Protein 1J32 (pdb70)

Radius of gyration: 27.11 Å; Cα contacts (8 Å, |Δi|>4): 1734; chains: 2; bounding box: 64×77×62 Å

Solvent-accessible surface area: 27330 Å² total; per-residue (Å²): 202,82,41,1,58,8,0,96,48,4,59,116,63,70,15,119,106,4,51,45,70,3,147,63,16,101,82,136,70,69,78,5,0,30,0,6,41,24,32,5,59,62,101,8,24,160,55,0,11,73,27,0,38,45,2,4,116,118,18,61,3,67,82,26,69,32,13,0,25,84,130,0,42,73,13,0,0,77,7,3,74,150,56,16,54,2,108,3,30,30,101,25,0,0,0,0,2,2,12,28,2,0,2,3,0,0,0,2,0,8,0,49,73,35,21,24,0,0,0,21,6,12,18,54,51,6,4,9,15,0,0,45,2,0,39,8,66,35,38,77,10,99,23,66,26,126,71,81,14,33,6,49,43,89,50,0,114,120,18,45,54,141,117,19,50,2,0,0,2,18,3,0,11,9,0,3,0,12,12,12,63,29,102,59,0,103,42,1,0,81,27,2,44,152,50,34,9,28,5,0,2,10,4,17,3,16,69,3,34,9,70,141,23,121,31,31,1,2,6,38,24,24,98,83,5,66,94,81,3,3,3,1,7,5,0,7,13,9,8,7,2,2,0,1,7,3,0,0,0,0,0,32,49,95,9,2,135,8,0,27,72,0,0,18,27,1,2,16,3,0,1,6,0,0,1,30,0,0,4,8,0,22,110,70,70,69,92,29,6,105,118,10,29,62,29,0,39,103,25,5,105,92,0,4,72,22,3,95,72,6,108,9,17,74,22,20,97,1,30,0,0,0,0,0,2,0,6,0,52,115,16,72,98,41,0,80,51,0,0,40,61,0,2,82,101,44,53,0,0,0,6,3,0,22,11,6,45,22,57,79,6,0,15,0,2,0,7,23,66,55,74,13,0,74,82,0,6,107,53,0,91,144,7,4,149,65,48,113,131,138,41,0,48,11,2,88,54,6,47,102,61,106,18,113,147,10,80,59,58,12,159,52,21,107,92,134,66,65,82,26,0,35,1,34,46,26,33,4,54,62,99,6,25,166,64,0,14,81,26,0,39,44,1,4,107,111,18,67,3,62,82,24,68,31,10,1,28,84,130,0,41,77,7,0,2,89,5,4,84,147,64,15,59,1,96,5,30,26,96,21,0,0,0,0,2,0,13,23,2,0,3,4,0,0,0,1,0,7,0,41,80,40,26,29,0,0,0,22,4,13,22,54,62,7,4,12,14,0,0,40,1,0,41,9,62,35,33,68,8,96,24,66,22,131,66,86,13,35,6,49,45,81,56,1,119,128,21,46,53,147,128,21,49,0,0,2,2,18,2,0,12,9,0,2,0,6,12,15,65,34,99,65,0,104,41,2,3,110,6,3,43,147,53,36,9,31,5,0,2,11,3,16,3,16,53,0,35,11,70,136,24,124,37,35,1,2,4,38,25,38,95,95,6,45,91,101,3,1,3,1,7,5,0,7,14,7,5,7,2,3,0,0,7,2,0,0,0,0,0,21,57,96,7,2,133,3,0,29,68,0,0,15,27,3,2,12,3,0,0,5,0,0,2,33,0,0,3,10,1,21,104,68,70,66,95,27,3,106,119,9,22,63,32,0,39,98,30,4,96,74,0,4,81,22,2,96,73,14,48,6,11,81,22,15,97,0,41,0,0,0,0,0,1,0,6,0,52,121,16,74,76,50,0,58,65,0,0,35,51,0,0,85,103,31,48,0,6,2,19,0,0,14,13,5,40,15,73,71,1,0,18,0,2,0,4,26,68,71,85,20,0,101,75,0,4,97,51,0,64,127,4,0,119,65,39,119

B-factor: mean 23.76, std 9.01, range [3.02, 68.51]

InterPro domains:
  IPR004838 Aminotransferases, class-I, pyridoxal-phosphate-binding site [PS00105] (234-247)
  IPR004839 Aminotransferase, class I/classII, large domain [PF00155] (31-380)
  IPR015421 Pyridoxal phosphate-dependent transferase, major domain [G3DSA:3.40.640.10] (62-284)
  IPR015422 Pyridoxal phosphate-dependent transferase, small domain [G3DSA:3.90.1150.10] (25-380)
  IPR015424 Pyridoxal phosphate-dependent transferase [SSF53383] (1-385)
  IPR050596 Aspartate/prephenate aminotransferase-like [PTHR46383] (2-385)

Foldseek 3Di:
DDDDPLQVPFDDFLFCVFVVVLVVCVVVVHDFLEQADPAFPDDFDPLLVVLLVVCVVVPLFDFDALQADLLLLQLVQVCCCVPAVFNFHSLQKRKFQFLVLLLLLLLLLFQAAQAEEEEEPLADLCPQSSNSSSNYHYDYQYDDVVNVSDDQLVSVLVRDDPRYAEYEAEPPDPQALAHQALVRLLRNLVSCLVVVHAYEYECAFQLQFAPPGHDHTSLNSDVSSLQRYKYRYADCHQRVCVVLRITMIGHDNVSSVSSSVVSCVPPRHRRRSSSSSRSSCSVDDSVSRVVLSVQLRVLLVVLVVLQVPAPQWRWDDRGIDFKTKIFNVSLVDFLSVVQVCLCVPQSYHWAQSVSSVDRRIIMGGSSDDNVSSVSNSVSVSVSSVVRD/DDDDPLLVPFDDFPCPVVVVVLVVCVVVVHDFQEFADPAFPDDFDPLLVVLLVVCVVVVLFDFDALQADLLLLQLVQVCCCVAAVFNFHSLQKGKFQFLVLLLLLLLLLFPAAAAEEEEEPLADLCVQSSNSSSNYHYDYQYDDVVRLSDDQLVSVLVSDDPRHAEYEAEPPDVPALAHQALVRLLRNLVSCLVVVHAYEYECAFQLLFAPPGHDHGSLNSDVSSQQRYKYRYADCHQRVCVVLRITMIGHDSVSSVSSSVVSCVPPRHRRRSSSSSSSSCSPDDSVVSVVSSVVLNVLLVLLVVLQVPAPQWRWDRRGIDFKTKIFNVSLVDWQVVVQSCLCVPQNYHWAQSVSSVDRRIIMGGSSDDNVSSVSNSVSVRVVRVVRD

Sequence (776 aa):
MKLAARVESVSPSMTLIIDAKAKAMKAEGIDVCSFSAGEPDFNTPKHIVEAAKAALEQGKTRYGPAAGEPRLREAIAQKLQRDNGLCYGADNILVTNGGKQSIFNLMLAMIEPGDEVIIPAPFWVSYPEMVKLAEGTPVILPTTVETQFKVSPEQIRQAITPKTKLLVFNTPSNPTGMVYTPDEVRAIAQVAVEAGLWVLSDEIYEKILYDDAQHLSIGAASPEAYERSVVCSGFAKTYAMTGWRVGFLAGPVPLVKAATKIQGHSTSNVCTFAQYGAIAAYENSQDCVQEMLAAFAERRRYMLDALNAMPGLECPKPDGAFYMFPSIAKTGRSSLDFCSELLDQHQVATVPGAAFGADDCIRLSYATDLDTIKRGMERLEKFLHGILMKLAARVESVSPSMTLIIDAKAKAMKAEGIDVCSFSAGEPDFNTPKHIVEAAKAALEQGKTRYGPAAGEPRLREAIAQKLQRDNGLCYGADNILVTNGGKQSIFNLMLAMIEPGDEVIIPAPFWVSYPEMVKLAEGTPVILPTTVETQFKVSPEQIRQAITPKTKLLVFNTPSNPTGMVYTPDEVRAIAQVAVEAGLWVLSDEIYEKILYDDAQHLSIGAASPEAYERSVVCSGFAKTYAMTGWRVGFLAGPVPLVKAATKIQGHSTSNVCTFAQYGAIAAYENSQDCVQEMLAAFAERRRYMLDALNAMPGLECPKPDGAFYMFPSIAKTGRSSLDFCSELLDQHQVATVPGAAFGADDCIRLSYATDLDTIKRGMERLEKFLHGIL

Structure (mmCIF, N/CA/C/O backbone):
data_1J32
#
_entry.id   1J32
#
_cell.length_a   120.220
_cell.length_b   131.260
_cell.length_c   107.850
_cell.angle_alpha   90.00
_cell.angle_beta   90.00
_cell.angle_gamma   90.00
#
_symmetry.space_group_name_H-M   'C 2 2 21'
#
loop_
_entity.id
_entity.type
_entity.pdbx_description
1 polymer 'aspartate aminotransferase'
2 non-polymer "PYRIDOXAL-5'-PHOSPHATE"
3 water water
#
loop_
_atom_site.group_PDB
_atom_site.id
_atom_site.type_symbol
_atom_site.label_atom_id
_atom_site.label_alt_id
_atom_site.label_comp_id
_atom_site.label_asym_id
_atom_site.label_entity_id
_atom_site.label_seq_id
_atom_site.pdbx_PDB_ins_code
_atom_site.Cartn_x
_atom_site.Cartn_y
_atom_site.Cartn_z
_atom_site.occupancy
_atom_site.B_iso_or_equiv
_atom_site.auth_seq_id
_atom_site.auth_comp_id
_atom_site.auth_asym_id
_atom_site.auth_atom_id
_atom_site.pdbx_PDB_model_num
ATOM 1 N N . MET A 1 1 ? 86.806 106.476 67.020 1.00 58.10 1 MET A N 1
ATOM 2 C CA . MET A 1 1 ? 86.867 105.095 66.461 1.00 57.49 1 MET A CA 1
ATOM 3 C C . MET A 1 1 ? 87.183 104.096 67.567 1.00 55.20 1 MET A C 1
ATOM 4 O O . MET A 1 1 ? 86.359 103.241 67.905 1.00 55.32 1 MET A O 1
ATOM 9 N N . LYS A 1 2 ? 88.380 104.215 68.131 1.00 51.48 2 LYS A N 1
ATOM 10 C CA . LYS A 1 2 ? 88.812 103.319 69.192 1.00 48.31 2 LYS A CA 1
ATOM 11 C C . LYS A 1 2 ? 88.858 104.074 70.516 1.00 44.11 2 LYS A C 1
ATOM 12 O O . LYS A 1 2 ? 89.595 105.051 70.666 1.00 44.23 2 LYS A O 1
ATOM 18 N N . LEU A 1 3 ? 88.055 103.618 71.470 1.00 38.73 3 LEU A N 1
ATOM 19 C CA . LEU A 1 3 ? 87.996 104.242 72.785 1.00 33.81 3 LEU A CA 1
ATOM 20 C C . LEU A 1 3 ? 89.116 103.704 73.663 1.00 30.10 3 LEU A C 1
ATOM 21 O O . LEU A 1 3 ? 89.610 102.601 73.444 1.00 29.08 3 LEU A O 1
ATOM 26 N N . ALA A 1 4 ? 89.510 104.488 74.659 1.00 26.04 4 ALA A N 1
ATOM 27 C CA . ALA A 1 4 ? 90.565 104.083 75.577 1.00 23.43 4 ALA A CA 1
ATOM 28 C C . ALA A 1 4 ? 90.176 102.776 76.253 1.00 21.49 4 ALA A C 1
ATOM 29 O O . ALA A 1 4 ? 89.005 102.547 76.563 1.00 20.27 4 ALA A O 1
ATOM 31 N N . ALA A 1 5 ? 91.166 101.924 76.482 1.00 21.05 5 ALA A N 1
ATOM 32 C CA . ALA A 1 5 ? 90.936 100.635 77.121 1.00 21.45 5 ALA A CA 1
ATOM 33 C C . ALA A 1 5 ? 90.224 100.782 78.458 1.00 19.88 5 ALA A C 1
ATOM 34 O O . ALA A 1 5 ? 89.411 99.936 78.820 1.00 20.17 5 ALA A O 1
ATOM 36 N N . ARG A 1 6 ? 90.520 101.853 79.190 1.00 17.80 6 ARG A N 1
ATOM 37 C CA . ARG A 1 6 ? 89.898 102.043 80.497 1.00 18.62 6 ARG A CA 1
ATOM 38 C C . ARG A 1 6 ? 88.374 102.131 80.461 1.00 18.41 6 ARG A C 1
ATOM 39 O O . ARG A 1 6 ? 87.705 101.608 81.352 1.00 21.34 6 ARG A O 1
ATOM 47 N N . VAL A 1 7 ? 87.812 102.773 79.441 1.00 16.72 7 VAL A N 1
ATOM 48 C CA . VAL A 1 7 ? 86.359 102.893 79.374 1.00 17.47 7 VAL A CA 1
ATOM 49 C C . VAL A 1 7 ? 85.704 101.678 78.711 1.00 19.83 7 VAL A C 1
ATOM 50 O O . VAL A 1 7 ? 84.576 101.311 79.050 1.00 17.62 7 VAL A O 1
ATOM 54 N N . GLU A 1 8 ? 86.415 101.047 77.781 1.00 21.42 8 GLU A N 1
ATOM 55 C CA . GLU A 1 8 ? 85.893 99.858 77.115 1.00 24.95 8 GLU A CA 1
ATOM 56 C C . GLU A 1 8 ? 85.779 98.697 78.104 1.00 25.15 8 GLU A C 1
ATOM 57 O O . GLU A 1 8 ? 85.044 97.743 77.868 1.00 24.16 8 GLU A O 1
ATOM 63 N N . SER A 1 9 ? 86.503 98.788 79.216 1.00 27.63 9 SER A N 1
ATOM 64 C CA . SER A 1 9 ? 86.488 97.735 80.228 1.00 28.61 9 SER A CA 1
ATOM 65 C C . SER A 1 9 ? 85.335 97.871 81.225 1.00 30.34 9 SER A C 1
ATOM 66 O O . SER A 1 9 ? 85.103 96.977 82.041 1.00 29.40 9 SER A O 1
ATOM 69 N N . VAL A 1 10 ? 84.616 98.986 81.163 1.00 32.29 10 VAL A N 1
ATOM 70 C CA . VAL A 1 10 ? 83.500 99.212 82.076 1.00 35.19 10 VAL A CA 1
ATOM 71 C C . VAL A 1 10 ? 82.216 98.527 81.604 1.00 38.04 10 VAL A C 1
ATOM 72 O O . VAL A 1 10 ? 81.665 98.861 80.552 1.00 38.11 10 VAL A O 1
ATOM 76 N N . SER A 1 11 ? 81.747 97.569 82.401 1.00 41.72 11 SER A N 1
ATOM 77 C CA . SER A 1 11 ? 80.538 96.808 82.093 1.00 45.03 11 SER A CA 1
ATOM 78 C C . SER A 1 11 ? 79.283 97.676 82.013 1.00 47.52 11 SER A C 1
ATOM 79 O O . SER A 1 11 ? 79.165 98.698 82.699 1.00 47.54 11 SER A O 1
ATOM 82 N N . PRO A 1 12 ? 78.325 97.272 81.162 1.00 49.39 12 PRO A N 1
ATOM 83 C CA . PRO A 1 12 ? 77.062 97.990 80.969 1.00 50.46 12 PRO A CA 1
ATOM 84 C C . PRO A 1 12 ? 76.071 97.681 82.091 1.00 51.04 12 PRO A C 1
ATOM 85 O O . PRO A 1 12 ? 76.010 96.552 82.582 1.00 50.49 12 PRO A O 1
ATOM 89 N N . SER A 1 13 ? 75.299 98.685 82.494 1.00 51.04 13 SER A N 1
ATOM 90 C CA . SER A 1 13 ? 74.317 98.506 83.557 1.00 51.47 13 SER A CA 1
ATOM 91 C C . SER A 1 13 ? 73.246 97.494 83.154 1.00 52.17 13 SER A C 1
ATOM 92 O O . SER A 1 13 ? 72.782 97.484 82.012 1.00 52.03 13 SER A O 1
ATOM 95 N N . MET A 1 14 ? 72.860 96.642 84.098 1.00 52.39 14 MET A N 1
ATOM 96 C CA . MET A 1 14 ? 71.840 95.631 83.849 1.00 53.28 14 MET A CA 1
ATOM 97 C C . MET A 1 14 ? 70.638 95.911 84.746 1.00 55.01 14 MET A C 1
ATOM 98 O O . MET A 1 14 ? 69.814 95.032 84.997 1.00 55.20 14 MET A O 1
ATOM 103 N N . THR A 1 15 ? 70.549 97.153 85.217 1.00 56.85 15 THR A N 1
ATOM 104 C CA . THR A 1 15 ? 69.469 97.576 86.101 1.00 58.18 15 THR A CA 1
ATOM 105 C C . THR A 1 15 ? 68.598 98.676 85.495 1.00 59.95 15 THR A C 1
ATOM 106 O O . THR A 1 15 ? 67.392 98.730 85.748 1.00 60.74 15 THR A O 1
ATOM 110 N N . LEU A 1 16 ? 69.209 99.555 84.703 1.00 61.29 16 LEU A N 1
ATOM 111 C CA . LEU A 1 16 ? 68.482 100.653 84.070 1.00 61.94 16 LEU A CA 1
ATOM 112 C C . LEU A 1 16 ? 67.314 100.146 83.235 1.00 61.97 16 LEU A C 1
ATOM 113 O O . LEU A 1 16 ? 66.571 100.926 82.644 1.00 62.23 16 LEU A O 1
ATOM 118 N N . ILE A 1 17 ? 67.159 98.829 83.190 1.00 62.34 17 ILE A N 1
ATOM 119 C CA . ILE A 1 17 ? 66.072 98.215 82.447 1.00 62.53 17 ILE A CA 1
ATOM 120 C C . ILE A 1 17 ? 64.855 98.161 83.369 1.00 62.26 17 ILE A C 1
ATOM 121 O O . ILE A 1 17 ? 63.717 98.268 82.914 1.00 62.18 17 ILE A O 1
ATOM 126 N N . ILE A 1 18 ? 65.108 98.012 84.667 1.00 61.28 18 ILE A N 1
ATOM 127 C CA . ILE A 1 18 ? 64.038 97.944 85.656 1.00 60.36 18 ILE A CA 1
ATOM 128 C C . ILE A 1 18 ? 63.828 99.258 86.401 1.00 60.41 18 ILE A C 1
ATOM 129 O O . ILE A 1 18 ? 62.755 99.854 86.314 1.00 60.04 18 ILE A O 1
ATOM 134 N N . ASP A 1 19 ? 64.846 99.704 87.132 1.00 60.51 19 ASP A N 1
ATOM 135 C CA . ASP A 1 19 ? 64.747 100.946 87.892 1.00 60.78 19 ASP A CA 1
ATOM 136 C C . ASP A 1 19 ? 64.236 102.094 87.030 1.00 59.89 19 ASP A C 1
ATOM 137 O O . ASP A 1 19 ? 63.553 102.994 87.519 1.00 59.24 19 ASP A O 1
ATOM 142 N N . ALA A 1 20 ? 64.562 102.051 85.742 1.00 59.77 20 ALA A N 1
ATOM 143 C CA . ALA A 1 20 ? 64.132 103.088 84.815 1.00 59.55 20 ALA A CA 1
ATOM 144 C C . ALA A 1 20 ? 62.776 102.749 84.209 1.00 58.82 20 ALA A C 1
ATOM 145 O O . ALA A 1 20 ? 61.993 103.644 83.890 1.00 59.09 20 ALA A O 1
ATOM 147 N N . LYS A 1 21 ? 62.501 101.458 84.049 1.00 58.23 21 LYS A N 1
ATOM 148 C CA . LYS A 1 21 ? 61.227 101.022 83.486 1.00 58.15 21 LYS A CA 1
ATOM 149 C C . LYS A 1 21 ? 60.090 101.282 84.461 1.00 57.16 21 LYS A C 1
ATOM 150 O O . LYS A 1 21 ? 59.064 101.845 84.089 1.00 57.85 21 LYS A O 1
ATOM 156 N N . ALA A 1 22 ? 60.273 100.856 85.708 1.00 56.21 22 ALA A N 1
ATOM 157 C CA . ALA A 1 22 ? 59.264 101.051 86.742 1.00 55.53 22 ALA A CA 1
ATOM 158 C C . ALA A 1 22 ? 58.809 102.503 86.700 1.00 55.69 22 ALA A C 1
ATOM 159 O O . ALA A 1 22 ? 57.626 102.805 86.866 1.00 54.58 22 ALA A O 1
ATOM 161 N N . LYS A 1 23 ? 59.769 103.394 86.473 1.00 56.43 23 LYS A N 1
ATOM 162 C CA . LYS A 1 23 ? 59.504 104.824 86.386 1.00 57.17 23 LYS A CA 1
ATOM 163 C C . LYS A 1 23 ? 58.608 105.086 85.181 1.00 56.48 23 LYS A C 1
ATOM 164 O O . LYS A 1 23 ? 57.573 105.744 85.290 1.00 56.66 23 LYS A O 1
ATOM 170 N N . ALA A 1 24 ? 59.015 104.559 84.032 1.00 56.16 24 ALA A N 1
ATOM 171 C CA . ALA A 1 24 ? 58.259 104.724 82.797 1.00 55.85 24 ALA A CA 1
ATOM 172 C C . ALA A 1 24 ? 56.858 104.137 82.934 1.00 55.10 24 ALA A C 1
ATOM 173 O O . ALA A 1 24 ? 55.908 104.634 82.330 1.00 55.54 24 ALA A O 1
ATOM 175 N N . MET A 1 25 ? 56.738 103.075 83.725 1.00 54.25 25 MET A N 1
ATOM 176 C CA . MET A 1 25 ? 55.451 102.423 83.953 1.00 53.19 25 MET A CA 1
ATOM 177 C C . MET A 1 25 ? 54.600 103.307 84.852 1.00 52.51 25 MET A C 1
ATOM 178 O O . MET A 1 25 ? 53.407 103.492 84.619 1.00 52.49 25 MET A O 1
ATOM 183 N N . LYS A 1 26 ? 55.231 103.852 85.885 1.00 51.64 26 LYS A N 1
ATOM 184 C CA . LYS A 1 26 ? 54.552 104.725 86.829 1.00 50.90 26 LYS A CA 1
ATOM 185 C C . LYS A 1 26 ? 54.016 105.957 86.099 1.00 49.73 26 LYS A C 1
ATOM 186 O O . LYS A 1 26 ? 52.898 106.407 86.351 1.00 49.13 26 LYS A O 1
ATOM 192 N N . ALA A 1 27 ? 54.819 106.487 85.181 1.00 49.67 27 ALA A N 1
ATOM 193 C CA . ALA A 1 27 ? 54.449 107.672 84.409 1.00 49.70 27 ALA A CA 1
ATOM 194 C C . ALA A 1 27 ? 53.419 107.365 83.333 1.00 49.38 27 ALA A C 1
ATOM 195 O O . ALA A 1 27 ? 52.945 108.265 82.637 1.00 49.28 27 ALA A O 1
ATOM 197 N N . GLU A 1 28 ? 53.074 106.091 83.195 1.00 49.43 28 GLU A N 1
ATOM 198 C CA . GLU A 1 28 ? 52.110 105.683 82.190 1.00 48.75 28 GLU A CA 1
ATOM 199 C C . GLU A 1 28 ? 50.784 105.281 82.828 1.00 47.78 28 GLU A C 1
ATOM 200 O O . GLU A 1 28 ? 49.895 104.762 82.155 1.00 48.44 28 GLU A O 1
ATOM 206 N N . GLY A 1 29 ? 50.661 105.519 84.131 1.00 46.78 29 GLY A N 1
ATOM 207 C CA . GLY A 1 29 ? 49.434 105.192 84.837 1.00 45.40 29 GLY A CA 1
ATOM 208 C C . GLY A 1 29 ? 49.401 103.853 85.554 1.00 44.87 29 GLY A C 1
ATOM 209 O O . GLY A 1 29 ? 48.502 103.599 86.356 1.00 44.66 29 GLY A O 1
ATOM 210 N N . ILE A 1 30 ? 50.378 102.996 85.274 1.00 44.88 30 ILE A N 1
ATOM 211 C CA . ILE A 1 30 ? 50.445 101.670 85.887 1.00 42.97 30 ILE A CA 1
ATOM 212 C C . ILE A 1 30 ? 50.807 101.739 87.371 1.00 41.99 30 ILE A C 1
ATOM 213 O O . ILE A 1 30 ? 51.790 102.375 87.746 1.00 42.72 30 ILE A O 1
ATOM 218 N N . ASP A 1 31 ? 50.013 101.074 88.208 1.00 40.18 31 ASP A N 1
ATOM 219 C CA . ASP A 1 31 ? 50.249 101.065 89.650 1.00 39.87 31 ASP A CA 1
ATOM 220 C C . ASP A 1 31 ? 51.420 100.161 90.022 1.00 38.32 31 ASP A C 1
ATOM 221 O O . ASP A 1 31 ? 51.243 98.975 90.295 1.00 37.41 31 ASP A O 1
ATOM 226 N N . VAL A 1 32 ? 52.615 100.734 90.045 1.00 36.16 32 VAL A N 1
ATOM 227 C CA . VAL A 1 32 ? 53.810 99.979 90.376 1.00 34.99 32 VAL A CA 1
ATOM 228 C C . VAL A 1 32 ? 54.197 100.144 91.838 1.00 34.13 32 VAL A C 1
ATOM 229 O O . VAL A 1 32 ? 54.128 101.244 92.387 1.00 34.64 32 VAL A O 1
ATOM 233 N N . CYS A 1 33 ? 54.584 99.041 92.469 1.00 32.24 33 CYS A N 1
ATOM 234 C CA . CYS A 1 33 ? 55.042 99.069 93.853 1.00 31.88 33 CYS A CA 1
ATOM 235 C C . CYS A 1 33 ? 56.560 98.994 93.723 1.00 31.41 33 CYS A C 1
ATOM 236 O O . CYS A 1 33 ? 57.138 97.909 93.634 1.00 30.68 33 CYS A O 1
ATOM 239 N N . SER A 1 34 ? 57.202 100.156 93.690 1.00 29.42 34 SER A N 1
ATOM 240 C CA . SER A 1 34 ? 58.646 100.225 93.523 1.00 27.28 34 SER A CA 1
ATOM 241 C C . SER A 1 34 ? 59.478 100.047 94.794 1.00 25.84 34 SER A C 1
ATOM 242 O O . SER A 1 34 ? 59.322 100.780 95.767 1.00 25.73 34 SER A O 1
ATOM 245 N N . PHE A 1 35 ? 60.362 99.056 94.766 1.00 24.90 35 PHE A N 1
ATOM 246 C CA . PHE A 1 35 ? 61.266 98.769 95.871 1.00 24.33 35 PHE A CA 1
ATOM 247 C C . PHE A 1 35 ? 62.668 98.778 95.278 1.00 23.30 35 PHE A C 1
ATOM 248 O O . PHE A 1 35 ? 63.581 98.160 95.815 1.00 23.58 35 PHE A O 1
ATOM 256 N N . SER A 1 36 ? 62.832 99.481 94.164 1.00 22.27 36 SER A N 1
ATOM 257 C CA . SER A 1 36 ? 64.120 99.528 93.488 1.00 23.91 36 SER A CA 1
ATOM 258 C C . SER A 1 36 ? 64.930 100.808 93.674 1.00 24.28 36 SER A C 1
ATOM 259 O O . SER A 1 36 ? 66.080 100.871 93.249 1.00 23.65 36 SER A O 1
ATOM 262 N N . ALA A 1 37 ? 64.346 101.815 94.317 1.00 23.47 37 ALA A N 1
ATOM 263 C CA . ALA A 1 37 ? 65.039 103.090 94.506 1.00 24.87 37 ALA A CA 1
ATOM 264 C C . ALA A 1 37 ? 66.249 103.026 95.431 1.00 24.51 37 ALA A C 1
ATOM 265 O O . ALA A 1 37 ? 66.217 102.380 96.481 1.00 25.26 37 ALA A O 1
ATOM 267 N N . GLY A 1 38 ? 67.314 103.714 95.027 1.00 24.11 38 GLY A N 1
ATOM 268 C CA . GLY A 1 38 ? 68.529 103.755 95.823 1.00 23.78 38 GLY A CA 1
ATOM 269 C C . GLY A 1 38 ? 68.666 105.087 96.538 1.00 24.27 38 GLY A C 1
ATOM 270 O O . GLY A 1 38 ? 69.771 105.525 96.862 1.00 24.63 38 GLY A O 1
ATOM 271 N N . GLU A 1 39 ? 67.533 105.743 96.768 1.00 23.75 39 GLU A N 1
ATOM 272 C CA . GLU A 1 39 ? 67.508 107.032 97.455 1.00 24.33 39 GLU A CA 1
ATOM 273 C C . GLU A 1 39 ? 66.219 107.122 98.262 1.00 24.90 39 GLU A C 1
ATOM 274 O O . GLU A 1 39 ? 65.201 106.540 97.883 1.00 24.89 39 GLU A O 1
ATOM 280 N N . PRO A 1 40 ? 66.246 107.842 99.393 1.00 25.06 40 PRO A N 1
ATOM 281 C CA . PRO A 1 40 ? 65.026 107.958 100.198 1.00 26.47 40 PRO A CA 1
ATOM 282 C C . PRO A 1 40 ? 63.926 108.675 99.426 1.00 26.85 40 PRO A C 1
ATOM 283 O O . PRO A 1 40 ? 64.195 109.343 98.429 1.00 25.91 40 PRO A O 1
ATOM 287 N N . ASP A 1 41 ? 62.688 108.524 99.881 1.00 28.27 41 ASP A N 1
ATOM 288 C CA . ASP A 1 41 ? 61.552 109.165 99.231 1.00 29.68 41 ASP A CA 1
ATOM 289 C C . ASP A 1 41 ? 61.319 110.578 99.760 1.00 29.33 41 ASP A C 1
ATOM 290 O O . ASP A 1 41 ? 60.696 111.402 99.093 1.00 28.52 41 ASP A O 1
ATOM 295 N N . PHE A 1 42 ? 61.831 110.848 100.956 1.00 29.11 42 PHE A N 1
ATOM 296 C CA . PHE A 1 42 ? 61.680 112.148 101.603 1.00 29.66 42 PHE A CA 1
ATOM 297 C C . PHE A 1 42 ? 62.300 113.302 100.822 1.00 28.75 42 PHE A C 1
ATOM 298 O O . PHE A 1 42 ? 63.286 113.127 100.107 1.00 28.40 42 PHE A O 1
ATOM 306 N N . ASN A 1 43 ? 61.709 114.485 100.961 1.00 26.95 43 ASN A N 1
ATOM 307 C CA . ASN A 1 43 ? 62.230 115.674 100.304 1.00 25.95 43 ASN A CA 1
ATOM 308 C C . ASN A 1 43 ? 63.414 116.123 101.144 1.00 23.81 43 ASN A C 1
ATOM 309 O O . ASN A 1 43 ? 63.558 115.698 102.289 1.00 21.62 43 ASN A O 1
ATOM 314 N N . THR A 1 44 ? 64.273 116.966 100.584 1.00 23.03 44 THR A N 1
ATOM 315 C CA . THR A 1 44 ? 65.406 117.465 101.353 1.00 21.00 44 THR A CA 1
ATOM 316 C C . THR A 1 44 ? 64.815 118.337 102.458 1.00 21.12 44 THR A C 1
ATOM 317 O O . THR A 1 44 ? 63.898 119.117 102.204 1.00 19.68 44 THR A O 1
ATOM 321 N N . PRO A 1 45 ? 65.319 118.211 103.696 1.00 21.33 45 PRO A N 1
ATOM 322 C CA . PRO A 1 45 ? 64.789 119.032 104.792 1.00 22.92 45 PRO A CA 1
ATOM 323 C C . PRO A 1 45 ? 64.715 120.503 104.391 1.00 25.02 45 PRO A C 1
ATOM 324 O O . PRO A 1 45 ? 65.629 121.031 103.754 1.00 24.63 45 PRO A O 1
ATOM 328 N N . LYS A 1 46 ? 63.624 121.157 104.776 1.00 26.00 46 LYS A N 1
ATOM 329 C CA . LYS A 1 46 ? 6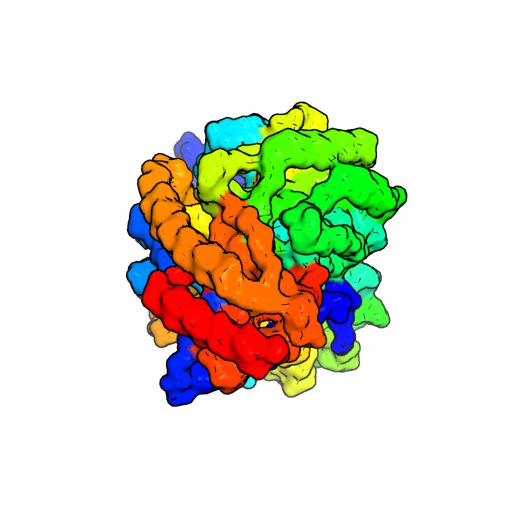3.394 122.555 104.439 1.00 26.54 46 LYS A CA 1
ATOM 330 C C . LYS A 1 46 ? 64.536 123.530 104.723 1.00 25.27 46 LYS A C 1
ATOM 331 O O . LYS A 1 46 ? 64.886 124.330 103.856 1.00 23.93 46 LYS A O 1
ATOM 337 N N . HIS A 1 47 ? 65.113 123.480 105.923 1.00 24.08 47 HIS A N 1
ATOM 338 C CA . HIS A 1 47 ? 66.182 124.417 106.251 1.00 23.15 47 HIS A CA 1
ATOM 339 C C . HIS A 1 47 ? 67.385 124.297 105.335 1.00 23.66 47 HIS A C 1
ATOM 340 O O . HIS A 1 47 ? 68.074 125.283 105.080 1.00 22.80 47 HIS A O 1
ATOM 347 N N . ILE A 1 48 ? 67.642 123.094 104.833 1.00 22.78 48 ILE A N 1
ATOM 348 C CA . ILE A 1 48 ? 68.767 122.901 10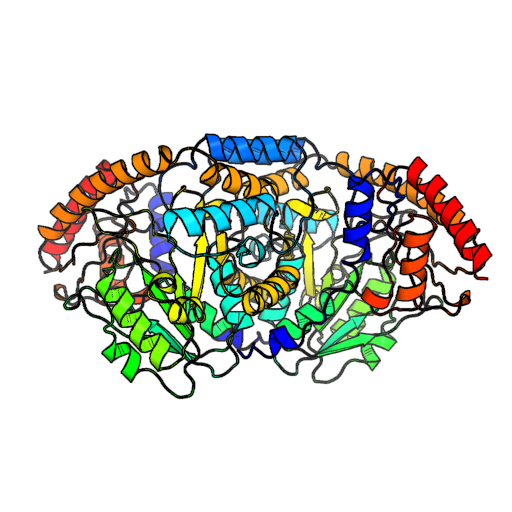3.930 1.00 21.50 48 ILE A CA 1
ATOM 349 C C . ILE A 1 48 ? 68.453 123.557 102.594 1.00 20.65 48 ILE A C 1
ATOM 350 O O . ILE A 1 48 ? 69.304 124.228 102.013 1.00 20.73 48 ILE A O 1
ATOM 355 N N . VAL A 1 49 ? 67.228 123.370 102.111 1.00 21.42 49 VAL A N 1
ATOM 356 C CA . VAL A 1 49 ? 66.816 123.971 100.845 1.00 22.78 49 VAL A CA 1
ATOM 357 C C . VAL A 1 49 ? 66.888 125.493 100.948 1.00 22.94 49 VAL A C 1
ATOM 358 O O . VAL A 1 49 ? 67.386 126.168 100.043 1.00 23.00 49 VAL A O 1
ATOM 362 N N . GLU A 1 50 ? 66.385 126.027 102.055 1.00 22.10 50 GLU A N 1
ATOM 363 C CA . GLU A 1 50 ? 66.403 127.467 102.282 1.00 24.55 50 GLU A CA 1
ATOM 364 C C . GLU A 1 50 ? 67.833 128.004 102.309 1.00 22.98 50 GLU A C 1
ATOM 365 O O . GLU A 1 50 ? 68.111 129.076 101.777 1.00 23.76 50 GLU A O 1
ATOM 371 N N . ALA A 1 51 ? 68.738 127.259 102.933 1.00 22.63 51 ALA A N 1
ATOM 372 C CA . ALA A 1 51 ? 70.134 127.673 103.015 1.00 22.63 51 ALA A CA 1
ATOM 373 C C . ALA A 1 51 ? 70.727 127.820 101.617 1.00 22.77 51 ALA A C 1
ATOM 374 O O . ALA A 1 51 ? 71.508 128.732 101.362 1.00 21.87 51 ALA A O 1
ATOM 376 N N . ALA A 1 52 ? 70.347 126.922 100.713 1.00 21.06 52 ALA A N 1
ATOM 377 C CA . ALA A 1 52 ? 70.840 126.969 99.342 1.00 20.32 52 ALA A CA 1
ATOM 378 C C . ALA A 1 52 ? 70.243 128.161 98.602 1.00 20.66 52 ALA A C 1
ATOM 379 O O . ALA A 1 52 ? 70.945 128.870 97.881 1.00 19.03 52 ALA A O 1
ATOM 381 N N . LYS A 1 53 ? 68.943 128.376 98.777 1.00 20.52 53 LYS A N 1
ATOM 382 C CA . LYS A 1 53 ? 68.272 129.494 98.130 1.00 21.96 53 LYS A CA 1
ATOM 383 C C . LYS A 1 53 ? 68.881 130.819 98.586 1.00 21.41 53 LYS A C 1
ATOM 384 O O . LYS A 1 53 ? 69.057 131.740 97.786 1.00 20.33 53 LYS A O 1
ATOM 390 N N . ALA A 1 54 ? 69.204 130.904 99.874 1.00 21.40 54 ALA A N 1
ATOM 391 C CA . ALA A 1 54 ? 69.801 132.105 100.443 1.00 19.26 54 ALA A CA 1
ATOM 392 C C . ALA A 1 54 ? 71.163 132.369 99.801 1.00 20.35 54 ALA A C 1
ATOM 393 O O . ALA A 1 54 ? 71.496 133.514 99.476 1.00 18.84 54 ALA A O 1
ATOM 395 N N . ALA A 1 55 ? 71.942 131.303 99.624 1.00 18.85 55 ALA A N 1
ATOM 396 C CA . ALA A 1 55 ? 73.263 131.398 99.009 1.00 18.63 55 ALA A CA 1
ATOM 397 C C . ALA A 1 55 ? 73.135 131.903 97.572 1.00 18.36 55 ALA A C 1
ATOM 398 O O . ALA A 1 55 ? 73.928 132.725 97.120 1.00 18.31 55 ALA A O 1
ATOM 400 N N . LEU A 1 56 ? 72.139 131.396 96.854 1.00 19.16 56 LEU A N 1
ATOM 401 C CA . LEU A 1 56 ? 71.899 131.821 95.476 1.00 20.77 56 LEU A CA 1
ATOM 402 C C . LEU A 1 56 ? 71.546 133.311 95.442 1.00 22.54 56 LEU A C 1
ATOM 403 O O . LEU A 1 56 ? 72.045 134.068 94.605 1.00 20.67 56 LEU A O 1
ATOM 408 N N . GLU A 1 57 ? 70.679 133.722 96.361 1.00 23.81 57 GLU A N 1
ATOM 409 C CA . GLU A 1 57 ? 70.246 135.110 96.440 1.00 26.85 57 GLU A CA 1
ATOM 410 C C . GLU A 1 57 ? 71.422 136.013 96.806 1.00 26.46 57 GLU A C 1
ATOM 411 O O . GLU A 1 57 ? 71.516 137.147 96.334 1.00 24.34 57 GLU A O 1
ATOM 417 N N . GLN A 1 58 ? 72.321 135.498 97.641 1.00 25.20 58 GLN A N 1
ATOM 418 C CA . GLN A 1 58 ? 73.484 136.261 98.075 1.00 24.56 58 GLN A CA 1
ATOM 419 C C . GLN A 1 58 ? 74.632 136.253 97.068 1.00 23.83 58 GLN A C 1
ATOM 420 O O . GLN A 1 58 ? 75.703 136.802 97.335 1.00 22.89 58 GLN A O 1
ATOM 426 N N . GLY A 1 59 ? 74.409 135.631 95.915 1.00 21.42 59 GLY A N 1
ATOM 427 C CA . GLY A 1 59 ? 75.436 135.594 94.888 1.00 19.17 59 GLY A CA 1
ATOM 428 C C . GLY A 1 59 ? 76.584 134.612 95.073 1.00 17.78 59 GLY A C 1
ATOM 429 O O . GLY A 1 59 ? 77.682 134.842 94.562 1.00 17.05 59 GLY A O 1
ATOM 430 N N . LYS A 1 60 ? 76.355 133.525 95.800 1.00 16.14 60 LYS A N 1
ATOM 431 C CA . LYS A 1 60 ? 77.404 132.522 95.990 1.00 15.90 60 LYS A CA 1
ATOM 432 C C . LYS A 1 60 ? 77.324 131.638 94.748 1.00 16.43 60 LYS A C 1
ATOM 433 O O . LYS A 1 60 ? 76.923 130.474 94.806 1.00 13.65 60 LYS A O 1
ATOM 439 N N . THR A 1 61 ? 77.718 132.220 93.621 1.00 16.30 61 THR A N 1
ATOM 440 C CA . THR A 1 61 ? 77.638 131.561 92.324 1.00 17.05 61 THR A CA 1
ATOM 441 C C . THR A 1 61 ? 78.951 131.597 91.537 1.00 17.28 61 THR A C 1
ATOM 442 O O . THR A 1 61 ? 78.970 131.318 90.336 1.00 15.89 61 THR A O 1
ATOM 446 N N . ARG A 1 62 ? 80.039 131.934 92.221 1.00 17.30 62 ARG A N 1
ATOM 447 C CA . ARG A 1 62 ? 81.352 132.042 91.595 1.00 17.50 62 ARG A CA 1
ATOM 448 C C . ARG A 1 62 ? 82.259 130.852 91.881 1.00 16.96 62 ARG A C 1
ATOM 449 O O . ARG A 1 62 ? 81.910 129.970 92.667 1.00 17.74 62 ARG A O 1
ATOM 457 N N . TYR A 1 63 ? 83.423 130.830 91.235 1.00 15.42 63 TYR A N 1
ATOM 458 C CA . TYR A 1 63 ? 84.385 129.762 91.476 1.00 16.88 63 TYR A CA 1
ATOM 459 C C . TYR A 1 63 ? 84.797 129.838 92.941 1.00 17.35 63 TYR A C 1
ATOM 460 O O . TYR A 1 63 ? 84.726 130.895 93.570 1.00 16.41 63 TYR A O 1
ATOM 469 N N . GLY A 1 64 ? 85.251 128.713 93.469 1.00 18.30 64 GLY A N 1
ATOM 470 C CA . GLY A 1 64 ? 85.698 128.669 94.843 1.00 17.52 64 GLY A CA 1
ATOM 471 C C . GLY A 1 64 ? 86.909 127.767 94.894 1.00 17.22 64 GLY A C 1
ATOM 472 O O . GLY A 1 64 ? 87.334 127.251 93.852 1.00 15.95 64 GLY A O 1
ATOM 473 N N . PRO A 1 65 ? 87.492 127.553 96.081 1.00 15.67 65 PRO A N 1
ATOM 474 C CA . PRO A 1 65 ? 88.669 126.687 96.201 1.00 16.60 65 PRO A CA 1
ATOM 475 C C . PRO A 1 65 ? 88.341 125.267 95.747 1.00 17.12 65 PRO A C 1
ATOM 476 O O . PRO A 1 65 ? 87.263 124.749 96.042 1.00 16.89 65 PRO A O 1
ATOM 480 N N . ALA A 1 66 ? 89.269 124.635 95.038 1.00 16.26 66 ALA A N 1
ATOM 481 C CA . ALA A 1 66 ? 89.049 123.276 94.574 1.00 17.51 66 ALA A CA 1
ATOM 482 C C . ALA A 1 66 ? 88.748 122.338 95.743 1.00 17.28 66 ALA A C 1
ATOM 483 O O . ALA A 1 66 ? 87.938 121.419 95.615 1.00 17.45 66 ALA A O 1
ATOM 485 N N . ALA A 1 67 ? 89.391 122.583 96.881 1.00 15.65 67 ALA A N 1
ATOM 486 C CA . ALA A 1 67 ? 89.210 121.745 98.067 1.00 17.36 67 ALA A CA 1
ATOM 487 C C . ALA A 1 67 ? 87.836 121.889 98.704 1.00 17.45 67 ALA A C 1
ATOM 488 O O . ALA A 1 67 ? 87.437 121.065 99.527 1.00 18.89 67 ALA A O 1
ATOM 490 N N . GLY A 1 68 ? 87.117 122.941 98.327 1.00 17.80 68 GLY A N 1
ATOM 491 C CA . GLY A 1 68 ? 85.793 123.170 98.873 1.00 16.95 68 GLY A CA 1
ATOM 492 C C . GLY A 1 68 ? 85.729 124.443 99.694 1.00 17.51 68 GLY A C 1
ATOM 493 O O . GLY A 1 68 ? 86.757 125.051 99.974 1.00 16.29 68 GLY A O 1
ATOM 494 N N . GLU A 1 69 ? 84.525 124.853 100.077 1.00 18.77 69 GLU A N 1
ATOM 495 C CA . GLU A 1 69 ? 84.362 126.059 100.886 1.00 18.89 69 GLU A CA 1
ATOM 496 C C . GLU A 1 69 ? 84.996 125.832 102.255 1.00 18.49 69 GLU A C 1
ATOM 497 O O . GLU A 1 69 ? 84.790 124.791 102.879 1.00 17.59 69 GLU A O 1
ATOM 503 N N . PRO A 1 70 ? 85.787 126.802 102.737 1.00 17.42 70 PRO A N 1
ATOM 504 C CA . PRO A 1 70 ? 86.436 126.668 104.044 1.00 16.98 70 PRO A CA 1
ATOM 505 C C . PRO A 1 70 ? 85.447 126.313 105.159 1.00 17.81 70 PRO A C 1
ATOM 506 O O . PRO A 1 70 ? 85.742 125.485 106.016 1.00 17.11 70 PRO A O 1
ATOM 510 N N . ARG A 1 71 ? 84.274 126.938 105.141 1.00 18.05 71 ARG A N 1
ATOM 511 C CA . ARG A 1 71 ? 83.257 126.674 106.159 1.00 17.84 71 ARG A CA 1
ATOM 512 C C . ARG A 1 71 ? 82.705 125.254 106.097 1.00 17.54 71 ARG A C 1
ATOM 513 O O . ARG A 1 71 ? 82.379 124.665 107.129 1.00 17.40 71 ARG A O 1
ATOM 521 N N . LEU A 1 72 ? 82.579 124.704 104.894 1.00 14.98 72 LEU A N 1
ATOM 522 C CA . LEU A 1 72 ? 82.057 123.350 104.771 1.00 14.88 72 LEU A CA 1
ATOM 523 C C . LEU A 1 72 ? 83.119 122.343 105.183 1.00 14.45 72 LEU A C 1
ATOM 524 O O . LEU A 1 72 ? 82.817 121.341 105.831 1.00 15.86 72 LEU A O 1
ATOM 529 N N . ARG A 1 73 ? 84.366 122.606 104.814 1.00 14.19 73 ARG A N 1
ATOM 530 C CA . ARG A 1 73 ? 85.445 121.701 105.181 1.00 16.14 73 ARG A CA 1
ATOM 531 C C . ARG A 1 73 ? 85.580 121.648 106.703 1.00 17.90 73 ARG A C 1
ATOM 532 O O . ARG A 1 73 ? 85.882 120.601 107.278 1.00 16.99 73 ARG A O 1
ATOM 540 N N . GLU A 1 74 ? 85.353 122.787 107.349 1.00 17.82 74 GLU A N 1
ATOM 541 C CA . GLU A 1 74 ? 85.442 122.872 108.800 1.00 18.21 74 GLU A CA 1
ATOM 542 C C . GLU A 1 74 ? 84.234 122.185 109.445 1.00 17.19 74 GLU A C 1
ATOM 543 O O . GLU A 1 74 ? 84.374 121.478 110.439 1.00 18.48 74 GLU A O 1
ATOM 549 N N . ALA A 1 75 ? 83.048 122.380 108.877 1.00 18.10 75 ALA A N 1
ATOM 550 C CA . ALA A 1 75 ? 81.846 121.750 109.423 1.00 18.94 75 ALA A CA 1
ATOM 551 C C . ALA A 1 75 ? 81.933 120.222 109.312 1.00 20.30 75 ALA A C 1
ATOM 552 O O . ALA A 1 75 ? 81.419 119.489 110.163 1.00 22.27 75 ALA A O 1
ATOM 554 N N . ILE A 1 76 ? 82.586 119.745 108.259 1.00 18.97 76 ILE A N 1
ATOM 555 C CA . ILE A 1 76 ? 82.747 118.311 108.044 1.00 16.71 76 ILE A CA 1
ATOM 556 C C . ILE A 1 76 ? 83.712 117.730 109.071 1.00 16.78 76 ILE A C 1
ATOM 557 O O . ILE A 1 76 ? 83.439 116.691 109.676 1.00 16.02 76 ILE A O 1
ATOM 562 N N . ALA A 1 77 ? 84.847 118.399 109.251 1.00 16.88 77 ALA A N 1
ATOM 563 C CA . ALA A 1 77 ? 85.860 117.961 110.205 1.00 19.12 77 ALA A CA 1
ATOM 564 C C . ALA A 1 77 ? 85.278 117.889 111.615 1.00 20.44 77 ALA A C 1
ATOM 565 O O . ALA A 1 77 ? 85.547 116.945 112.358 1.00 19.74 77 ALA A O 1
ATOM 567 N N . GLN A 1 78 ? 84.488 118.891 111.983 1.00 20.67 78 GLN A N 1
ATOM 568 C CA . GLN A 1 78 ? 83.876 118.911 113.309 1.00 24.15 78 GLN A CA 1
ATOM 569 C C . GLN A 1 78 ? 82.915 117.736 113.454 1.00 23.68 78 GLN A C 1
ATOM 570 O O . GLN A 1 78 ? 82.905 117.053 114.483 1.00 23.42 78 GLN A O 1
ATOM 576 N N . LYS A 1 79 ? 82.112 117.513 112.415 1.00 21.56 79 LYS A N 1
ATOM 577 C CA . LYS A 1 79 ? 81.139 116.426 112.404 1.00 20.79 79 LYS A CA 1
ATOM 578 C C . LYS A 1 79 ? 81.801 115.062 112.581 1.00 21.40 79 LYS A C 1
ATOM 579 O O . LYS A 1 79 ? 81.276 114.196 113.282 1.00 21.43 79 LYS A O 1
ATOM 585 N N . LEU A 1 80 ? 8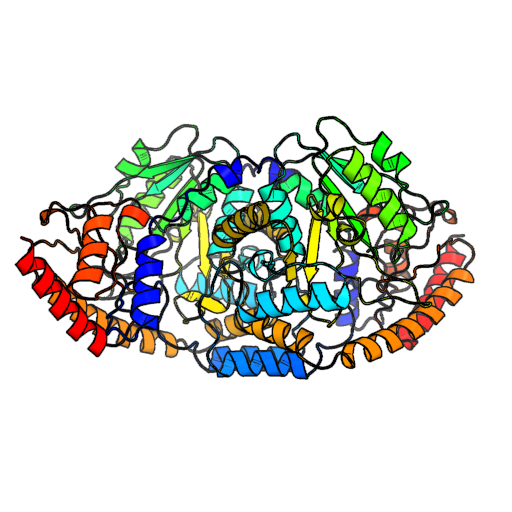2.960 114.877 111.960 1.00 18.80 80 LEU A N 1
ATOM 586 C CA . LEU A 1 80 ? 83.666 113.608 112.061 1.00 20.26 80 LEU A CA 1
ATOM 587 C C . LEU A 1 80 ? 84.264 113.388 113.450 1.00 22.05 80 LEU A C 1
ATOM 588 O O . LEU A 1 80 ? 84.409 112.250 113.898 1.00 20.02 80 LEU A O 1
ATOM 593 N N . GLN A 1 81 ? 84.619 114.476 114.129 1.00 22.97 81 GLN A N 1
ATOM 594 C CA . GLN A 1 81 ? 85.177 114.378 115.476 1.00 23.85 81 GLN A CA 1
ATOM 595 C C . GLN A 1 81 ? 84.027 114.029 116.411 1.00 25.19 81 GLN A C 1
ATOM 596 O O . GLN A 1 81 ? 84.076 113.049 117.153 1.00 26.85 81 GLN A O 1
ATOM 602 N N . ARG A 1 82 ? 82.983 114.845 116.341 1.00 25.69 82 ARG A N 1
ATOM 603 C CA . ARG A 1 82 ? 81.788 114.704 117.160 1.00 27.80 82 ARG A CA 1
ATOM 604 C C . ARG A 1 82 ? 81.019 113.385 116.983 1.00 28.36 82 ARG A C 1
ATOM 605 O O . ARG A 1 82 ? 80.625 112.756 117.969 1.00 26.27 82 ARG A O 1
ATOM 613 N N . ASP A 1 83 ? 80.810 112.972 115.734 1.00 26.02 83 ASP A N 1
ATOM 614 C CA . ASP A 1 83 ? 80.057 111.753 115.430 1.00 25.96 83 ASP A CA 1
ATOM 615 C C . ASP A 1 83 ? 80.834 110.443 115.356 1.00 26.46 83 ASP A C 1
ATOM 616 O O . ASP A 1 83 ? 80.401 109.427 115.906 1.00 26.24 83 ASP A O 1
ATOM 621 N N . ASN A 1 84 ? 81.973 110.457 114.673 1.00 24.61 84 ASN A N 1
ATOM 622 C CA . ASN A 1 84 ? 82.725 109.225 114.479 1.00 25.20 84 ASN A CA 1
ATOM 623 C C . ASN A 1 84 ? 84.027 109.047 115.243 1.00 24.89 84 ASN A C 1
ATOM 624 O O . ASN A 1 84 ? 84.750 108.081 115.010 1.00 25.48 84 ASN A O 1
ATOM 629 N N . GLY A 1 85 ? 84.330 109.968 116.150 1.00 25.82 85 GLY A N 1
ATOM 630 C CA . GLY A 1 85 ? 85.554 109.849 116.922 1.00 26.56 85 GLY A CA 1
ATOM 631 C C . GLY A 1 85 ? 86.827 109.928 116.096 1.00 26.79 85 GLY A C 1
ATOM 632 O O . GLY A 1 85 ? 87.853 109.365 116.474 1.00 26.59 85 GLY A O 1
ATOM 633 N N . LEU A 1 86 ? 86.764 110.619 114.963 1.00 26.37 86 LEU A N 1
ATOM 634 C CA . LEU A 1 86 ? 87.930 110.783 114.100 1.00 25.75 86 LEU A CA 1
ATOM 635 C C . LEU A 1 86 ? 88.466 112.183 114.383 1.00 25.92 86 LEU A C 1
ATOM 636 O O . LEU A 1 86 ? 87.690 113.106 114.603 1.00 28.83 86 LEU A O 1
ATOM 641 N N . CYS A 1 87 ? 89.782 112.351 114.373 1.00 25.43 87 CYS A N 1
ATOM 642 C CA . CYS A 1 87 ? 90.366 113.649 114.690 1.00 26.73 87 CYS A CA 1
ATOM 643 C C . CYS A 1 87 ? 90.735 114.552 113.520 1.00 25.64 87 CYS A C 1
ATOM 644 O O . CYS A 1 87 ? 91.626 115.395 113.642 1.00 25.61 87 CYS A O 1
ATOM 647 N N . TYR A 1 88 ? 90.035 114.403 112.401 1.00 22.81 88 TYR A N 1
ATOM 648 C CA . TYR A 1 88 ? 90.313 115.223 111.225 1.00 21.29 88 TYR A CA 1
ATOM 649 C C . TYR A 1 88 ? 90.125 116.717 111.440 1.00 20.39 88 TYR A C 1
ATOM 650 O O . TYR A 1 88 ? 89.283 117.151 112.226 1.00 20.52 88 TYR A O 1
ATOM 659 N N . GLY A 1 89 ? 90.932 117.491 110.722 1.00 19.78 89 GLY A N 1
ATOM 660 C CA . GLY A 1 89 ? 90.837 118.935 110.756 1.00 19.53 89 GLY A CA 1
ATOM 661 C C . GLY A 1 89 ? 90.404 119.330 109.351 1.00 20.00 89 GLY A C 1
ATOM 662 O O . GLY A 1 89 ? 90.203 118.459 108.506 1.00 20.70 89 GLY A O 1
ATOM 663 N N . ALA A 1 90 ? 90.263 120.621 109.081 1.00 21.58 90 ALA A N 1
ATOM 664 C CA . ALA A 1 90 ? 89.840 121.069 107.754 1.00 21.42 90 ALA A CA 1
ATOM 665 C C . ALA A 1 90 ? 90.811 120.667 106.643 1.00 22.65 90 ALA A C 1
ATOM 666 O O . ALA A 1 90 ? 90.390 120.363 105.524 1.00 22.91 90 ALA A O 1
ATOM 668 N N . ASP A 1 91 ? 92.104 120.660 106.950 1.00 20.65 91 ASP A N 1
ATOM 669 C CA . ASP A 1 91 ? 93.118 120.304 105.963 1.00 21.31 91 ASP A CA 1
ATOM 670 C C . ASP A 1 91 ? 92.977 118.863 105.470 1.00 21.08 91 ASP A C 1
ATOM 671 O O . ASP A 1 91 ? 93.506 118.507 104.416 1.00 18.38 91 ASP A O 1
ATOM 676 N N . ASN A 1 92 ? 92.281 118.032 106.238 1.00 17.71 92 ASN A N 1
ATOM 677 C CA . ASN A 1 92 ? 92.103 116.633 105.860 1.00 17.69 92 ASN A CA 1
ATOM 678 C C . ASN A 1 92 ? 90.877 116.426 104.973 1.00 16.65 92 ASN A C 1
ATOM 679 O O . ASN A 1 92 ? 90.604 115.308 104.545 1.00 17.05 92 ASN A O 1
ATOM 684 N N . ILE A 1 93 ? 90.151 117.504 104.688 1.00 16.72 93 ILE A N 1
ATOM 685 C CA . ILE A 1 93 ? 88.920 117.407 103.915 1.00 15.33 93 ILE A CA 1
ATOM 686 C C . ILE A 1 93 ? 88.923 117.926 102.478 1.00 15.80 93 ILE A C 1
ATOM 687 O O . ILE A 1 93 ? 89.473 118.980 102.186 1.00 15.20 93 ILE A O 1
ATOM 692 N N . LEU A 1 94 ? 88.265 117.172 101.601 1.00 15.01 94 LEU A N 1
ATOM 693 C CA . LEU A 1 94 ? 88.094 117.533 100.198 1.00 14.52 94 LEU A CA 1
ATOM 694 C C . LEU A 1 94 ? 86.606 117.399 99.896 1.00 13.47 94 LEU A C 1
ATOM 695 O O . LEU A 1 94 ? 86.030 116.321 100.056 1.00 13.76 94 LEU A O 1
ATOM 700 N N . VAL A 1 95 ? 85.981 118.492 99.477 1.00 13.83 95 VAL A N 1
ATOM 701 C CA . VAL A 1 95 ? 84.564 118.465 99.137 1.00 12.68 95 VAL A CA 1
ATOM 702 C C . VAL A 1 95 ? 84.490 117.977 97.695 1.00 13.80 95 VAL A C 1
ATOM 703 O O . VAL A 1 95 ? 85.183 118.494 96.817 1.00 12.82 95 VAL A O 1
ATOM 707 N N . THR A 1 96 ? 83.645 116.978 97.469 1.00 14.16 96 THR A N 1
ATOM 708 C CA . THR A 1 96 ? 83.489 116.352 96.165 1.00 14.18 96 THR A CA 1
ATOM 709 C C . THR A 1 96 ? 82.028 116.288 95.729 1.00 14.93 96 THR A C 1
ATOM 710 O O . THR A 1 96 ? 81.118 116.543 96.522 1.00 15.62 96 THR A O 1
ATOM 714 N N . ASN A 1 97 ? 81.807 115.930 94.467 1.00 13.59 97 ASN A N 1
ATOM 715 C CA . ASN A 1 97 ? 80.450 115.806 93.944 1.00 13.97 97 ASN A CA 1
ATOM 716 C C . ASN A 1 97 ? 79.899 114.453 94.363 1.00 15.28 97 ASN A C 1
ATOM 717 O O . ASN A 1 97 ? 79.941 113.483 93.601 1.00 16.56 97 ASN A O 1
ATOM 722 N N . GLY A 1 98 ? 79.392 114.404 95.592 1.00 15.38 98 GLY A N 1
ATOM 723 C CA . GLY A 1 98 ? 78.855 113.178 96.138 1.00 15.27 98 GLY A CA 1
ATOM 724 C C . GLY A 1 98 ? 79.983 112.287 96.618 1.00 15.67 98 GLY A C 1
ATOM 725 O O . GLY A 1 98 ? 81.154 112.542 96.324 1.00 15.25 98 GLY A O 1
ATOM 726 N N . GLY A 1 99 ? 79.637 111.252 97.376 1.00 14.43 99 GLY A N 1
ATOM 727 C CA . GLY A 1 99 ? 80.645 110.328 97.847 1.00 14.95 99 GLY A CA 1
ATOM 728 C C . GLY A 1 99 ? 81.230 109.565 96.665 1.00 13.78 99 GLY A C 1
ATOM 729 O O . GLY A 1 99 ? 82.312 108.996 96.762 1.00 13.86 99 GLY A O 1
ATOM 730 N N . LYS A 1 100 ? 80.527 109.557 95.535 1.00 15.39 100 LYS A N 1
ATOM 731 C CA . LYS A 1 100 ? 81.035 108.843 94.365 1.00 14.86 100 LYS A CA 1
ATOM 732 C C . LYS A 1 100 ? 82.325 109.463 93.837 1.00 12.84 100 LYS A C 1
ATOM 733 O O . LYS A 1 100 ? 83.265 108.744 93.509 1.00 13.35 100 LYS A O 1
ATOM 739 N N . GLN A 1 101 ? 82.380 110.788 93.747 1.00 11.32 101 GLN A N 1
ATOM 740 C CA . GLN A 1 101 ? 83.596 111.427 93.258 1.00 12.76 101 GLN A CA 1
ATOM 741 C C . GLN A 1 101 ? 84.708 111.333 94.304 1.00 13.01 101 GLN A C 1
ATOM 742 O O . GLN A 1 101 ? 85.892 111.417 93.977 1.00 13.61 101 GLN A O 1
ATOM 748 N N . SER A 1 102 ? 84.321 111.165 95.563 1.00 13.52 102 SER A N 1
ATOM 749 C CA . SER A 1 102 ? 85.290 111.025 96.639 1.00 11.96 102 SER A CA 1
ATOM 750 C C . SER A 1 102 ? 86.037 109.710 96.403 1.00 10.62 102 SER A C 1
ATOM 751 O O . SER A 1 102 ? 87.256 109.645 96.494 1.00 10.26 102 SER A O 1
ATOM 754 N N . ILE A 1 103 ? 85.284 108.663 96.100 1.00 10.97 103 ILE A N 1
ATOM 755 C CA . ILE A 1 103 ? 85.850 107.349 95.826 1.00 11.42 103 ILE A CA 1
ATOM 756 C C . ILE A 1 103 ? 86.651 107.389 94.524 1.00 12.75 103 ILE A C 1
ATOM 757 O O . ILE A 1 103 ? 87.746 106.839 94.437 1.00 15.38 103 ILE A O 1
ATOM 762 N N . PHE A 1 104 ? 86.096 108.050 93.515 1.00 13.27 104 PHE A N 1
ATOM 763 C CA . PHE A 1 104 ? 86.752 108.165 92.213 1.00 15.43 104 PHE A CA 1
ATOM 764 C C . PHE A 1 104 ? 88.103 108.877 92.303 1.00 14.44 104 PHE A C 1
ATOM 765 O O . PHE A 1 104 ? 89.098 108.406 91.740 1.00 14.51 104 PHE A O 1
ATOM 773 N N . ASN A 1 105 ? 88.141 110.004 93.013 1.00 14.96 105 ASN A N 1
ATOM 774 C CA . ASN A 1 105 ? 89.382 110.767 93.173 1.00 14.45 105 ASN A CA 1
ATOM 775 C C . ASN A 1 105 ? 90.431 109.931 93.909 1.00 14.50 105 ASN A C 1
ATOM 776 O O . ASN A 1 105 ? 91.618 109.987 93.592 1.00 15.36 105 ASN A O 1
ATOM 781 N N . LEU A 1 106 ? 89.987 109.162 94.898 1.00 14.37 106 LEU A N 1
ATOM 782 C CA . LEU A 1 106 ? 90.889 108.304 95.667 1.00 15.89 106 LEU A CA 1
ATOM 783 C C . LEU A 1 106 ? 91.519 107.274 94.727 1.00 14.87 106 LEU A C 1
ATOM 784 O O . LEU A 1 106 ? 92.739 107.093 94.716 1.00 16.06 106 LEU A O 1
ATOM 789 N N . MET A 1 107 ? 90.684 106.610 93.933 1.00 15.35 107 MET A N 1
ATOM 790 C CA . MET A 1 107 ? 91.154 105.600 92.982 1.00 14.58 107 MET A CA 1
ATOM 791 C C . MET A 1 107 ? 92.198 106.163 92.025 1.00 15.07 107 MET A C 1
ATOM 792 O O . MET A 1 107 ? 93.249 105.555 91.807 1.00 14.75 107 MET A O 1
ATOM 797 N N . LEU A 1 108 ? 91.899 107.315 91.432 1.00 14.31 108 LEU A N 1
ATOM 798 C CA . LEU A 1 108 ? 92.824 107.924 90.483 1.00 14.32 108 LEU A CA 1
ATOM 799 C C . LEU A 1 108 ? 94.105 108.386 91.154 1.00 15.49 108 LEU A C 1
ATOM 800 O O . LEU A 1 108 ? 95.163 108.415 90.532 1.00 14.48 108 LEU A O 1
ATOM 805 N N . ALA A 1 109 ? 94.007 108.748 92.428 1.00 16.37 109 ALA A N 1
ATOM 806 C CA . ALA A 1 109 ? 95.174 109.216 93.163 1.00 16.75 109 ALA A CA 1
ATOM 807 C C . ALA A 1 109 ? 96.132 108.099 93.572 1.00 18.01 109 ALA A C 1
ATOM 808 O O . ALA A 1 109 ? 97.338 108.322 93.607 1.00 18.81 109 ALA A O 1
ATOM 810 N N . MET A 1 110 ? 95.619 106.901 93.868 1.00 18.25 110 MET A N 1
ATOM 811 C CA . MET A 1 110 ? 96.510 105.826 94.295 1.00 19.91 110 MET A CA 1
ATOM 812 C C . MET A 1 110 ? 96.473 104.476 93.584 1.00 19.54 110 MET A C 1
ATOM 813 O O . MET A 1 110 ? 97.299 103.615 93.872 1.00 19.58 110 MET A O 1
ATOM 818 N N . ILE A 1 111 ? 95.545 104.281 92.651 1.00 18.09 111 ILE A N 1
ATOM 819 C CA . ILE A 1 111 ? 95.478 103.015 91.930 1.00 18.23 111 ILE A CA 1
ATOM 820 C C . ILE A 1 111 ? 96.122 103.123 90.558 1.00 19.76 111 ILE A C 1
ATOM 821 O O . ILE A 1 111 ? 95.742 103.965 89.746 1.00 21.85 111 ILE A O 1
ATOM 826 N N . GLU A 1 112 ? 97.108 102.269 90.307 1.00 21.97 112 GLU A N 1
ATOM 827 C CA . GLU A 1 112 ? 97.800 102.251 89.023 1.00 23.86 112 GLU A CA 1
ATOM 828 C C . GLU A 1 112 ? 97.626 100.912 88.332 1.00 23.25 112 GLU A C 1
ATOM 829 O O . GLU A 1 112 ? 97.273 99.919 88.973 1.00 22.77 112 GLU A O 1
ATOM 835 N N . PRO A 1 113 ? 97.872 100.865 87.010 1.00 23.24 113 PRO A N 1
ATOM 836 C CA . PRO A 1 113 ? 97.741 99.626 86.241 1.00 24.43 113 PRO A CA 1
ATOM 837 C C . PRO A 1 113 ? 98.425 98.492 86.979 1.00 24.67 113 PRO A C 1
ATOM 838 O O . PRO A 1 113 ? 99.573 98.627 87.401 1.00 24.73 113 PRO A O 1
ATOM 842 N N . GLY A 1 114 ? 97.716 97.384 87.153 1.00 25.35 114 GLY A N 1
ATOM 843 C CA . GLY A 1 114 ? 98.295 96.250 87.846 1.00 24.80 114 GLY A CA 1
ATOM 844 C C . GLY A 1 114 ? 97.919 96.171 89.313 1.00 24.48 114 GLY A C 1
ATOM 845 O O . GLY A 1 114 ? 97.910 95.082 89.891 1.00 24.88 114 GLY A O 1
ATOM 846 N N . ASP A 1 115 ? 97.623 97.314 89.927 1.00 22.36 115 ASP A N 1
ATOM 847 C CA . ASP A 1 115 ? 97.248 97.332 91.337 1.00 20.68 115 ASP A CA 1
ATOM 848 C C . ASP A 1 115 ? 95.964 96.538 91.540 1.00 20.29 115 ASP A C 1
ATOM 849 O O . ASP A 1 115 ? 95.051 96.601 90.715 1.00 18.51 115 ASP A O 1
ATOM 854 N N . GLU A 1 116 ? 95.901 95.790 92.637 1.00 17.48 116 GLU A N 1
ATOM 855 C CA . GLU A 1 116 ? 94.718 95.004 92.952 1.00 18.96 116 GLU A CA 1
ATOM 856 C C . GLU A 1 116 ? 93.922 95.676 94.068 1.00 18.21 116 GLU A C 1
ATOM 857 O O . GLU A 1 116 ? 94.490 96.171 95.047 1.00 19.82 116 GLU A O 1
ATOM 863 N N . VAL A 1 117 ? 92.605 95.701 93.900 1.00 18.08 117 VAL A N 1
ATOM 864 C CA . VAL A 1 117 ? 91.703 96.297 94.875 1.00 15.79 117 VAL A CA 1
ATOM 865 C C . VAL A 1 117 ? 90.717 95.242 95.367 1.00 16.87 117 VAL A C 1
ATOM 866 O O . VAL A 1 117 ? 89.931 94.703 94.586 1.00 14.88 117 VAL A O 1
ATOM 870 N N . ILE A 1 118 ? 90.767 94.938 96.661 1.00 16.86 118 ILE A N 1
ATOM 871 C CA . ILE A 1 118 ? 89.863 93.950 97.232 1.00 15.29 118 ILE A CA 1
ATOM 872 C C . ILE A 1 118 ? 88.493 94.572 97.465 1.00 14.63 118 ILE A C 1
ATOM 873 O O . ILE A 1 118 ? 88.372 95.615 98.106 1.00 14.36 118 ILE A O 1
ATOM 878 N N . ILE A 1 119 ? 87.463 93.918 96.938 1.00 14.84 119 ILE A N 1
ATOM 879 C CA . ILE A 1 119 ? 86.091 94.397 97.046 1.00 13.53 119 ILE A CA 1
ATOM 880 C C . ILE A 1 119 ? 85.143 93.294 97.523 1.00 14.92 119 ILE A C 1
ATOM 881 O O . ILE A 1 119 ? 84.902 92.322 96.810 1.00 14.85 119 ILE A O 1
ATOM 886 N N . PRO A 1 120 ? 84.587 93.436 98.735 1.00 15.35 120 PRO A N 1
ATOM 887 C CA . PRO A 1 120 ? 83.663 92.423 99.252 1.00 14.99 120 PRO A CA 1
ATOM 888 C C . PRO A 1 120 ? 82.378 92.431 98.426 1.00 15.79 120 PRO A C 1
ATOM 889 O O . PRO A 1 120 ? 81.873 93.500 98.074 1.00 15.23 120 PRO A O 1
ATOM 893 N N . ALA A 1 121 ? 81.859 91.249 98.104 1.00 15.88 121 ALA A N 1
ATOM 894 C CA . ALA A 1 121 ? 80.608 91.150 97.353 1.00 17.46 121 ALA A CA 1
ATOM 895 C C . ALA A 1 121 ? 79.547 90.661 98.341 1.00 17.60 121 ALA A C 1
ATOM 896 O O . ALA A 1 121 ? 79.872 89.931 99.269 1.00 18.10 121 ALA A O 1
ATOM 898 N N . PRO A 1 122 ? 78.273 91.064 98.169 1.00 18.01 122 PRO A N 1
ATOM 899 C CA . PRO A 1 122 ? 77.703 91.942 97.137 1.00 17.11 122 PRO A CA 1
ATOM 900 C C . PRO A 1 122 ? 78.308 93.341 97.248 1.00 17.51 122 PRO A C 1
ATOM 901 O O . PRO A 1 122 ? 78.485 93.855 98.349 1.00 16.85 122 PRO A O 1
ATOM 905 N N . PHE A 1 123 ? 78.615 93.960 96.115 1.00 16.49 123 PHE A N 1
ATOM 906 C CA . PHE A 1 123 ? 79.219 95.289 96.131 1.00 16.26 123 PHE A CA 1
ATOM 907 C C . PHE A 1 123 ? 78.364 96.363 95.467 1.00 16.50 123 PHE A C 1
ATOM 908 O O . PHE A 1 123 ? 77.518 96.066 94.620 1.00 16.64 123 PHE A O 1
ATOM 916 N N . TRP A 1 124 ? 78.578 97.612 95.872 1.00 16.85 124 TRP A N 1
ATOM 917 C CA . TRP A 1 124 ? 77.875 98.744 95.269 1.00 16.83 124 TRP A CA 1
ATOM 918 C C . TRP A 1 124 ? 78.311 98.610 93.810 1.00 16.42 124 TRP A C 1
ATOM 919 O O . TRP A 1 124 ? 79.482 98.368 93.539 1.00 16.54 124 TRP A O 1
ATOM 930 N N . VAL A 1 125 ? 77.381 98.747 92.874 1.00 16.27 125 VAL A N 1
ATOM 931 C CA . VAL A 1 125 ? 77.704 98.566 91.461 1.00 16.90 125 VAL A CA 1
ATOM 932 C C . VAL A 1 125 ? 78.960 99.252 90.926 1.00 15.97 125 VAL A C 1
ATOM 933 O O . VAL A 1 125 ? 79.746 98.635 90.214 1.00 15.98 125 VAL A O 1
ATOM 937 N N . SER A 1 126 ? 79.159 100.518 91.273 1.00 18.33 126 SER A N 1
ATOM 938 C CA . SER A 1 126 ? 80.313 101.270 90.779 1.00 17.36 126 SER A CA 1
ATOM 939 C C . SER A 1 126 ? 81.717 100.873 91.244 1.00 16.44 126 SER A C 1
ATOM 940 O O . SER A 1 126 ? 82.680 101.109 90.520 1.00 15.05 126 SER A O 1
ATOM 943 N N . TYR A 1 127 ? 81.857 100.274 92.425 1.00 16.58 127 TYR A N 1
ATOM 944 C CA . TYR A 1 127 ? 83.201 99.927 92.913 1.00 16.48 127 TYR A CA 1
ATOM 945 C C . TYR A 1 127 ? 84.134 99.281 91.881 1.00 15.19 127 TYR A C 1
ATOM 946 O O . TYR A 1 127 ? 85.204 99.809 91.595 1.00 15.92 127 TYR A O 1
ATOM 955 N N . PRO A 1 128 ? 83.756 98.124 91.318 1.00 15.62 128 PRO A N 1
ATOM 956 C CA . PRO A 1 128 ? 84.677 97.532 90.337 1.00 15.82 128 PRO A CA 1
ATOM 957 C C . PRO A 1 128 ? 84.884 98.361 89.066 1.00 15.72 128 PRO A C 1
ATOM 958 O O . PRO A 1 128 ? 85.957 98.328 88.463 1.00 13.97 128 PRO A O 1
ATOM 962 N N . GLU A 1 129 ? 83.867 99.110 88.659 1.00 16.37 129 GLU A N 1
ATOM 963 C CA . GLU A 1 129 ? 83.983 99.934 87.457 1.00 16.18 129 GLU A CA 1
ATOM 964 C C . GLU A 1 129 ? 84.932 101.118 87.683 1.00 15.55 129 GLU A C 1
ATOM 965 O O . GLU A 1 129 ? 85.653 101.536 86.774 1.00 14.98 129 GLU A O 1
ATOM 971 N N . MET A 1 130 ? 84.927 101.649 88.899 1.00 14.77 130 MET A N 1
ATOM 972 C CA . MET A 1 130 ? 85.785 102.770 89.250 1.00 16.56 130 MET A CA 1
ATOM 973 C C . MET A 1 130 ? 87.224 102.266 89.342 1.00 15.60 130 MET A C 1
ATOM 974 O O . MET A 1 130 ? 88.159 102.950 88.936 1.00 14.76 130 MET A O 1
ATOM 979 N N . VAL A 1 131 ? 87.396 101.060 89.872 1.00 15.25 131 VAL A N 1
ATOM 980 C CA . VAL A 1 131 ? 88.723 100.469 89.976 1.00 14.91 131 VAL A CA 1
ATOM 981 C C . VAL A 1 131 ? 89.287 100.324 88.563 1.00 16.46 131 VAL A C 1
ATOM 982 O O . VAL A 1 131 ? 90.439 100.674 88.298 1.00 16.45 131 VAL A O 1
ATOM 986 N N . LYS A 1 132 ? 88.465 99.816 87.653 1.00 16.05 132 LYS A N 1
ATOM 987 C CA . LYS A 1 132 ? 88.891 99.631 86.273 1.00 17.97 132 LYS A CA 1
ATOM 988 C C . LYS A 1 132 ? 89.143 100.949 85.539 1.00 17.14 132 LYS A C 1
ATOM 989 O O . LYS A 1 132 ? 90.010 101.013 84.667 1.00 16.99 132 LYS A O 1
ATOM 995 N N . LEU A 1 133 ? 88.398 101.999 85.878 1.00 15.18 133 LEU A N 1
ATOM 996 C CA . LEU A 1 133 ? 88.625 103.285 85.222 1.00 16.12 133 LEU A CA 1
ATOM 997 C C . LEU A 1 133 ? 90.006 103.800 85.621 1.00 16.12 133 LEU A C 1
ATOM 998 O O . LEU A 1 133 ? 90.638 104.550 84.874 1.00 16.47 133 LEU A O 1
ATOM 1003 N N . ALA A 1 134 ? 90.473 103.388 86.798 1.00 14.64 134 ALA A N 1
ATOM 1004 C CA . ALA A 1 134 ? 91.800 103.774 87.271 1.00 15.36 134 ALA A CA 1
ATOM 1005 C C . ALA A 1 134 ? 92.794 102.728 86.778 1.00 15.95 134 ALA A C 1
ATOM 1006 O O . ALA A 1 134 ? 93.968 102.743 87.150 1.00 17.78 134 ALA A O 1
ATOM 1008 N N . GLU A 1 135 ? 92.298 101.813 85.951 1.00 16.21 135 GLU A N 1
ATOM 1009 C CA . GLU A 1 135 ? 93.099 100.743 85.370 1.00 18.13 135 GLU A CA 1
ATOM 1010 C C . GLU A 1 135 ? 93.625 99.722 86.377 1.00 19.04 135 GLU A C 1
ATOM 1011 O O . GLU A 1 135 ? 94.637 99.065 86.136 1.00 20.20 135 GLU A O 1
ATOM 1017 N N . GLY A 1 136 ? 92.917 99.585 87.495 1.00 18.30 136 GLY A N 1
ATOM 1018 C CA . GLY A 1 136 ? 93.302 98.624 88.513 1.00 16.62 136 GLY A CA 1
ATOM 1019 C C . GLY A 1 136 ? 92.596 97.296 88.296 1.00 18.33 136 GLY A C 1
ATOM 1020 O O . GLY A 1 136 ? 91.769 97.166 87.392 1.00 15.67 136 GLY A O 1
ATOM 1021 N N . THR A 1 137 ? 92.921 96.307 89.123 1.00 18.12 137 THR A N 1
ATOM 1022 C CA . THR A 1 137 ? 92.319 94.984 89.017 1.00 18.05 137 THR A CA 1
ATOM 1023 C C . THR A 1 137 ? 91.494 94.661 90.251 1.00 17.51 137 THR A C 1
ATOM 1024 O O . THR A 1 137 ? 92.027 94.532 91.354 1.00 18.66 137 THR A O 1
ATOM 1028 N N . PRO A 1 138 ? 90.173 94.549 90.089 1.00 18.14 138 PRO A N 1
ATOM 1029 C CA . PRO A 1 138 ? 89.378 94.231 91.274 1.00 18.08 138 PRO A CA 1
ATOM 1030 C C . PRO A 1 138 ? 89.495 92.759 91.648 1.00 17.78 138 PRO A C 1
ATOM 1031 O O . PRO A 1 138 ? 89.626 91.891 90.784 1.00 16.98 138 PRO A O 1
ATOM 1035 N N . VAL A 1 139 ? 89.494 92.503 92.951 1.00 15.37 139 VAL A N 1
ATOM 1036 C CA . VAL A 1 139 ? 89.569 91.158 93.494 1.00 15.85 139 VAL A CA 1
ATOM 1037 C C . VAL A 1 139 ? 88.344 91.059 94.382 1.00 17.30 139 VAL A C 1
ATOM 1038 O O . VAL A 1 139 ? 88.327 91.560 95.513 1.00 14.31 139 VAL A O 1
ATOM 1042 N N . ILE A 1 140 ? 87.319 90.413 93.841 1.00 17.14 140 ILE A N 1
ATOM 1043 C CA . ILE A 1 140 ? 86.032 90.255 94.502 1.00 18.43 140 ILE A CA 1
ATOM 1044 C C . ILE A 1 140 ? 85.957 89.087 95.479 1.00 17.12 140 ILE A C 1
ATOM 1045 O O . ILE A 1 140 ? 86.333 87.967 95.149 1.00 17.56 140 ILE A O 1
ATOM 1050 N N . LEU A 1 141 ? 85.465 89.362 96.684 1.00 17.80 141 LEU A N 1
ATOM 1051 C CA . LEU A 1 141 ? 85.333 88.338 97.719 1.00 17.71 141 LEU A CA 1
ATOM 1052 C C . LEU A 1 141 ? 83.870 87.952 97.889 1.00 18.64 141 LEU A C 1
ATOM 1053 O O . LEU A 1 141 ? 83.067 88.732 98.402 1.00 18.96 141 LEU A O 1
ATOM 1058 N N . PRO A 1 142 ? 83.502 86.738 97.467 1.00 20.69 142 PRO A N 1
ATOM 1059 C CA . PRO A 1 142 ? 82.106 86.325 97.612 1.00 21.83 142 PRO A CA 1
ATOM 1060 C C . PRO A 1 142 ? 81.728 86.015 99.057 1.00 22.49 142 PRO A C 1
ATOM 1061 O O . PRO A 1 142 ? 82.562 85.572 99.851 1.00 22.75 142 PRO A O 1
ATOM 1065 N N . THR A 1 143 ? 80.471 86.281 99.392 1.00 22.74 143 THR A N 1
ATOM 1066 C CA . THR A 1 143 ? 79.940 86.005 100.721 1.00 23.95 143 THR A CA 1
ATOM 1067 C C . THR A 1 143 ? 78.621 85.274 100.498 1.00 25.19 143 THR A C 1
ATOM 1068 O O . THR A 1 143 ? 78.090 85.268 99.386 1.00 25.90 143 THR A O 1
ATOM 1072 N N . THR A 1 144 ? 78.091 84.658 101.546 1.00 25.71 144 THR A N 1
ATOM 1073 C CA . THR A 1 144 ? 76.845 83.917 101.425 1.00 25.61 144 THR A CA 1
ATOM 1074 C C . THR A 1 144 ? 75.856 84.330 102.501 1.00 26.26 144 THR A C 1
ATOM 1075 O O . THR A 1 144 ? 76.211 85.041 103.443 1.00 24.62 144 THR A O 1
ATOM 1079 N N . VAL A 1 145 ? 74.613 83.882 102.355 1.00 27.38 145 VAL A N 1
ATOM 1080 C CA . VAL A 1 145 ? 73.583 84.186 103.337 1.00 29.58 145 VAL A CA 1
ATOM 1081 C C . VAL A 1 145 ? 74.023 83.618 104.679 1.00 29.22 145 VAL A C 1
ATOM 1082 O O . VAL A 1 145 ? 73.737 84.189 105.726 1.00 29.53 145 VAL A O 1
ATOM 1086 N N . GLU A 1 146 ? 74.727 82.491 104.628 1.00 30.53 146 GLU A N 1
ATOM 1087 C CA . GLU A 1 146 ? 75.227 81.829 105.826 1.00 32.33 146 GLU A CA 1
ATOM 1088 C C . GLU A 1 146 ? 76.204 82.716 106.585 1.00 32.06 146 GLU A C 1
ATOM 1089 O O . GLU A 1 146 ? 76.260 82.677 107.815 1.00 32.05 146 GLU A O 1
ATOM 1095 N N . THR A 1 147 ? 76.978 83.514 105.855 1.00 29.92 147 THR A N 1
ATOM 1096 C CA . THR A 1 147 ? 77.927 84.408 106.501 1.00 29.02 147 THR A CA 1
ATOM 1097 C C . THR A 1 147 ? 77.332 85.810 106.647 1.00 28.76 147 THR A C 1
ATOM 1098 O O . THR A 1 147 ? 78.056 86.784 106.852 1.00 28.01 147 THR A O 1
ATOM 1102 N N . GLN A 1 148 ? 76.008 85.908 106.547 1.00 28.05 148 GLN A N 1
ATOM 1103 C CA . GLN A 1 148 ? 75.334 87.197 106.678 1.00 28.97 148 GLN A CA 1
ATOM 1104 C C . GLN A 1 148 ? 75.844 88.221 105.663 1.00 27.14 148 GLN A C 1
ATOM 1105 O O . GLN A 1 148 ? 75.807 89.426 105.923 1.00 25.03 148 GLN A O 1
ATOM 1111 N N . PHE A 1 149 ? 76.325 87.738 104.519 1.00 25.87 149 PHE A N 1
ATOM 1112 C CA . PHE A 1 149 ? 76.841 88.610 103.463 1.00 24.97 149 PHE A CA 1
ATOM 1113 C C . PHE A 1 149 ? 77.994 89.490 103.924 1.00 24.03 149 PHE A C 1
ATOM 1114 O O . PHE A 1 149 ? 78.180 90.599 103.424 1.00 24.42 149 PHE A O 1
ATOM 1122 N N . LYS A 1 150 ? 78.766 89.002 104.882 1.00 23.56 150 LYS A N 1
ATOM 1123 C CA . LYS A 1 150 ? 79.897 89.767 105.376 1.00 24.09 150 LYS A CA 1
ATOM 1124 C C . LYS A 1 150 ? 81.172 88.959 105.229 1.00 23.77 150 LYS A C 1
ATOM 1125 O O . LYS A 1 150 ? 81.185 87.755 105.472 1.00 24.54 150 LYS A O 1
ATOM 1131 N N . VAL A 1 151 ? 82.237 89.624 104.798 1.00 22.90 151 VAL A N 1
ATOM 1132 C CA . VAL A 1 151 ? 83.524 88.967 104.631 1.00 21.86 151 VAL A CA 1
ATOM 1133 C C . VAL A 1 151 ? 84.205 88.892 105.984 1.00 21.78 151 VAL A C 1
ATOM 1134 O O . VAL A 1 151 ? 83.954 89.721 106.856 1.00 22.31 151 VAL A O 1
ATOM 1138 N N . SER A 1 152 ? 85.066 87.897 106.153 1.00 21.71 152 SER A N 1
ATOM 1139 C CA . SER A 1 152 ? 85.791 87.722 107.402 1.00 22.16 152 SER A CA 1
ATOM 1140 C C . SER A 1 152 ? 87.216 88.224 107.211 1.00 22.72 152 SER A C 1
ATOM 1141 O O . SER A 1 152 ? 87.719 88.271 106.087 1.00 23.30 152 SER A O 1
ATOM 1144 N N . PRO A 1 153 ? 87.887 88.621 108.304 1.00 22.99 153 PRO A N 1
ATOM 1145 C CA . PRO A 1 153 ? 89.258 89.097 108.130 1.00 22.86 153 PRO A CA 1
ATOM 1146 C C . PRO A 1 153 ? 90.160 88.036 107.503 1.00 23.15 153 PRO A C 1
ATOM 1147 O O . PRO A 1 153 ? 91.100 88.362 106.780 1.00 24.29 153 PRO A O 1
ATOM 1151 N N . GLU A 1 154 ? 89.863 86.765 107.764 1.00 22.74 154 GLU A N 1
ATOM 1152 C CA . GLU A 1 154 ? 90.654 85.672 107.204 1.00 22.84 154 GLU A CA 1
ATOM 1153 C C . GLU A 1 154 ? 90.475 85.625 105.688 1.00 22.73 154 GLU A C 1
ATOM 1154 O O . GLU A 1 154 ? 91.406 85.309 104.946 1.00 21.74 154 GLU A O 1
ATOM 1160 N N . GLN A 1 155 ? 89.267 85.936 105.236 1.00 22.02 155 GLN A N 1
ATOM 1161 C CA . GLN A 1 155 ? 88.970 85.933 103.813 1.00 22.05 155 GLN A CA 1
ATOM 1162 C C . GLN A 1 155 ? 89.764 87.060 103.148 1.00 21.05 155 GLN A C 1
ATOM 1163 O O . GLN A 1 155 ? 90.279 86.910 102.045 1.00 19.87 155 GLN A O 1
ATOM 1169 N N . ILE A 1 156 ? 89.875 88.187 103.840 1.00 21.18 156 ILE A N 1
ATOM 1170 C CA . ILE A 1 156 ? 90.615 89.327 103.314 1.00 21.35 156 ILE A CA 1
ATOM 1171 C C . ILE A 1 156 ? 92.110 89.018 103.289 1.00 22.42 156 ILE A C 1
ATOM 1172 O O . ILE A 1 156 ? 92.790 89.262 102.292 1.00 21.08 156 ILE A O 1
ATOM 1177 N N . ARG A 1 157 ? 92.616 88.465 104.386 1.00 22.81 157 ARG A N 1
ATOM 1178 C CA . ARG A 1 157 ? 94.027 88.126 104.479 1.00 24.87 157 ARG A CA 1
ATOM 1179 C C . ARG A 1 157 ? 94.408 87.162 103.359 1.00 25.51 157 ARG A C 1
ATOM 1180 O O . ARG A 1 157 ? 95.428 87.334 102.689 1.00 24.99 157 ARG A O 1
ATOM 1188 N N . GLN A 1 158 ? 93.578 86.148 103.158 1.00 26.23 158 GLN A N 1
ATOM 1189 C CA . GLN A 1 158 ? 93.827 85.151 102.126 1.00 26.94 158 GLN A CA 1
ATOM 1190 C C . GLN A 1 158 ? 93.885 85.742 100.720 1.00 25.88 158 GLN A C 1
ATOM 1191 O O . GLN A 1 158 ? 94.568 85.214 99.845 1.00 25.70 158 GLN A O 1
ATOM 1197 N N . ALA A 1 159 ? 93.168 86.839 100.510 1.00 23.03 159 ALA A N 1
ATOM 1198 C CA . ALA A 1 159 ? 93.118 87.473 99.202 1.00 22.66 159 ALA A CA 1
ATOM 1199 C C . ALA A 1 159 ? 94.253 88.465 98.940 1.00 22.24 159 ALA A C 1
ATOM 1200 O O . ALA A 1 159 ? 94.527 88.808 97.790 1.00 23.29 159 ALA A O 1
ATOM 1202 N N . ILE A 1 160 ? 94.914 88.916 99.999 1.00 20.78 160 ILE A N 1
ATOM 1203 C CA . ILE A 1 160 ? 96.005 89.875 99.860 1.00 21.14 160 ILE A CA 1
ATOM 1204 C C . ILE A 1 160 ? 97.224 89.313 99.129 1.00 20.36 160 ILE A C 1
ATOM 1205 O O . ILE A 1 160 ? 97.681 88.214 99.418 1.00 18.91 160 ILE A O 1
ATOM 1210 N N . THR A 1 161 ? 97.740 90.075 98.171 1.00 20.92 161 THR A N 1
ATOM 1211 C CA . THR A 1 161 ? 98.929 89.675 97.427 1.00 20.69 161 THR A CA 1
ATOM 1212 C C . THR A 1 161 ? 99.867 90.881 97.438 1.00 21.97 161 THR A C 1
ATOM 1213 O O . THR A 1 161 ? 99.513 91.943 97.950 1.00 21.98 161 THR A O 1
ATOM 1217 N N . PRO A 1 162 ? 101.082 90.732 96.892 1.00 22.85 162 PRO A N 1
ATOM 1218 C CA . PRO A 1 162 ? 101.992 91.879 96.888 1.00 23.34 162 PRO A CA 1
ATOM 1219 C C . PRO A 1 162 ? 101.498 93.024 96.007 1.00 23.00 162 PRO A C 1
ATOM 1220 O O . PRO A 1 162 ? 101.970 94.151 96.126 1.00 21.07 162 PRO A O 1
ATOM 1224 N N . LYS A 1 163 ? 100.537 92.734 95.132 1.00 22.76 163 LYS A N 1
ATOM 1225 C CA . LYS A 1 163 ? 99.990 93.761 94.251 1.00 22.50 163 LYS A CA 1
ATOM 1226 C C . LYS A 1 163 ? 98.770 94.461 94.857 1.00 20.65 163 LYS A C 1
ATOM 1227 O O . LYS A 1 163 ? 98.280 95.451 94.310 1.00 22.26 163 LYS A O 1
ATOM 1233 N N . THR A 1 164 ? 98.288 93.954 95.988 1.00 18.93 164 THR A N 1
ATOM 1234 C CA . THR A 1 164 ? 97.134 94.552 96.654 1.00 19.18 164 THR A CA 1
ATOM 1235 C C . THR A 1 164 ? 97.487 95.958 97.114 1.00 20.33 164 THR A C 1
ATOM 1236 O O . THR A 1 164 ? 98.477 96.161 97.820 1.00 21.09 164 THR A O 1
ATOM 1240 N N . LYS A 1 165 ? 96.665 96.925 96.730 1.00 20.66 165 LYS A N 1
ATOM 1241 C CA . LYS A 1 165 ? 96.912 98.308 97.101 1.00 19.68 165 LYS A CA 1
ATOM 1242 C C . LYS A 1 165 ? 95.804 98.893 97.958 1.00 19.72 165 LYS A C 1
ATOM 1243 O O . LYS A 1 165 ? 96.029 99.849 98.700 1.00 21.42 165 LYS A O 1
ATOM 1249 N N . LEU A 1 166 ? 94.611 98.314 97.881 1.00 17.13 166 LEU A N 1
ATOM 1250 C CA . LEU A 1 166 ? 93.492 98.868 98.622 1.00 17.06 166 LEU A CA 1
ATOM 1251 C C . LEU A 1 166 ? 92.357 97.904 98.942 1.00 16.87 166 LEU A C 1
ATOM 1252 O O . LEU A 1 166 ? 92.080 96.966 98.192 1.00 16.48 166 LEU A O 1
ATOM 1257 N N . LEU A 1 167 ? 91.702 98.165 100.067 1.00 17.53 167 LEU A N 1
ATOM 1258 C CA . LEU A 1 167 ? 90.552 97.392 100.511 1.00 18.47 167 LEU A CA 1
ATOM 1259 C C . LEU A 1 167 ? 89.363 98.348 100.569 1.00 17.91 167 LEU A C 1
ATOM 1260 O O . LEU A 1 167 ? 89.432 99.377 101.241 1.00 17.99 167 LEU A O 1
ATOM 1265 N N . VAL A 1 168 ? 88.287 98.024 99.857 1.00 17.23 168 VAL A N 1
ATOM 1266 C CA . VAL A 1 168 ? 87.087 98.857 99.892 1.00 16.71 168 VAL A CA 1
ATOM 1267 C C . VAL A 1 168 ? 86.203 98.281 101.004 1.00 17.55 168 VAL A C 1
ATOM 1268 O O . VAL A 1 168 ? 85.841 97.103 100.967 1.00 18.20 168 VAL A O 1
ATOM 1272 N N . PHE A 1 169 ? 85.871 99.091 102.004 1.00 17.70 169 PHE A N 1
ATOM 1273 C CA . PHE A 1 169 ? 85.044 98.605 103.115 1.00 18.01 169 PHE A CA 1
ATOM 1274 C C . PHE A 1 169 ? 83.813 99.482 103.337 1.00 17.50 169 PHE A C 1
ATOM 1275 O O . PHE A 1 169 ? 83.904 100.591 103.864 1.00 16.32 169 PHE A O 1
ATOM 1283 N N . ASN A 1 170 ? 82.656 98.949 102.958 1.00 15.73 170 ASN A N 1
ATOM 1284 C CA . ASN A 1 170 ? 81.387 99.660 103.043 1.00 16.62 170 ASN A CA 1
ATOM 1285 C C . ASN A 1 170 ? 80.453 99.148 104.150 1.00 17.38 170 ASN A C 1
ATOM 1286 O O . ASN A 1 170 ? 80.003 98.002 104.106 1.00 15.97 170 ASN A O 1
ATOM 1291 N N . THR A 1 171 ? 80.172 99.995 105.139 1.00 18.08 171 THR A N 1
ATOM 1292 C CA . THR A 1 171 ? 79.265 99.638 106.233 1.00 17.97 171 THR A CA 1
ATOM 1293 C C . THR A 1 171 ? 78.674 100.886 106.897 1.00 18.93 171 THR A C 1
ATOM 1294 O O . THR A 1 171 ? 79.404 101.813 107.242 1.00 19.93 171 THR A O 1
ATOM 1298 N N . PRO A 1 172 ? 77.335 100.949 107.037 1.00 17.98 172 PRO A N 1
ATOM 1299 C CA . PRO A 1 172 ? 76.366 99.935 106.606 1.00 17.54 172 PRO A CA 1
ATOM 1300 C C . PRO A 1 172 ? 76.474 99.720 105.099 1.00 19.34 172 PRO A C 1
ATOM 1301 O O . PRO A 1 172 ? 76.924 100.604 104.365 1.00 17.18 172 PRO A O 1
ATOM 1305 N N . SER A 1 173 ? 76.028 98.557 104.640 1.00 18.93 173 SER A N 1
ATOM 1306 C CA . SER A 1 173 ? 76.131 98.205 103.234 1.00 20.52 173 SER A CA 1
ATOM 1307 C C . SER A 1 173 ? 74.953 98.365 102.289 1.00 19.95 173 SER A C 1
ATOM 1308 O O . SER A 1 173 ? 73.793 98.205 102.666 1.00 19.85 173 SER A O 1
ATOM 1311 N N . ASN A 1 174 ? 75.295 98.703 101.047 1.00 19.27 174 ASN A N 1
ATOM 1312 C CA . ASN A 1 174 ? 74.347 98.775 99.934 1.00 19.93 174 ASN A CA 1
ATOM 1313 C C . ASN A 1 174 ? 74.992 97.638 99.141 1.00 19.79 174 ASN A C 1
ATOM 1314 O O . ASN A 1 174 ? 76.197 97.685 98.877 1.00 20.96 174 ASN A O 1
ATOM 1319 N N . PRO A 1 175 ? 74.218 96.629 98.709 1.00 18.14 175 PRO A N 1
ATOM 1320 C CA . PRO A 1 175 ? 72.784 96.343 98.810 1.00 18.77 175 PRO A CA 1
ATOM 1321 C C . PRO A 1 175 ? 72.252 95.512 99.981 1.00 18.33 175 PRO A C 1
ATOM 1322 O O . PRO A 1 175 ? 71.048 95.299 100.060 1.00 18.35 175 PRO A O 1
ATOM 1326 N N . THR A 1 176 ? 73.115 95.048 100.881 1.00 19.81 176 THR A N 1
ATOM 1327 C CA . THR A 1 176 ? 72.654 94.178 101.963 1.00 20.24 176 THR A CA 1
ATOM 1328 C C . THR A 1 176 ? 72.048 94.802 103.216 1.00 20.63 176 THR A C 1
ATOM 1329 O O . THR A 1 176 ? 71.328 94.126 103.962 1.00 18.89 176 THR A O 1
ATOM 1333 N N . GLY A 1 177 ? 72.330 96.076 103.454 1.00 20.34 177 GLY A N 1
ATOM 1334 C CA . GLY A 1 177 ? 71.800 96.716 104.642 1.00 20.41 177 GLY A CA 1
ATOM 1335 C C . GLY A 1 177 ? 72.457 96.149 105.888 1.00 21.58 177 GLY A C 1
ATOM 1336 O O . GLY A 1 177 ? 72.091 96.498 107.016 1.00 21.59 177 GLY A O 1
ATOM 1337 N N . MET A 1 178 ? 73.434 95.269 105.690 1.00 20.07 178 MET A N 1
ATOM 1338 C CA . MET A 1 178 ? 74.134 94.666 106.810 1.00 21.09 178 MET A CA 1
ATOM 1339 C C . MET A 1 178 ? 75.068 95.667 107.484 1.00 22.24 178 MET A C 1
ATOM 1340 O O . MET A 1 178 ? 75.634 96.550 106.835 1.00 21.70 178 MET A O 1
ATOM 1345 N N . VAL A 1 179 ? 75.215 95.522 108.796 1.00 22.51 179 VAL A N 1
ATOM 1346 C CA . VAL A 1 179 ? 76.077 96.388 109.586 1.00 22.46 179 VAL A CA 1
ATOM 1347 C C . VAL A 1 179 ? 77.168 95.558 110.257 1.00 23.15 179 VAL A C 1
ATOM 1348 O O . VAL A 1 179 ? 76.867 94.608 110.974 1.00 24.66 179 VAL A O 1
ATOM 1352 N N . TYR A 1 180 ? 78.430 95.891 110.008 1.00 21.12 180 TYR A N 1
ATOM 1353 C CA . TYR A 1 180 ? 79.517 95.170 110.658 1.00 21.21 180 TYR A CA 1
ATOM 1354 C C . TYR A 1 180 ? 79.610 95.785 112.049 1.00 23.09 180 TYR A C 1
ATOM 1355 O O . TYR A 1 180 ? 79.625 97.006 112.181 1.00 22.86 180 TYR A O 1
ATOM 1364 N N . THR A 1 181 ? 79.657 94.955 113.087 1.00 24.15 181 THR A N 1
ATOM 1365 C CA . THR A 1 181 ? 79.741 95.476 114.449 1.00 24.57 181 THR A CA 1
ATOM 1366 C C . THR A 1 181 ? 81.117 96.092 114.695 1.00 24.20 181 THR A C 1
ATOM 1367 O O . THR A 1 181 ? 82.066 95.814 113.962 1.00 23.30 181 THR A O 1
ATOM 1371 N N . PRO A 1 182 ? 81.240 96.952 115.723 1.00 24.90 182 PRO A N 1
ATOM 1372 C CA . PRO A 1 182 ? 82.538 97.573 116.014 1.00 24.25 182 PRO A CA 1
ATOM 1373 C C . PRO A 1 182 ? 83.648 96.549 116.206 1.00 24.51 182 PRO A C 1
ATOM 1374 O O . PRO A 1 182 ? 84.796 96.797 115.843 1.00 24.98 182 PRO A O 1
ATOM 1378 N N . ASP A 1 183 ? 83.311 95.392 116.763 1.00 23.90 183 ASP A N 1
ATOM 1379 C CA . ASP A 1 183 ? 84.310 94.344 116.950 1.00 24.78 183 ASP A CA 1
ATOM 1380 C C . ASP A 1 183 ? 84.736 93.805 115.581 1.00 23.11 183 ASP A C 1
ATOM 1381 O O . ASP A 1 183 ? 85.907 93.517 115.355 1.00 22.49 183 ASP A O 1
ATOM 1386 N N . GLU A 1 184 ? 83.779 93.673 114.668 1.00 23.18 184 GLU A N 1
ATOM 1387 C CA . GLU A 1 184 ? 84.086 93.172 113.332 1.00 23.71 184 GLU A CA 1
ATOM 1388 C C . GLU A 1 184 ? 84.901 94.207 112.556 1.00 22.30 184 GLU A C 1
ATOM 1389 O O . GLU A 1 184 ? 85.803 93.853 111.798 1.00 21.63 184 GLU A O 1
ATOM 1395 N N . VAL A 1 185 ? 84.587 95.482 112.760 1.00 21.67 185 VAL A N 1
ATOM 1396 C CA . VAL A 1 185 ? 85.312 96.557 112.094 1.00 20.72 185 VAL A CA 1
ATOM 1397 C C . VAL A 1 185 ? 86.747 96.574 112.612 1.00 21.27 185 VAL A C 1
ATOM 1398 O O . VAL A 1 185 ? 87.694 96.731 111.839 1.00 21.28 185 VAL A O 1
ATOM 1402 N N . ARG A 1 186 ? 86.909 96.400 113.921 1.00 19.89 186 ARG A N 1
ATOM 1403 C CA . ARG A 1 186 ? 88.241 96.388 114.517 1.00 20.51 186 ARG A CA 1
ATOM 1404 C C . ARG A 1 186 ? 89.054 95.208 114.000 1.00 20.87 186 ARG A C 1
ATOM 1405 O O . ARG A 1 186 ? 90.245 95.345 113.711 1.00 20.03 186 ARG A O 1
ATOM 1413 N N . ALA A 1 187 ? 88.415 94.046 113.889 1.00 20.38 187 ALA A N 1
ATOM 1414 C CA . ALA A 1 187 ? 89.102 92.857 113.399 1.00 21.53 187 ALA A CA 1
ATOM 1415 C C . ALA A 1 187 ? 89.563 93.065 111.959 1.00 21.52 187 ALA A C 1
ATOM 1416 O O . ALA A 1 187 ? 90.689 92.721 111.599 1.00 22.31 187 ALA A O 1
ATOM 1418 N N . ILE A 1 188 ? 88.692 93.621 111.129 1.00 22.94 188 ILE A N 1
ATOM 1419 C CA . ILE A 1 188 ? 89.059 93.851 109.736 1.00 24.24 188 ILE A CA 1
ATOM 1420 C C . ILE A 1 188 ? 90.162 94.899 109.664 1.00 24.20 188 ILE A C 1
ATOM 1421 O O . ILE A 1 188 ? 91.108 94.770 108.886 1.00 24.38 188 ILE A O 1
ATOM 1426 N N . ALA A 1 189 ? 90.046 95.928 110.495 1.00 25.50 189 ALA A N 1
ATOM 1427 C CA . ALA A 1 189 ? 91.044 96.988 110.534 1.00 26.68 189 ALA A CA 1
ATOM 1428 C C . ALA A 1 189 ? 92.430 96.415 110.805 1.00 28.01 189 ALA A C 1
ATOM 1429 O O . ALA A 1 189 ? 93.396 96.772 110.137 1.00 29.65 189 ALA A O 1
ATOM 1431 N N . GLN A 1 190 ? 92.528 95.517 111.780 1.00 29.65 190 GLN A N 1
ATOM 1432 C CA . GLN A 1 190 ? 93.822 94.943 112.127 1.00 31.39 190 GLN A CA 1
ATOM 1433 C C . GLN A 1 190 ? 94.456 94.062 111.061 1.00 29.02 190 GLN A C 1
ATOM 1434 O O . GLN A 1 190 ? 95.677 93.961 110.991 1.00 26.74 190 GLN A O 1
ATOM 1440 N N . VAL A 1 191 ? 93.641 93.422 110.230 1.00 28.46 191 VAL A N 1
ATOM 1441 C CA . VAL A 1 191 ? 94.194 92.607 109.154 1.00 26.91 191 VAL A CA 1
ATOM 1442 C C . VAL A 1 191 ? 94.802 93.578 108.146 1.00 25.91 191 VAL A C 1
ATOM 1443 O O . VAL A 1 191 ? 95.874 93.339 107.597 1.00 25.41 191 VAL A O 1
ATOM 1447 N N . ALA A 1 192 ? 94.110 94.689 107.919 1.00 25.43 192 ALA A N 1
ATOM 1448 C CA . ALA A 1 192 ? 94.588 95.702 106.989 1.00 25.64 192 ALA A CA 1
ATOM 1449 C C . ALA A 1 192 ? 95.871 96.325 107.534 1.00 25.72 192 ALA A C 1
ATOM 1450 O O . ALA A 1 192 ? 96.856 96.481 106.810 1.00 26.58 192 ALA A O 1
ATOM 1452 N N . VAL A 1 193 ? 95.852 96.672 108.816 1.00 25.21 193 VAL A N 1
ATOM 1453 C CA . VAL A 1 193 ? 97.007 97.275 109.473 1.00 26.45 193 VAL A CA 1
ATOM 1454 C C . VAL A 1 193 ? 98.210 96.341 109.423 1.00 27.22 193 VAL A C 1
ATOM 1455 O O . VAL A 1 193 ? 99.311 96.754 109.055 1.00 27.65 193 VAL A O 1
ATOM 1459 N N . GLU A 1 194 ? 97.998 95.082 109.789 1.00 27.34 194 GLU A N 1
ATOM 1460 C CA . GLU A 1 194 ? 99.070 94.096 109.771 1.00 28.02 194 GLU A CA 1
ATOM 1461 C C . GLU A 1 194 ? 99.703 93.985 108.380 1.00 27.07 194 GLU A C 1
ATOM 1462 O O . GLU A 1 194 ? 100.910 93.785 108.257 1.00 27.45 194 GLU A O 1
ATOM 1468 N N . ALA A 1 195 ? 98.893 94.131 107.335 1.00 24.55 195 ALA A N 1
ATOM 1469 C CA . ALA A 1 195 ? 99.398 94.030 105.966 1.00 23.41 195 ALA A CA 1
ATOM 1470 C C . ALA A 1 195 ? 99.866 95.357 105.379 1.00 24.04 195 ALA A C 1
ATOM 1471 O O . ALA A 1 195 ? 100.340 95.398 104.243 1.00 24.74 195 ALA A O 1
ATOM 1473 N N . GLY A 1 196 ? 99.739 96.434 106.148 1.00 24.39 196 GLY A N 1
ATOM 1474 C CA . GLY A 1 196 ? 100.141 97.739 105.650 1.00 24.72 196 GLY A CA 1
ATOM 1475 C C . GLY A 1 196 ? 99.270 98.127 104.467 1.00 23.82 196 GLY A C 1
ATOM 1476 O O . GLY A 1 196 ? 99.700 98.832 103.555 1.00 24.76 196 GLY A O 1
ATOM 1477 N N . LEU A 1 197 ? 98.027 97.663 104.493 1.00 21.81 197 LEU A N 1
ATOM 1478 C CA . LEU A 1 197 ? 97.073 97.924 103.422 1.00 22.14 197 LEU A CA 1
ATOM 1479 C C . LEU A 1 197 ? 96.134 99.110 103.701 1.00 21.52 197 LEU A C 1
ATOM 1480 O O . LEU A 1 197 ? 95.554 99.204 104.780 1.00 22.51 197 LEU A O 1
ATOM 1485 N N . TRP A 1 198 ? 95.987 100.009 102.727 1.00 20.16 198 TRP A N 1
ATOM 1486 C CA . TRP A 1 198 ? 95.102 101.162 102.879 1.00 18.70 198 TRP A CA 1
ATOM 1487 C C . TRP A 1 198 ? 93.646 100.739 102.775 1.00 16.72 198 TRP A C 1
ATOM 1488 O O . TRP A 1 198 ? 93.302 99.847 102.005 1.00 17.14 198 TRP A O 1
ATOM 1499 N N . VAL A 1 199 ? 92.789 101.388 103.548 1.00 17.09 199 VAL A N 1
ATOM 1500 C CA . VAL A 1 199 ? 91.374 101.053 103.535 1.00 15.25 199 VAL A CA 1
ATOM 1501 C C . VAL A 1 199 ? 90.501 102.242 103.146 1.00 17.05 199 VAL A C 1
ATOM 1502 O O . VAL A 1 199 ? 90.639 103.331 103.704 1.00 14.46 199 VAL A O 1
ATOM 1506 N N . LEU A 1 200 ? 89.611 102.022 102.181 1.00 14.58 200 LEU A N 1
ATOM 1507 C CA . LEU A 1 200 ? 88.669 103.049 101.747 1.00 16.66 200 LEU A CA 1
ATOM 1508 C C . LEU A 1 200 ? 87.405 102.728 102.532 1.00 16.39 200 LEU A C 1
ATOM 1509 O O . LEU A 1 200 ? 86.745 101.722 102.275 1.00 14.49 200 LEU A O 1
ATOM 1514 N N . SER A 1 201 ? 87.075 103.584 103.488 1.00 17.63 201 SER A N 1
ATOM 1515 C CA . SER A 1 201 ? 85.904 103.383 104.322 1.00 17.20 201 SER A CA 1
ATOM 1516 C C . SER A 1 201 ? 84.691 104.144 103.786 1.00 16.29 201 SER A C 1
ATOM 1517 O O . SER A 1 201 ? 84.590 105.355 103.961 1.00 13.98 201 SER A O 1
ATOM 1520 N N . ASP A 1 202 ? 83.775 103.428 103.136 1.00 15.74 202 ASP A N 1
ATOM 1521 C CA . ASP A 1 202 ? 82.565 104.034 102.586 1.00 14.68 202 ASP A CA 1
ATOM 1522 C C . ASP A 1 202 ? 81.526 104.034 103.707 1.00 15.06 202 ASP A C 1
ATOM 1523 O O . ASP A 1 202 ? 80.848 103.032 103.944 1.00 11.21 202 ASP A O 1
ATOM 1528 N N . GLU A 1 203 ? 81.395 105.171 104.380 1.00 16.35 203 GLU A N 1
ATOM 1529 C CA . GLU A 1 203 ? 80.488 105.295 105.520 1.00 16.36 203 GLU A CA 1
ATOM 1530 C C . GLU A 1 203 ? 79.215 106.095 105.260 1.00 16.92 203 GLU A C 1
ATOM 1531 O O . GLU A 1 203 ? 78.580 106.572 106.195 1.00 17.80 203 GLU A O 1
ATOM 1537 N N . ILE A 1 204 ? 78.825 106.222 103.998 1.00 15.68 204 ILE A N 1
ATOM 1538 C CA . ILE A 1 204 ? 77.647 107.001 103.646 1.00 16.37 204 ILE A CA 1
ATOM 1539 C C . ILE A 1 204 ? 76.358 106.713 104.435 1.00 16.97 204 ILE A C 1
ATOM 1540 O O . ILE A 1 204 ? 75.561 107.629 104.666 1.00 16.25 204 ILE A O 1
ATOM 1545 N N . TYR A 1 205 ? 76.155 105.465 104.858 1.00 17.77 205 TYR A N 1
ATOM 1546 C CA . TYR A 1 205 ? 74.942 105.091 105.599 1.00 17.46 205 TYR A CA 1
ATOM 1547 C C . TYR A 1 205 ? 75.095 105.087 107.121 1.00 18.48 205 TYR A C 1
ATOM 1548 O O . TYR A 1 205 ? 74.199 104.631 107.838 1.00 17.56 205 TYR A O 1
ATOM 1557 N N . GLU A 1 206 ? 76.219 105.604 107.607 1.00 17.21 206 GLU A N 1
ATOM 1558 C CA . GLU A 1 206 ? 76.518 105.640 109.038 1.00 18.08 206 GLU A CA 1
ATOM 1559 C C . GLU A 1 206 ? 75.402 106.041 110.014 1.00 18.68 206 GLU A C 1
ATOM 1560 O O . GLU A 1 206 ? 75.352 105.522 111.128 1.00 19.49 206 GLU A O 1
ATOM 1566 N N . LYS A 1 207 ? 74.524 106.958 109.616 1.00 17.69 207 LYS A N 1
ATOM 1567 C CA . LYS A 1 207 ? 73.449 107.413 110.502 1.00 20.27 207 LYS A CA 1
ATOM 1568 C C . LYS A 1 207 ? 72.165 106.588 110.453 1.00 21.29 207 LYS A C 1
ATOM 1569 O O . LYS A 1 207 ? 71.379 106.603 111.398 1.00 20.66 207 LYS A O 1
ATOM 1575 N N . ILE A 1 208 ? 71.948 105.877 109.352 1.00 20.72 208 ILE A N 1
ATOM 1576 C CA . ILE A 1 208 ? 70.741 105.074 109.194 1.00 22.78 208 ILE A CA 1
ATOM 1577 C C . ILE A 1 208 ? 70.921 103.684 109.811 1.00 24.47 208 ILE A C 1
ATOM 1578 O O . ILE A 1 208 ? 71.268 102.725 109.123 1.00 24.73 208 ILE A O 1
ATOM 1583 N N . LEU A 1 209 ? 70.680 103.597 111.121 1.00 24.98 209 LEU A N 1
ATOM 1584 C CA . LEU A 1 209 ? 70.823 102.353 111.884 1.00 25.26 209 LEU A CA 1
ATOM 1585 C C . LEU A 1 209 ? 69.514 101.945 112.577 1.00 26.19 209 LEU A C 1
ATOM 1586 O O . LEU A 1 209 ? 68.640 102.781 112.812 1.00 24.76 209 LEU A O 1
ATOM 1591 N N . TYR A 1 210 ? 69.396 100.659 112.911 1.00 26.37 210 TYR A N 1
ATOM 1592 C CA . TYR A 1 210 ? 68.200 100.131 113.567 1.00 26.45 210 TYR A CA 1
ATOM 1593 C C . TYR A 1 210 ? 68.571 99.221 114.735 1.00 27.61 210 TYR A C 1
ATOM 1594 O O . TYR A 1 210 ? 69.748 98.950 114.962 1.00 26.68 210 TYR A O 1
ATOM 1603 N N . ASP A 1 211 ? 67.558 98.742 115.459 1.00 29.82 211 ASP A N 1
ATOM 1604 C CA . ASP A 1 211 ? 67.749 97.860 116.615 1.00 31.13 211 ASP A CA 1
ATOM 1605 C C . ASP A 1 211 ? 69.018 98.230 117.357 1.00 31.81 211 ASP A C 1
ATOM 1606 O O . ASP A 1 211 ? 69.800 97.364 117.731 1.00 31.88 211 ASP A O 1
ATOM 1611 N N . ASP A 1 212 ? 69.197 99.530 117.559 1.00 34.10 212 ASP A N 1
ATOM 1612 C CA . ASP A 1 212 ? 70.363 100.104 118.219 1.00 35.97 212 ASP A CA 1
ATOM 1613 C C . ASP A 1 212 ? 71.709 99.522 117.771 1.00 35.75 212 ASP A C 1
ATOM 1614 O O . ASP A 1 212 ? 72.599 99.253 118.583 1.00 35.10 212 ASP A O 1
ATOM 1619 N N . ALA A 1 213 ? 71.849 99.340 116.458 1.00 33.87 213 ALA A N 1
ATOM 1620 C CA . ALA A 1 213 ? 73.092 98.847 115.882 1.00 31.79 213 ALA A CA 1
ATOM 1621 C C . ALA A 1 213 ? 74.075 99.996 116.077 1.00 31.03 213 ALA A C 1
ATOM 1622 O O . ALA A 1 213 ? 73.664 101.135 116.284 1.00 30.16 213 ALA A O 1
ATOM 1624 N N . GLN A 1 214 ? 75.366 99.710 116.000 1.00 31.02 214 GLN A N 1
ATOM 1625 C CA . GLN A 1 214 ? 76.362 100.748 116.210 1.00 30.48 214 GLN A CA 1
ATOM 1626 C C . GLN A 1 214 ? 77.393 100.846 115.091 1.00 27.94 214 GLN A C 1
ATOM 1627 O O . GLN A 1 214 ? 77.979 99.844 114.690 1.00 26.06 214 GLN A O 1
ATOM 1633 N N . HIS A 1 215 ? 77.616 102.062 114.599 1.00 25.58 215 HIS A N 1
ATOM 1634 C CA . HIS A 1 215 ? 78.581 102.287 113.534 1.00 23.48 215 HIS A CA 1
ATOM 1635 C C . HIS A 1 215 ? 79.935 102.748 114.050 1.00 23.22 215 HIS A C 1
ATOM 1636 O O . HIS A 1 215 ? 80.032 103.705 114.818 1.00 22.20 215 HIS A O 1
ATOM 1643 N N . LEU A 1 216 ? 80.983 102.058 113.617 1.00 22.58 216 LEU A N 1
ATOM 1644 C CA . LEU A 1 216 ? 82.342 102.402 114.006 1.00 23.38 216 LEU A CA 1
ATOM 1645 C C . LEU A 1 216 ? 83.167 102.670 112.756 1.00 22.89 216 LEU A C 1
ATOM 1646 O O . LEU A 1 216 ? 83.290 101.796 111.895 1.00 21.18 216 LEU A O 1
ATOM 1651 N N . SER A 1 217 ? 83.722 103.875 112.650 1.00 22.80 217 SER A N 1
ATOM 1652 C CA . SER A 1 217 ? 84.558 104.219 111.501 1.00 22.50 217 SER A CA 1
ATOM 1653 C C . SER A 1 217 ? 85.842 103.417 111.643 1.00 22.94 217 SER A C 1
ATOM 1654 O O . SER A 1 217 ? 86.440 103.385 112.719 1.00 21.70 217 SER A O 1
ATOM 1657 N N . ILE A 1 218 ? 86.269 102.774 110.561 1.00 23.17 218 ILE A N 1
ATOM 1658 C CA . ILE A 1 218 ? 87.475 101.966 110.610 1.00 23.57 218 ILE A CA 1
ATOM 1659 C C . ILE A 1 218 ? 88.674 102.741 111.147 1.00 23.21 218 ILE A C 1
ATOM 1660 O O . ILE A 1 218 ? 89.488 102.193 111.889 1.00 20.85 218 ILE A O 1
ATOM 1665 N N . GLY A 1 219 ? 88.775 104.016 110.780 1.00 23.36 219 GLY A N 1
ATOM 1666 C CA . GLY A 1 219 ? 89.886 104.832 111.238 1.00 23.28 219 GLY A CA 1
ATOM 1667 C C . GLY A 1 219 ? 89.899 105.071 112.743 1.00 25.17 219 GLY A C 1
ATOM 1668 O O . GLY A 1 219 ? 90.901 105.527 113.298 1.00 23.94 219 GLY A O 1
ATOM 1669 N N . ALA A 1 220 ? 88.789 104.768 113.408 1.00 24.92 220 ALA A N 1
ATOM 1670 C CA . ALA A 1 220 ? 88.702 104.957 114.850 1.00 25.64 220 ALA A CA 1
ATOM 1671 C C . ALA A 1 220 ? 89.050 103.678 115.593 1.00 26.07 220 ALA A C 1
ATOM 1672 O O . ALA A 1 220 ? 88.997 103.639 116.818 1.00 27.99 220 ALA A O 1
ATOM 1674 N N . ALA A 1 221 ? 89.404 102.634 114.850 1.00 26.65 221 ALA A N 1
ATOM 1675 C CA . ALA A 1 221 ? 89.755 101.353 115.455 1.00 27.55 221 ALA A CA 1
ATOM 1676 C C . ALA A 1 221 ? 91.092 101.430 116.186 1.00 28.11 221 ALA A C 1
ATOM 1677 O O . ALA A 1 221 ? 91.272 100.800 117.230 1.00 27.62 221 ALA A O 1
ATOM 1679 N N . SER A 1 222 ? 92.025 102.200 115.630 1.00 26.46 222 SER A N 1
ATOM 1680 C CA . SER A 1 222 ? 93.347 102.364 116.227 1.00 26.10 222 SER A CA 1
ATOM 1681 C C . SER A 1 222 ? 94.130 103.442 115.484 1.00 25.45 222 SER A C 1
ATOM 1682 O O . SER A 1 222 ? 93.812 103.781 114.346 1.00 26.14 222 SER A O 1
ATOM 1685 N N . PRO A 1 223 ? 95.166 103.998 116.125 1.00 25.80 223 PRO A N 1
ATOM 1686 C CA . PRO A 1 223 ? 95.976 105.035 115.484 1.00 25.95 223 PRO A CA 1
ATOM 1687 C C . PRO A 1 223 ? 96.581 104.542 114.170 1.00 25.45 223 PRO A C 1
ATOM 1688 O O . PRO A 1 223 ? 96.688 105.296 113.205 1.00 24.18 223 PRO A O 1
ATOM 1692 N N . GLU A 1 224 ? 96.964 103.271 114.139 1.00 24.81 224 GLU A N 1
ATOM 1693 C CA . GLU A 1 224 ? 97.554 102.683 112.946 1.00 25.68 224 GLU A CA 1
ATOM 1694 C C . GLU A 1 224 ? 96.572 102.659 111.773 1.00 24.98 224 GLU A C 1
ATOM 1695 O O . GLU A 1 224 ? 96.951 102.934 110.634 1.00 23.85 224 GLU A O 1
ATOM 1701 N N . ALA A 1 225 ? 95.314 102.327 112.051 1.00 24.93 225 ALA A N 1
ATOM 1702 C CA . ALA A 1 225 ? 94.298 102.278 111.005 1.00 24.71 225 ALA A CA 1
ATOM 1703 C C . ALA A 1 225 ? 94.008 103.688 110.509 1.00 24.44 225 ALA A C 1
ATOM 1704 O O . ALA A 1 225 ? 93.755 103.906 109.324 1.00 23.06 225 ALA A O 1
ATOM 1706 N N . TYR A 1 226 ? 94.049 104.643 111.430 1.00 24.89 226 TYR A N 1
ATOM 1707 C CA . TYR A 1 226 ? 93.804 106.044 111.113 1.00 23.23 226 TYR A CA 1
ATOM 1708 C C . TYR A 1 226 ? 94.869 106.560 110.140 1.00 23.21 226 TYR A C 1
ATOM 1709 O O . TYR A 1 226 ? 94.594 107.418 109.303 1.00 22.90 226 TYR A O 1
ATOM 1718 N N . GLU A 1 227 ? 96.081 106.020 110.247 1.00 23.01 227 GLU A N 1
ATOM 1719 C CA . GLU A 1 227 ? 97.192 106.414 109.383 1.00 24.70 227 GLU A CA 1
ATOM 1720 C C . GLU A 1 227 ? 96.985 106.016 107.925 1.00 24.50 227 GLU A C 1
ATOM 1721 O O . GLU A 1 227 ? 97.286 106.787 107.018 1.00 24.31 227 GLU A O 1
ATOM 1727 N N . ARG A 1 228 ? 96.481 104.806 107.704 1.00 24.17 228 ARG A N 1
ATOM 1728 C CA . ARG A 1 228 ? 96.285 104.315 106.347 1.00 23.72 228 ARG A CA 1
ATOM 1729 C C . ARG A 1 228 ? 94.842 104.022 105.974 1.00 21.84 228 ARG A C 1
ATOM 1730 O O . ARG A 1 228 ? 94.521 102.945 105.474 1.00 20.81 228 ARG A O 1
ATOM 1738 N N . SER A 1 229 ? 93.966 104.984 106.227 1.00 20.59 229 SER A N 1
ATOM 1739 C CA . SER A 1 229 ? 92.567 104.824 105.871 1.00 19.06 229 SER A CA 1
ATOM 1740 C C . SER A 1 229 ? 92.037 106.177 105.450 1.00 19.37 229 SER A C 1
ATOM 1741 O O . SER A 1 229 ? 92.646 107.218 105.726 1.00 18.10 229 SER A O 1
ATOM 1744 N N . VAL A 1 230 ? 90.909 106.158 104.759 1.00 16.37 230 VAL A N 1
ATOM 1745 C CA . VAL A 1 230 ? 90.279 107.384 104.314 1.00 16.67 230 VAL A CA 1
ATOM 1746 C C . VAL A 1 230 ? 88.785 107.187 104.449 1.00 16.86 230 VAL A C 1
ATOM 1747 O O . VAL A 1 230 ? 88.297 106.060 104.392 1.00 16.22 230 VAL A O 1
ATOM 1751 N N . VAL A 1 231 ? 88.062 108.280 104.651 1.00 17.02 231 VAL A N 1
ATOM 1752 C CA . VAL A 1 231 ? 86.620 108.212 104.750 1.00 14.19 231 VAL A CA 1
ATOM 1753 C C . VAL A 1 231 ? 86.026 108.803 103.477 1.00 16.30 231 VAL A C 1
ATOM 1754 O O . VAL A 1 231 ? 86.384 109.914 103.084 1.00 12.86 231 VAL A O 1
ATOM 1758 N N . CYS A 1 232 ? 85.143 108.045 102.832 1.00 14.63 232 CYS A N 1
ATOM 1759 C CA . CYS A 1 232 ? 84.438 108.512 101.648 1.00 15.14 232 CYS A CA 1
ATOM 1760 C C . CYS A 1 232 ? 82.985 108.501 102.094 1.00 16.45 232 CYS A C 1
ATOM 1761 O O . CYS A 1 232 ? 82.425 107.442 102.386 1.00 15.76 232 CYS A O 1
ATOM 1764 N N . SER A 1 233 ? 82.379 109.678 102.172 1.00 15.35 233 SER A N 1
ATOM 1765 C CA . SER A 1 233 ? 80.994 109.769 102.601 1.00 15.31 233 SER A CA 1
ATOM 1766 C C . SER A 1 233 ? 80.356 111.012 101.984 1.00 15.93 233 SER A C 1
ATOM 1767 O O . SER A 1 233 ? 80.884 111.583 101.023 1.00 14.87 233 SER A O 1
ATOM 1770 N N . GLY A 1 234 ? 79.218 111.426 102.522 1.00 15.83 234 GLY A N 1
ATOM 1771 C CA . GLY A 1 234 ? 78.553 112.593 101.974 1.00 16.31 234 GLY A CA 1
ATOM 1772 C C . GLY A 1 234 ? 77.219 112.852 102.627 1.00 16.83 234 GLY A C 1
ATOM 1773 O O . GLY A 1 234 ? 76.887 112.223 103.631 1.00 16.87 234 GLY A O 1
ATOM 1774 N N . PHE A 1 235 ? 76.439 113.752 102.037 1.00 16.47 235 PHE A N 1
ATOM 1775 C CA . PHE A 1 235 ? 75.147 114.123 102.593 1.00 18.01 235 PHE A CA 1
ATOM 1776 C C . PHE A 1 235 ? 73.940 113.449 101.952 1.00 18.05 235 PHE A C 1
ATOM 1777 O O . PHE A 1 235 ? 72.842 113.493 102.498 1.00 16.46 235 PHE A O 1
ATOM 1785 N N . ALA A 1 236 ? 74.155 112.821 100.801 1.00 18.90 236 ALA A N 1
ATOM 1786 C CA . ALA A 1 236 ? 73.094 112.162 100.050 1.00 19.61 236 ALA A CA 1
ATOM 1787 C C . ALA A 1 236 ? 72.039 111.369 100.829 1.00 20.68 236 ALA A C 1
ATOM 1788 O O . ALA A 1 236 ? 70.848 111.652 100.727 1.00 20.72 236 ALA A O 1
ATOM 1790 N N . LYS A 1 237 ? 72.471 110.383 101.604 1.00 20.78 237 LYS A N 1
ATOM 1791 C CA . LYS A 1 237 ? 71.538 109.521 102.324 1.00 21.93 237 LYS A CA 1
ATOM 1792 C C . LYS A 1 237 ? 70.988 110.038 103.654 1.00 22.74 237 LYS A C 1
ATOM 1793 O O . LYS A 1 237 ? 69.799 109.888 103.939 1.00 22.54 237 LYS A O 1
ATOM 1799 N N . THR A 1 238 ? 71.841 110.645 104.467 1.00 21.83 238 THR A N 1
ATOM 1800 C CA . THR A 1 238 ? 71.401 111.159 105.753 1.00 20.78 238 THR A CA 1
ATOM 1801 C C . THR A 1 238 ? 70.359 112.271 105.638 1.00 21.09 238 THR A C 1
ATOM 1802 O O . THR A 1 238 ? 69.437 112.341 106.449 1.00 19.86 238 THR A O 1
ATOM 1806 N N . TYR A 1 239 ? 70.492 113.123 104.623 1.00 20.03 239 TYR A N 1
ATOM 1807 C CA . TYR A 1 239 ? 69.581 114.249 104.457 1.00 20.20 239 TYR A CA 1
ATOM 1808 C C . TYR A 1 239 ? 68.769 114.259 103.169 1.00 20.87 239 TYR A C 1
ATOM 1809 O O . TYR A 1 239 ? 68.251 115.304 102.771 1.00 21.07 239 TYR A O 1
ATOM 1818 N N . ALA A 1 240 ? 68.646 113.110 102.514 1.00 21.23 240 ALA A N 1
ATOM 1819 C CA . ALA A 1 240 ? 67.888 113.050 101.269 1.00 20.45 240 ALA A CA 1
ATOM 1820 C C . ALA A 1 240 ? 68.393 114.134 100.311 1.00 20.68 240 ALA A C 1
ATOM 1821 O O . ALA A 1 240 ? 67.612 114.949 99.799 1.00 19.92 240 ALA A O 1
ATOM 1823 N N . MET A 1 241 ? 69.703 114.137 100.078 1.00 17.18 241 MET A N 1
ATOM 1824 C CA . MET A 1 241 ? 70.332 115.111 99.192 1.00 17.18 241 MET A CA 1
ATOM 1825 C C . MET A 1 241 ? 71.051 114.427 98.025 1.00 17.78 241 MET A C 1
ATOM 1826 O O . MET A 1 241 ? 72.099 114.890 97.574 1.00 16.19 241 MET A O 1
ATOM 1831 N N . THR A 1 242 ? 70.477 113.337 97.528 1.00 15.84 242 THR A N 1
ATOM 1832 C CA . THR A 1 242 ? 71.091 112.597 96.433 1.00 16.14 242 THR A CA 1
ATOM 1833 C C . THR A 1 242 ? 71.314 113.433 95.180 1.00 15.36 242 THR A C 1
ATOM 1834 O O . THR A 1 242 ? 72.333 113.288 94.512 1.00 15.63 242 THR A O 1
ATOM 1838 N N . GLY A 1 243 ? 70.373 114.315 94.867 1.00 15.79 243 GLY A N 1
ATOM 1839 C CA . GLY A 1 243 ? 70.519 115.146 93.684 1.00 13.25 243 GLY A CA 1
ATOM 1840 C C . GLY A 1 243 ? 71.406 116.365 93.878 1.00 13.60 243 GLY A C 1
ATOM 1841 O O . GLY A 1 243 ? 71.687 117.083 92.920 1.00 13.79 243 GLY A O 1
ATOM 1842 N N . TRP A 1 244 ? 71.848 116.612 95.109 1.00 13.70 244 TRP A N 1
ATOM 1843 C CA . TRP A 1 244 ? 72.706 117.763 95.386 1.00 13.56 244 TRP A CA 1
ATOM 1844 C C . TRP A 1 244 ? 74.142 117.547 94.906 1.00 13.47 244 TRP A 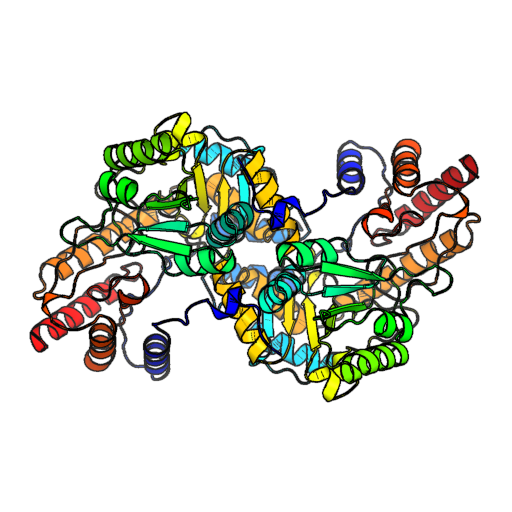C 1
ATOM 1845 O O . TRP A 1 244 ? 74.811 118.488 94.476 1.00 14.27 244 TRP A O 1
ATOM 1856 N N . ARG A 1 245 ? 74.601 116.302 94.987 1.00 11.37 245 ARG A N 1
ATOM 1857 C CA . ARG A 1 245 ? 75.951 115.916 94.583 1.00 10.98 245 ARG A CA 1
ATOM 1858 C C . ARG A 1 245 ? 76.993 116.612 95.454 1.00 12.86 245 ARG A C 1
ATOM 1859 O O . ARG A 1 245 ? 77.861 117.332 94.954 1.00 10.59 245 ARG A O 1
ATOM 1867 N N . VAL A 1 246 ? 76.891 116.404 96.762 1.00 12.91 246 VAL A N 1
ATOM 1868 C CA . VAL A 1 246 ? 77.839 116.979 97.706 1.00 12.49 246 VAL A CA 1
ATOM 1869 C C . VAL A 1 246 ? 78.294 115.875 98.654 1.00 14.17 246 VAL A C 1
ATOM 1870 O O . VAL A 1 246 ? 77.486 115.304 99.390 1.00 13.70 246 VAL A O 1
ATOM 1874 N N . GLY A 1 247 ? 79.586 115.566 98.612 1.00 13.04 247 GLY A N 1
ATOM 1875 C CA . GLY A 1 247 ? 80.141 114.538 99.473 1.00 14.89 247 GLY A CA 1
ATOM 1876 C C . GLY A 1 247 ? 81.547 114.933 99.874 1.00 15.18 247 GLY A C 1
ATOM 1877 O O . GLY A 1 247 ? 81.934 116.091 99.709 1.00 16.74 247 GLY A O 1
ATOM 1878 N N . PHE A 1 248 ? 82.332 113.999 100.394 1.00 13.81 248 PHE A N 1
ATOM 1879 C CA . PHE A 1 248 ? 83.684 114.367 100.776 1.00 13.31 248 PHE A CA 1
ATOM 1880 C C . PHE A 1 248 ? 84.644 113.215 100.964 1.00 12.61 248 PHE A C 1
ATOM 1881 O O . PHE A 1 248 ? 84.246 112.059 101.102 1.00 13.80 248 PHE A O 1
ATOM 1889 N N . LEU A 1 249 ? 85.924 113.558 100.939 1.00 12.32 249 LEU A N 1
ATOM 1890 C CA . LEU A 1 249 ? 87.003 112.610 101.145 1.00 13.89 249 LEU A CA 1
ATOM 1891 C C . LEU A 1 249 ? 87.709 113.140 102.387 1.00 14.96 249 LEU A C 1
ATOM 1892 O O . LEU A 1 249 ? 87.965 114.337 102.483 1.00 14.40 249 LEU A O 1
ATOM 1897 N N . ALA A 1 250 ? 87.997 112.264 103.342 1.00 15.89 250 ALA A N 1
ATOM 1898 C CA . ALA A 1 250 ? 88.698 112.675 104.555 1.00 16.77 250 ALA A CA 1
ATOM 1899 C C . ALA A 1 250 ? 89.839 111.697 104.787 1.00 17.52 250 ALA A C 1
ATOM 1900 O O . ALA A 1 250 ? 89.620 110.489 104.838 1.00 18.28 250 ALA A O 1
ATOM 1902 N N . GLY A 1 251 ? 91.056 112.215 104.909 1.00 17.06 251 GLY A N 1
ATOM 1903 C CA . GLY A 1 251 ? 92.193 111.342 105.137 1.00 18.25 251 GLY A CA 1
ATOM 1904 C C . GLY A 1 251 ? 93.474 112.112 105.378 1.00 18.55 251 GLY A C 1
ATOM 1905 O O . GLY A 1 251 ? 93.421 113.320 105.602 1.00 18.19 251 GLY A O 1
ATOM 1906 N N . PRO A 1 252 ? 94.641 111.440 105.342 1.00 18.18 252 PRO A N 1
ATOM 1907 C CA . PRO A 1 252 ? 95.953 112.067 105.553 1.00 19.50 252 PRO A CA 1
ATOM 1908 C C . PRO A 1 252 ? 96.147 113.226 104.578 1.00 20.27 252 PRO A C 1
ATOM 1909 O O . PRO A 1 252 ? 95.784 113.131 103.408 1.00 20.32 252 PRO A O 1
ATOM 1913 N N . VAL A 1 253 ? 96.743 114.310 105.053 1.00 20.70 253 VAL A N 1
ATOM 1914 C CA . VAL A 1 253 ? 96.943 115.481 104.213 1.00 22.76 253 VAL A CA 1
ATOM 1915 C C . VAL A 1 253 ? 97.594 115.227 102.854 1.00 21.77 253 VAL A C 1
ATOM 1916 O O . VAL A 1 253 ? 97.097 115.705 101.839 1.00 22.44 253 VAL A O 1
ATOM 1920 N N . PRO A 1 254 ? 98.707 114.473 102.810 1.00 22.32 254 PRO A N 1
ATOM 1921 C CA . PRO A 1 254 ? 99.363 114.207 101.522 1.00 21.14 254 PRO A CA 1
ATOM 1922 C C . PRO A 1 254 ? 98.419 113.576 100.495 1.00 21.03 254 PRO A C 1
ATOM 1923 O O . PRO A 1 254 ? 98.424 113.943 99.320 1.00 19.55 254 PRO A O 1
ATOM 1927 N N . LEU A 1 255 ? 97.611 112.620 100.940 1.00 19.79 255 LEU A N 1
ATOM 1928 C CA . LEU A 1 255 ? 96.673 111.964 100.040 1.00 17.43 255 LEU A CA 1
ATOM 1929 C C . LEU A 1 255 ? 95.581 112.946 99.615 1.00 17.07 255 LEU A C 1
ATOM 1930 O O . LEU A 1 255 ? 95.253 113.048 98.430 1.00 17.60 255 LEU A O 1
ATOM 1935 N N . VAL A 1 256 ? 95.029 113.680 100.578 1.00 16.31 256 VAL A N 1
ATOM 1936 C CA . VAL A 1 256 ? 93.977 114.649 100.283 1.00 15.86 256 VAL A CA 1
ATOM 1937 C C . VAL A 1 256 ? 94.440 115.700 99.280 1.00 17.03 256 VAL A C 1
ATOM 1938 O O . VAL A 1 256 ? 93.674 116.114 98.403 1.00 16.65 256 VAL A O 1
ATOM 1942 N N . LYS A 1 257 ? 95.692 116.128 99.407 1.00 17.43 257 LYS A N 1
ATOM 1943 C CA . LYS A 1 257 ? 96.250 117.113 98.492 1.00 18.23 257 LYS A CA 1
ATOM 1944 C C . LYS A 1 257 ? 96.339 116.552 97.078 1.00 17.95 257 LYS A C 1
ATOM 1945 O O . LYS A 1 257 ? 96.141 117.276 96.105 1.00 19.41 257 LYS A O 1
ATOM 1951 N N . ALA A 1 258 ? 96.647 115.267 96.963 1.00 15.25 258 ALA A N 1
ATOM 1952 C CA . ALA A 1 258 ? 96.742 114.636 95.645 1.00 15.84 258 ALA A CA 1
ATOM 1953 C C . ALA A 1 258 ? 95.345 114.532 95.025 1.00 16.12 258 ALA A C 1
ATOM 1954 O O . ALA A 1 258 ? 95.162 114.769 93.833 1.00 17.37 258 ALA A O 1
ATOM 1956 N N . ALA A 1 259 ? 94.366 114.174 95.850 1.00 14.66 259 ALA A N 1
ATOM 1957 C CA . ALA A 1 259 ? 92.991 114.043 95.394 1.00 15.76 259 ALA A CA 1
ATOM 1958 C C . ALA A 1 259 ? 92.438 115.411 95.013 1.00 16.86 259 ALA A C 1
ATOM 1959 O O . ALA A 1 259 ? 91.606 115.525 94.107 1.00 17.39 259 ALA A O 1
ATOM 1961 N N . THR A 1 260 ? 92.908 116.445 95.704 1.00 15.84 260 THR A N 1
ATOM 1962 C CA . THR A 1 260 ? 92.473 117.811 95.441 1.00 16.18 260 THR A CA 1
ATOM 1963 C C . THR A 1 260 ? 93.001 118.297 94.091 1.00 15.93 260 THR A C 1
ATOM 1964 O O . THR A 1 260 ? 92.316 119.033 93.384 1.00 14.79 260 THR A O 1
ATOM 1968 N N . LYS A 1 261 ? 94.217 117.888 93.736 1.00 16.27 261 LYS A N 1
ATOM 1969 C CA . LYS A 1 261 ? 94.796 118.276 92.451 1.00 17.52 261 LYS A CA 1
ATOM 1970 C C . LYS A 1 261 ? 93.942 117.696 91.330 1.00 17.39 261 LYS A C 1
ATOM 1971 O O . LYS A 1 261 ? 93.711 118.343 90.306 1.00 17.46 261 LYS A O 1
ATOM 1977 N N . ILE A 1 262 ? 93.482 116.466 91.527 1.00 15.54 262 ILE A N 1
ATOM 1978 C CA . ILE A 1 262 ? 92.650 115.807 90.537 1.00 16.93 262 ILE A CA 1
ATOM 1979 C C . ILE A 1 262 ? 91.306 116.523 90.435 1.00 19.02 262 ILE A C 1
ATOM 1980 O O . ILE A 1 262 ? 90.775 116.714 89.339 1.00 19.20 262 ILE A O 1
ATOM 1985 N N . GLN A 1 263 ? 90.766 116.917 91.586 1.00 16.94 263 GLN A N 1
ATOM 1986 C CA . GLN A 1 263 ? 89.498 117.626 91.641 1.00 15.72 263 GLN A CA 1
ATOM 1987 C C . GLN A 1 263 ? 89.632 118.920 90.848 1.00 15.37 263 GLN A C 1
ATOM 1988 O O . GLN A 1 263 ? 88.754 119.278 90.062 1.00 15.34 263 GLN A O 1
ATOM 1994 N N . GLY A 1 264 ? 90.746 119.614 91.070 1.00 14.68 264 GLY A N 1
ATOM 1995 C CA . GLY A 1 264 ? 91.000 120.873 90.399 1.00 13.81 264 GLY A CA 1
ATOM 1996 C C . GLY A 1 264 ? 91.121 120.777 88.890 1.00 15.29 264 GLY A C 1
ATOM 1997 O O . GLY A 1 264 ? 90.832 121.740 88.184 1.00 16.68 264 GLY A O 1
ATOM 1998 N N . HIS A 1 265 ? 91.538 119.620 88.391 1.00 14.55 265 HIS A N 1
ATOM 1999 C CA . HIS A 1 265 ? 91.697 119.423 86.956 1.00 15.11 265 HIS A CA 1
ATOM 2000 C C . HIS A 1 265 ? 90.640 118.509 86.344 1.00 15.60 265 HIS A C 1
ATOM 2001 O O . HIS A 1 265 ? 90.820 117.999 85.243 1.00 19.21 265 HIS A O 1
ATOM 2008 N N . SER A 1 266 ? 89.540 118.296 87.051 1.00 14.48 266 SER A N 1
ATOM 2009 C CA . SER A 1 266 ? 88.481 117.450 86.521 1.00 13.60 266 SER A CA 1
ATOM 2010 C C . SER A 1 266 ? 87.132 118.165 86.523 1.00 13.65 266 SER A C 1
ATOM 2011 O O . SER A 1 266 ? 86.498 118.304 85.473 1.00 16.42 266 SER A O 1
ATOM 2014 N N . THR A 1 267 ? 86.701 118.634 87.691 1.00 12.36 267 THR A N 1
ATOM 2015 C CA . THR A 1 267 ? 85.419 119.323 87.809 1.00 11.94 267 THR A CA 1
ATOM 2016 C C . THR A 1 267 ? 85.524 120.698 88.471 1.00 14.33 267 THR A C 1
ATOM 2017 O O . THR A 1 267 ? 84.579 121.488 88.415 1.00 14.66 267 THR A O 1
ATOM 2021 N N . SER A 1 268 ? 86.670 120.986 89.083 1.00 13.63 268 SER A N 1
ATOM 2022 C CA . SER A 1 268 ? 86.866 122.242 89.810 1.00 14.64 268 SER A CA 1
ATOM 2023 C C . SER A 1 268 ? 86.008 122.113 91.063 1.00 13.66 268 SER A C 1
ATOM 2024 O O . SER A 1 268 ? 85.566 121.012 91.391 1.00 15.39 268 SER A O 1
ATOM 2027 N N . ASN A 1 269 ? 85.751 123.217 91.756 1.00 13.36 269 ASN A N 1
ATOM 2028 C CA . ASN A 1 269 ? 84.961 123.131 92.973 1.00 14.37 269 ASN A CA 1
ATOM 2029 C C . ASN A 1 269 ? 83.553 122.608 92.737 1.00 13.10 269 ASN A C 1
ATOM 2030 O O . ASN A 1 269 ? 83.025 122.646 91.625 1.00 13.30 269 ASN A O 1
ATOM 2035 N N . VAL A 1 270 ? 82.959 122.118 93.813 1.00 12.41 270 VAL A N 1
ATOM 2036 C CA . VAL A 1 270 ? 81.604 121.604 93.799 1.00 14.24 270 VAL A CA 1
ATOM 2037 C C . VAL A 1 270 ? 80.663 122.800 93.797 1.00 14.79 270 VAL A C 1
ATOM 2038 O O . VAL A 1 270 ? 80.959 123.828 94.408 1.00 14.43 270 VAL A O 1
ATOM 2042 N N . CYS A 1 271 ? 79.543 122.666 93.095 1.00 14.80 271 CYS A N 1
ATOM 2043 C CA . CYS A 1 271 ? 78.538 123.723 93.010 1.00 13.10 271 CYS A CA 1
ATOM 2044 C C . CYS A 1 271 ? 78.520 124.535 94.309 1.00 12.90 271 CYS A C 1
ATOM 2045 O O . CYS A 1 271 ? 78.117 124.040 95.360 1.00 12.58 271 CYS A O 1
ATOM 2048 N N . THR A 1 272 ? 78.953 125.786 94.219 1.00 14.31 272 THR A N 1
ATOM 2049 C CA . THR A 1 272 ? 79.052 126.669 95.375 1.00 14.42 272 THR A CA 1
ATOM 2050 C C . THR A 1 272 ? 77.819 126.759 96.273 1.00 14.48 272 THR A C 1
ATOM 2051 O O . THR A 1 272 ? 77.927 126.507 97.470 1.00 14.85 272 THR A O 1
ATOM 2055 N N . PHE A 1 273 ? 76.655 127.100 95.719 1.00 15.38 273 PHE A N 1
ATOM 2056 C CA . PHE A 1 273 ? 75.452 127.212 96.550 1.00 15.35 273 PHE A CA 1
ATOM 2057 C C . PHE A 1 273 ? 74.957 125.880 97.102 1.00 16.63 273 PHE A C 1
ATOM 2058 O O . PHE A 1 273 ? 74.263 125.844 98.125 1.00 14.92 273 PHE A O 1
ATOM 2066 N N . ALA A 1 274 ? 75.314 124.784 96.438 1.00 17.24 274 ALA A N 1
ATOM 2067 C CA . ALA A 1 274 ? 74.909 123.463 96.906 1.00 15.94 274 ALA A CA 1
ATOM 2068 C C . ALA A 1 274 ? 75.709 123.167 98.172 1.00 16.46 274 ALA A C 1
ATOM 2069 O O . ALA A 1 274 ? 75.223 122.513 99.103 1.00 15.33 274 ALA A O 1
ATOM 2071 N N . GLN A 1 275 ? 76.943 123.661 98.202 1.00 15.95 275 GLN A N 1
ATOM 2072 C CA . GLN A 1 275 ? 77.809 123.466 99.357 1.00 15.22 275 GLN A CA 1
ATOM 2073 C C . GLN A 1 275 ? 77.250 124.170 100.592 1.00 15.72 275 GLN A C 1
ATOM 2074 O O . GLN A 1 275 ? 77.372 123.668 101.711 1.00 15.67 275 GLN A O 1
ATOM 2080 N N . TYR A 1 276 ? 76.645 125.337 100.394 1.00 16.24 276 TYR A N 1
ATOM 2081 C CA . TYR A 1 276 ? 76.077 126.074 101.516 1.00 17.95 276 TYR A CA 1
ATOM 2082 C C . TYR A 1 276 ? 74.918 125.312 102.127 1.00 20.07 276 TYR A C 1
ATOM 2083 O O . TYR A 1 276 ? 74.633 125.448 103.319 1.00 19.27 276 TYR A O 1
ATOM 2092 N N . GLY A 1 277 ? 74.257 124.498 101.309 1.00 20.03 277 GLY A N 1
ATOM 2093 C CA . GLY A 1 277 ? 73.165 123.694 101.818 1.00 19.22 277 GLY A CA 1
ATOM 2094 C C . GLY A 1 277 ? 73.742 122.607 102.711 1.00 18.38 277 GLY A C 1
ATOM 2095 O O . GLY A 1 277 ? 73.182 122.290 103.758 1.00 19.48 277 GLY A O 1
ATOM 2096 N N . ALA A 1 278 ? 74.871 122.032 102.301 1.00 18.09 278 ALA A N 1
ATOM 2097 C CA . ALA A 1 278 ? 75.510 120.975 103.090 1.00 16.96 278 ALA A CA 1
ATOM 2098 C C . ALA A 1 278 ? 75.929 121.524 104.452 1.00 17.29 278 ALA A C 1
ATOM 2099 O O . ALA A 1 278 ? 75.873 120.818 105.463 1.00 17.32 278 ALA A O 1
ATOM 2101 N N . ILE A 1 279 ? 76.357 122.784 104.473 1.00 18.02 279 ILE A N 1
ATOM 2102 C CA . ILE A 1 279 ? 76.754 123.428 105.717 1.00 18.40 279 ILE A CA 1
ATOM 2103 C C . ILE A 1 279 ? 75.553 123.437 106.659 1.00 19.01 279 ILE A C 1
ATOM 2104 O O . ILE A 1 279 ? 75.670 123.076 107.827 1.00 17.16 279 ILE A O 1
ATOM 2109 N N . ALA A 1 280 ? 74.397 123.850 106.142 1.00 19.46 280 ALA A N 1
ATOM 2110 C CA . ALA A 1 280 ? 73.177 123.907 106.947 1.00 20.64 280 ALA A CA 1
ATOM 2111 C C . ALA A 1 280 ? 72.817 122.533 107.499 1.00 20.90 280 ALA A C 1
ATOM 2112 O O . ALA A 1 280 ? 72.307 122.418 108.616 1.00 20.82 280 ALA A O 1
ATOM 2114 N N . ALA A 1 281 ? 73.083 121.493 106.714 1.00 18.93 281 ALA A N 1
ATOM 2115 C CA . ALA A 1 281 ? 72.798 120.126 107.132 1.00 18.21 281 ALA A CA 1
ATOM 2116 C C . ALA A 1 281 ? 73.528 119.777 108.427 1.00 17.92 281 ALA A C 1
ATOM 2117 O O . ALA A 1 281 ? 72.934 119.216 109.342 1.00 18.48 281 ALA A O 1
ATOM 2119 N N . TYR A 1 282 ? 74.814 120.108 108.509 1.00 18.40 282 TYR A N 1
ATOM 2120 C CA . TYR A 1 282 ? 75.597 119.808 109.709 1.00 21.00 282 TYR A CA 1
ATOM 2121 C C . TYR A 1 282 ? 75.487 120.833 110.845 1.00 23.07 282 TYR A C 1
ATOM 2122 O O . TYR A 1 282 ? 75.546 120.461 112.015 1.00 24.93 282 TYR A O 1
ATOM 2131 N N . GLU A 1 283 ? 75.340 122.113 110.506 1.00 24.63 283 GLU A N 1
ATOM 2132 C CA . GLU A 1 283 ? 75.239 123.181 111.509 1.00 27.48 283 GLU A CA 1
ATOM 2133 C C . GLU A 1 283 ? 73.919 123.221 112.285 1.00 27.55 283 GLU A C 1
ATOM 2134 O O . GLU A 1 283 ? 73.893 123.588 113.458 1.00 28.03 283 GLU A O 1
ATOM 2140 N N . ASN A 1 284 ? 72.827 122.852 111.627 1.00 28.76 284 ASN A N 1
ATOM 2141 C CA . ASN A 1 284 ? 71.507 122.873 112.249 1.00 28.42 284 ASN A CA 1
ATOM 2142 C C . ASN A 1 284 ? 71.141 121.624 113.042 1.00 28.71 284 ASN A C 1
ATOM 2143 O O . ASN A 1 284 ? 71.936 120.691 113.170 1.00 28.78 284 ASN A O 1
ATOM 2148 N N . SER A 1 285 ? 69.925 121.624 113.581 1.00 27.89 285 SER A N 1
ATOM 2149 C CA . SER A 1 285 ? 69.418 120.499 114.361 1.00 28.79 285 SER A CA 1
ATOM 2150 C C . SER A 1 285 ? 69.366 119.234 113.513 1.00 28.72 285 SER A C 1
ATOM 2151 O O . SER A 1 285 ? 69.187 119.300 112.295 1.00 27.25 285 SER A O 1
ATOM 2154 N N . GLN A 1 286 ? 69.509 118.085 114.168 1.00 29.25 286 GLN A N 1
ATOM 2155 C CA . GLN A 1 286 ? 69.482 116.803 113.483 1.00 29.24 286 GLN A CA 1
ATOM 2156 C C . GLN A 1 286 ? 68.138 116.100 113.651 1.00 31.07 286 GLN A C 1
ATOM 2157 O O . GLN A 1 286 ? 68.028 114.887 113.451 1.00 30.68 286 GLN A O 1
ATOM 2163 N N . ASP A 1 287 ? 67.115 116.870 114.009 1.00 31.15 287 ASP A N 1
ATOM 2164 C CA . ASP A 1 287 ? 65.776 116.318 114.200 1.00 32.20 287 ASP A CA 1
ATOM 2165 C C . ASP A 1 287 ? 65.233 115.680 112.924 1.00 31.45 287 ASP A C 1
ATOM 2166 O O . ASP A 1 287 ? 64.583 114.635 112.971 1.00 29.80 287 ASP A O 1
ATOM 2171 N N . CYS A 1 288 ? 65.488 116.322 111.790 1.00 30.01 288 CYS A N 1
ATOM 2172 C CA . CYS A 1 288 ? 65.023 115.811 110.510 1.00 29.84 288 CYS A CA 1
ATOM 2173 C C . CYS A 1 288 ? 65.519 114.384 110.307 1.00 29.58 288 CYS A C 1
ATOM 2174 O O . CYS A 1 288 ? 64.790 113.528 109.813 1.00 29.90 288 CYS A O 1
ATOM 2177 N N . VAL A 1 289 ? 66.760 114.133 110.704 1.00 29.85 289 VAL A N 1
ATOM 2178 C CA . VAL A 1 289 ? 67.355 112.813 110.551 1.00 30.38 289 VAL A CA 1
ATOM 2179 C C . VAL A 1 289 ? 66.633 111.762 111.389 1.00 30.79 289 VAL A C 1
ATOM 2180 O O . VAL A 1 289 ? 66.258 110.705 110.881 1.00 28.62 289 VAL A O 1
ATOM 2184 N N . GLN A 1 290 ? 66.431 112.055 112.670 1.00 31.72 290 GLN A N 1
ATOM 2185 C CA . GLN A 1 290 ? 65.754 111.121 113.559 1.00 33.12 290 GLN A CA 1
ATOM 2186 C C . GLN A 1 290 ? 64.327 110.826 113.119 1.00 31.80 290 GLN A C 1
ATOM 2187 O O . GLN A 1 290 ? 63.837 109.707 113.288 1.00 32.54 290 GLN A O 1
ATOM 2193 N N . GLU A 1 291 ? 63.659 111.825 112.554 1.00 30.48 291 GLU A N 1
ATOM 2194 C CA . GLU A 1 291 ? 62.291 111.644 112.087 1.00 31.47 291 GLU A CA 1
ATOM 2195 C C . GLU A 1 291 ? 62.238 110.690 110.905 1.00 30.17 291 GLU A C 1
ATOM 2196 O O . GLU A 1 291 ? 61.445 109.750 110.898 1.00 29.76 291 GLU A O 1
ATOM 2202 N N . MET A 1 292 ? 63.078 110.939 109.902 1.00 29.38 292 MET A N 1
ATOM 2203 C CA . MET A 1 292 ? 63.120 110.079 108.720 1.00 29.17 292 MET A CA 1
ATOM 2204 C C . MET A 1 292 ? 63.495 108.668 109.160 1.00 28.15 292 MET A C 1
ATOM 2205 O O . MET A 1 292 ? 62.926 107.678 108.688 1.00 28.06 292 MET A O 1
ATOM 2210 N N . LEU A 1 293 ? 64.451 108.588 110.079 1.00 26.89 293 LEU A N 1
ATOM 2211 C CA . LEU A 1 293 ? 64.913 107.309 110.598 1.00 27.50 293 LEU A CA 1
ATOM 2212 C C . LEU A 1 293 ? 63.743 106.561 111.229 1.00 28.48 293 LEU A C 1
ATOM 2213 O O . LEU A 1 293 ? 63.607 105.351 111.058 1.00 28.52 293 LEU A O 1
ATOM 2218 N N . ALA A 1 294 ? 62.899 107.287 111.957 1.00 29.15 294 ALA A N 1
ATOM 2219 C CA . ALA A 1 294 ? 61.743 106.683 112.608 1.00 29.86 294 ALA A CA 1
ATOM 2220 C C . ALA A 1 294 ? 60.808 106.081 111.566 1.00 29.45 294 ALA A C 1
ATOM 2221 O O . ALA A 1 294 ? 60.341 104.953 111.718 1.00 29.52 294 ALA A O 1
ATOM 2223 N N . ALA A 1 295 ? 60.538 106.837 110.507 1.00 29.24 295 ALA A N 1
ATOM 2224 C CA . ALA A 1 295 ? 59.669 106.359 109.441 1.00 29.03 295 ALA A CA 1
ATOM 2225 C C . ALA A 1 295 ? 60.312 105.146 108.764 1.00 29.95 295 ALA A C 1
ATOM 2226 O O . ALA A 1 295 ? 59.617 104.224 108.332 1.00 31.08 295 ALA A O 1
ATOM 2228 N N . PHE A 1 296 ? 61.641 105.146 108.675 1.00 28.17 296 PHE A N 1
ATOM 2229 C CA . PHE A 1 296 ? 62.351 104.029 108.063 1.00 26.18 296 PHE A CA 1
ATOM 2230 C C . PHE A 1 296 ? 62.220 102.772 108.918 1.00 26.20 296 PHE A C 1
ATOM 2231 O O . PHE A 1 296 ? 61.952 101.688 108.402 1.00 24.90 296 PHE A O 1
ATOM 2239 N N . ALA A 1 297 ? 62.414 102.923 110.226 1.00 25.26 297 ALA A N 1
ATOM 2240 C CA . ALA A 1 297 ? 62.330 101.796 111.152 1.00 26.40 297 ALA A CA 1
ATOM 2241 C C . ALA A 1 297 ? 60.964 101.107 111.127 1.00 26.90 297 ALA A C 1
ATOM 2242 O O . ALA A 1 297 ? 60.866 99.900 111.338 1.00 25.76 297 ALA A O 1
ATOM 2244 N N . GLU A 1 298 ? 59.914 101.878 110.877 1.00 28.37 298 GLU A N 1
ATOM 2245 C CA . GLU A 1 298 ? 58.565 101.334 110.825 1.00 30.81 298 GLU A CA 1
ATOM 2246 C C . GLU A 1 298 ? 58.373 100.502 109.556 1.00 29.99 298 GLU A C 1
ATOM 2247 O O . GLU A 1 298 ? 57.802 99.413 109.592 1.00 26.93 298 GLU A O 1
ATOM 2253 N N . ARG A 1 299 ? 58.859 101.023 108.436 1.00 29.30 299 ARG A N 1
ATOM 2254 C CA . ARG A 1 299 ? 58.747 100.325 107.162 1.00 29.30 299 ARG A CA 1
ATOM 2255 C C . ARG A 1 299 ? 59.579 99.055 107.198 1.00 28.78 299 ARG A C 1
ATOM 2256 O O . ARG A 1 299 ? 59.131 97.993 106.768 1.00 29.99 299 ARG A O 1
ATOM 2264 N N . ARG A 1 300 ? 60.796 99.172 107.715 1.00 28.03 300 ARG A N 1
ATOM 2265 C CA . ARG A 1 300 ? 61.695 98.033 107.821 1.00 27.36 300 ARG A CA 1
ATOM 2266 C C . ARG A 1 300 ? 61.010 96.884 108.547 1.00 28.44 300 ARG A C 1
ATOM 2267 O O . ARG A 1 300 ? 60.939 95.767 108.034 1.00 29.02 300 ARG A O 1
ATOM 2275 N N . ARG A 1 301 ? 60.502 97.166 109.742 1.00 29.14 301 ARG A N 1
ATOM 2276 C CA . ARG A 1 301 ? 59.833 96.151 110.544 1.00 29.32 301 ARG A CA 1
ATOM 2277 C C . ARG A 1 301 ? 58.781 95.401 109.739 1.00 28.59 301 ARG A C 1
ATOM 2278 O O . ARG A 1 301 ? 58.709 94.176 109.788 1.00 28.18 301 ARG A O 1
ATOM 2286 N N . TYR A 1 302 ? 57.972 96.131 108.983 1.00 28.15 302 TYR A N 1
ATOM 2287 C CA . TYR A 1 302 ? 56.938 95.488 108.192 1.00 29.40 302 TYR A CA 1
ATOM 2288 C C . TYR A 1 302 ? 57.515 94.625 107.077 1.00 29.40 302 TYR A C 1
ATOM 2289 O O . TYR A 1 302 ? 57.163 93.451 106.951 1.00 29.47 302 TYR A O 1
ATOM 2298 N N . MET A 1 303 ? 58.398 95.197 106.264 1.00 27.82 303 MET A N 1
ATOM 2299 C CA . MET A 1 303 ? 58.984 94.433 105.168 1.00 26.87 303 MET A CA 1
ATOM 2300 C C . MET A 1 303 ? 59.750 93.221 105.678 1.00 26.49 303 MET A C 1
ATOM 2301 O O . MET A 1 303 ? 59.669 92.135 105.100 1.00 26.27 303 MET A O 1
ATOM 2306 N N . LEU A 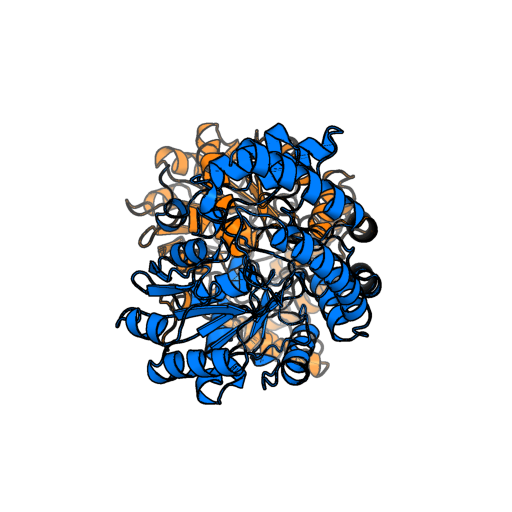1 304 ? 60.487 93.408 106.766 1.00 26.65 304 LEU A N 1
ATOM 2307 C CA . LEU A 1 304 ? 61.280 92.332 107.343 1.00 29.17 304 LEU A CA 1
ATOM 2308 C C . LEU A 1 304 ? 60.413 91.147 107.762 1.00 30.65 304 LEU A C 1
ATOM 2309 O O . LEU A 1 304 ? 60.752 89.992 107.487 1.00 29.79 304 LEU A O 1
ATOM 2314 N N . ASP A 1 305 ? 59.297 91.428 108.427 1.00 31.21 305 ASP A N 1
ATOM 2315 C CA . ASP A 1 305 ? 58.404 90.360 108.852 1.00 32.23 305 ASP A CA 1
ATOM 2316 C C . ASP A 1 305 ? 57.754 89.700 107.640 1.00 32.34 305 ASP A C 1
ATOM 2317 O O . ASP A 1 305 ? 57.679 88.475 107.559 1.00 34.06 305 ASP A O 1
ATOM 2322 N N . ALA A 1 306 ? 57.296 90.513 106.695 1.00 31.32 306 ALA A N 1
ATOM 2323 C CA . ALA A 1 306 ? 56.666 89.990 105.491 1.00 31.91 306 ALA A CA 1
ATOM 2324 C C . ALA A 1 306 ? 57.635 89.048 104.781 1.00 33.08 306 ALA A C 1
ATOM 2325 O O . ALA A 1 306 ? 57.264 87.952 104.366 1.00 31.78 306 ALA A O 1
ATOM 2327 N N . LEU A 1 307 ? 58.883 89.484 104.656 1.00 34.22 307 LEU A N 1
ATOM 2328 C CA . LEU A 1 307 ? 59.913 88.690 104.000 1.00 35.11 307 LEU A CA 1
ATOM 2329 C C . LEU A 1 307 ? 60.204 87.406 104.775 1.00 35.79 307 LEU A C 1
ATOM 2330 O O . LEU A 1 307 ? 60.284 86.322 104.192 1.00 35.38 307 LEU A O 1
ATOM 2335 N N . ASN A 1 308 ? 60.362 87.531 106.089 1.00 35.61 308 ASN A N 1
ATOM 2336 C CA . ASN A 1 308 ? 60.642 86.380 106.937 1.00 37.17 308 ASN A CA 1
ATOM 2337 C C . ASN A 1 308 ? 59.530 85.343 106.887 1.00 37.77 308 ASN A C 1
ATOM 2338 O O . ASN A 1 308 ? 59.761 84.166 107.151 1.00 38.53 308 ASN A O 1
ATOM 2343 N N . ALA A 1 309 ? 58.323 85.781 106.552 1.00 38.64 309 ALA A N 1
ATOM 2344 C CA . ALA A 1 309 ? 57.183 84.876 106.478 1.00 39.73 309 ALA A CA 1
ATOM 2345 C C . ALA A 1 309 ? 57.004 84.343 105.061 1.00 40.63 309 ALA A C 1
ATOM 2346 O O . ALA A 1 309 ? 55.980 83.745 104.733 1.00 40.69 309 ALA A O 1
ATOM 2348 N N . MET A 1 310 ? 58.005 84.563 104.219 1.00 41.07 310 MET A N 1
ATOM 2349 C CA . MET A 1 310 ? 57.936 84.099 102.843 1.00 41.15 310 MET A CA 1
ATOM 2350 C C . MET A 1 310 ? 58.860 82.927 102.576 1.00 41.74 310 MET A C 1
ATOM 2351 O O . MET A 1 310 ? 60.075 83.089 102.456 1.00 41.69 310 MET A O 1
ATOM 2356 N N . PRO A 1 311 ? 58.294 81.718 102.493 1.00 42.54 311 PRO A N 1
ATOM 2357 C CA . PRO A 1 311 ? 59.134 80.553 102.228 1.00 42.36 311 PRO A CA 1
ATOM 2358 C C . PRO A 1 311 ? 59.673 80.721 100.812 1.00 40.46 311 PRO A C 1
ATOM 2359 O O . PRO A 1 311 ? 59.012 81.318 99.957 1.00 41.64 311 PRO A O 1
ATOM 2363 N N . GLY A 1 312 ? 60.871 80.210 100.566 1.00 38.40 312 GLY A N 1
ATOM 2364 C CA . GLY A 1 312 ? 61.457 80.348 99.248 1.00 35.55 312 GLY A CA 1
ATOM 2365 C C . GLY A 1 312 ? 62.478 81.463 99.262 1.00 33.70 312 GLY A C 1
ATOM 2366 O O . GLY A 1 312 ? 63.201 81.665 98.292 1.00 34.24 312 GLY A O 1
ATOM 2367 N N . LEU A 1 313 ? 62.522 82.199 100.369 1.00 31.76 313 LEU A N 1
ATOM 2368 C CA . LEU A 1 313 ? 63.470 83.294 100.532 1.00 30.07 313 LEU A CA 1
ATOM 2369 C C . LEU A 1 313 ? 64.210 83.144 101.853 1.00 30.16 313 LEU A C 1
ATOM 2370 O O . LEU A 1 313 ? 63.670 82.615 102.824 1.00 28.42 313 LEU A O 1
ATOM 2375 N N . GLU A 1 314 ? 65.451 83.611 101.873 1.00 29.70 314 GLU A N 1
ATOM 2376 C CA . GLU A 1 314 ? 66.280 83.579 103.070 1.00 30.72 314 GLU A CA 1
ATOM 2377 C C . GLU A 1 314 ? 66.906 84.960 103.126 1.00 30.65 314 GLU A C 1
ATOM 2378 O O . GLU A 1 314 ? 67.652 85.345 102.223 1.00 29.34 314 GLU A O 1
ATOM 2384 N N . CYS A 1 315 ? 66.598 85.712 104.175 1.00 29.60 315 CYS A N 1
ATOM 2385 C CA . CYS A 1 315 ? 67.125 87.062 104.294 1.00 32.51 315 CYS A CA 1
ATOM 2386 C C . CYS A 1 315 ? 67.745 87.393 105.648 1.00 32.30 315 CYS A C 1
ATOM 2387 O O . CYS A 1 315 ? 67.043 87.503 106.650 1.00 34.53 315 CYS A O 1
ATOM 2390 N N . PRO A 1 316 ? 69.076 87.551 105.696 1.00 31.77 316 PRO A N 1
ATOM 2391 C CA . PRO A 1 316 ? 69.688 87.882 106.986 1.00 31.29 316 PRO A CA 1
ATOM 2392 C C . PRO A 1 316 ? 69.100 89.213 107.462 1.00 30.23 316 PRO A C 1
ATOM 2393 O O . PRO A 1 316 ? 68.561 89.976 106.657 1.00 29.86 316 PRO A O 1
ATOM 2397 N N . LYS A 1 317 ? 69.194 89.489 108.758 1.00 26.99 317 LYS A N 1
ATOM 2398 C CA . LYS A 1 317 ? 68.637 90.721 109.300 1.00 25.20 317 LYS A CA 1
ATOM 2399 C C . LYS A 1 317 ? 69.531 91.940 109.080 1.00 23.87 317 LYS A C 1
ATOM 2400 O O . LYS A 1 317 ? 70.641 92.016 109.605 1.00 22.30 317 LYS A O 1
ATOM 2406 N N . PRO A 1 318 ? 69.053 92.909 108.285 1.00 22.97 318 PRO A N 1
ATOM 2407 C CA . PRO A 1 318 ? 69.816 94.127 108.006 1.00 24.08 318 PRO A CA 1
ATOM 2408 C C . PRO A 1 318 ? 69.541 95.185 109.074 1.00 25.45 318 PRO A C 1
ATOM 2409 O O . PRO A 1 318 ? 68.383 95.478 109.374 1.00 27.21 318 PRO A O 1
ATOM 2413 N N . ASP A 1 319 ? 70.599 95.750 109.649 1.00 25.50 319 ASP A N 1
ATOM 2414 C CA . ASP A 1 319 ? 70.442 96.768 110.684 1.00 25.23 319 ASP A CA 1
ATOM 2415 C C . ASP A 1 319 ? 70.839 98.163 110.221 1.00 23.82 319 ASP A C 1
ATOM 2416 O O . ASP A 1 319 ? 70.935 99.079 111.036 1.00 23.14 319 ASP A O 1
ATOM 2421 N N . GLY A 1 320 ? 71.063 98.326 108.919 1.00 22.46 320 GLY A N 1
ATOM 2422 C CA . GLY A 1 320 ? 71.453 99.626 108.403 1.00 19.56 320 GLY A CA 1
ATOM 2423 C C . GLY A 1 320 ? 70.919 99.949 107.021 1.00 20.28 320 GLY A C 1
ATOM 2424 O O . GLY A 1 320 ? 70.320 99.100 106.361 1.00 19.77 320 GLY A O 1
ATOM 2425 N N . ALA A 1 321 ? 71.148 101.186 106.582 1.00 20.41 321 ALA A N 1
ATOM 2426 C CA . ALA A 1 321 ? 70.682 101.652 105.280 1.00 20.03 321 ALA A CA 1
ATOM 2427 C C . ALA A 1 321 ? 69.176 101.419 105.200 1.00 21.38 321 ALA A C 1
ATOM 2428 O O . ALA A 1 321 ? 68.503 101.353 106.228 1.00 20.78 321 ALA A O 1
ATOM 2430 N N . PHE A 1 322 ? 68.642 101.311 103.987 1.00 21.74 322 PHE A N 1
ATOM 2431 C CA . PHE A 1 322 ? 67.218 101.051 103.820 1.00 21.91 322 PHE A CA 1
ATOM 2432 C C . PHE A 1 322 ? 66.978 99.933 102.816 1.00 21.35 322 PHE A C 1
ATOM 2433 O O . PHE A 1 322 ? 66.015 99.972 102.051 1.00 21.13 322 PHE A O 1
ATOM 2441 N N . TYR A 1 323 ? 67.851 98.926 102.845 1.00 20.28 323 TYR A N 1
ATOM 2442 C CA . TYR A 1 323 ? 67.756 97.792 101.931 1.00 20.67 323 TYR A CA 1
ATOM 2443 C C . TYR A 1 323 ? 67.637 96.429 102.606 1.00 20.37 323 TYR A C 1
ATOM 2444 O O . TYR A 1 323 ? 68.030 96.244 103.765 1.00 17.24 323 TYR A O 1
ATOM 2453 N N . MET A 1 324 ? 67.100 95.480 101.842 1.00 18.69 324 MET A N 1
ATOM 2454 C CA . MET A 1 324 ? 66.955 94.087 102.253 1.00 20.23 324 MET A CA 1
ATOM 2455 C C . MET A 1 324 ? 67.501 93.322 101.045 1.00 18.77 324 MET A C 1
ATOM 2456 O O . MET A 1 324 ? 67.203 93.676 99.908 1.00 18.17 324 MET A O 1
ATOM 2461 N N . PHE A 1 325 ? 68.296 92.285 101.278 1.00 19.28 325 PHE A N 1
ATOM 2462 C CA . PHE A 1 325 ? 68.906 91.548 100.170 1.00 19.30 325 PHE A CA 1
ATOM 2463 C C . PHE A 1 325 ? 68.648 90.042 100.298 1.00 19.68 325 PHE A C 1
ATOM 2464 O O . PHE A 1 325 ? 69.580 89.253 100.452 1.00 19.94 325 PHE A O 1
ATOM 2472 N N . PRO A 1 326 ? 67.374 89.624 100.221 1.00 19.67 326 PRO A N 1
ATOM 2473 C CA . PRO A 1 326 ? 67.036 88.204 100.339 1.00 18.94 326 PRO A CA 1
ATOM 2474 C C . PRO A 1 326 ? 67.525 87.317 99.193 1.00 19.32 326 PRO A C 1
ATOM 2475 O O . PRO A 1 326 ? 67.576 87.729 98.032 1.00 18.72 326 PRO A O 1
ATOM 2479 N N . SER A 1 327 ? 67.891 86.093 99.551 1.00 19.01 327 SER A N 1
ATOM 2480 C CA . SER A 1 327 ? 68.346 85.093 98.601 1.00 19.41 327 SER A CA 1
ATOM 2481 C C . SER A 1 327 ? 67.119 84.447 97.974 1.00 19.04 327 SER A C 1
ATOM 2482 O O . SER A 1 327 ? 66.152 84.144 98.672 1.00 19.05 327 SER A O 1
ATOM 2485 N N . ILE A 1 328 ? 67.168 84.246 96.662 1.00 18.11 328 ILE A N 1
ATOM 2486 C CA . ILE A 1 328 ? 66.084 83.619 95.919 1.00 16.46 328 ILE A CA 1
ATOM 2487 C C . ILE A 1 328 ? 66.548 82.257 95.395 1.00 19.06 328 ILE A C 1
ATOM 2488 O O . ILE A 1 328 ? 65.946 81.692 94.475 1.00 20.87 328 ILE A O 1
ATOM 2493 N N . ALA A 1 329 ? 67.622 81.740 95.986 1.00 17.92 329 ALA A N 1
ATOM 2494 C CA . ALA A 1 329 ? 68.199 80.464 95.580 1.00 19.79 329 ALA A CA 1
ATOM 2495 C C . ALA A 1 329 ? 67.182 79.329 95.475 1.00 20.92 329 ALA A C 1
ATOM 2496 O O . ALA A 1 329 ? 67.249 78.521 94.551 1.00 21.46 329 ALA A O 1
ATOM 2498 N N . LYS A 1 330 ? 66.240 79.274 96.413 1.00 22.15 330 LYS A N 1
ATOM 2499 C CA . LYS A 1 330 ? 65.214 78.234 96.408 1.00 22.37 330 LYS A CA 1
ATOM 2500 C C . LYS A 1 330 ? 64.441 78.163 95.095 1.00 22.04 330 LYS A C 1
ATOM 2501 O O . LYS A 1 330 ? 63.964 77.095 94.707 1.00 20.52 330 LYS A O 1
ATOM 2507 N N . THR A 1 331 ? 64.306 79.296 94.415 1.00 21.21 331 THR A N 1
ATOM 2508 C CA . THR A 1 331 ? 63.571 79.332 93.153 1.00 21.79 331 THR A CA 1
ATOM 2509 C C . THR A 1 331 ? 64.352 78.738 91.988 1.00 22.41 331 THR A C 1
ATOM 2510 O O . THR A 1 331 ? 63.781 78.454 90.934 1.00 23.14 331 THR A O 1
ATOM 2514 N N . GLY A 1 332 ? 65.656 78.560 92.170 1.00 21.27 332 GLY A N 1
ATOM 2515 C CA . GLY A 1 332 ? 66.475 78.015 91.103 1.00 20.83 332 GLY A CA 1
ATOM 2516 C C . GLY A 1 332 ? 66.533 78.933 89.896 1.00 20.96 332 GLY A C 1
ATOM 2517 O O . GLY A 1 332 ? 66.812 78.495 88.782 1.00 20.30 332 GLY A O 1
ATOM 2518 N N . ARG A 1 333 ? 66.274 80.219 90.112 1.00 21.24 333 ARG A N 1
ATOM 2519 C CA . ARG A 1 333 ? 66.291 81.183 89.017 1.00 19.30 333 ARG A CA 1
ATOM 2520 C C . ARG A 1 333 ? 67.321 82.289 89.200 1.00 19.34 333 ARG A C 1
ATOM 2521 O O . ARG A 1 333 ? 67.742 82.592 90.316 1.00 17.47 333 ARG A O 1
ATOM 2529 N N . SER A 1 334 ? 67.728 82.881 88.084 1.00 16.17 334 SER A N 1
ATOM 2530 C CA . SER A 1 334 ? 68.668 83.985 88.102 1.00 16.20 334 SER A CA 1
ATOM 2531 C C . SER A 1 334 ? 67.890 85.242 88.465 1.00 16.13 334 SER A C 1
ATOM 2532 O O . SER A 1 334 ? 66.714 85.362 88.128 1.00 12.11 334 SER A O 1
ATOM 2535 N N . SER A 1 335 ? 68.552 86.172 89.148 1.00 16.46 335 SER A N 1
ATOM 2536 C CA . SER A 1 335 ? 67.926 87.431 89.537 1.00 16.46 335 SER A CA 1
ATOM 2537 C C . SER A 1 335 ? 67.383 88.176 88.312 1.00 16.59 335 SER A C 1
ATOM 2538 O O . SER A 1 335 ? 66.338 88.816 88.386 1.00 16.37 335 SER A O 1
ATOM 2541 N N . LEU A 1 336 ? 68.093 88.095 87.190 1.00 16.17 336 LEU A N 1
ATOM 2542 C CA . LEU A 1 336 ? 67.654 88.763 85.967 1.00 16.53 336 LEU A CA 1
ATOM 2543 C C . LEU A 1 336 ? 66.294 88.252 85.520 1.00 16.80 336 LEU A C 1
ATOM 2544 O O . LEU A 1 336 ? 65.439 89.021 85.082 1.00 17.25 336 LEU A O 1
ATOM 2549 N N . ASP A 1 337 ? 66.109 86.943 85.621 1.00 17.78 337 ASP A N 1
ATOM 2550 C CA . ASP A 1 337 ? 64.858 86.300 85.240 1.00 19.74 337 ASP A CA 1
ATOM 2551 C C . ASP A 1 337 ? 63.799 86.659 86.286 1.00 20.48 337 ASP A C 1
ATOM 2552 O O . ASP A 1 337 ? 62.758 87.239 85.959 1.00 21.47 337 ASP A O 1
ATOM 2557 N N . PHE A 1 338 ? 64.089 86.339 87.543 1.00 18.89 338 PHE A N 1
ATOM 2558 C CA . PHE A 1 338 ? 63.189 86.615 88.661 1.00 18.99 338 PHE A CA 1
ATOM 2559 C C . PHE A 1 338 ? 62.649 88.050 88.674 1.00 19.05 338 PHE A C 1
ATOM 2560 O O . PHE A 1 338 ? 61.437 88.260 88.659 1.00 18.08 338 PHE A O 1
ATOM 2568 N N . CYS A 1 339 ? 63.546 89.034 88.704 1.00 17.04 339 CYS A N 1
ATOM 2569 C CA . CYS A 1 339 ? 63.139 90.436 88.745 1.00 18.15 339 CYS A CA 1
ATOM 2570 C C . CYS A 1 339 ? 62.390 90.877 87.501 1.00 18.54 339 CYS A C 1
ATOM 2571 O O . CYS A 1 339 ? 61.485 91.704 87.566 1.00 17.62 339 CYS A O 1
ATOM 2574 N N . SER A 1 340 ? 62.781 90.316 86.366 1.00 20.27 340 SER A N 1
ATOM 2575 C CA . SER A 1 340 ? 62.160 90.624 85.091 1.00 22.30 340 SER A CA 1
ATOM 2576 C C . SER A 1 340 ? 60.669 90.264 85.122 1.00 22.42 340 SER A C 1
ATOM 2577 O O . SER A 1 340 ? 59.807 91.093 84.829 1.00 21.83 340 SER A O 1
ATOM 2580 N N . GLU A 1 341 ? 60.372 89.025 85.497 1.00 21.82 341 GLU A N 1
ATOM 2581 C CA . GLU A 1 341 ? 58.994 88.552 85.531 1.00 21.32 341 GLU A CA 1
ATOM 2582 C C . GLU A 1 341 ? 58.148 89.152 86.646 1.00 21.75 341 GLU A C 1
ATOM 2583 O O . GLU A 1 341 ? 56.954 89.393 86.461 1.00 21.11 341 GLU A O 1
ATOM 2589 N N . LEU A 1 342 ? 58.758 89.393 87.800 1.00 20.09 342 LEU A N 1
ATOM 2590 C CA . LEU A 1 342 ? 58.035 89.987 88.917 1.00 22.85 342 LEU A CA 1
ATOM 2591 C C . LEU A 1 342 ? 57.470 91.350 88.500 1.00 25.07 342 LEU A C 1
ATOM 2592 O O . LEU A 1 342 ? 56.320 91.683 88.800 1.00 28.25 342 LEU A O 1
ATOM 2597 N N . LEU A 1 343 ? 58.282 92.131 87.799 1.00 25.02 343 LEU A N 1
ATOM 2598 C CA . LEU A 1 343 ? 57.863 93.447 87.338 1.00 25.39 343 LEU A CA 1
ATOM 2599 C C . LEU A 1 343 ? 56.801 93.330 86.246 1.00 26.19 343 LEU A C 1
ATOM 2600 O O . LEU A 1 343 ? 55.738 93.944 86.335 1.00 26.64 343 LEU A O 1
ATOM 2605 N N . ASP A 1 344 ? 57.103 92.542 85.217 1.00 25.98 344 ASP A N 1
ATOM 2606 C CA . ASP A 1 344 ? 56.193 92.328 84.095 1.00 26.91 344 ASP A CA 1
ATOM 2607 C C . ASP A 1 344 ? 54.850 91.758 84.524 1.00 26.31 344 ASP A C 1
ATOM 2608 O O . ASP A 1 344 ? 53.802 92.165 84.028 1.00 27.04 344 ASP A O 1
ATOM 2613 N N . GLN A 1 345 ? 54.892 90.800 85.437 1.00 25.53 345 GLN A N 1
ATOM 2614 C CA . GLN A 1 345 ? 53.685 90.131 85.888 1.00 26.17 345 GLN A CA 1
ATOM 2615 C C . GLN A 1 345 ? 52.955 90.721 87.086 1.00 26.31 345 GLN A C 1
ATOM 2616 O O . GLN A 1 345 ? 51.733 90.611 87.173 1.00 26.06 345 GLN A O 1
ATOM 2622 N N . HIS A 1 346 ? 53.677 91.355 88.004 1.00 27.22 346 HIS A N 1
ATOM 2623 C CA . HIS A 1 346 ? 53.018 91.908 89.183 1.00 26.30 346 HIS A CA 1
ATOM 2624 C C . HIS A 1 346 ? 53.270 93.383 89.445 1.00 27.02 346 HIS A C 1
ATOM 2625 O O . HIS A 1 346 ? 52.847 93.912 90.471 1.00 27.95 346 HIS A O 1
ATOM 2632 N N . GLN A 1 347 ? 53.951 94.044 88.516 1.00 27.33 347 GLN A N 1
ATOM 2633 C CA . GLN A 1 347 ? 54.249 95.462 88.650 1.00 28.03 347 GLN A CA 1
ATOM 2634 C C . GLN A 1 347 ? 54.974 95.787 89.956 1.00 27.53 347 GLN A C 1
ATOM 2635 O O . GLN A 1 347 ? 54.690 96.798 90.602 1.00 27.08 347 GLN A O 1
ATOM 2641 N N . VAL A 1 348 ? 55.900 94.918 90.348 1.00 26.28 348 VAL A N 1
ATOM 2642 C CA . VAL A 1 348 ? 56.691 95.129 91.558 1.00 24.12 348 VAL A CA 1
ATOM 2643 C C . VAL A 1 348 ? 58.139 95.266 91.108 1.00 24.26 348 VAL A C 1
ATOM 2644 O O . VAL A 1 348 ? 58.678 94.369 90.461 1.00 24.05 348 VAL A O 1
ATOM 2648 N N . ALA A 1 349 ? 58.765 96.389 91.444 1.00 22.71 349 ALA A N 1
ATOM 2649 C CA . ALA A 1 349 ? 60.144 96.631 91.043 1.00 20.26 349 ALA A CA 1
ATOM 2650 C C . ALA A 1 349 ? 61.165 96.327 92.131 1.00 20.02 349 ALA A C 1
ATOM 2651 O O . ALA A 1 349 ? 61.043 96.793 93.266 1.00 19.94 349 ALA A O 1
ATOM 2653 N N . THR A 1 350 ? 62.166 95.531 91.761 1.00 19.31 350 THR A N 1
ATOM 2654 C CA . THR A 1 350 ? 63.268 95.144 92.637 1.00 18.66 350 THR A CA 1
ATOM 2655 C C . THR A 1 350 ? 64.517 95.110 91.753 1.00 18.30 350 THR A C 1
ATOM 2656 O O . THR A 1 350 ? 64.405 95.001 90.535 1.00 17.35 350 THR A O 1
ATOM 2660 N N . VAL A 1 351 ? 65.698 95.208 92.355 1.00 17.69 351 VAL A N 1
ATOM 2661 C CA . VAL A 1 351 ? 66.943 95.204 91.584 1.00 15.78 351 VAL A CA 1
ATOM 2662 C C . VAL A 1 351 ? 67.624 93.835 91.616 1.00 16.21 351 VAL A C 1
ATOM 2663 O O . VAL A 1 351 ? 67.860 93.276 92.690 1.00 15.91 351 VAL A O 1
ATOM 2667 N N . PRO A 1 352 ? 67.955 93.281 90.436 1.00 15.48 352 PRO A N 1
ATOM 2668 C CA . PRO A 1 352 ? 68.611 91.971 90.334 1.00 15.69 352 PRO A CA 1
ATOM 2669 C C . PRO A 1 352 ? 69.925 91.968 91.100 1.00 13.95 352 PRO A C 1
ATOM 2670 O O . PRO A 1 352 ? 70.736 92.871 90.932 1.00 14.14 352 PRO A O 1
ATOM 2674 N N . GLY A 1 353 ? 70.129 90.956 91.934 1.00 13.79 353 GLY A N 1
ATOM 2675 C CA . GLY A 1 353 ? 71.358 90.868 92.700 1.00 13.11 353 GLY A CA 1
ATOM 2676 C C . GLY A 1 353 ? 72.580 90.750 91.806 1.00 15.33 353 GLY A C 1
ATOM 2677 O O . GLY A 1 353 ? 73.695 91.058 92.231 1.00 14.03 353 GLY A O 1
ATOM 2678 N N . ALA A 1 354 ? 72.380 90.306 90.565 1.00 14.59 354 ALA A N 1
ATOM 2679 C CA . ALA A 1 354 ? 73.492 90.157 89.630 1.00 15.51 354 ALA A CA 1
ATOM 2680 C C . ALA A 1 354 ? 74.259 91.468 89.458 1.00 15.59 354 ALA A C 1
ATOM 2681 O O . ALA A 1 354 ? 75.468 91.467 89.235 1.00 14.74 354 ALA A O 1
ATOM 2683 N N . ALA A 1 355 ? 73.557 92.590 89.568 1.00 15.84 355 ALA A N 1
ATOM 2684 C CA . ALA A 1 355 ? 74.199 93.893 89.428 1.00 15.65 355 ALA A CA 1
ATOM 2685 C C . ALA A 1 355 ? 75.256 94.103 90.501 1.00 16.10 355 ALA A C 1
ATOM 2686 O O . ALA A 1 355 ? 76.236 94.817 90.287 1.00 15.43 355 ALA A O 1
ATOM 2688 N N . PHE A 1 356 ? 75.053 93.484 91.658 1.00 14.90 356 PHE A N 1
ATOM 2689 C CA . PHE A 1 356 ? 75.982 93.637 92.770 1.00 14.68 356 PHE A CA 1
ATOM 2690 C C . PHE A 1 356 ? 76.891 92.429 92.938 1.00 14.38 356 PHE A C 1
ATOM 2691 O O . PHE A 1 356 ? 77.512 92.245 93.986 1.00 14.50 356 PHE A O 1
ATOM 2699 N N . GLY A 1 357 ? 76.964 91.606 91.901 1.00 14.17 357 GLY A N 1
ATOM 2700 C CA . GLY A 1 357 ? 77.806 90.427 91.962 1.00 15.65 357 GLY A CA 1
ATOM 2701 C C . GLY A 1 357 ? 77.203 89.227 92.673 1.00 15.64 357 GLY A C 1
ATOM 2702 O O . GLY A 1 357 ? 77.941 88.325 93.058 1.00 18.72 357 GLY A O 1
ATOM 2703 N N . ALA A 1 358 ? 75.881 89.208 92.847 1.00 14.56 358 ALA A N 1
ATOM 2704 C CA . ALA A 1 358 ? 75.191 88.093 93.513 1.00 15.44 358 ALA A CA 1
ATOM 2705 C C . ALA A 1 358 ? 73.861 87.787 92.817 1.00 16.41 358 ALA A C 1
ATOM 2706 O O . ALA A 1 358 ? 72.794 88.232 93.252 1.00 14.93 358 ALA A O 1
ATOM 2708 N N . ASP A 1 359 ? 73.953 87.011 91.742 1.00 15.54 359 ASP A N 1
ATOM 2709 C CA . ASP A 1 359 ? 72.822 86.624 90.912 1.00 16.67 359 ASP A CA 1
ATOM 2710 C C . ASP A 1 359 ? 71.737 85.814 91.626 1.00 17.23 359 ASP A C 1
ATOM 2711 O O . ASP A 1 359 ? 70.637 85.652 91.099 1.00 17.03 359 ASP A O 1
ATOM 2716 N N . ASP A 1 360 ? 72.044 85.304 92.813 1.00 16.66 360 ASP A N 1
ATOM 2717 C CA . ASP A 1 360 ? 71.081 84.501 93.560 1.00 16.80 360 ASP A CA 1
ATOM 2718 C C . ASP A 1 360 ? 70.318 85.298 94.611 1.00 17.82 360 ASP A C 1
ATOM 2719 O O . ASP A 1 360 ? 69.690 84.720 95.504 1.00 16.68 360 ASP A O 1
ATOM 2724 N N . CYS A 1 361 ? 70.379 86.622 94.503 1.00 17.69 361 CYS A N 1
ATOM 2725 C CA . CYS A 1 361 ? 69.680 87.503 95.435 1.00 18.99 361 CYS A CA 1
ATOM 2726 C C . CYS A 1 361 ? 69.033 88.656 94.684 1.00 18.31 361 CYS A C 1
ATOM 2727 O O . CYS A 1 361 ? 69.219 88.812 93.481 1.00 17.70 361 CYS A O 1
ATOM 2730 N N . ILE A 1 362 ? 68.258 89.454 95.406 1.00 18.66 362 ILE A N 1
ATOM 2731 C CA . ILE A 1 362 ? 67.619 90.628 94.831 1.00 17.46 362 ILE A CA 1
ATOM 2732 C C . ILE A 1 362 ? 67.624 91.684 95.925 1.00 16.84 362 ILE A C 1
ATOM 2733 O O . ILE A 1 362 ? 67.548 91.354 97.107 1.00 16.53 362 ILE A O 1
ATOM 2738 N N . ARG A 1 363 ? 67.735 92.950 95.542 1.00 17.21 363 ARG A N 1
ATOM 2739 C CA . ARG A 1 363 ? 67.728 94.013 96.534 1.00 17.94 363 ARG A CA 1
ATOM 2740 C C . ARG A 1 363 ? 66.365 94.668 96.596 1.00 19.14 363 ARG A C 1
ATOM 2741 O O . ARG A 1 363 ? 65.780 95.011 95.570 1.00 19.87 363 ARG A O 1
ATOM 2749 N N . LEU A 1 364 ? 65.869 94.836 97.813 1.00 19.73 364 LEU A N 1
ATOM 2750 C CA . LEU A 1 364 ? 64.591 95.480 98.045 1.00 21.43 364 LEU A CA 1
ATOM 2751 C C . LEU A 1 364 ? 64.909 96.748 98.819 1.00 20.94 364 LEU A C 1
ATOM 2752 O O . LEU A 1 364 ? 65.779 96.745 99.683 1.00 19.92 364 LEU A O 1
ATOM 2757 N N . SER A 1 365 ? 64.208 97.825 98.493 1.00 21.66 365 SER A N 1
ATOM 2758 C CA . SER A 1 365 ? 64.391 99.106 99.159 1.00 23.53 365 SER A CA 1
ATOM 2759 C C . SER A 1 365 ? 63.064 99.500 99.797 1.00 23.10 365 SER A C 1
ATOM 2760 O O . SER A 1 365 ? 62.044 99.553 99.113 1.00 25.26 365 SER A O 1
ATOM 2763 N N . TYR A 1 366 ? 63.058 99.765 101.099 1.00 23.59 366 TYR A N 1
ATOM 2764 C CA . TYR A 1 366 ? 61.812 100.159 101.744 1.00 26.75 366 TYR A CA 1
ATOM 2765 C C . TYR A 1 366 ? 61.705 101.668 101.945 1.00 29.67 366 TYR A C 1
ATOM 2766 O O . TYR A 1 366 ? 61.109 102.141 102.913 1.00 29.70 366 TYR A O 1
ATOM 2775 N N . ALA A 1 367 ? 62.286 102.417 101.014 1.00 32.05 367 ALA A N 1
ATOM 2776 C CA . ALA A 1 367 ? 62.246 103.871 101.064 1.00 33.87 367 ALA A CA 1
ATOM 2777 C C . ALA A 1 367 ? 60.980 104.342 100.360 1.00 34.71 367 ALA A C 1
ATOM 2778 O O . ALA A 1 367 ? 61.036 105.162 99.446 1.00 36.63 367 ALA A O 1
ATOM 2780 N N . THR A 1 368 ? 59.841 103.803 100.784 1.00 34.38 368 THR A N 1
ATOM 2781 C CA . THR A 1 368 ? 58.553 104.164 100.207 1.00 34.00 368 THR A CA 1
ATOM 2782 C C . THR A 1 368 ? 57.496 104.075 101.308 1.00 33.64 368 THR A C 1
ATOM 2783 O O . THR A 1 368 ? 57.792 103.618 102.411 1.00 33.77 368 THR A O 1
ATOM 2787 N N . ASP A 1 369 ? 56.274 104.519 101.020 1.00 33.42 369 ASP A N 1
ATOM 2788 C CA . ASP A 1 369 ? 55.206 104.499 102.019 1.00 33.50 369 ASP A CA 1
ATOM 2789 C C . ASP A 1 369 ? 54.783 103.092 102.424 1.00 32.22 369 ASP A C 1
ATOM 2790 O O . ASP A 1 369 ? 54.910 102.148 101.645 1.00 32.27 369 ASP A O 1
ATOM 2795 N N . LEU A 1 370 ? 54.265 102.965 103.643 1.00 32.24 370 LEU A N 1
ATOM 2796 C CA . LEU A 1 370 ? 53.828 101.675 104.169 1.00 32.47 370 LEU A CA 1
ATOM 2797 C C . LEU A 1 370 ? 52.783 100.946 103.334 1.00 32.38 370 LEU A C 1
ATOM 2798 O O . LEU A 1 370 ? 52.839 99.723 103.213 1.00 31.00 370 LEU A O 1
ATOM 2803 N N . ASP A 1 371 ? 51.830 101.679 102.765 1.00 32.84 371 ASP A N 1
ATOM 2804 C CA . ASP A 1 371 ? 50.798 101.042 101.952 1.00 34.40 371 ASP A CA 1
ATOM 2805 C C . ASP A 1 371 ? 51.397 100.384 100.717 1.00 32.86 371 ASP A C 1
ATOM 2806 O O . ASP A 1 371 ? 50.974 99.299 100.318 1.00 33.04 371 ASP A O 1
ATOM 2811 N N . THR A 1 372 ? 52.382 101.037 100.110 1.00 31.65 372 THR A N 1
ATOM 2812 C CA . THR A 1 372 ? 53.030 100.477 98.929 1.00 30.65 372 THR A CA 1
ATOM 2813 C C . THR A 1 372 ? 53.761 99.199 99.321 1.00 28.74 372 THR A C 1
ATOM 2814 O O . THR A 1 372 ? 53.799 98.239 98.559 1.00 29.63 372 THR A O 1
ATOM 2818 N N . ILE A 1 373 ? 54.325 99.194 100.524 1.00 28.43 373 ILE A N 1
ATOM 2819 C CA . ILE A 1 373 ? 55.057 98.038 101.023 1.00 29.61 373 ILE A CA 1
ATOM 2820 C C . ILE A 1 373 ? 54.153 96.823 101.237 1.00 31.55 373 ILE A C 1
ATOM 2821 O O . ILE A 1 373 ? 54.443 95.739 100.731 1.00 30.26 373 ILE A O 1
ATOM 2826 N N . LYS A 1 374 ? 53.059 96.996 101.976 1.00 33.03 374 LYS A N 1
ATOM 2827 C CA . LYS A 1 374 ? 52.151 95.881 102.220 1.00 34.21 374 LYS A CA 1
ATOM 2828 C C . LYS A 1 374 ? 51.562 95.334 100.917 1.00 33.84 374 LYS A C 1
ATOM 2829 O O . LYS A 1 374 ? 51.457 94.122 100.739 1.00 33.35 374 LYS A O 1
ATOM 2835 N N . ARG A 1 375 ? 51.186 96.228 100.008 1.00 33.44 375 ARG A N 1
ATOM 2836 C CA . ARG A 1 375 ? 50.629 95.823 98.720 1.00 34.05 375 ARG A CA 1
ATOM 2837 C C . ARG A 1 375 ? 51.679 95.072 97.899 1.00 34.23 375 ARG A C 1
ATOM 2838 O O . ARG A 1 375 ? 51.407 94.006 97.342 1.00 33.95 375 ARG A O 1
ATOM 2846 N N . GLY A 1 376 ? 52.881 95.639 97.830 1.00 33.36 376 GLY A N 1
ATOM 2847 C CA . GLY A 1 376 ? 53.954 95.024 97.070 1.00 30.89 376 GLY A CA 1
ATOM 2848 C C . GLY A 1 376 ? 54.381 93.679 97.616 1.00 29.41 376 GLY A C 1
ATOM 2849 O O . GLY A 1 376 ? 54.688 92.766 96.854 1.00 29.30 376 GLY A O 1
ATOM 2850 N N . MET A 1 377 ? 54.406 93.552 98.937 1.00 28.41 377 MET A N 1
ATOM 2851 C CA . MET A 1 377 ? 54.802 92.301 99.562 1.00 29.23 377 MET A CA 1
ATOM 2852 C C . MET A 1 377 ? 53.765 91.206 99.312 1.00 29.69 377 MET A C 1
ATOM 2853 O O . MET A 1 377 ? 54.106 90.026 99.271 1.00 28.32 377 MET A O 1
ATOM 2858 N N . GLU A 1 378 ? 52.504 91.594 99.140 1.00 30.61 378 GLU A N 1
ATOM 2859 C CA . GLU A 1 378 ? 51.455 90.614 98.867 1.00 32.54 378 GLU A CA 1
ATOM 2860 C C . GLU A 1 378 ? 51.594 90.109 97.438 1.00 32.34 378 GLU A C 1
ATOM 2861 O O . GLU A 1 378 ? 51.336 88.938 97.157 1.00 32.52 378 GLU A O 1
ATOM 2867 N N . ARG A 1 379 ? 51.995 90.999 96.535 1.00 31.06 379 ARG A N 1
ATOM 2868 C CA . ARG A 1 379 ? 52.173 90.626 95.138 1.00 30.90 379 ARG A CA 1
ATOM 2869 C C . ARG A 1 379 ? 53.379 89.712 95.012 1.00 30.65 379 ARG A C 1
ATOM 2870 O O . ARG A 1 379 ? 53.369 88.762 94.228 1.00 31.67 379 ARG A O 1
ATOM 2878 N N . LEU A 1 380 ? 54.417 90.011 95.791 1.00 29.75 380 LEU A N 1
ATOM 2879 C CA . LEU A 1 380 ? 55.644 89.223 95.784 1.00 28.07 380 LEU A CA 1
ATOM 2880 C C . LEU A 1 380 ? 55.363 87.794 96.238 1.00 28.52 380 LEU A C 1
ATOM 2881 O O . LEU A 1 380 ? 55.874 86.832 95.663 1.00 28.75 380 LEU A O 1
ATOM 2886 N N . GLU A 1 381 ? 54.549 87.664 97.277 1.00 28.96 381 GLU A N 1
ATOM 2887 C CA . GLU A 1 381 ? 54.197 86.355 97.806 1.00 31.22 381 GLU A CA 1
ATOM 2888 C C . GLU A 1 381 ? 53.499 85.535 96.725 1.00 30.54 381 GLU A C 1
ATOM 2889 O O . GLU A 1 381 ? 53.808 84.362 96.525 1.00 30.31 381 GLU A O 1
ATOM 2895 N N . LYS A 1 382 ? 52.564 86.163 96.022 1.00 29.24 382 LYS A N 1
ATOM 2896 C CA . LYS A 1 382 ? 51.837 85.483 94.956 1.00 29.47 382 LYS A CA 1
ATOM 2897 C C . LYS A 1 382 ? 52.785 85.030 93.855 1.00 28.55 382 LYS A C 1
ATOM 2898 O O . LYS A 1 382 ? 52.691 83.900 93.369 1.00 26.51 382 LYS A O 1
ATOM 2904 N N . PHE A 1 383 ? 53.692 85.922 93.458 1.00 26.71 383 PHE A N 1
ATOM 2905 C CA . PHE A 1 383 ? 54.667 85.614 92.420 1.00 25.38 383 PHE A CA 1
ATOM 2906 C C . PHE A 1 383 ? 55.463 84.386 92.830 1.00 24.81 383 PHE A C 1
ATOM 2907 O O . PHE A 1 383 ? 55.548 83.411 92.084 1.00 23.93 383 PHE A O 1
ATOM 2915 N N . LEU A 1 384 ? 56.034 84.438 94.028 1.00 24.99 384 LEU A N 1
ATOM 2916 C CA . LEU A 1 384 ? 56.823 83.332 94.548 1.00 25.49 384 LEU A CA 1
ATOM 2917 C C . LEU A 1 384 ? 56.048 82.031 94.490 1.00 26.00 384 LEU A C 1
ATOM 2918 O O . LEU A 1 384 ? 56.567 81.006 94.039 1.00 25.87 384 LEU A O 1
ATOM 2923 N N . HIS A 1 385 ? 54.805 82.073 94.952 1.00 25.86 385 HIS A N 1
ATOM 2924 C CA . HIS A 1 385 ? 53.959 80.886 94.957 1.00 27.06 385 HIS A CA 1
ATOM 2925 C C . HIS A 1 385 ? 53.846 80.300 93.552 1.00 26.34 385 HIS A C 1
ATOM 2926 O O . HIS A 1 385 ? 53.881 79.084 93.367 1.00 24.97 385 HIS A O 1
ATOM 2933 N N . GLY A 1 386 ? 53.719 81.175 92.562 1.00 27.42 386 GLY A N 1
ATOM 2934 C CA . GLY A 1 386 ? 53.584 80.722 91.191 1.00 28.56 386 GLY A CA 1
ATOM 2935 C C . GLY A 1 386 ? 54.783 80.010 90.596 1.00 29.33 386 GLY A C 1
ATOM 2936 O O . GLY A 1 386 ? 54.631 79.239 89.648 1.00 29.75 386 GLY A O 1
ATOM 2937 N N . ILE A 1 387 ? 55.973 80.249 91.140 1.00 29.16 387 ILE A N 1
ATOM 2938 C CA . ILE A 1 387 ? 57.174 79.616 90.601 1.00 30.39 387 ILE A CA 1
ATOM 2939 C C . ILE A 1 387 ? 57.805 78.550 91.493 1.00 31.37 387 ILE A C 1
ATOM 2940 O O . ILE A 1 387 ? 58.708 77.834 91.061 1.00 30.86 387 ILE A O 1
ATOM 2945 N N . LEU A 1 388 ? 57.335 78.437 92.730 1.00 32.44 388 LEU A N 1
ATOM 2946 C CA . LEU A 1 388 ? 57.883 77.447 93.648 1.00 34.67 388 LEU A CA 1
ATOM 2947 C C . LEU A 1 388 ? 57.057 76.163 93.650 1.00 36.91 388 LEU A C 1
ATOM 2948 O O . LEU A 1 388 ? 55.970 76.150 93.030 1.00 37.99 388 LEU A O 1
ATOM 2954 N N . MET B 1 1 ? 102.361 103.504 99.894 1.00 56.05 1 MET B N 1
ATOM 2955 C CA . MET B 1 1 ? 102.356 104.913 100.381 1.00 55.60 1 MET B CA 1
ATOM 2956 C C . MET B 1 1 ? 102.650 105.857 99.219 1.00 53.44 1 MET B C 1
ATOM 2957 O O . MET B 1 1 ? 102.729 107.074 99.394 1.00 52.62 1 MET B O 1
ATOM 2962 N N . LYS B 1 2 ? 102.818 105.283 98.032 1.00 50.13 2 LYS B N 1
ATOM 2963 C CA . LYS B 1 2 ? 103.109 106.070 96.845 1.00 47.98 2 LYS B CA 1
ATOM 2964 C C . LYS B 1 2 ? 101.856 106.345 96.024 1.00 44.69 2 LYS B C 1
ATOM 2965 O O . LYS B 1 2 ? 101.021 105.461 95.824 1.00 45.69 2 LYS B O 1
ATOM 2971 N N . LEU B 1 3 ? 101.738 107.579 95.547 1.00 40.23 3 LEU B N 1
ATOM 2972 C CA . LEU B 1 3 ? 100.599 107.982 94.737 1.00 34.31 3 LEU B CA 1
ATOM 2973 C C . LEU B 1 3 ? 100.751 107.431 93.330 1.00 30.01 3 LEU B C 1
ATOM 2974 O O . LEU B 1 3 ? 101.852 107.075 92.909 1.00 28.53 3 LEU B O 1
ATOM 2979 N N . ALA B 1 4 ? 99.640 107.359 92.605 1.00 25.68 4 ALA B N 1
ATOM 2980 C CA . ALA B 1 4 ? 99.667 106.870 91.236 1.00 23.74 4 ALA B CA 1
ATOM 2981 C C . ALA B 1 4 ? 100.514 107.828 90.403 1.00 21.37 4 ALA B C 1
ATOM 2982 O O . ALA B 1 4 ? 100.531 109.036 90.651 1.00 19.91 4 ALA B O 1
ATOM 2984 N N . ALA B 1 5 ? 101.216 107.280 89.418 1.00 20.82 5 ALA B N 1
ATOM 2985 C CA . ALA B 1 5 ? 102.073 108.070 88.542 1.00 20.22 5 ALA B CA 1
ATOM 2986 C C . ALA B 1 5 ? 101.322 109.202 87.851 1.00 20.02 5 ALA B C 1
ATOM 2987 O O . ALA B 1 5 ? 101.860 110.303 87.691 1.00 20.52 5 ALA B O 1
ATOM 2989 N N . ARG B 1 6 ? 100.084 108.934 87.442 1.00 18.02 6 ARG B N 1
ATOM 2990 C CA . ARG B 1 6 ? 99.287 109.935 86.737 1.00 18.16 6 ARG B CA 1
ATOM 2991 C C . ARG B 1 6 ? 99.124 111.232 87.520 1.00 18.00 6 ARG B C 1
ATOM 2992 O O . ARG B 1 6 ? 99.180 112.315 86.936 1.00 18.94 6 ARG B O 1
ATOM 3000 N N . VAL B 1 7 ? 98.931 111.132 88.836 1.00 17.95 7 VAL B N 1
ATOM 3001 C CA . VAL B 1 7 ? 98.765 112.330 89.650 1.00 17.73 7 VAL B CA 1
ATOM 3002 C C . VAL B 1 7 ? 100.113 112.954 90.014 1.00 19.22 7 VAL B C 1
ATOM 3003 O O . VAL B 1 7 ? 100.214 114.163 90.188 1.00 18.51 7 VAL B O 1
ATOM 3007 N N . GLU B 1 8 ? 101.153 112.132 90.112 1.00 21.40 8 GLU B N 1
ATOM 3008 C CA . GLU B 1 8 ? 102.485 112.638 90.432 1.00 21.37 8 GLU B CA 1
ATOM 3009 C C . GLU B 1 8 ? 103.041 113.453 89.268 1.00 21.90 8 GLU B C 1
ATOM 3010 O O . GLU B 1 8 ? 103.877 114.339 89.464 1.00 20.78 8 GLU B O 1
ATOM 3016 N N . SER B 1 9 ? 102.569 113.158 88.058 1.00 20.33 9 SER B N 1
ATOM 3017 C CA . SER B 1 9 ? 103.030 113.867 86.868 1.00 21.40 9 SER B CA 1
ATOM 3018 C C . SER B 1 9 ? 102.389 115.246 86.698 1.00 22.45 9 SER B C 1
ATOM 3019 O O . SER B 1 9 ? 102.868 116.063 85.912 1.00 22.57 9 SER B O 1
ATOM 3022 N N . VAL B 1 10 ? 101.304 115.507 87.420 1.00 22.24 10 VAL B N 1
ATOM 3023 C CA . VAL B 1 10 ? 100.645 116.804 87.319 1.00 24.16 10 VAL B CA 1
ATOM 3024 C C . VAL B 1 10 ? 101.536 117.898 87.899 1.00 25.32 10 VAL B C 1
ATOM 3025 O O . VAL B 1 10 ? 102.024 117.788 89.023 1.00 25.99 10 VAL B O 1
ATOM 3029 N N . SER B 1 11 ? 101.739 118.954 87.118 1.00 26.68 11 SER B N 1
ATOM 3030 C CA . SER B 1 11 ? 102.587 120.071 87.519 1.00 27.99 11 SER B CA 1
ATOM 3031 C C . SER B 1 11 ? 101.988 120.937 88.622 1.00 28.46 11 SER B C 1
ATOM 3032 O O . SER B 1 11 ? 100.782 121.175 88.659 1.00 27.96 11 SER B O 1
ATOM 3035 N N . PRO B 1 12 ? 102.834 121.426 89.538 1.00 30.29 12 PRO B N 1
ATOM 3036 C CA . PRO B 1 12 ? 102.332 122.272 90.621 1.00 30.98 12 PRO B CA 1
ATOM 3037 C C . PRO B 1 12 ? 102.019 123.641 90.026 1.00 30.29 12 PRO B C 1
ATOM 3038 O O . PRO B 1 12 ? 102.579 124.010 88.994 1.00 29.11 12 PRO B O 1
ATOM 3042 N N . SER B 1 13 ? 101.119 124.385 90.657 1.00 30.76 13 SER B N 1
ATOM 3043 C CA . SER B 1 13 ? 100.762 125.706 90.151 1.00 31.25 13 SER B CA 1
ATOM 3044 C C . SER B 1 13 ? 101.959 126.644 90.196 1.00 31.80 13 SER B C 1
ATOM 3045 O O . SER B 1 13 ? 102.727 126.636 91.154 1.00 31.61 13 SER B O 1
ATOM 3048 N N . MET B 1 14 ? 102.109 127.451 89.151 1.00 32.85 14 MET B N 1
ATOM 3049 C CA . MET B 1 14 ? 103.210 128.401 89.068 1.00 35.26 14 MET B CA 1
ATOM 3050 C C . MET B 1 14 ? 102.860 129.747 89.694 1.00 33.49 14 MET B C 1
ATOM 3051 O O . MET B 1 14 ? 103.724 130.609 89.842 1.00 34.19 14 MET B O 1
ATOM 3056 N N . THR B 1 15 ? 101.598 129.922 90.064 1.00 31.13 15 THR B N 1
ATOM 3057 C CA . THR B 1 15 ? 101.149 131.180 90.641 1.00 30.49 15 THR B CA 1
ATOM 3058 C C . THR B 1 15 ? 100.806 131.076 92.128 1.00 31.05 15 THR B C 1
ATOM 3059 O O . THR B 1 15 ? 100.075 131.910 92.667 1.00 30.62 15 THR B O 1
ATOM 3063 N N . LEU B 1 16 ? 101.336 130.054 92.788 1.00 29.60 16 LEU B N 1
ATOM 3064 C CA . LEU B 1 16 ? 101.070 129.850 94.208 1.00 29.90 16 LEU B CA 1
ATOM 3065 C C . LEU B 1 16 ? 101.554 131.017 95.070 1.00 29.08 16 LEU B C 1
ATOM 3066 O O . LEU B 1 16 ? 100.782 131.593 95.836 1.00 28.95 16 LEU B O 1
ATOM 3071 N N . ILE B 1 17 ? 102.829 131.368 94.933 1.00 27.72 17 ILE B N 1
ATOM 3072 C CA . ILE B 1 17 ? 103.407 132.451 95.715 1.00 27.52 17 ILE B CA 1
ATOM 3073 C C . ILE B 1 17 ? 102.806 133.827 95.435 1.00 25.60 17 ILE B C 1
ATOM 3074 O O . ILE B 1 17 ? 102.479 134.558 96.366 1.00 24.04 17 ILE B O 1
ATOM 3079 N N . ILE B 1 18 ? 102.653 134.189 94.169 1.00 23.23 18 ILE B N 1
ATOM 3080 C CA . ILE B 1 18 ? 102.095 135.501 93.870 1.00 22.82 18 ILE B CA 1
ATOM 3081 C C . ILE B 1 18 ? 100.634 135.607 94.319 1.00 22.43 18 ILE B C 1
ATOM 3082 O O . ILE B 1 18 ? 100.195 136.666 94.759 1.00 20.31 18 ILE B O 1
ATOM 3087 N N . ASP B 1 19 ? 99.890 134.508 94.222 1.00 22.02 19 ASP B N 1
ATOM 3088 C CA . ASP B 1 19 ? 98.493 134.506 94.650 1.00 23.84 19 ASP B CA 1
ATOM 3089 C C . ASP B 1 19 ? 98.425 134.698 96.165 1.00 23.66 19 ASP B C 1
ATOM 3090 O O . ASP B 1 19 ? 97.572 135.424 96.672 1.00 23.48 19 ASP B O 1
ATOM 3095 N N . ALA B 1 20 ? 99.328 134.039 96.883 1.00 22.96 20 ALA B N 1
ATOM 3096 C CA . ALA B 1 20 ? 99.367 134.156 98.336 1.00 23.76 20 ALA B CA 1
ATOM 3097 C C . ALA B 1 20 ? 99.754 135.577 98.744 1.00 23.41 20 ALA B C 1
ATOM 3098 O O . ALA B 1 20 ? 99.199 136.131 99.689 1.00 24.30 20 ALA B O 1
ATOM 3100 N N . LYS B 1 21 ? 100.707 136.169 98.034 1.00 22.09 21 LYS B N 1
ATOM 3101 C CA . LYS B 1 21 ? 101.129 137.526 98.361 1.00 22.33 21 LYS B CA 1
ATOM 3102 C C . LYS B 1 21 ? 99.965 138.499 98.169 1.00 21.09 21 LYS B C 1
ATOM 3103 O O . LYS B 1 21 ? 99.701 139.352 99.020 1.00 22.55 21 LYS B O 1
ATOM 3109 N N . ALA B 1 22 ? 99.262 138.365 97.051 1.00 21.14 22 ALA B N 1
ATOM 3110 C CA . ALA B 1 22 ? 98.129 139.233 96.765 1.00 19.73 22 ALA B CA 1
ATOM 3111 C C . ALA B 1 22 ? 97.070 139.071 97.852 1.00 21.31 22 ALA B C 1
ATOM 3112 O O . ALA B 1 22 ? 96.514 140.056 98.344 1.00 21.22 22 ALA B O 1
ATOM 3114 N N . LYS B 1 23 ? 96.796 137.827 98.229 1.00 21.85 23 LYS B N 1
ATOM 3115 C CA . LYS B 1 23 ? 95.802 137.570 99.262 1.00 24.01 23 LYS B CA 1
ATOM 3116 C C . LYS B 1 23 ? 96.184 138.250 100.573 1.00 23.03 23 LYS B C 1
ATOM 3117 O O . LYS B 1 23 ? 95.351 138.903 101.204 1.00 24.63 23 LYS B O 1
ATOM 3123 N N . ALA B 1 24 ? 97.442 138.098 100.976 1.00 21.25 24 ALA B N 1
ATOM 3124 C CA . ALA B 1 24 ? 97.928 138.692 102.218 1.00 22.30 24 ALA B CA 1
ATOM 3125 C C . ALA B 1 24 ? 97.877 140.220 102.197 1.00 21.71 24 ALA B C 1
ATOM 3126 O O . ALA B 1 24 ? 97.525 140.853 103.195 1.00 20.12 24 ALA B O 1
ATOM 3128 N N . MET B 1 25 ? 98.239 140.809 101.063 1.00 21.41 25 MET B N 1
ATOM 3129 C CA . MET B 1 25 ? 98.222 142.261 100.924 1.00 21.13 25 MET B CA 1
ATOM 3130 C C . MET B 1 25 ? 96.809 142.783 101.138 1.00 22.88 25 MET B C 1
ATOM 3131 O O . MET B 1 25 ? 96.610 143.791 101.810 1.00 24.27 25 MET B O 1
ATOM 3136 N N . LYS B 1 26 ? 95.827 142.091 100.568 1.00 22.75 26 LYS B N 1
ATOM 3137 C CA . LYS B 1 26 ? 94.437 142.500 100.713 1.00 24.29 26 LYS B CA 1
ATOM 3138 C C . LYS B 1 26 ? 93.957 142.336 102.154 1.00 23.72 26 LYS B C 1
ATOM 3139 O O . LYS B 1 26 ? 93.184 143.152 102.654 1.00 22.05 26 LYS B O 1
ATOM 3145 N N . ALA B 1 27 ? 94.416 141.279 102.818 1.00 21.45 27 ALA B N 1
ATOM 3146 C CA . ALA B 1 27 ? 94.02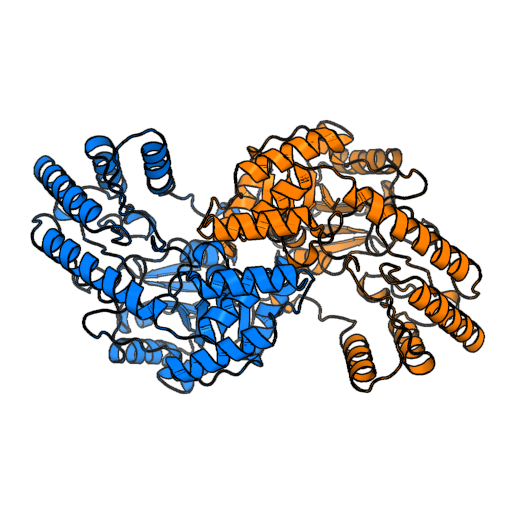2 141.030 104.197 1.00 23.17 27 ALA B CA 1
ATOM 3147 C C . ALA B 1 27 ? 94.500 142.167 105.104 1.00 23.06 27 ALA B C 1
ATOM 3148 O O . ALA B 1 27 ? 93.890 142.431 106.138 1.00 24.92 27 ALA B O 1
ATOM 3150 N N . GLU B 1 28 ? 95.584 142.831 104.700 1.00 24.02 28 GLU B N 1
ATOM 3151 C CA . GLU B 1 28 ? 96.173 143.953 105.440 1.00 24.88 28 GLU B CA 1
ATOM 3152 C C . GLU B 1 28 ? 95.500 145.273 105.085 1.00 23.07 28 GLU B C 1
ATOM 3153 O O . GLU B 1 28 ? 95.742 146.294 105.725 1.00 21.22 28 GLU B O 1
ATOM 3159 N N . GLY B 1 29 ? 94.687 145.263 104.039 1.00 21.66 29 GLY B N 1
ATOM 3160 C CA . GLY B 1 29 ? 94.014 146.484 103.638 1.00 22.65 29 GLY B CA 1
ATOM 3161 C C . GLY B 1 29 ? 94.806 147.310 102.639 1.00 22.80 29 GLY B C 1
ATOM 3162 O O . GLY B 1 29 ? 94.588 148.516 102.511 1.00 21.40 29 GLY B O 1
ATOM 3163 N N . ILE B 1 30 ? 95.741 146.672 101.940 1.00 22.61 30 ILE B N 1
ATOM 3164 C CA . ILE B 1 30 ? 96.531 147.379 100.940 1.00 23.51 30 ILE B CA 1
ATOM 3165 C C . ILE B 1 30 ? 95.656 147.555 99.701 1.00 23.92 30 ILE B C 1
ATOM 3166 O O . ILE B 1 30 ? 94.916 146.646 99.324 1.00 22.62 30 ILE B O 1
ATOM 3171 N N . ASP B 1 31 ? 95.742 148.727 99.078 1.00 24.94 31 ASP B N 1
ATOM 3172 C CA . ASP B 1 31 ? 94.945 149.039 97.896 1.00 26.63 31 ASP B CA 1
ATOM 3173 C C . ASP B 1 31 ? 95.494 148.377 96.632 1.00 27.57 31 ASP B C 1
ATOM 3174 O O . ASP B 1 31 ? 96.373 148.923 95.955 1.00 29.22 31 ASP B O 1
ATOM 3179 N N . VAL B 1 32 ? 94.956 147.203 96.316 1.00 25.66 32 VAL B N 1
ATOM 3180 C CA . VAL B 1 32 ? 95.377 146.444 95.144 1.00 23.54 32 VAL B CA 1
ATOM 3181 C C . VAL B 1 32 ? 94.363 146.475 94.002 1.00 24.38 32 VAL B C 1
ATOM 3182 O O . VAL B 1 32 ? 93.159 146.326 94.222 1.00 23.57 32 VAL B O 1
ATOM 3186 N N . CYS B 1 33 ? 94.863 146.677 92.784 1.00 21.61 33 CYS B N 1
ATOM 3187 C CA . CYS B 1 33 ? 94.027 146.665 91.589 1.00 20.95 33 CYS B CA 1
ATOM 3188 C C . CYS B 1 33 ? 94.293 145.300 90.966 1.00 20.67 33 CYS B C 1
ATOM 3189 O O . CYS B 1 33 ? 95.401 145.030 90.498 1.00 19.97 33 CYS B O 1
ATOM 3192 N N . SER B 1 34 ? 93.284 144.436 90.963 1.00 19.25 34 SER B N 1
ATOM 3193 C CA . SER B 1 34 ? 93.458 143.096 90.425 1.00 19.46 34 SER B CA 1
ATOM 3194 C C . SER B 1 34 ? 92.870 142.856 89.043 1.00 19.31 34 SER B C 1
ATOM 3195 O O . SER B 1 34 ? 91.730 143.225 88.773 1.00 21.09 34 SER B O 1
ATOM 3198 N N . PHE B 1 35 ? 93.665 142.223 88.180 1.00 19.11 35 PHE B N 1
ATOM 3199 C CA . PHE B 1 35 ? 93.259 141.872 86.816 1.00 18.17 35 PHE B CA 1
ATOM 3200 C C . PHE B 1 35 ? 93.566 140.389 86.578 1.00 17.86 35 PHE B C 1
ATOM 3201 O O . PHE B 1 35 ? 93.798 139.961 85.445 1.00 13.18 35 PHE B O 1
ATOM 3209 N N . SER B 1 36 ? 93.563 139.610 87.656 1.00 16.88 36 SER B N 1
ATOM 3210 C CA . SER B 1 36 ? 93.869 138.185 87.577 1.00 19.30 36 SER B CA 1
ATOM 3211 C C . SER B 1 36 ? 92.660 137.268 87.456 1.00 18.98 36 SER B C 1
ATOM 3212 O O . SER B 1 36 ? 92.812 136.092 87.139 1.00 18.53 36 SER B O 1
ATOM 3215 N N . ALA B 1 37 ? 91.471 137.803 87.708 1.00 18.64 37 ALA B N 1
ATOM 3216 C CA . ALA B 1 37 ? 90.240 137.011 87.669 1.00 20.84 37 ALA B CA 1
ATOM 3217 C C . ALA B 1 37 ? 90.018 136.227 86.378 1.00 20.80 37 ALA B C 1
ATOM 3218 O O . ALA B 1 37 ? 90.300 136.710 85.282 1.00 22.19 37 ALA B O 1
ATOM 3220 N N . GLY B 1 38 ? 89.504 135.010 86.526 1.00 20.95 38 GLY B N 1
ATOM 3221 C CA . GLY B 1 38 ? 89.229 134.170 85.375 1.00 20.83 38 GLY B CA 1
ATOM 3222 C C . GLY B 1 38 ? 87.734 133.938 85.229 1.00 22.24 38 GLY B C 1
ATOM 3223 O O . GLY B 1 38 ? 87.306 132.947 84.640 1.00 22.14 38 GLY B O 1
ATOM 3224 N N . GLU B 1 39 ? 86.937 134.856 85.769 1.00 21.41 39 GLU B N 1
ATOM 3225 C CA . GLU B 1 39 ? 85.484 134.742 85.703 1.00 21.35 39 GLU B CA 1
ATOM 3226 C C . GLU B 1 39 ? 84.843 136.117 85.609 1.00 21.53 39 GLU B C 1
ATOM 3227 O O . GLU B 1 39 ? 85.435 137.116 86.012 1.00 22.65 39 GLU B O 1
ATOM 3233 N N . PRO B 1 40 ? 83.622 136.187 85.063 1.00 21.07 40 PRO B N 1
ATOM 3234 C CA . PRO B 1 40 ? 82.924 137.470 84.941 1.00 21.62 40 PRO B CA 1
ATOM 3235 C C . PRO B 1 40 ? 82.706 138.056 86.336 1.00 21.91 40 PRO B C 1
ATOM 3236 O O . PRO B 1 40 ? 82.666 137.321 87.318 1.00 21.75 40 PRO B O 1
ATOM 3240 N N . ASP B 1 41 ? 82.558 139.372 86.417 1.00 22.60 41 ASP B N 1
ATOM 3241 C CA . ASP B 1 41 ? 82.331 140.050 87.690 1.00 23.35 41 ASP B CA 1
ATOM 3242 C C . ASP B 1 41 ? 80.832 140.201 87.958 1.00 22.71 41 ASP B C 1
ATOM 3243 O O . ASP B 1 41 ? 80.421 140.529 89.064 1.00 22.46 41 ASP B O 1
ATOM 3248 N N . PHE B 1 42 ? 80.023 139.954 86.934 1.00 23.77 42 PHE B N 1
ATOM 3249 C CA . PHE B 1 42 ? 78.571 140.069 87.035 1.00 22.91 42 PHE B CA 1
ATOM 3250 C C . PHE B 1 42 ? 77.945 138.949 87.850 1.00 21.84 42 PHE B C 1
ATOM 3251 O O . PHE B 1 42 ? 78.524 137.879 88.001 1.00 23.44 42 PHE B O 1
ATOM 3259 N N . ASN B 1 43 ? 76.755 139.203 88.378 1.00 19.82 43 ASN B N 1
ATOM 3260 C CA . ASN B 1 43 ? 76.030 138.179 89.111 1.00 18.29 43 ASN B CA 1
ATOM 3261 C C . ASN B 1 43 ? 75.333 137.346 88.048 1.00 18.16 43 ASN B C 1
ATOM 3262 O O . ASN B 1 43 ? 75.174 137.795 86.913 1.00 15.89 43 ASN B O 1
ATOM 3267 N N . THR B 1 44 ? 74.917 136.139 88.411 1.00 17.04 44 THR B N 1
ATOM 3268 C CA . THR B 1 44 ? 74.195 135.291 87.479 1.00 18.18 44 THR B CA 1
ATOM 3269 C C . THR B 1 44 ? 72.871 136.021 87.231 1.00 18.84 44 THR B C 1
ATOM 3270 O O . THR B 1 44 ? 72.302 136.594 88.152 1.00 20.09 44 THR B O 1
ATOM 3274 N N . PRO B 1 45 ? 72.377 136.037 85.984 1.00 20.09 45 PRO B N 1
ATOM 3275 C CA . PRO B 1 45 ? 71.104 136.730 85.749 1.00 19.95 45 PRO B CA 1
ATOM 3276 C C . PRO B 1 45 ? 70.000 136.228 86.684 1.00 21.31 45 PRO B C 1
ATOM 3277 O O . PRO B 1 45 ? 69.895 135.035 86.955 1.00 21.15 45 PRO B O 1
ATOM 3281 N N . LYS B 1 46 ? 69.184 137.154 87.176 1.00 22.42 46 LYS B N 1
ATOM 3282 C CA . LYS B 1 46 ? 68.090 136.841 88.092 1.00 21.73 46 LYS B CA 1
ATOM 3283 C C . LYS B 1 46 ? 67.131 135.725 87.669 1.00 19.43 46 LYS B C 1
ATOM 3284 O O . LYS B 1 46 ? 66.732 134.912 88.500 1.00 18.13 46 LYS B O 1
ATOM 3290 N N . HIS B 1 47 ? 66.742 135.684 86.397 1.00 19.23 47 HIS B N 1
ATOM 3291 C CA . HIS B 1 47 ? 65.799 134.653 85.962 1.00 19.83 47 HIS B CA 1
ATOM 3292 C C . HIS B 1 47 ? 66.403 133.263 86.023 1.00 20.37 47 HIS B C 1
ATOM 3293 O O . HIS B 1 47 ? 65.682 132.278 86.158 1.00 20.90 47 HIS B O 1
ATOM 3300 N N . ILE B 1 48 ? 67.727 133.183 85.931 1.00 19.60 48 ILE B N 1
ATOM 3301 C CA . ILE B 1 48 ? 68.399 131.894 86.008 1.00 18.58 48 ILE B CA 1
ATOM 3302 C C . ILE B 1 48 ? 68.463 131.508 87.478 1.00 18.11 48 ILE B C 1
ATOM 3303 O O . ILE B 1 48 ? 68.246 130.352 87.839 1.00 18.16 48 ILE B O 1
ATOM 3308 N N . VAL B 1 49 ? 68.736 132.487 88.331 1.00 17.54 49 VAL B N 1
ATOM 3309 C CA . VAL B 1 49 ? 68.785 132.235 89.766 1.00 17.31 49 VAL B CA 1
ATOM 3310 C C . VAL B 1 49 ? 67.410 131.793 90.258 1.00 19.01 49 VAL B C 1
ATOM 3311 O O . VAL B 1 49 ? 67.296 130.851 91.048 1.00 20.01 49 VAL B O 1
ATOM 3315 N N . GLU B 1 50 ? 66.367 132.471 89.783 1.00 18.95 50 GLU B N 1
ATOM 3316 C CA . GLU B 1 50 ? 64.999 132.155 90.186 1.00 20.16 50 GLU B CA 1
ATOM 3317 C C . GLU B 1 50 ? 64.570 130.760 89.766 1.00 19.22 50 GLU B C 1
ATOM 3318 O O . GLU B 1 50 ? 63.892 130.067 90.516 1.00 21.16 50 GLU B O 1
ATOM 3324 N N . ALA B 1 51 ? 64.960 130.350 88.564 1.00 19.60 51 ALA B N 1
ATOM 3325 C CA . ALA B 1 51 ? 64.614 129.021 88.078 1.00 19.66 51 ALA B CA 1
ATOM 3326 C C . ALA B 1 51 ? 65.170 127.959 89.022 1.00 20.26 51 ALA B C 1
ATOM 3327 O O . ALA B 1 51 ? 64.497 126.974 89.338 1.00 19.99 51 ALA B O 1
ATOM 3329 N N . ALA B 1 52 ? 66.402 128.1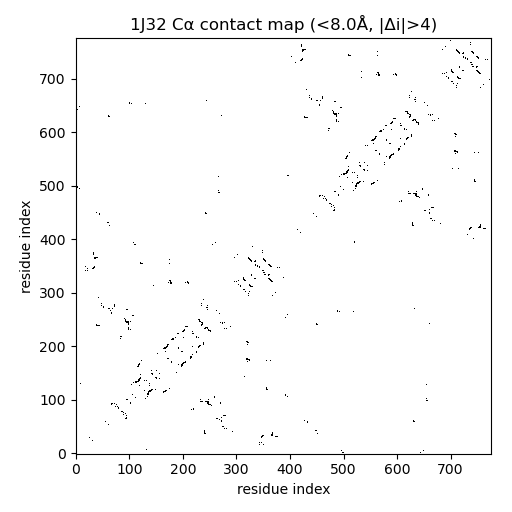70 89.471 1.00 19.82 52 ALA B N 1
ATOM 3330 C CA . ALA B 1 52 ? 67.068 127.241 90.373 1.00 19.85 52 ALA B CA 1
ATOM 3331 C C . ALA B 1 52 ? 66.369 127.174 91.725 1.00 19.82 52 ALA B C 1
ATOM 3332 O O . ALA B 1 52 ? 66.206 126.093 92.295 1.00 20.19 52 ALA B O 1
ATOM 3334 N N . LYS B 1 53 ? 65.959 128.326 92.243 1.00 21.15 53 LYS B N 1
ATOM 3335 C CA . LYS B 1 53 ? 65.272 128.359 93.529 1.00 21.85 53 LYS B CA 1
ATOM 3336 C C . LYS B 1 53 ? 63.918 127.668 93.399 1.00 22.46 53 LYS B C 1
ATOM 3337 O O . LYS B 1 53 ? 63.457 127.001 94.324 1.00 23.22 53 LYS B O 1
ATOM 3343 N N . ALA B 1 54 ? 63.286 127.830 92.243 1.00 22.35 54 ALA B N 1
ATOM 3344 C CA . ALA B 1 54 ? 61.989 127.210 91.992 1.00 24.92 54 ALA B CA 1
ATOM 3345 C C . ALA B 1 54 ? 62.144 125.689 91.925 1.00 24.87 54 ALA B C 1
ATOM 3346 O O . ALA B 1 54 ? 61.344 124.947 92.501 1.00 26.66 54 ALA B O 1
ATOM 3348 N N . ALA B 1 55 ? 63.180 125.222 91.232 1.00 23.63 55 ALA B N 1
ATOM 3349 C CA . ALA B 1 55 ? 63.416 123.786 91.128 1.00 22.52 55 ALA B CA 1
ATOM 3350 C C . ALA B 1 55 ? 63.647 123.208 92.524 1.00 22.22 55 ALA B C 1
ATOM 3351 O O . ALA B 1 55 ? 63.166 122.121 92.844 1.00 20.62 55 ALA B O 1
ATOM 3353 N N . LEU B 1 56 ? 64.381 123.944 93.353 1.00 22.76 56 LEU B N 1
ATOM 3354 C CA . LEU B 1 56 ? 64.662 123.517 94.722 1.00 25.45 56 LEU B CA 1
ATOM 3355 C C . LEU B 1 56 ? 63.364 123.369 95.506 1.00 27.28 56 LEU B C 1
ATOM 3356 O O . LEU B 1 56 ? 63.189 122.411 96.259 1.00 28.74 56 LEU B O 1
ATOM 3361 N N . GLU B 1 57 ? 62.461 124.328 95.324 1.00 29.85 57 GLU B N 1
ATOM 3362 C CA . GLU B 1 57 ? 61.166 124.325 95.999 1.00 31.37 57 GLU B CA 1
ATOM 3363 C C . GLU B 1 57 ? 60.257 123.229 95.455 1.00 30.38 57 GLU B C 1
ATOM 3364 O O . GLU B 1 57 ? 59.411 122.700 96.170 1.00 29.13 57 GLU B O 1
ATOM 3370 N N . GLN B 1 58 ? 60.436 122.903 94.181 1.00 30.49 58 GLN B N 1
ATOM 3371 C CA . GLN B 1 58 ? 59.638 121.876 93.529 1.00 30.21 58 GLN B CA 1
ATOM 3372 C C . GLN B 1 58 ? 60.167 120.473 93.812 1.00 29.67 58 GLN B C 1
ATOM 3373 O O . GLN B 1 58 ? 59.635 119.494 93.299 1.00 30.67 58 GLN B O 1
ATOM 3379 N N . GLY B 1 59 ? 61.219 120.380 94.619 1.00 27.04 59 GLY B N 1
ATOM 3380 C CA . GLY B 1 59 ? 61.778 119.083 94.959 1.00 25.71 59 GLY B CA 1
ATOM 3381 C C . GLY B 1 59 ? 62.702 118.437 93.936 1.00 25.69 59 GLY B C 1
ATOM 3382 O O . GLY B 1 59 ? 62.889 117.221 93.958 1.00 25.07 59 GLY B O 1
ATOM 3383 N N . LYS B 1 60 ? 63.275 119.230 93.034 1.00 24.64 60 LYS B N 1
ATOM 3384 C CA . LYS B 1 60 ? 64.191 118.693 92.030 1.00 24.66 60 LYS B CA 1
ATOM 3385 C C . LYS B 1 60 ? 65.541 118.540 92.722 1.00 23.13 60 LYS B C 1
ATOM 3386 O O . LYS B 1 60 ? 66.507 119.239 92.414 1.00 21.89 60 LYS B O 1
ATOM 3392 N N . THR B 1 61 ? 65.587 117.613 93.669 1.00 22.51 61 THR B N 1
ATOM 3393 C CA . THR B 1 61 ? 66.780 117.370 94.462 1.00 21.94 61 THR B CA 1
ATOM 3394 C C . THR B 1 61 ? 67.192 115.902 94.491 1.00 21.39 61 THR B C 1
ATOM 3395 O O . THR B 1 61 ? 67.960 115.485 95.361 1.00 20.14 61 THR B O 1
ATOM 3399 N N . ARG B 1 62 ? 66.686 115.122 93.541 1.00 20.50 62 ARG B N 1
ATOM 3400 C CA . ARG B 1 62 ? 66.997 113.697 93.490 1.00 22.32 62 ARG B CA 1
ATOM 3401 C C . ARG B 1 62 ? 67.954 113.323 92.369 1.00 21.94 62 ARG B C 1
ATOM 3402 O O . ARG B 1 62 ? 68.321 114.159 91.547 1.00 23.53 62 ARG B O 1
ATOM 3410 N N . TYR B 1 63 ? 68.352 112.055 92.342 1.00 21.74 63 TYR B N 1
ATOM 3411 C CA . TYR B 1 63 ? 69.239 111.562 91.297 1.00 20.39 63 TYR B CA 1
ATOM 3412 C C . TYR B 1 63 ? 68.521 111.759 89.970 1.00 19.80 63 TYR B C 1
ATOM 3413 O O . TYR B 1 63 ? 67.297 111.849 89.930 1.00 21.83 63 TYR B O 1
ATOM 3422 N N . GLY B 1 64 ? 69.287 111.822 88.890 1.00 18.98 64 GLY B N 1
ATOM 3423 C CA . GLY B 1 64 ? 68.706 111.974 87.569 1.00 19.55 64 GLY B CA 1
ATOM 3424 C C . GLY B 1 64 ? 69.535 111.139 86.610 1.00 19.04 64 GLY B C 1
ATOM 3425 O O . GLY B 1 64 ? 70.496 110.508 87.037 1.00 18.94 64 GLY B O 1
ATOM 3426 N N . PRO B 1 65 ? 69.190 111.083 85.319 1.00 19.42 65 PRO B N 1
ATOM 3427 C CA . PRO B 1 65 ? 70.032 110.268 84.439 1.00 18.91 65 PRO B CA 1
ATOM 3428 C C . PRO B 1 65 ? 71.458 110.820 84.392 1.00 18.48 65 PRO B C 1
ATOM 3429 O O . PRO B 1 65 ? 71.661 112.034 84.450 1.00 17.31 65 PRO B O 1
ATOM 3433 N N . ALA B 1 66 ? 72.440 109.926 84.290 1.00 17.16 66 ALA B N 1
ATOM 3434 C CA . ALA B 1 66 ? 73.843 110.336 84.262 1.00 17.89 66 ALA B CA 1
ATOM 3435 C C . ALA B 1 66 ? 74.165 111.302 83.130 1.00 18.20 66 ALA B C 1
ATOM 3436 O O . ALA B 1 66 ? 75.020 112.170 83.286 1.00 19.68 66 ALA B O 1
ATOM 3438 N N . ALA B 1 67 ? 73.476 111.168 82.000 1.00 18.91 67 ALA B N 1
ATOM 3439 C CA . ALA B 1 67 ? 73.729 112.041 80.852 1.00 17.61 67 ALA B CA 1
ATOM 3440 C C . ALA B 1 67 ? 73.155 113.442 81.037 1.00 17.26 67 ALA B C 1
ATOM 3441 O O . ALA B 1 67 ? 73.457 114.351 80.256 1.00 15.36 67 ALA B O 1
ATOM 3443 N N . GLY B 1 68 ? 72.326 113.611 82.065 1.00 17.04 68 GLY B N 1
ATOM 3444 C CA . GLY B 1 68 ? 71.724 114.904 82.327 1.00 15.36 68 GLY B CA 1
ATOM 3445 C C . GLY B 1 68 ? 70.214 114.905 82.161 1.00 17.87 68 GLY B C 1
ATOM 3446 O O . GLY B 1 68 ? 69.644 113.958 81.622 1.00 18.32 68 GLY B O 1
ATOM 3447 N N . GLU B 1 69 ? 69.562 115.966 82.634 1.00 17.84 69 GLU B N 1
ATOM 3448 C CA . GLU B 1 69 ? 68.113 116.087 82.523 1.00 19.03 69 GLU B CA 1
ATOM 3449 C C . GLU B 1 69 ? 67.725 116.135 81.052 1.00 18.48 69 GLU B C 1
ATOM 3450 O O . GLU B 1 69 ? 68.256 116.945 80.286 1.00 19.90 69 GLU B O 1
ATOM 3456 N N . PRO B 1 70 ? 66.793 115.263 80.632 1.00 18.94 70 PRO B N 1
ATOM 3457 C CA . PRO B 1 70 ? 66.374 115.253 79.229 1.00 18.50 70 PRO B CA 1
ATOM 3458 C C . PRO B 1 70 ? 65.999 116.631 78.698 1.00 17.44 70 PRO B C 1
ATOM 3459 O O . PRO B 1 70 ? 66.306 116.968 77.558 1.00 17.88 70 PRO B O 1
ATOM 3463 N N . ARG B 1 71 ? 65.365 117.435 79.541 1.00 17.35 71 ARG B N 1
ATOM 3464 C CA . ARG B 1 71 ? 64.949 118.774 79.149 1.00 19.29 71 ARG B CA 1
ATOM 3465 C C . ARG B 1 71 ? 66.154 119.676 78.851 1.00 19.64 71 ARG B C 1
ATOM 3466 O O . ARG B 1 71 ? 66.080 120.545 77.983 1.00 19.01 71 ARG B O 1
ATOM 3474 N N . LEU B 1 72 ? 67.269 119.464 79.553 1.00 19.42 72 LEU B N 1
ATOM 3475 C CA . LEU B 1 72 ? 68.463 120.276 79.311 1.00 17.54 72 LEU B CA 1
ATOM 3476 C C . LEU B 1 72 ? 69.232 119.758 78.097 1.00 16.50 72 LEU B C 1
ATOM 3477 O O . LEU B 1 72 ? 69.742 120.542 77.302 1.00 17.03 72 LEU B O 1
ATOM 3482 N N . ARG B 1 73 ? 69.317 118.439 77.950 1.00 17.08 73 ARG B N 1
ATOM 3483 C CA . ARG B 1 73 ? 70.014 117.866 76.798 1.00 18.63 73 ARG B CA 1
ATOM 3484 C C . ARG B 1 73 ? 69.313 118.347 75.523 1.00 20.30 73 ARG B C 1
ATOM 3485 O O . ARG B 1 73 ? 69.955 118.608 74.504 1.00 20.65 73 ARG B O 1
ATOM 3493 N N . GLU B 1 74 ? 67.991 118.469 75.590 1.00 21.88 74 GLU B N 1
ATOM 3494 C CA . GLU B 1 74 ? 67.212 118.933 74.446 1.00 24.22 74 GLU B CA 1
ATOM 3495 C C . GLU B 1 74 ? 67.494 120.408 74.188 1.00 22.34 74 GLU B C 1
ATOM 3496 O O . GLU B 1 74 ? 67.762 120.814 73.056 1.00 19.43 74 GLU B O 1
ATOM 3502 N N . ALA B 1 75 ? 67.442 121.210 75.245 1.00 21.43 75 ALA B N 1
ATOM 3503 C CA . ALA B 1 75 ? 67.689 122.642 75.108 1.00 21.73 75 ALA B CA 1
ATOM 3504 C C . ALA B 1 75 ? 69.073 122.896 74.522 1.00 20.92 75 ALA B C 1
ATOM 3505 O O . ALA B 1 75 ? 69.250 123.774 73.667 1.00 20.97 75 ALA B O 1
ATOM 3507 N N . ILE B 1 76 ? 70.055 122.123 74.977 1.00 18.46 76 ILE B N 1
ATOM 3508 C CA . ILE B 1 76 ? 71.419 122.270 74.481 1.00 17.31 76 ILE B CA 1
ATOM 3509 C C . ILE B 1 76 ? 71.478 121.918 72.991 1.00 17.81 76 ILE B C 1
ATOM 3510 O O . ILE B 1 76 ? 72.031 122.667 72.186 1.00 15.22 76 ILE B O 1
ATOM 3515 N N . ALA B 1 77 ? 70.907 120.775 72.629 1.00 18.57 77 ALA B N 1
ATOM 3516 C CA . ALA B 1 77 ? 70.900 120.348 71.234 1.00 20.22 77 ALA B CA 1
ATOM 3517 C C . ALA B 1 77 ? 70.294 121.432 70.345 1.00 20.68 77 ALA B C 1
ATOM 3518 O O . ALA B 1 77 ? 70.868 121.794 69.318 1.00 21.28 77 ALA B O 1
ATOM 3520 N N . GLN B 1 78 ? 69.137 121.950 70.745 1.00 22.33 78 GLN B N 1
ATOM 3521 C CA . GLN B 1 78 ? 68.458 122.991 69.974 1.00 22.70 78 GLN B CA 1
ATOM 3522 C C . GLN B 1 78 ? 69.304 124.257 69.838 1.00 21.57 78 GLN B C 1
ATOM 3523 O O . GLN B 1 78 ? 69.312 124.902 68.785 1.00 20.96 78 GLN B O 1
ATOM 3529 N N . LYS B 1 79 ? 70.017 124.605 70.907 1.00 19.86 79 LYS B N 1
ATOM 3530 C CA . LYS B 1 79 ? 70.879 125.784 70.915 1.00 16.59 79 LYS B CA 1
ATOM 3531 C C . LYS B 1 79 ? 72.036 125.617 69.937 1.00 16.59 79 LYS B C 1
ATOM 3532 O O . LYS B 1 79 ? 72.378 126.544 69.201 1.00 17.07 79 LYS B O 1
ATOM 3538 N N . LEU B 1 80 ? 72.638 124.431 69.923 1.00 16.16 80 LEU B N 1
ATOM 3539 C CA . LEU B 1 80 ? 73.763 124.180 69.033 1.00 16.18 80 LEU B CA 1
ATOM 3540 C C . LEU B 1 80 ? 73.329 124.208 67.564 1.00 17.69 80 LEU B C 1
ATOM 3541 O O . LEU B 1 80 ? 74.088 124.631 66.692 1.00 15.50 80 LEU B O 1
ATOM 3546 N N . GLN B 1 81 ? 72.106 123.772 67.288 1.00 18.92 81 GLN B N 1
ATOM 3547 C CA . GLN B 1 81 ? 71.618 123.797 65.911 1.00 23.43 81 GLN B CA 1
ATOM 3548 C C . GLN B 1 81 ? 71.362 125.242 65.505 1.00 22.48 81 GLN B C 1
ATOM 3549 O O . GLN B 1 81 ? 71.800 125.693 64.453 1.00 23.44 81 GLN B O 1
ATOM 3555 N N . ARG B 1 82 ? 70.657 125.959 66.369 1.00 25.32 82 ARG B N 1
ATOM 3556 C CA . ARG B 1 82 ? 70.291 127.354 66.146 1.00 27.06 82 ARG B CA 1
ATOM 3557 C C . ARG B 1 82 ? 71.456 128.346 66.089 1.00 26.47 82 ARG B C 1
ATOM 3558 O O . ARG B 1 82 ? 71.518 129.174 65.181 1.00 25.94 82 ARG B O 1
ATOM 3566 N N . ASP B 1 83 ? 72.373 128.272 67.050 1.00 26.18 83 ASP B N 1
ATOM 3567 C CA . ASP B 1 83 ? 73.503 129.203 67.086 1.00 24.03 83 ASP B CA 1
ATOM 3568 C C . ASP B 1 83 ? 74.731 128.799 66.285 1.00 22.80 83 ASP B C 1
ATOM 3569 O O . ASP B 1 83 ? 75.322 129.624 65.591 1.00 21.28 83 ASP B O 1
ATOM 3574 N N . ASN B 1 84 ? 75.120 127.531 66.385 1.00 21.80 84 ASN B N 1
ATOM 3575 C CA . ASN B 1 84 ? 76.333 127.069 65.728 1.00 22.10 84 ASN B CA 1
ATOM 3576 C C . ASN B 1 84 ? 76.183 126.249 64.454 1.00 23.40 84 ASN B C 1
ATOM 3577 O O . ASN B 1 84 ? 77.183 125.830 63.872 1.00 24.15 84 ASN B O 1
ATOM 3582 N N . GLY B 1 85 ? 74.951 126.023 64.015 1.00 24.48 85 GLY B N 1
ATOM 3583 C CA . GLY B 1 85 ? 74.750 125.248 62.804 1.00 24.88 85 GLY B CA 1
ATOM 3584 C C . GLY B 1 85 ? 75.234 123.815 62.939 1.00 25.45 85 GLY B C 1
ATOM 3585 O O . GLY B 1 85 ? 75.686 123.211 61.965 1.00 25.16 85 GLY B O 1
ATOM 3586 N N . LEU B 1 86 ? 75.152 123.272 64.152 1.00 25.25 86 LEU B N 1
ATOM 3587 C CA . LEU B 1 86 ? 75.570 121.898 64.413 1.00 26.07 86 LEU B CA 1
ATOM 3588 C C . LEU B 1 86 ? 74.321 121.037 64.589 1.00 27.28 86 LEU B C 1
ATOM 3589 O O . LEU B 1 86 ? 73.513 121.267 65.491 1.00 28.10 86 LEU B O 1
ATOM 3594 N N . CYS B 1 87 ? 74.168 120.047 63.718 1.00 27.74 87 CYS B N 1
ATOM 3595 C CA . CYS B 1 87 ? 73.009 119.169 63.752 1.00 29.43 87 CYS B CA 1
ATOM 3596 C C . CYS B 1 87 ? 73.124 118.072 64.809 1.00 27.73 87 CYS B C 1
ATOM 3597 O O . CYS B 1 87 ? 73.477 116.930 64.504 1.00 29.20 87 CYS B O 1
ATOM 3600 N N . TYR B 1 88 ? 72.826 118.426 66.054 1.00 25.99 88 TYR B N 1
ATOM 3601 C CA . TYR B 1 88 ? 72.887 117.474 67.157 1.00 22.86 88 TYR B CA 1
ATOM 3602 C C . TYR B 1 88 ? 71.503 117.192 67.705 1.00 22.91 88 TYR B C 1
ATOM 3603 O O . TYR B 1 88 ? 70.583 117.995 67.550 1.00 21.53 88 TYR B O 1
ATOM 3612 N N . GLY B 1 89 ? 71.372 116.040 68.349 1.00 22.73 89 GLY B N 1
ATOM 3613 C CA . GLY B 1 89 ? 70.121 115.665 68.978 1.00 22.22 89 GLY B CA 1
ATOM 3614 C C . GLY B 1 89 ? 70.449 115.524 70.454 1.00 23.12 89 GLY B C 1
ATOM 3615 O O . GLY B 1 89 ? 71.620 115.614 70.833 1.00 22.54 89 GLY B O 1
ATOM 3616 N N . ALA B 1 90 ? 69.442 115.303 71.290 1.00 22.42 90 ALA B N 1
ATOM 3617 C CA . ALA B 1 90 ? 69.675 115.156 72.723 1.00 24.05 90 ALA B CA 1
ATOM 3618 C C . ALA B 1 90 ? 70.632 114.001 73.001 1.00 24.42 90 ALA B C 1
ATOM 3619 O O . ALA B 1 90 ? 71.391 114.033 73.974 1.00 23.72 90 ALA B O 1
ATOM 3621 N N . ASP B 1 91 ? 70.586 112.982 72.146 1.00 23.39 91 ASP B N 1
ATOM 3622 C CA . ASP B 1 91 ? 71.443 111.807 72.289 1.00 24.14 91 ASP B CA 1
ATOM 3623 C C . ASP B 1 91 ? 72.920 112.130 72.066 1.00 20.74 91 ASP B C 1
ATOM 3624 O O . ASP B 1 91 ? 73.796 111.345 72.430 1.00 19.57 91 ASP B O 1
ATOM 3629 N N . ASN B 1 92 ? 73.189 113.281 71.460 1.00 20.06 92 ASN B N 1
ATOM 3630 C CA . ASN B 1 92 ? 74.561 113.713 71.185 1.00 18.84 92 ASN B CA 1
ATOM 3631 C C . ASN B 1 92 ? 75.172 114.544 72.311 1.00 18.37 92 ASN B C 1
ATOM 3632 O O . ASN B 1 92 ? 76.333 114.938 72.223 1.00 17.37 92 ASN B O 1
ATOM 3637 N N . ILE B 1 93 ? 74.413 114.830 73.361 1.00 18.69 93 ILE B N 1
ATOM 3638 C CA . ILE B 1 93 ? 74.977 115.655 74.416 1.00 19.74 93 ILE B CA 1
ATOM 3639 C C . ILE B 1 93 ? 75.000 115.035 75.814 1.00 18.84 93 ILE B C 1
ATOM 3640 O O . ILE B 1 93 ? 74.124 114.255 76.192 1.00 17.70 93 ILE B O 1
ATOM 3645 N N . LEU B 1 94 ? 76.037 115.395 76.565 1.00 17.22 94 LEU B N 1
ATOM 3646 C CA . LEU B 1 94 ? 76.248 114.929 77.928 1.00 15.86 94 LEU B CA 1
ATOM 3647 C C . LEU B 1 94 ? 76.411 116.138 78.842 1.00 14.82 94 LEU B C 1
ATOM 3648 O O . LEU B 1 94 ? 77.264 116.985 78.593 1.00 15.00 94 LEU B O 1
ATOM 3653 N N . VAL B 1 95 ? 75.596 116.223 79.892 1.00 13.80 95 VAL B N 1
ATOM 3654 C CA . VAL B 1 95 ? 75.688 117.337 80.831 1.00 13.99 95 VAL B CA 1
ATOM 3655 C C . VAL B 1 95 ? 76.777 117.012 81.846 1.00 13.87 95 VAL B C 1
ATOM 3656 O O . VAL B 1 95 ? 76.767 115.941 82.447 1.00 15.02 95 VAL B O 1
ATOM 3660 N N . THR B 1 96 ? 77.713 117.942 82.024 1.00 13.76 96 THR B N 1
ATOM 3661 C CA . THR B 1 96 ? 78.842 117.752 82.930 1.00 13.78 96 THR B CA 1
ATOM 3662 C C . THR B 1 96 ? 79.012 118.885 83.927 1.00 13.28 96 THR B C 1
ATOM 3663 O O . THR B 1 96 ? 78.344 119.913 83.841 1.00 10.91 96 THR B O 1
ATOM 3667 N N . ASN B 1 97 ? 79.921 118.689 84.875 1.00 12.97 97 ASN B N 1
ATOM 3668 C CA . ASN B 1 97 ? 80.191 119.719 85.869 1.00 15.48 97 ASN B CA 1
ATOM 3669 C C . ASN B 1 97 ? 81.143 120.728 85.246 1.00 15.59 97 ASN B C 1
ATOM 3670 O O . ASN B 1 97 ? 82.356 120.667 85.438 1.00 14.47 97 ASN B O 1
ATOM 3675 N N . GLY B 1 98 ? 80.566 121.654 84.485 1.00 15.92 98 GLY B N 1
ATOM 3676 C CA . GLY B 1 98 ? 81.349 122.671 83.817 1.00 14.69 98 GLY B CA 1
ATOM 3677 C C . GLY B 1 98 ? 81.986 122.147 82.545 1.00 15.91 98 GLY B C 1
ATOM 3678 O O . GLY B 1 98 ? 81.988 120.938 82.287 1.00 15.85 98 GLY B O 1
ATOM 3679 N N . GLY B 1 99 ? 82.518 123.057 81.738 1.00 14.49 99 GLY B N 1
ATOM 3680 C CA . GLY B 1 99 ? 83.180 122.643 80.515 1.00 14.66 99 GLY B CA 1
ATOM 3681 C C . GLY B 1 99 ? 84.410 121.842 80.896 1.00 12.82 99 GLY B C 1
ATOM 3682 O O . GLY B 1 99 ? 84.906 121.034 80.121 1.00 11.47 99 GLY B O 1
ATOM 3683 N N . LYS B 1 100 ? 84.904 122.062 82.110 1.00 14.55 100 LYS B N 1
ATOM 3684 C CA . LYS B 1 100 ? 86.084 121.340 82.568 1.00 14.02 100 LYS B CA 1
ATOM 3685 C C . LYS B 1 100 ? 85.856 119.829 82.591 1.00 13.72 100 LYS B C 1
ATOM 3686 O O . LYS B 1 100 ? 86.681 119.073 82.071 1.00 14.35 100 LYS B O 1
ATOM 3692 N N . GLN B 1 101 ? 84.752 119.373 83.188 1.00 12.54 101 GLN B N 1
ATOM 3693 C CA . GLN B 1 101 ? 84.503 117.932 83.231 1.00 11.57 101 GLN B CA 1
ATOM 3694 C C . GLN B 1 101 ? 84.252 117.385 81.827 1.00 12.78 101 GLN B C 1
ATOM 3695 O O . GLN B 1 101 ? 84.583 116.235 81.532 1.00 13.81 101 GLN B O 1
ATOM 3701 N N . SER B 1 102 ? 83.657 118.202 80.966 1.00 12.65 102 SER B N 1
ATOM 3702 C CA . SER B 1 102 ? 83.397 117.779 79.599 1.00 12.22 102 SER B CA 1
ATOM 3703 C C . SER B 1 102 ? 84.724 117.395 78.962 1.00 11.24 102 SER B C 1
ATOM 3704 O O . SER B 1 102 ? 84.853 116.337 78.361 1.00 11.60 102 SER B O 1
ATOM 3707 N N . ILE B 1 103 ? 85.708 118.275 79.105 1.00 11.79 103 ILE B N 1
ATOM 3708 C CA . ILE B 1 103 ? 87.034 118.048 78.557 1.00 11.74 103 ILE B CA 1
ATOM 3709 C C . ILE B 1 103 ? 87.686 116.839 79.217 1.00 13.75 103 ILE B C 1
ATOM 3710 O O . ILE B 1 103 ? 88.289 116.004 78.543 1.00 12.94 103 ILE B O 1
ATOM 3715 N N . PHE B 1 104 ? 87.571 116.763 80.542 1.00 12.72 104 PHE B N 1
ATOM 3716 C CA . PHE B 1 104 ? 88.140 115.664 81.314 1.00 12.19 104 PHE B CA 1
ATOM 3717 C C . PHE B 1 104 ? 87.547 114.308 80.894 1.00 13.31 104 PHE B C 1
ATOM 3718 O O . PHE B 1 104 ? 88.282 113.336 80.711 1.00 12.33 104 PHE B O 1
ATOM 3726 N N . ASN B 1 105 ? 86.227 114.240 80.735 1.00 13.59 105 ASN B N 1
ATOM 3727 C CA . ASN B 1 105 ? 85.589 112.985 80.334 1.00 15.61 105 ASN B CA 1
ATOM 3728 C C . ASN B 1 105 ? 86.023 112.560 78.933 1.00 15.43 105 ASN B C 1
ATOM 3729 O O . ASN B 1 105 ? 86.185 111.371 78.659 1.00 17.88 105 ASN B O 1
ATOM 3734 N N . LEU B 1 106 ? 86.205 113.532 78.047 1.00 15.67 106 LEU B N 1
ATOM 3735 C CA . LEU B 1 106 ? 86.636 113.250 76.686 1.00 15.65 106 LEU B CA 1
ATOM 3736 C C . LEU B 1 106 ? 88.032 112.625 76.720 1.00 17.38 106 LEU B C 1
ATOM 3737 O O . LEU B 1 106 ? 88.286 111.625 76.049 1.00 15.68 106 LEU B O 1
ATOM 3742 N N . MET B 1 107 ? 88.929 113.211 77.514 1.00 16.46 107 MET B N 1
ATOM 3743 C CA . MET B 1 107 ? 90.298 112.708 77.632 1.00 17.03 107 MET B CA 1
ATOM 3744 C C . MET B 1 107 ? 90.329 111.257 78.103 1.00 15.24 107 MET B C 1
ATOM 3745 O O . MET B 1 107 ? 90.989 110.417 77.488 1.00 16.04 107 MET B O 1
ATOM 3750 N N . LEU B 1 108 ? 89.633 110.966 79.200 1.00 13.33 108 LEU B N 1
ATOM 3751 C CA . LEU B 1 108 ? 89.595 109.603 79.733 1.00 13.04 108 LEU B CA 1
ATOM 3752 C C . LEU B 1 108 ? 88.950 108.611 78.769 1.00 15.31 108 LEU B C 1
ATOM 3753 O O . LEU B 1 108 ? 89.268 107.418 78.785 1.00 14.71 108 LEU B O 1
ATOM 3758 N N . ALA B 1 109 ? 88.041 109.097 77.932 1.00 14.50 109 ALA B N 1
ATOM 3759 C CA . ALA B 1 109 ? 87.364 108.225 76.985 1.00 17.35 109 ALA B CA 1
ATOM 3760 C C . ALA B 1 109 ? 88.196 107.930 75.738 1.00 18.24 109 ALA B C 1
ATOM 3761 O O . ALA B 1 109 ? 88.091 106.849 75.161 1.00 18.20 109 ALA B O 1
ATOM 3763 N N . MET B 1 110 ? 89.026 108.890 75.342 1.00 17.94 110 MET B N 1
ATOM 3764 C CA . MET B 1 110 ? 89.833 108.778 74.124 1.00 21.34 110 MET B CA 1
ATOM 3765 C C . MET B 1 110 ? 91.340 108.612 74.252 1.00 19.76 110 MET B C 1
ATOM 3766 O O . MET B 1 110 ? 91.973 108.042 73.372 1.00 20.46 110 MET B O 1
ATOM 3771 N N . ILE B 1 111 ? 91.917 109.139 75.319 1.00 18.83 111 ILE B N 1
ATOM 3772 C CA . ILE B 1 111 ? 93.362 109.097 75.472 1.00 20.50 111 ILE B CA 1
ATOM 3773 C C . ILE B 1 111 ? 93.927 107.937 76.282 1.00 22.09 111 ILE B C 1
ATOM 3774 O O . ILE B 1 111 ? 93.598 107.761 77.453 1.00 21.16 111 ILE B O 1
ATOM 3779 N N . GLU B 1 112 ? 94.783 107.150 75.636 1.00 24.23 112 GLU B N 1
ATOM 3780 C CA . GLU B 1 112 ? 95.426 106.014 76.281 1.00 26.38 112 GLU B CA 1
ATOM 3781 C C . GLU B 1 112 ? 96.882 106.374 76.537 1.00 25.86 112 GLU B C 1
ATOM 3782 O O . GLU B 1 112 ? 97.424 107.289 75.914 1.00 24.79 112 GLU B O 1
ATOM 3788 N N . PRO B 1 113 ? 97.541 105.645 77.445 1.00 25.71 113 PRO B N 1
ATOM 3789 C CA . PRO B 1 113 ? 98.944 105.911 77.757 1.00 26.57 113 PRO B CA 1
ATOM 3790 C C . PRO B 1 113 ? 99.760 105.986 76.475 1.00 26.96 113 PRO B C 1
ATOM 3791 O O . PRO B 1 113 ? 99.679 105.097 75.628 1.00 26.13 113 PRO B O 1
ATOM 3795 N N . GLY B 1 114 ? 100.525 107.061 76.323 1.00 27.36 114 GLY B N 1
ATOM 3796 C CA . GLY B 1 114 ? 101.339 107.209 75.134 1.00 26.84 114 GLY B CA 1
ATOM 3797 C C . GLY B 1 114 ? 100.776 108.135 74.074 1.00 27.57 114 GLY B C 1
ATOM 3798 O O . GLY B 1 114 ? 101.541 108.781 73.359 1.00 28.76 114 GLY B O 1
ATOM 3799 N N . ASP B 1 115 ? 99.452 108.205 73.956 1.00 25.46 115 ASP B N 1
ATOM 3800 C CA . ASP B 1 115 ? 98.838 109.073 72.953 1.00 22.85 115 ASP B CA 1
ATOM 3801 C C . ASP B 1 115 ? 99.289 110.518 73.139 1.00 22.52 115 ASP B C 1
ATOM 3802 O O . ASP B 1 115 ? 99.462 110.987 74.265 1.00 23.02 115 ASP B O 1
ATOM 3807 N N . GLU B 1 116 ? 99.489 111.219 72.027 1.00 20.51 116 GLU B N 1
ATOM 3808 C CA . GLU B 1 116 ? 99.902 112.616 72.072 1.00 20.29 116 GLU B CA 1
ATOM 3809 C C . GLU B 1 116 ? 98.695 113.489 71.766 1.00 18.47 116 GLU B C 1
ATOM 3810 O O . GLU B 1 116 ? 97.868 113.149 70.922 1.00 17.33 116 GLU B O 1
ATOM 3816 N N . VAL B 1 117 ? 98.597 114.608 72.471 1.00 16.78 117 VAL B N 1
ATOM 3817 C CA . VAL B 1 117 ? 97.506 115.557 72.285 1.00 15.48 117 VAL B CA 1
ATOM 3818 C C . VAL B 1 117 ? 98.148 116.889 71.938 1.00 15.98 117 VAL B C 1
ATOM 3819 O O . VAL B 1 117 ? 98.916 117.438 72.727 1.00 15.12 117 VAL B O 1
ATOM 3823 N N . ILE B 1 118 ? 97.845 117.402 70.754 1.00 16.62 118 ILE B N 1
ATOM 3824 C CA . ILE B 1 118 ? 98.414 118.667 70.324 1.00 17.21 118 ILE B CA 1
ATOM 3825 C C . ILE B 1 118 ? 97.675 119.797 71.022 1.00 16.91 118 ILE B C 1
ATOM 3826 O O . ILE B 1 118 ? 96.446 119.863 70.987 1.00 16.12 118 ILE B O 1
ATOM 3831 N N . ILE B 1 119 ? 98.436 120.666 71.681 1.00 16.85 119 ILE B N 1
ATOM 3832 C CA . ILE B 1 119 ? 97.868 121.798 72.404 1.00 16.81 119 ILE B CA 1
ATOM 3833 C C . ILE B 1 119 ? 98.568 123.112 72.049 1.00 17.60 119 ILE B C 1
ATOM 3834 O O . ILE B 1 119 ? 99.682 123.377 72.500 1.00 16.35 119 ILE B O 1
ATOM 3839 N N . PRO B 1 120 ? 97.926 123.950 71.230 1.00 17.34 120 PRO B N 1
ATOM 3840 C CA . PRO B 1 120 ? 98.603 125.206 70.909 1.00 17.96 120 PRO B CA 1
ATOM 3841 C C . PRO B 1 120 ? 98.733 126.111 72.134 1.00 18.30 120 PRO B C 1
ATOM 3842 O O . PRO B 1 120 ? 97.861 126.142 73.012 1.00 17.78 120 PRO B O 1
ATOM 3846 N N . ALA B 1 121 ? 99.848 126.823 72.204 1.00 17.36 121 ALA B N 1
ATOM 3847 C CA . ALA B 1 121 ? 100.099 127.742 73.304 1.00 18.81 121 ALA B CA 1
ATOM 3848 C C . ALA B 1 121 ? 99.991 129.167 72.764 1.00 18.10 121 ALA B C 1
ATOM 3849 O O . ALA B 1 121 ? 100.161 129.388 71.565 1.00 18.45 121 ALA B O 1
ATOM 3851 N N . PRO B 1 122 ? 99.661 130.143 73.631 1.00 18.88 122 PRO B N 1
ATOM 3852 C CA . PRO B 1 122 ? 99.394 129.926 75.057 1.00 19.58 122 PRO B CA 1
ATOM 3853 C C . PRO B 1 122 ? 98.131 129.097 75.241 1.00 19.48 122 PRO B C 1
ATOM 3854 O O . PRO B 1 122 ? 97.198 129.184 74.449 1.00 19.76 122 PRO B O 1
ATOM 3858 N N . PHE B 1 123 ? 98.115 128.290 76.292 1.00 18.90 123 PHE B N 1
ATOM 3859 C CA . PHE B 1 123 ? 96.995 127.408 76.563 1.00 16.85 123 PHE B CA 1
ATOM 3860 C C . PHE B 1 123 ? 96.357 127.608 77.931 1.00 16.21 123 PHE B C 1
ATOM 3861 O O . PHE B 1 123 ? 96.992 128.093 78.864 1.00 17.12 123 PHE B O 1
ATOM 3869 N N . TRP B 1 124 ? 95.091 127.220 78.032 1.00 16.94 124 TRP B N 1
ATOM 3870 C CA . TRP B 1 124 ? 94.352 127.275 79.288 1.00 15.86 124 TRP B CA 1
ATOM 3871 C C . TRP B 1 124 ? 95.171 126.365 80.195 1.00 15.97 124 TRP B C 1
ATOM 3872 O O . TRP B 1 124 ? 95.553 125.274 79.782 1.00 15.26 124 TRP B O 1
ATOM 3883 N N . VAL B 1 125 ? 95.448 126.812 81.418 1.00 16.55 125 VAL B N 1
ATOM 3884 C CA . VAL B 1 125 ? 96.282 126.055 82.357 1.00 16.51 125 VAL B CA 1
ATOM 3885 C C . VAL B 1 125 ? 96.035 124.555 82.521 1.00 15.75 125 VAL B C 1
ATOM 3886 O O . VAL B 1 125 ? 96.980 123.764 82.515 1.00 15.11 125 VAL B O 1
ATOM 3890 N N . SER B 1 126 ? 94.780 124.153 82.662 1.00 16.36 126 SER B N 1
ATOM 3891 C CA . SER B 1 126 ? 94.471 122.742 82.865 1.00 17.29 126 SER B CA 1
ATOM 3892 C C . SER B 1 126 ? 94.664 121.766 81.698 1.00 16.77 126 SER B C 1
ATOM 3893 O O . SER B 1 126 ? 94.836 120.570 81.936 1.00 17.18 126 SER B O 1
ATOM 3896 N N . TYR B 1 127 ? 94.651 122.250 80.452 1.00 17.18 127 TYR B N 1
ATOM 3897 C CA . TYR B 1 127 ? 94.787 121.350 79.294 1.00 15.62 127 TYR B CA 1
ATOM 3898 C C . TYR B 1 127 ? 95.887 120.284 79.397 1.00 14.89 127 TYR B C 1
ATOM 3899 O O . TYR B 1 127 ? 95.603 119.087 79.331 1.00 15.98 127 TYR B O 1
ATOM 3908 N N . PRO B 1 128 ? 97.159 120.693 79.545 1.00 15.29 128 PRO B N 1
ATOM 3909 C CA . PRO B 1 128 ? 98.185 119.644 79.636 1.00 14.87 128 PRO B CA 1
ATOM 3910 C C . PRO B 1 128 ? 98.081 118.766 80.877 1.00 16.63 128 PRO B C 1
ATOM 3911 O O . PRO B 1 128 ? 98.468 117.596 80.848 1.00 16.42 128 PRO B O 1
ATOM 3915 N N . GLU B 1 129 ? 97.555 119.322 81.965 1.00 16.13 129 GLU B N 1
ATOM 3916 C CA . GLU B 1 129 ? 97.418 118.552 83.195 1.00 16.23 129 GLU B CA 1
ATOM 3917 C C . GLU B 1 129 ? 96.347 117.478 83.023 1.00 15.58 129 GLU B C 1
ATOM 3918 O O . GLU B 1 129 ? 96.495 116.352 83.501 1.00 15.92 129 GLU B O 1
ATOM 3924 N N . MET B 1 130 ? 95.262 117.830 82.342 1.00 14.52 130 MET B N 1
ATOM 3925 C CA . MET B 1 130 ? 94.192 116.878 82.100 1.00 14.73 130 MET B CA 1
ATOM 3926 C C . MET B 1 130 ? 94.687 115.771 81.170 1.00 15.13 130 MET B C 1
ATOM 3927 O O . MET B 1 130 ? 94.384 114.597 81.378 1.00 15.27 130 MET B O 1
ATOM 3932 N N . VAL B 1 131 ? 95.459 116.144 80.152 1.00 14.96 131 VAL B N 1
ATOM 3933 C CA . VAL B 1 131 ? 96.014 115.160 79.227 1.00 14.69 131 VAL B CA 1
ATOM 3934 C C . VAL B 1 131 ? 96.859 114.169 80.033 1.00 15.63 131 VAL B C 1
ATOM 3935 O O . VAL B 1 131 ? 96.786 112.959 79.822 1.00 15.24 131 VAL B O 1
ATOM 3939 N N . LYS B 1 132 ? 97.634 114.685 80.983 1.00 15.34 132 LYS B N 1
ATOM 3940 C CA . LYS B 1 132 ? 98.481 113.828 81.801 1.00 16.07 132 LYS B CA 1
ATOM 3941 C C . LYS B 1 132 ? 97.710 112.920 82.755 1.00 15.03 132 LYS B C 1
ATOM 3942 O O . LYS B 1 132 ? 98.140 111.801 83.017 1.00 15.56 132 LYS B O 1
ATOM 3948 N N . LEU B 1 133 ? 96.574 113.388 83.266 1.00 14.35 133 LEU B N 1
ATOM 3949 C CA . LEU B 1 133 ? 95.760 112.570 84.163 1.00 14.47 133 LEU B CA 1
ATOM 3950 C C . LEU B 1 133 ? 95.215 111.374 83.387 1.00 16.42 133 LEU B C 1
ATOM 3951 O O . LEU B 1 133 ? 94.856 110.351 83.972 1.00 16.22 133 LEU B O 1
ATOM 3956 N N . ALA B 1 134 ? 95.157 111.516 82.064 1.00 15.91 134 ALA B N 1
ATOM 3957 C CA . ALA B 1 134 ? 94.676 110.459 81.183 1.00 16.52 134 ALA B CA 1
ATOM 3958 C C . ALA B 1 134 ? 95.869 109.675 80.655 1.00 17.42 134 ALA B C 1
ATOM 3959 O O . ALA B 1 134 ? 95.729 108.830 79.765 1.00 17.85 134 ALA B O 1
ATOM 3961 N N . GLU B 1 135 ? 97.043 109.983 81.202 1.00 18.67 135 GLU B N 1
ATOM 3962 C CA . GLU B 1 135 ? 98.293 109.324 80.833 1.00 20.13 135 GLU B CA 1
ATOM 3963 C C . GLU B 1 135 ? 98.742 109.588 79.400 1.00 19.12 135 GLU B C 1
ATOM 3964 O O . GLU B 1 135 ? 99.451 108.784 78.802 1.00 18.93 135 GLU B O 1
ATOM 3970 N N . GLY B 1 136 ? 98.339 110.728 78.856 1.00 18.63 136 GLY B N 1
ATOM 3971 C CA . GLY B 1 136 ? 98.731 111.061 77.502 1.00 17.55 136 GLY B CA 1
ATOM 3972 C C . GLY B 1 136 ? 99.941 111.970 77.522 1.00 17.66 136 GLY B C 1
ATOM 3973 O O . GLY B 1 136 ? 100.398 112.375 78.587 1.00 17.21 136 GLY B O 1
ATOM 3974 N N . THR B 1 137 ? 100.458 112.289 76.343 1.00 17.26 137 THR B N 1
ATOM 3975 C CA . THR B 1 137 ? 101.620 113.159 76.227 1.00 17.72 137 THR B CA 1
ATOM 3976 C C . THR B 1 137 ? 101.245 114.477 75.555 1.00 17.99 137 THR B C 1
ATOM 3977 O O . THR B 1 137 ? 100.859 114.508 74.381 1.00 15.80 137 THR B O 1
ATOM 3981 N N . PRO B 1 138 ? 101.338 115.586 76.304 1.00 18.50 138 PRO B N 1
ATOM 3982 C CA . PRO B 1 138 ? 101.003 116.894 75.744 1.00 19.24 138 PRO B CA 1
ATOM 3983 C C . PRO B 1 138 ? 102.074 117.320 74.749 1.00 19.29 138 PRO B C 1
ATOM 3984 O O . PRO B 1 138 ? 103.265 117.203 75.027 1.00 21.02 138 PRO B O 1
ATOM 3988 N N . VAL B 1 139 ? 101.637 117.784 73.584 1.00 17.19 139 VAL B N 1
ATOM 3989 C CA . VAL B 1 139 ? 102.531 118.268 72.539 1.00 17.91 139 VAL B CA 1
ATOM 3990 C C . VAL B 1 139 ? 102.169 119.741 72.383 1.00 18.75 139 VAL B C 1
ATOM 3991 O O . VAL B 1 139 ? 101.142 120.078 71.792 1.00 17.27 139 VAL B O 1
ATOM 3995 N N . ILE B 1 140 ? 103.011 120.610 72.932 1.00 18.56 140 ILE B N 1
ATOM 3996 C CA . ILE B 1 140 ? 102.775 122.046 72.900 1.00 19.38 140 ILE B CA 1
ATOM 3997 C C . ILE B 1 140 ? 103.279 122.742 71.635 1.00 20.10 140 ILE B C 1
ATOM 3998 O O . ILE B 1 140 ? 104.451 122.640 71.287 1.00 19.04 140 ILE B O 1
ATOM 4003 N N . LEU B 1 141 ? 102.378 123.447 70.956 1.00 19.23 141 LEU B N 1
ATOM 4004 C CA . LEU B 1 141 ? 102.709 124.189 69.739 1.00 20.99 141 LEU B CA 1
ATOM 4005 C C . LEU B 1 141 ? 102.804 125.664 70.102 1.00 20.74 141 LEU B C 1
ATOM 4006 O O . LEU B 1 141 ? 101.789 126.326 70.310 1.00 19.82 141 LEU B O 1
ATOM 4011 N N . PRO B 1 142 ? 104.027 126.198 70.193 1.00 21.84 142 PRO B N 1
ATOM 4012 C CA . PRO B 1 142 ? 104.205 127.608 70.542 1.00 22.43 142 PRO B CA 1
ATOM 4013 C C . PRO B 1 142 ? 103.793 128.574 69.435 1.00 21.69 142 PRO B C 1
ATOM 4014 O O . PRO B 1 142 ? 103.839 128.239 68.254 1.00 20.96 142 PRO B O 1
ATOM 4018 N N . THR B 1 143 ? 103.376 129.770 69.834 1.00 23.30 143 THR B N 1
ATOM 4019 C CA . THR B 1 143 ? 102.986 130.813 68.889 1.00 24.17 143 THR B CA 1
ATOM 4020 C C . THR B 1 143 ? 103.641 132.103 69.376 1.00 25.44 143 THR B C 1
ATOM 4021 O O . THR B 1 143 ? 104.234 132.127 70.455 1.00 25.41 143 THR B O 1
ATOM 4025 N N . THR B 1 144 ? 103.546 133.173 68.594 1.00 25.23 144 THR B N 1
ATOM 4026 C CA . THR B 1 144 ? 104.168 134.434 68.987 1.00 25.71 144 THR B CA 1
ATOM 4027 C C . THR B 1 144 ? 103.225 135.615 68.804 1.00 25.38 144 THR B C 1
ATOM 4028 O O . THR B 1 144 ? 102.242 135.524 68.069 1.00 24.96 144 THR B O 1
ATOM 4032 N N . VAL B 1 145 ? 103.527 136.722 69.477 1.00 24.97 145 VAL B N 1
ATOM 4033 C CA . VAL B 1 145 ? 102.703 137.918 69.354 1.00 27.84 145 VAL B CA 1
ATOM 4034 C C . VAL B 1 145 ? 102.658 138.308 67.884 1.00 27.68 145 VAL B C 1
ATOM 4035 O O . VAL B 1 145 ? 101.668 138.859 67.409 1.00 27.92 145 VAL B O 1
ATOM 4039 N N . GLU B 1 146 ? 103.739 138.007 67.171 1.00 28.50 146 GLU B N 1
ATOM 4040 C CA . GLU B 1 146 ? 103.839 138.327 65.752 1.00 31.17 146 GLU B CA 1
ATOM 4041 C C . GLU B 1 146 ? 102.834 137.563 64.897 1.00 31.01 146 GLU B C 1
ATOM 4042 O O . GLU B 1 146 ? 102.535 137.966 63.774 1.00 32.68 146 GLU B O 1
ATOM 4048 N N . THR B 1 147 ? 102.315 136.459 65.424 1.00 31.15 147 THR B N 1
ATOM 4049 C CA . THR B 1 147 ? 101.340 135.660 64.694 1.00 29.43 147 THR B CA 1
ATOM 4050 C C . THR B 1 147 ? 99.973 135.765 65.356 1.00 27.75 147 THR B C 1
ATOM 4051 O O . THR B 1 147 ? 99.098 134.929 65.128 1.00 27.91 147 THR B O 1
ATOM 4055 N N . GLN B 1 148 ? 99.792 136.792 66.181 1.00 25.28 148 GLN B N 1
ATOM 4056 C CA . GLN B 1 148 ? 98.521 136.989 66.871 1.00 26.02 148 GLN B CA 1
ATOM 4057 C C . GLN B 1 148 ? 98.211 135.777 67.748 1.00 23.41 148 GLN B C 1
ATOM 4058 O O . GLN B 1 148 ? 97.047 135.461 67.978 1.00 22.79 148 GLN B O 1
ATOM 4064 N N . PHE B 1 149 ? 99.252 135.092 68.213 1.00 21.60 149 PHE B N 1
ATOM 4065 C CA . PHE B 1 149 ? 99.081 133.915 69.060 1.00 21.06 149 PHE B CA 1
ATOM 4066 C C . PHE B 1 149 ? 98.217 132.838 68.419 1.00 20.94 149 PHE B C 1
ATOM 4067 O O . PHE B 1 149 ? 97.480 132.129 69.107 1.00 19.81 149 PHE B O 1
ATOM 4075 N N . LYS B 1 150 ? 98.306 132.717 67.100 1.00 21.24 150 LYS B N 1
ATOM 4076 C CA . LYS B 1 150 ? 97.533 131.715 66.388 1.00 21.84 150 LYS B CA 1
ATOM 4077 C C . LYS B 1 150 ? 98.432 130.680 65.729 1.00 22.80 150 LYS B C 1
ATOM 4078 O O . LYS B 1 150 ? 99.482 131.008 65.167 1.00 24.36 150 LYS B O 1
ATOM 4084 N N . VAL B 1 151 ? 98.020 129.423 65.817 1.00 21.21 151 VAL B N 1
ATOM 4085 C CA . VAL B 1 151 ? 98.770 128.336 65.216 1.00 22.27 151 VAL B CA 1
ATOM 4086 C C . VAL B 1 151 ? 98.301 128.249 63.766 1.00 21.44 151 VAL B C 1
ATOM 4087 O O . VAL B 1 151 ? 97.138 128.527 63.469 1.00 19.91 151 VAL B O 1
ATOM 4091 N N . SER B 1 152 ? 99.205 127.883 62.866 1.00 21.74 152 SER B N 1
ATOM 4092 C CA . SER B 1 152 ? 98.854 127.764 61.455 1.00 22.82 152 SER B CA 1
ATOM 4093 C C . SER B 1 152 ? 98.543 126.312 61.128 1.00 24.13 152 SER B C 1
ATOM 4094 O O . SER B 1 152 ? 98.971 125.402 61.841 1.00 23.12 152 SER B O 1
ATOM 4097 N N . PRO B 1 153 ? 97.788 126.074 60.042 1.00 24.36 153 PRO B N 1
ATOM 4098 C CA . PRO B 1 153 ? 97.473 124.690 59.692 1.00 24.31 153 PRO B CA 1
ATOM 4099 C C . PRO B 1 153 ? 98.737 123.884 59.390 1.00 24.65 153 PRO B C 1
ATOM 4100 O O . PRO B 1 153 ? 98.806 122.696 59.694 1.00 22.39 153 PRO B O 1
ATOM 4104 N N . GLU B 1 154 ? 99.748 124.532 58.816 1.00 25.69 154 GLU B N 1
ATOM 4105 C CA . GLU B 1 154 ? 100.996 123.840 58.506 1.00 26.79 154 GLU B CA 1
ATOM 4106 C C . GLU B 1 154 ? 101.735 123.492 59.796 1.00 26.53 154 GLU B C 1
ATOM 4107 O O . GLU B 1 154 ? 102.442 122.486 59.875 1.00 25.98 154 GLU B O 1
ATOM 4113 N N . GLN B 1 155 ? 101.576 124.333 60.810 1.00 24.54 155 GLN B N 1
ATOM 4114 C CA . GLN B 1 155 ? 102.226 124.083 62.081 1.00 24.56 155 GLN B CA 1
ATOM 4115 C C . GLN B 1 155 ? 101.602 122.843 62.724 1.00 23.72 155 GLN B C 1
ATOM 4116 O O . GLN B 1 155 ? 102.294 122.038 63.341 1.00 23.44 155 GLN B O 1
ATOM 4122 N N . ILE B 1 156 ? 100.292 122.690 62.572 1.00 23.43 156 ILE B N 1
ATOM 4123 C CA . ILE B 1 156 ? 99.598 121.532 63.125 1.00 23.76 156 ILE B CA 1
ATOM 4124 C C . ILE B 1 156 ? 100.011 120.276 62.362 1.00 25.50 156 ILE B C 1
ATOM 4125 O O . ILE B 1 156 ? 100.319 119.247 62.959 1.00 24.90 156 ILE B O 1
ATOM 4130 N N . ARG B 1 157 ? 100.017 120.374 61.035 1.00 26.51 157 ARG B N 1
ATOM 4131 C CA . ARG B 1 157 ? 100.384 119.254 60.180 1.00 29.12 157 ARG B CA 1
ATOM 4132 C C . ARG B 1 157 ? 101.765 118.702 60.534 1.00 28.30 157 ARG B C 1
ATOM 4133 O O . ARG B 1 157 ? 101.954 117.491 60.598 1.00 29.93 157 ARG B O 1
ATOM 4141 N N . GLN B 1 158 ? 102.719 119.595 60.774 1.00 28.66 158 GLN B N 1
ATOM 4142 C CA . GLN B 1 158 ? 104.084 119.207 61.124 1.00 28.39 158 GLN B CA 1
ATOM 4143 C C . GLN B 1 158 ? 104.193 118.481 62.467 1.00 27.18 158 GLN B C 1
ATOM 4144 O O . GLN B 1 158 ? 105.047 117.608 62.640 1.00 25.22 158 GLN B O 1
ATOM 4150 N N . ALA B 1 159 ? 103.333 118.845 63.413 1.00 24.73 159 ALA B N 1
ATOM 4151 C CA . ALA B 1 159 ? 103.366 118.243 64.740 1.00 24.43 159 ALA B CA 1
ATOM 4152 C C . ALA B 1 159 ? 102.677 116.884 64.823 1.00 23.89 159 ALA B C 1
ATOM 4153 O O . ALA B 1 159 ? 102.791 116.193 65.835 1.00 23.72 159 ALA B O 1
ATOM 4155 N N . ILE B 1 160 ? 101.966 116.502 63.768 1.00 23.95 160 ILE B N 1
ATOM 4156 C CA . ILE B 1 160 ? 101.269 115.219 63.755 1.00 24.52 160 ILE B CA 1
ATOM 4157 C C . ILE B 1 160 ? 102.252 114.062 63.643 1.00 25.19 160 ILE B C 1
ATOM 4158 O O . ILE B 1 160 ? 103.131 114.064 62.780 1.00 25.10 160 ILE B O 1
ATOM 4163 N N . THR B 1 161 ? 102.098 113.078 64.520 1.00 24.26 161 THR B N 1
ATOM 4164 C CA . THR B 1 161 ? 102.945 111.895 64.508 1.00 25.48 161 THR B CA 1
ATOM 4165 C C . THR B 1 161 ? 101.993 110.707 64.591 1.00 25.86 161 THR B C 1
ATOM 4166 O O . THR B 1 161 ? 100.796 110.882 64.811 1.00 23.96 161 THR B O 1
ATOM 4170 N N . PRO B 1 162 ? 102.506 109.484 64.396 1.00 26.50 162 PRO B N 1
ATOM 4171 C CA . PRO B 1 162 ? 101.610 108.327 64.478 1.00 27.13 162 PRO B CA 1
ATOM 4172 C C . PRO B 1 162 ? 101.012 108.134 65.877 1.00 26.99 162 PRO B C 1
ATOM 4173 O O . PRO B 1 162 ? 100.158 107.269 66.077 1.00 28.00 162 PRO B O 1
ATOM 4177 N N . LYS B 1 163 ? 101.450 108.947 66.837 1.00 24.75 163 LYS B N 1
ATOM 4178 C CA . LYS B 1 163 ? 100.937 108.857 68.205 1.00 24.78 163 LYS B CA 1
ATOM 4179 C C . LYS B 1 163 ? 99.860 109.902 68.472 1.00 23.99 163 LYS B C 1
ATOM 4180 O O . LYS B 1 163 ? 99.115 109.802 69.448 1.00 23.75 163 LYS B O 1
ATOM 4186 N N . THR B 1 164 ? 99.789 110.903 67.601 1.00 23.67 164 THR B N 1
ATOM 4187 C CA . THR B 1 164 ? 98.819 111.981 67.731 1.00 22.38 164 THR B CA 1
ATOM 4188 C C . THR B 1 164 ? 97.396 111.438 67.707 1.00 23.26 164 THR B C 1
ATOM 4189 O O . THR B 1 164 ? 96.967 110.825 66.728 1.00 23.09 164 THR B O 1
ATOM 4193 N N . LYS B 1 165 ? 96.668 111.686 68.789 1.00 22.28 165 LYS B N 1
ATOM 4194 C CA . LYS B 1 165 ? 95.302 111.202 68.928 1.00 23.67 165 LYS B CA 1
ATOM 4195 C C . LYS B 1 165 ? 94.269 112.327 68.994 1.00 22.49 165 LYS B C 1
ATOM 4196 O O . LYS B 1 165 ? 93.101 112.123 68.682 1.00 23.24 165 LYS B O 1
ATOM 4202 N N . LEU B 1 166 ? 94.695 113.521 69.390 1.00 21.36 166 LEU B N 1
ATOM 4203 C CA . LEU B 1 166 ? 93.747 114.616 69.510 1.00 18.44 166 LEU B CA 1
ATOM 4204 C C . LEU B 1 166 ? 94.366 116.001 69.382 1.00 19.12 166 LEU B C 1
ATOM 4205 O O . LEU B 1 166 ? 95.539 116.204 69.698 1.00 16.21 166 LEU B O 1
ATOM 4210 N N . LEU B 1 167 ? 93.561 116.942 68.893 1.00 17.46 167 LEU B N 1
ATOM 4211 C CA . LEU B 1 167 ? 93.963 118.334 68.758 1.00 17.56 167 LEU B CA 1
ATOM 4212 C C . LEU B 1 167 ? 92.994 119.151 69.610 1.00 17.59 167 LEU B C 1
ATOM 4213 O O . LEU B 1 167 ? 91.778 119.021 69.469 1.00 16.81 167 LEU B O 1
ATOM 4218 N N . VAL B 1 168 ? 93.532 119.970 70.507 1.00 17.16 168 VAL B N 1
ATOM 4219 C CA . VAL B 1 168 ? 92.710 120.824 71.354 1.00 15.02 168 VAL B CA 1
ATOM 4220 C C . VAL B 1 168 ? 92.648 122.174 70.645 1.00 15.19 168 VAL B C 1
ATOM 4221 O O . VAL B 1 168 ? 93.685 122.770 70.371 1.00 15.41 168 VAL B O 1
ATOM 4225 N N . PHE B 1 169 ? 91.441 122.654 70.355 1.00 16.16 169 PHE B N 1
ATOM 4226 C CA . PHE B 1 169 ? 91.262 123.920 69.639 1.00 15.25 169 PHE B CA 1
ATOM 4227 C C . PHE B 1 169 ? 90.319 124.871 70.385 1.00 14.86 169 PHE B C 1
ATOM 4228 O O . PHE B 1 169 ? 89.098 124.717 70.337 1.00 13.02 169 PHE B O 1
ATOM 4236 N N . ASN B 1 170 ? 90.900 125.870 71.046 1.00 14.04 170 ASN B N 1
ATOM 4237 C CA . ASN B 1 170 ? 90.149 126.835 71.840 1.00 13.90 170 ASN B CA 1
ATOM 4238 C C . ASN B 1 170 ? 90.005 128.221 71.195 1.00 14.86 170 ASN B C 1
ATOM 4239 O O . ASN B 1 170 ? 90.973 128.974 71.084 1.00 14.52 170 ASN B O 1
ATOM 4244 N N . THR B 1 171 ? 88.788 128.548 70.766 1.00 16.36 171 THR B N 1
ATOM 4245 C CA . THR B 1 171 ? 88.504 129.850 70.170 1.00 14.99 171 THR B CA 1
ATOM 4246 C C . THR B 1 171 ? 87.062 130.233 70.494 1.00 14.88 171 THR B C 1
ATOM 4247 O O . THR B 1 171 ? 86.159 129.402 70.379 1.00 14.09 171 THR B O 1
ATOM 4251 N N . PRO B 1 172 ? 86.839 131.465 70.996 1.00 14.50 172 PRO B N 1
ATOM 4252 C CA . PRO B 1 172 ? 87.897 132.447 71.262 1.00 15.06 172 PRO B CA 1
ATOM 4253 C C . PRO B 1 172 ? 88.778 131.949 72.408 1.00 16.10 172 PRO B C 1
ATOM 4254 O O . PRO B 1 172 ? 88.369 131.086 73.193 1.00 15.76 172 PRO B O 1
ATOM 4258 N N . SER B 1 173 ? 89.974 132.505 72.520 1.00 15.92 173 SER B N 1
ATOM 4259 C CA . SER B 1 173 ? 90.922 132.031 73.518 1.00 17.84 173 SER B CA 1
ATOM 4260 C C . SER B 1 173 ? 91.123 132.660 74.887 1.00 17.21 173 SER B C 1
ATOM 4261 O O . SER B 1 173 ? 91.035 133.870 75.069 1.00 16.25 173 SER B O 1
ATOM 4264 N N . ASN B 1 174 ? 91.397 131.777 75.847 1.00 15.65 174 ASN B N 1
ATOM 4265 C CA . ASN B 1 174 ? 91.767 132.140 77.209 1.00 15.07 174 ASN B CA 1
ATOM 4266 C C . ASN B 1 174 ? 93.176 131.559 77.105 1.00 14.88 174 ASN B C 1
ATOM 4267 O O . ASN B 1 174 ? 93.329 130.368 76.826 1.00 14.95 174 ASN B O 1
ATOM 4272 N N . PRO B 1 175 ? 94.220 132.351 77.397 1.00 15.87 175 PRO B N 1
ATOM 4273 C CA . PRO B 1 175 ? 94.301 133.743 77.839 1.00 14.52 175 PRO B CA 1
ATOM 4274 C C . PRO B 1 175 ? 94.497 134.871 76.823 1.00 14.27 175 PRO B C 1
ATOM 4275 O O . PRO B 1 175 ? 94.571 136.020 77.228 1.00 14.05 175 PRO B O 1
ATOM 4279 N N . THR B 1 176 ? 94.581 134.581 75.527 1.00 15.05 176 THR B N 1
ATOM 4280 C CA . THR B 1 176 ? 94.838 135.661 74.568 1.00 16.51 176 THR B CA 1
ATOM 4281 C C . THR B 1 176 ? 93.648 136.522 74.176 1.00 16.71 176 THR B C 1
ATOM 4282 O O . THR B 1 176 ? 93.813 137.698 73.849 1.00 16.76 176 THR B O 1
ATOM 4286 N N . GLY B 1 177 ? 92.457 135.937 74.201 1.00 15.87 177 GLY B N 1
ATOM 4287 C CA . GLY B 1 177 ? 91.272 136.673 73.807 1.00 19.73 177 GLY B CA 1
ATOM 4288 C C . GLY B 1 177 ? 91.208 136.764 72.291 1.00 22.02 177 GLY B C 1
ATOM 4289 O O . GLY B 1 177 ? 90.372 137.478 71.731 1.00 21.37 177 GLY B O 1
ATOM 4290 N N . MET B 1 178 ? 92.092 136.023 71.626 1.00 22.28 178 MET B N 1
ATOM 4291 C CA . MET B 1 178 ? 92.161 136.013 70.166 1.00 22.77 178 MET B CA 1
ATOM 4292 C C . MET B 1 178 ? 91.055 135.153 69.553 1.00 21.71 178 MET B C 1
ATOM 4293 O O . MET B 1 178 ? 90.651 134.141 70.129 1.00 20.64 178 MET B O 1
ATOM 4298 N N . VAL B 1 179 ? 90.569 135.556 68.381 1.00 20.51 179 VAL B N 1
ATOM 4299 C CA . VAL B 1 179 ? 89.506 134.819 67.696 1.00 20.17 179 VAL B CA 1
ATOM 4300 C C . VAL B 1 179 ? 89.919 134.340 66.303 1.00 21.17 179 VAL B C 1
ATOM 4301 O O . VAL B 1 179 ? 90.310 135.142 65.452 1.00 21.05 179 VAL B O 1
ATOM 4305 N N . TYR B 1 180 ? 89.841 133.034 66.065 1.00 20.96 180 TYR B N 1
ATOM 4306 C CA . TYR B 1 180 ? 90.194 132.508 64.748 1.00 21.13 180 TYR B CA 1
ATOM 4307 C C . TYR B 1 180 ? 89.046 132.822 63.801 1.00 21.91 180 TYR B C 1
ATOM 4308 O O . TYR B 1 180 ? 87.897 132.504 64.104 1.00 20.90 180 TYR B O 1
ATOM 4317 N N . THR B 1 181 ? 89.349 133.453 62.668 1.00 19.75 181 THR B N 1
ATOM 4318 C CA . THR B 1 181 ? 88.308 133.786 61.702 1.00 20.53 181 THR B CA 1
ATOM 4319 C C . THR B 1 181 ? 87.711 132.499 61.151 1.00 20.31 181 THR B C 1
ATOM 4320 O O . THR B 1 181 ? 88.343 131.448 61.198 1.00 18.53 181 THR B O 1
ATOM 4324 N N . PRO B 1 182 ? 86.471 132.558 60.635 1.00 22.02 182 PRO B N 1
ATOM 4325 C CA . PRO B 1 182 ? 85.868 131.336 60.092 1.00 23.04 182 PRO B CA 1
ATOM 4326 C C . PRO B 1 182 ? 86.712 130.683 58.996 1.00 23.72 182 PRO B C 1
ATOM 4327 O O . PRO B 1 182 ? 86.716 129.461 58.854 1.00 23.66 182 PRO B O 1
ATOM 4331 N N . ASP B 1 183 ? 87.435 131.489 58.225 1.00 24.37 183 ASP B N 1
ATOM 4332 C CA . ASP B 1 183 ? 88.281 130.928 57.182 1.00 26.43 183 ASP B CA 1
ATOM 4333 C C . ASP B 1 183 ? 89.475 130.238 57.832 1.00 25.86 183 ASP B C 1
ATOM 4334 O O . ASP B 1 183 ? 89.984 129.241 57.324 1.00 24.42 183 ASP B O 1
ATOM 4339 N N . GLU B 1 184 ? 89.911 130.763 58.972 1.00 24.59 184 GLU B N 1
ATOM 4340 C CA . GLU B 1 184 ? 91.035 130.169 59.682 1.00 24.94 184 GLU B CA 1
ATOM 4341 C C . GLU B 1 184 ? 90.648 128.834 60.321 1.00 23.64 184 GLU B C 1
ATOM 4342 O O . GLU B 1 184 ? 91.440 127.893 60.326 1.00 22.01 184 GLU B O 1
ATOM 4348 N N . VAL B 1 185 ? 89.427 128.743 60.845 1.00 22.99 185 VAL B N 1
ATOM 4349 C CA . VAL B 1 185 ? 88.979 127.502 61.462 1.00 22.21 185 VAL B CA 1
ATOM 4350 C C . VAL B 1 185 ? 88.735 126.462 60.368 1.00 21.06 185 VAL B C 1
ATOM 4351 O O . VAL B 1 185 ? 89.026 125.281 60.549 1.00 17.62 185 VAL B O 1
ATOM 4355 N N . ARG B 1 186 ? 88.204 126.902 59.231 1.00 20.69 186 ARG B N 1
ATOM 4356 C CA . ARG B 1 186 ? 87.963 125.988 58.119 1.00 22.11 186 ARG B CA 1
ATOM 4357 C C . ARG B 1 186 ? 89.286 125.402 57.629 1.00 20.80 186 ARG B C 1
ATOM 4358 O O . ARG B 1 186 ? 89.366 124.220 57.291 1.00 21.95 186 ARG B O 1
ATOM 4366 N N . ALA B 1 187 ? 90.324 126.233 57.606 1.00 18.98 187 ALA B N 1
ATOM 4367 C CA . ALA B 1 187 ? 91.647 125.797 57.169 1.00 19.13 187 ALA B CA 1
ATOM 4368 C C . ALA B 1 187 ? 92.267 124.818 58.170 1.00 18.78 187 ALA B C 1
ATOM 4369 O O . ALA B 1 187 ? 92.984 123.893 57.784 1.00 19.18 187 ALA B O 1
ATOM 4371 N N . ILE B 1 188 ? 91.996 125.023 59.456 1.00 18.24 188 ILE B N 1
ATOM 4372 C CA . ILE B 1 188 ? 92.515 124.134 60.490 1.00 16.29 188 ILE B CA 1
ATOM 4373 C C . ILE B 1 188 ? 91.724 122.821 60.441 1.00 17.57 188 ILE B C 1
ATOM 4374 O O . ILE B 1 188 ? 92.298 121.735 60.526 1.00 15.33 188 ILE B O 1
ATOM 4379 N N . ALA B 1 189 ? 90.409 122.919 60.272 1.00 18.28 189 ALA B N 1
ATOM 4380 C CA . ALA B 1 189 ? 89.579 121.723 60.186 1.00 21.80 189 ALA B CA 1
ATOM 4381 C C . ALA B 1 189 ? 90.030 120.845 59.015 1.00 23.13 189 ALA B C 1
ATOM 4382 O O . ALA B 1 189 ? 89.973 119.616 59.086 1.00 24.94 189 ALA B O 1
ATOM 4384 N N . GLN B 1 190 ? 90.485 121.488 57.943 1.00 25.36 190 GLN B N 1
ATOM 4385 C CA . GLN B 1 190 ? 90.945 120.790 56.746 1.00 25.41 190 GLN B CA 1
ATOM 4386 C C . GLN B 1 190 ? 92.144 119.888 57.022 1.00 24.79 190 GLN B C 1
ATOM 4387 O O . GLN B 1 190 ? 92.217 118.759 56.525 1.00 23.72 190 GLN B O 1
ATOM 4393 N N . VAL B 1 191 ? 93.093 120.401 57.798 1.00 22.93 191 VAL B N 1
ATOM 4394 C CA . VAL B 1 191 ? 94.280 119.643 58.161 1.00 21.93 191 VAL B CA 1
ATOM 4395 C C . VAL B 1 191 ? 93.880 118.463 59.041 1.00 21.97 191 VAL B C 1
ATOM 4396 O O . VAL B 1 191 ? 94.345 117.341 58.837 1.00 21.46 191 VAL B O 1
ATOM 4400 N N . ALA B 1 192 ? 93.009 118.721 60.015 1.00 20.47 192 ALA B N 1
ATOM 4401 C CA . ALA B 1 192 ? 92.553 117.676 60.923 1.00 21.80 192 ALA B CA 1
ATOM 4402 C C . ALA B 1 192 ? 91.860 116.551 60.158 1.00 21.75 192 ALA B C 1
ATOM 4403 O O . ALA B 1 192 ? 92.140 115.374 60.369 1.00 21.48 192 ALA B O 1
ATOM 4405 N N . VAL B 1 193 ? 90.950 116.929 59.270 1.00 22.62 193 VAL B N 1
ATOM 4406 C CA . VAL B 1 193 ? 90.204 115.965 58.478 1.00 22.62 193 VAL B CA 1
ATOM 4407 C C . VAL B 1 193 ? 91.123 115.117 57.607 1.00 24.63 193 VAL B C 1
ATOM 4408 O O . VAL B 1 193 ? 90.965 113.901 57.528 1.00 24.02 193 VAL B O 1
ATOM 4412 N N . GLU B 1 194 ? 92.090 115.757 56.961 1.00 25.41 194 GLU B N 1
ATOM 4413 C CA . GLU B 1 194 ? 93.008 115.030 56.099 1.00 26.93 194 GLU B CA 1
ATOM 4414 C C . GLU B 1 194 ? 93.805 114.002 56.900 1.00 26.68 194 GLU B C 1
ATOM 4415 O O . GLU B 1 194 ? 93.962 112.854 56.475 1.00 27.73 194 GLU B O 1
ATOM 4421 N N . ALA B 1 195 ? 94.302 114.410 58.064 1.00 25.41 195 ALA B N 1
ATOM 4422 C CA . ALA B 1 195 ? 95.081 113.509 58.907 1.00 24.40 195 ALA B CA 1
ATOM 4423 C C . ALA B 1 195 ? 94.175 112.596 59.721 1.00 25.79 195 ALA B C 1
ATOM 4424 O O . ALA B 1 195 ? 94.650 111.760 60.492 1.00 26.40 195 ALA B O 1
ATOM 4426 N N . GLY B 1 196 ? 92.869 112.761 59.549 1.00 25.14 196 GLY B N 1
ATOM 4427 C CA . GLY B 1 196 ? 91.919 111.943 60.278 1.00 25.61 196 GLY B CA 1
ATOM 4428 C C . GLY B 1 196 ? 92.010 112.054 61.795 1.00 26.18 196 GLY B C 1
ATOM 4429 O O . GLY B 1 196 ? 91.704 111.091 62.493 1.00 25.37 196 GLY B O 1
ATOM 4430 N N . LEU B 1 197 ? 92.421 113.204 62.327 1.00 25.43 197 LEU B N 1
ATOM 4431 C CA . LEU B 1 197 ? 92.503 113.318 63.784 1.00 26.18 197 LEU B CA 1
ATOM 4432 C C . LEU B 1 197 ? 91.302 114.026 64.400 1.00 23.87 197 LEU B C 1
ATOM 4433 O O . LEU B 1 197 ? 90.725 114.940 63.809 1.00 24.97 197 LEU B O 1
ATOM 4438 N N . TRP B 1 198 ? 90.926 113.584 65.594 1.00 21.36 198 TRP B N 1
ATOM 4439 C CA . TRP B 1 198 ? 89.802 114.168 66.305 1.00 20.15 198 TRP B CA 1
ATOM 4440 C C . TRP B 1 198 ? 90.152 115.542 66.851 1.00 18.04 198 TRP B C 1
ATOM 4441 O O . TRP B 1 198 ? 91.298 115.818 67.207 1.00 18.28 198 TRP B O 1
ATOM 4452 N N . VAL B 1 199 ? 89.151 116.404 66.916 1.00 16.33 199 VAL B N 1
ATOM 4453 C CA . VAL B 1 199 ? 89.358 117.747 67.413 1.00 16.28 199 VAL B CA 1
ATOM 4454 C C . VAL B 1 199 ? 88.409 118.069 68.555 1.00 16.91 199 VAL B C 1
ATOM 4455 O O . VAL B 1 199 ? 87.200 117.833 68.476 1.00 16.20 199 VAL B O 1
ATOM 4459 N N . LEU B 1 200 ? 88.979 118.588 69.632 1.00 15.94 200 LEU B N 1
ATOM 4460 C CA . LEU B 1 200 ? 88.205 118.997 70.786 1.00 14.67 200 LEU B CA 1
ATOM 4461 C C . LEU B 1 200 ? 88.061 120.504 70.597 1.00 13.94 200 LEU B C 1
ATOM 4462 O O . LEU B 1 200 ? 89.037 121.247 70.657 1.00 13.64 200 LEU B O 1
ATOM 4467 N N . SER B 1 201 ? 86.837 120.937 70.317 1.00 14.35 201 SER B N 1
ATOM 4468 C CA . SER B 1 201 ? 86.542 122.341 70.096 1.00 14.04 201 SER B CA 1
ATOM 4469 C C . SER B 1 201 ? 86.027 122.985 71.387 1.00 14.71 201 SER B C 1
ATOM 4470 O O . SER B 1 201 ? 84.875 122.785 71.761 1.00 14.62 201 SER B O 1
ATOM 4473 N N . ASP B 1 202 ? 86.891 123.740 72.068 1.00 15.92 202 ASP B N 1
ATOM 4474 C CA . ASP B 1 202 ? 86.526 124.413 73.323 1.00 14.97 202 ASP B CA 1
ATOM 4475 C C . ASP B 1 202 ? 85.929 125.758 72.940 1.00 14.88 202 ASP B C 1
ATOM 4476 O O . ASP B 1 202 ? 86.649 126.714 72.657 1.00 13.65 202 ASP B O 1
ATOM 4481 N N . GLU B 1 203 ? 84.604 125.820 72.954 1.00 14.71 203 GLU B N 1
ATOM 4482 C CA . GLU B 1 203 ? 83.868 127.003 72.536 1.00 13.43 203 GLU B CA 1
ATOM 4483 C C . GLU B 1 203 ? 83.172 127.772 73.644 1.00 13.84 203 GLU B C 1
ATOM 4484 O O . GLU B 1 203 ? 82.195 128.471 73.387 1.00 14.96 203 GLU B O 1
ATOM 4490 N N . ILE B 1 204 ? 83.691 127.670 74.863 1.00 15.07 204 ILE B N 1
ATOM 4491 C CA . ILE B 1 204 ? 83.086 128.328 76.018 1.00 15.16 204 ILE B CA 1
ATOM 4492 C C . ILE B 1 204 ? 82.883 129.841 75.897 1.00 15.65 204 ILE B C 1
ATOM 4493 O O . ILE B 1 204 ? 81.939 130.378 76.471 1.00 16.14 204 ILE B O 1
ATOM 4498 N N . TYR B 1 205 ? 83.745 130.527 75.149 1.00 16.71 205 TYR B N 1
ATOM 4499 C CA . TYR B 1 205 ? 83.633 131.983 74.984 1.00 16.33 205 TYR B CA 1
ATOM 4500 C C . TYR B 1 205 ? 82.940 132.410 73.688 1.00 18.45 205 TYR B C 1
ATOM 4501 O O . TYR B 1 205 ? 82.981 133.590 73.322 1.00 15.30 205 TYR B O 1
ATOM 4510 N N . GLU B 1 206 ? 82.304 131.458 73.007 1.00 17.27 206 GLU B N 1
ATOM 4511 C CA . GLU B 1 206 ? 81.623 131.719 71.737 1.00 16.71 206 GLU B CA 1
ATOM 4512 C C . GLU B 1 206 ? 80.766 132.982 71.654 1.00 18.65 206 GLU B C 1
ATOM 4513 O O . GLU B 1 206 ? 80.692 133.608 70.594 1.00 17.23 206 GLU B O 1
ATOM 4519 N N . LYS B 1 207 ? 80.102 133.345 72.749 1.00 18.63 207 LYS B N 1
ATOM 4520 C CA . LYS B 1 207 ? 79.244 134.529 72.751 1.00 18.90 207 LYS B CA 1
ATOM 4521 C C . LYS B 1 207 ? 79.942 135.838 73.123 1.00 20.11 207 LYS B C 1
ATOM 4522 O O . LYS B 1 207 ? 79.408 136.921 72.870 1.00 20.09 207 LYS B O 1
ATOM 4528 N N . ILE B 1 208 ? 81.123 135.756 73.725 1.00 18.05 208 ILE B N 1
ATOM 4529 C CA . ILE B 1 208 ? 81.825 136.971 74.109 1.00 17.59 208 ILE B CA 1
ATOM 4530 C C . ILE B 1 208 ? 82.701 137.397 72.941 1.00 19.52 208 ILE B C 1
ATOM 4531 O O . ILE B 1 208 ? 83.866 137.006 72.854 1.00 19.75 208 ILE B O 1
ATOM 4536 N N . LEU B 1 209 ? 82.122 138.199 72.045 1.00 19.07 209 LEU B N 1
ATOM 4537 C CA . LEU B 1 209 ? 82.804 138.681 70.842 1.00 20.07 209 LEU B CA 1
ATOM 4538 C C . LEU B 1 209 ? 82.700 140.204 70.687 1.00 21.12 209 LEU B C 1
ATOM 4539 O O . LEU B 1 209 ? 81.755 140.822 71.180 1.00 20.47 209 LEU B O 1
ATOM 4544 N N . TYR B 1 210 ? 83.658 140.796 69.977 1.00 19.76 210 TYR B N 1
ATOM 4545 C CA . TYR B 1 210 ? 83.680 142.245 69.771 1.00 21.89 210 TYR B CA 1
ATOM 4546 C C . TYR B 1 210 ? 83.941 142.601 68.309 1.00 23.88 210 TYR B C 1
ATOM 4547 O O . TYR B 1 210 ? 84.211 141.722 67.487 1.00 25.27 210 TYR B O 1
ATOM 4556 N N . ASP B 1 211 ? 83.865 143.893 67.995 1.00 26.93 211 ASP B N 1
ATOM 4557 C CA . ASP B 1 211 ? 84.110 144.392 66.640 1.00 29.24 211 ASP B CA 1
ATOM 4558 C C . ASP B 1 211 ? 83.585 143.439 65.578 1.00 30.62 211 ASP B C 1
ATOM 4559 O O . ASP B 1 211 ? 84.302 143.082 64.646 1.00 29.50 211 ASP B O 1
ATOM 4564 N N . ASP B 1 212 ? 82.329 143.038 65.731 1.00 32.39 212 ASP B N 1
ATOM 4565 C CA . ASP B 1 212 ? 81.681 142.107 64.819 1.00 34.83 212 ASP B CA 1
ATOM 4566 C C . ASP B 1 212 ? 82.518 140.883 64.439 1.00 34.35 212 ASP B C 1
ATOM 4567 O O . ASP B 1 212 ? 82.436 140.389 63.316 1.00 33.39 212 ASP B O 1
ATOM 4572 N N . ALA B 1 213 ? 83.326 140.395 65.380 1.00 32.21 213 ALA B N 1
ATOM 4573 C CA . ALA B 1 213 ? 84.114 139.190 65.138 1.00 29.49 213 ALA B CA 1
ATOM 4574 C C . ALA B 1 213 ? 83.058 138.094 65.049 1.00 28.30 213 ALA B C 1
ATOM 4575 O O . ALA B 1 213 ? 81.974 138.240 65.605 1.00 26.77 213 ALA B O 1
ATOM 4577 N N . GLN B 1 214 ? 83.366 137.003 64.355 1.00 27.00 214 GLN B N 1
ATOM 4578 C CA . GLN B 1 214 ? 82.402 135.923 64.208 1.00 26.72 214 GLN B CA 1
ATOM 4579 C C . GLN B 1 214 ? 82.931 134.581 64.682 1.00 24.35 214 GLN B C 1
ATOM 4580 O O . GLN B 1 214 ? 84.078 134.224 64.418 1.00 22.87 214 GLN B O 1
ATOM 4586 N N . HIS B 1 215 ? 82.080 133.830 65.369 1.00 21.96 215 HIS B N 1
ATOM 4587 C CA . HIS B 1 215 ? 82.473 132.517 65.859 1.00 20.37 215 HIS B CA 1
ATOM 4588 C C . HIS B 1 215 ? 81.956 131.390 64.968 1.00 19.97 215 HIS B C 1
ATOM 4589 O O . HIS B 1 215 ? 80.772 131.341 64.639 1.00 18.36 215 HIS B O 1
ATOM 4596 N N . LEU B 1 216 ? 82.855 130.491 64.578 1.00 18.58 216 LEU B N 1
ATOM 4597 C CA . LEU B 1 216 ? 82.483 129.345 63.757 1.00 18.33 216 LEU B CA 1
ATOM 4598 C C . LEU B 1 216 ? 82.945 128.061 64.431 1.00 18.18 216 LEU B C 1
ATOM 4599 O O . LEU B 1 216 ? 84.141 127.852 64.610 1.00 17.46 216 LEU B O 1
ATOM 4604 N N . SER B 1 217 ? 82.001 127.208 64.810 1.00 18.40 217 SER B N 1
ATOM 4605 C CA . SER B 1 217 ? 82.348 125.938 65.431 1.00 19.29 217 SER B CA 1
ATOM 4606 C C . SER B 1 217 ? 83.101 125.133 64.372 1.00 21.06 217 SER B C 1
ATOM 4607 O O . SER B 1 217 ? 82.646 125.015 63.232 1.00 22.11 217 SER B O 1
ATOM 4610 N N . ILE B 1 218 ? 84.244 124.572 64.743 1.00 21.11 218 ILE B N 1
ATOM 4611 C CA . ILE B 1 218 ? 85.038 123.812 63.790 1.00 19.55 218 ILE B CA 1
ATOM 4612 C C . ILE B 1 218 ? 84.237 122.643 63.207 1.00 20.80 218 ILE B C 1
ATOM 4613 O O . ILE B 1 218 ? 84.454 122.236 62.061 1.00 18.35 218 ILE B O 1
ATOM 4618 N N . GLY B 1 219 ? 83.292 122.127 63.988 1.00 19.89 219 GLY B N 1
ATOM 4619 C CA . GLY B 1 219 ? 82.460 121.032 63.522 1.00 22.58 219 GLY B CA 1
ATOM 4620 C C . GLY B 1 219 ? 81.512 121.441 62.404 1.00 25.64 219 GLY B C 1
ATOM 4621 O O . GLY B 1 219 ? 80.921 120.587 61.733 1.00 25.91 219 GLY B O 1
ATOM 4622 N N . ALA B 1 220 ? 81.355 122.746 62.202 1.00 25.47 220 ALA B N 1
ATOM 4623 C CA . ALA B 1 220 ? 80.480 123.250 61.151 1.00 27.00 220 ALA B CA 1
ATOM 4624 C C . ALA B 1 220 ? 81.269 123.559 59.882 1.00 27.18 220 ALA B C 1
ATOM 4625 O O . ALA B 1 220 ? 80.714 124.074 58.914 1.00 28.78 220 ALA B O 1
ATOM 4627 N N . ALA B 1 221 ? 82.560 123.242 59.883 1.00 26.55 221 ALA B N 1
ATOM 4628 C CA . ALA B 1 221 ? 83.400 123.495 58.716 1.00 26.33 221 ALA B CA 1
ATOM 4629 C C . ALA B 1 221 ? 83.047 122.558 57.563 1.00 27.08 221 ALA B C 1
ATOM 4630 O O . ALA B 1 221 ? 83.146 122.932 56.398 1.00 26.51 221 ALA B O 1
ATOM 4632 N N . SER B 1 222 ? 82.637 121.339 57.895 1.00 26.85 222 SER B N 1
ATOM 4633 C CA . SER B 1 222 ? 82.279 120.353 56.882 1.00 25.88 222 SER B CA 1
ATOM 4634 C C . SER B 1 222 ? 81.703 119.130 57.564 1.00 26.43 222 SER B C 1
ATOM 4635 O O . SER B 1 222 ? 81.874 118.948 58.770 1.00 25.51 222 SER B O 1
ATOM 4638 N N . PRO B 1 223 ? 81.010 118.270 56.801 1.00 26.36 223 PRO B N 1
ATOM 4639 C CA . PRO B 1 223 ? 80.436 117.066 57.400 1.00 25.02 223 PRO B CA 1
ATOM 4640 C C . PRO B 1 223 ? 81.511 116.138 57.957 1.00 23.89 223 PRO B C 1
ATOM 4641 O O . PRO B 1 223 ? 81.275 115.428 58.931 1.00 21.83 223 PRO B O 1
ATOM 4645 N N . GLU B 1 224 ? 82.693 116.148 57.345 1.00 23.62 224 GLU B N 1
ATOM 4646 C CA . GLU B 1 224 ? 83.781 115.300 57.818 1.00 23.79 224 GLU B CA 1
ATOM 4647 C C . GLU B 1 224 ? 84.337 115.858 59.123 1.00 22.45 224 GLU B C 1
ATOM 4648 O O . GLU B 1 224 ? 84.717 115.103 60.010 1.00 23.24 224 GLU B O 1
ATOM 4654 N N . ALA B 1 225 ? 84.389 117.182 59.233 1.00 22.22 225 ALA B N 1
ATOM 4655 C CA . ALA B 1 225 ? 84.893 117.818 60.448 1.00 23.04 225 ALA B CA 1
ATOM 4656 C C . ALA B 1 225 ? 83.918 117.510 61.573 1.00 23.49 225 ALA B C 1
ATOM 4657 O O . ALA B 1 225 ? 84.321 117.274 62.714 1.00 24.77 225 ALA B O 1
ATOM 4659 N N . TYR B 1 226 ? 82.630 117.508 61.240 1.00 23.95 226 TYR B N 1
ATOM 4660 C CA . TYR B 1 226 ? 81.582 117.218 62.211 1.00 25.09 226 TYR B CA 1
ATOM 4661 C C . TYR B 1 226 ? 81.710 115.799 62.766 1.00 25.70 226 TYR B C 1
ATOM 4662 O O . TYR B 1 226 ? 81.428 115.556 63.940 1.00 23.45 226 TYR B O 1
ATOM 4671 N N . GLU B 1 227 ? 82.143 114.865 61.923 1.00 25.34 227 GLU B N 1
ATOM 4672 C CA . GLU B 1 227 ? 82.284 113.474 62.337 1.00 25.27 227 GLU B CA 1
ATOM 4673 C C . GLU B 1 227 ? 83.449 113.199 63.283 1.00 24.63 227 GLU B C 1
ATOM 4674 O O . GLU B 1 227 ? 83.407 112.240 64.053 1.00 23.72 227 GLU B O 1
ATOM 4680 N N . ARG B 1 228 ? 84.484 114.031 63.219 1.00 24.57 228 ARG B N 1
ATOM 4681 C CA . ARG B 1 228 ? 85.666 113.863 64.064 1.00 24.04 228 ARG B CA 1
ATOM 4682 C C . ARG B 1 228 ? 85.885 115.025 65.027 1.00 23.19 228 ARG B C 1
ATOM 4683 O O . ARG B 1 228 ? 87.026 115.429 65.266 1.00 21.65 228 ARG B O 1
ATOM 4691 N N . SER B 1 229 ? 84.810 115.574 65.573 1.00 20.66 229 SER B N 1
ATOM 4692 C CA . SER B 1 229 ? 84.959 116.685 66.498 1.00 20.37 229 SER B CA 1
ATOM 4693 C C . SER B 1 229 ? 83.909 116.642 67.583 1.00 19.02 229 SER B C 1
ATOM 4694 O O . SER B 1 229 ? 82.825 116.110 67.386 1.00 17.77 229 SER B O 1
ATOM 4697 N N . VAL B 1 230 ? 84.247 117.200 68.739 1.00 19.08 230 VAL B N 1
ATOM 4698 C CA . VAL B 1 230 ? 83.314 117.262 69.845 1.00 17.92 230 VAL B CA 1
ATOM 4699 C C . VAL B 1 230 ? 83.346 118.679 70.369 1.00 16.61 230 VAL B C 1
ATOM 4700 O O . VAL B 1 230 ? 84.380 119.343 70.319 1.00 16.76 230 VAL B O 1
ATOM 4704 N N . VAL B 1 231 ? 82.205 119.162 70.838 1.00 14.43 231 VAL B N 1
ATOM 4705 C CA . VAL B 1 231 ? 82.164 120.495 71.394 1.00 15.03 231 VAL B CA 1
ATOM 4706 C C . VAL B 1 231 ? 82.207 120.372 72.906 1.00 15.15 231 VAL B C 1
ATOM 4707 O O . VAL B 1 231 ? 81.442 119.611 73.497 1.00 15.41 231 VAL B O 1
ATOM 4711 N N . CYS B 1 232 ? 83.125 121.104 73.523 1.00 15.01 232 CYS B N 1
ATOM 4712 C CA . CYS B 1 232 ? 83.233 121.130 74.972 1.00 14.02 232 CYS B CA 1
ATOM 4713 C C . CYS B 1 232 ? 82.910 122.570 75.308 1.00 14.49 232 CYS B C 1
ATOM 4714 O O . CYS B 1 232 ? 83.617 123.489 74.888 1.00 13.34 232 CYS B O 1
ATOM 4717 N N . SER B 1 233 ? 81.835 122.776 76.051 1.00 13.13 233 SER B N 1
ATOM 4718 C CA . SER B 1 233 ? 81.441 124.131 76.388 1.00 13.63 233 SER B CA 1
ATOM 4719 C C . SER B 1 233 ? 80.578 124.139 77.634 1.00 12.09 233 SER B C 1
ATOM 4720 O O . SER B 1 233 ? 80.553 123.163 78.382 1.00 12.55 233 SER B O 1
ATOM 4723 N N . GLY B 1 234 ? 79.870 125.241 77.857 1.00 14.28 234 GLY B N 1
ATOM 4724 C CA . GLY B 1 234 ? 79.034 125.343 79.039 1.00 15.33 234 GLY B CA 1
ATOM 4725 C C . GLY B 1 234 ? 78.398 126.708 79.216 1.00 16.31 234 GLY B C 1
ATOM 4726 O O . GLY B 1 234 ? 78.462 127.552 78.323 1.00 16.69 234 GLY B O 1
ATOM 4727 N N . PHE B 1 235 ? 77.802 126.926 80.385 1.00 15.99 235 PHE B N 1
ATOM 4728 C CA . PHE B 1 235 ? 77.104 128.169 80.698 1.00 15.73 235 PHE B CA 1
ATOM 4729 C C . PHE B 1 235 ? 77.904 129.172 81.518 1.00 14.85 235 PHE B C 1
ATOM 4730 O O . PHE B 1 235 ? 77.473 130.306 81.701 1.00 15.78 235 PHE B O 1
ATOM 4738 N N . ALA B 1 236 ? 79.067 128.753 81.995 1.00 14.89 236 ALA B N 1
ATOM 4739 C CA . ALA B 1 236 ? 79.925 129.584 82.839 1.00 16.18 236 ALA B CA 1
ATOM 4740 C C . ALA B 1 236 ? 80.229 131.012 82.393 1.00 15.24 236 ALA B C 1
ATOM 4741 O O . ALA B 1 236 ? 80.038 131.954 83.157 1.00 15.67 236 ALA B O 1
ATOM 4743 N N . LYS B 1 237 ? 80.698 131.180 81.164 1.00 15.65 237 LYS B N 1
ATOM 4744 C CA . LYS B 1 237 ? 81.073 132.505 80.694 1.00 17.41 237 LYS B CA 1
ATOM 4745 C C . LYS B 1 237 ? 79.944 133.366 80.148 1.00 18.16 237 LYS B C 1
ATOM 4746 O O . LYS B 1 237 ? 79.856 134.550 80.461 1.00 19.95 237 LYS B O 1
ATOM 4752 N N . THR B 1 238 ? 79.079 132.771 79.338 1.00 18.58 238 THR B N 1
ATOM 4753 C CA . THR B 1 238 ? 77.966 133.497 78.749 1.00 16.61 238 THR B CA 1
ATOM 4754 C C . THR B 1 238 ? 76.992 134.033 79.799 1.00 17.60 238 THR B C 1
ATOM 4755 O O . THR B 1 238 ? 76.486 135.151 79.671 1.00 16.24 238 THR B O 1
ATOM 4759 N N . TYR B 1 239 ? 76.751 133.244 80.843 1.00 14.93 239 TYR B N 1
ATOM 4760 C CA . TYR B 1 239 ? 75.800 133.619 81.887 1.00 15.87 239 TYR B CA 1
ATOM 4761 C C . TYR B 1 239 ? 76.360 133.876 83.285 1.00 15.20 239 TYR B C 1
ATOM 4762 O O . TYR B 1 239 ? 75.599 133.907 84.249 1.00 17.69 239 TYR B O 1
ATOM 4771 N N . ALA B 1 240 ? 77.668 134.079 83.408 1.00 15.71 240 ALA B N 1
ATOM 4772 C CA . ALA B 1 240 ? 78.266 134.315 84.725 1.00 15.14 240 ALA B CA 1
ATOM 4773 C C . ALA B 1 240 ? 77.784 133.236 85.690 1.00 15.98 240 ALA B C 1
ATOM 4774 O O . ALA B 1 240 ? 77.212 133.532 86.751 1.00 14.98 240 ALA B O 1
ATOM 4776 N N . MET B 1 241 ? 78.016 131.980 85.313 1.00 14.39 241 MET B N 1
ATOM 4777 C CA . MET B 1 241 ? 77.601 130.834 86.116 1.00 13.53 241 MET B CA 1
ATOM 4778 C C . MET B 1 241 ? 78.801 129.949 86.443 1.00 13.75 241 MET B C 1
ATOM 4779 O O . MET B 1 241 ? 78.674 128.727 86.516 1.00 12.78 241 MET B O 1
ATOM 4784 N N . THR B 1 242 ? 79.964 130.566 86.639 1.00 13.20 242 THR B N 1
ATOM 4785 C CA . THR B 1 242 ? 81.171 129.808 86.941 1.00 13.92 242 THR B CA 1
ATOM 4786 C C . THR B 1 242 ? 81.008 128.867 88.130 1.00 14.76 242 THR B C 1
ATOM 4787 O O . THR B 1 242 ? 81.459 127.720 88.078 1.00 16.72 242 THR B O 1
ATOM 4791 N N . GLY B 1 243 ? 80.357 129.344 89.190 1.00 14.11 243 GLY B N 1
ATOM 4792 C CA . GLY B 1 243 ? 80.165 128.524 90.377 1.00 13.60 243 GLY B CA 1
ATOM 4793 C C . GLY B 1 243 ? 79.054 127.487 90.312 1.00 13.39 243 GLY B C 1
ATOM 4794 O O . GLY B 1 243 ? 78.912 126.671 91.227 1.00 13.98 243 GLY B O 1
ATOM 4795 N N . TRP B 1 244 ? 78.261 127.511 89.244 1.00 13.91 244 TRP B N 1
ATOM 4796 C CA . TRP B 1 244 ? 77.165 126.559 89.087 1.00 13.40 244 TRP B CA 1
ATOM 4797 C C . TRP B 1 244 ? 77.706 125.193 88.701 1.00 13.26 244 TRP B C 1
ATOM 4798 O O . TRP B 1 244 ? 77.158 124.164 89.093 1.00 14.76 244 TRP B O 1
ATOM 4809 N N . ARG B 1 245 ? 78.787 125.199 87.928 1.00 11.23 245 ARG B N 1
ATOM 4810 C CA . ARG B 1 245 ? 79.420 123.977 87.456 1.00 11.81 245 ARG B CA 1
ATOM 4811 C C . ARG B 1 245 ? 78.473 123.198 86.535 1.00 14.54 245 ARG B C 1
ATOM 4812 O O . ARG B 1 245 ? 78.115 122.050 86.806 1.00 14.19 245 ARG B O 1
ATOM 4820 N N . VAL B 1 246 ? 78.044 123.846 85.457 1.00 14.35 246 VAL B N 1
ATOM 4821 C CA . VAL B 1 246 ? 77.181 123.194 84.480 1.00 13.91 246 VAL B CA 1
ATOM 4822 C C . VAL B 1 246 ? 77.740 123.449 83.082 1.00 12.83 246 VAL B C 1
ATOM 4823 O O . VAL B 1 246 ? 77.890 124.597 82.658 1.00 13.32 246 VAL B O 1
ATOM 4827 N N . GLY B 1 247 ? 78.070 122.364 82.389 1.00 12.25 247 GLY B N 1
ATOM 4828 C CA . GLY B 1 247 ? 78.598 122.452 81.042 1.00 12.21 247 GLY B CA 1
ATOM 4829 C C . GLY B 1 247 ? 78.124 121.248 80.249 1.00 13.81 247 GLY B C 1
ATOM 4830 O O . GLY B 1 247 ? 77.188 120.561 80.665 1.00 12.26 247 GLY B O 1
ATOM 4831 N N . PHE B 1 248 ? 78.755 120.971 79.114 1.00 13.15 248 PHE B N 1
ATOM 4832 C CA . PHE B 1 248 ? 78.335 119.821 78.323 1.00 13.85 248 PHE B CA 1
ATOM 4833 C C . PHE B 1 248 ? 79.327 119.399 77.265 1.00 14.59 248 PHE B C 1
ATOM 4834 O O . PHE B 1 248 ? 80.221 120.156 76.882 1.00 14.60 248 PHE B O 1
ATOM 4842 N N . LEU B 1 249 ? 79.148 118.169 76.805 1.00 15.58 249 LEU B N 1
ATOM 4843 C CA . LEU B 1 249 ? 79.962 117.591 75.751 1.00 16.11 249 LEU B CA 1
ATOM 4844 C C . LEU B 1 249 ? 78.969 117.241 74.656 1.00 16.20 249 LEU B C 1
ATOM 4845 O O . LEU B 1 249 ? 77.925 116.650 74.932 1.00 15.27 249 LEU B O 1
ATOM 4850 N N . ALA B 1 250 ? 79.281 117.624 73.426 1.00 14.96 250 ALA B N 1
ATOM 4851 C CA . ALA B 1 250 ? 78.410 117.321 72.301 1.00 14.85 250 ALA B CA 1
ATOM 4852 C C . ALA B 1 250 ? 79.254 116.698 71.195 1.00 16.35 250 ALA B C 1
ATOM 4853 O O . ALA B 1 250 ? 80.295 117.233 70.814 1.00 16.98 250 ALA B O 1
ATOM 4855 N N . GLY B 1 251 ? 78.812 115.555 70.691 1.00 16.50 251 GLY B N 1
ATOM 4856 C CA . GLY B 1 251 ? 79.551 114.894 69.635 1.00 18.71 251 GLY B CA 1
ATOM 4857 C C . GLY B 1 251 ? 78.858 113.621 69.209 1.00 18.60 251 GLY B C 1
ATOM 4858 O O . GLY B 1 251 ? 77.700 113.411 69.555 1.00 18.48 251 GLY B O 1
ATOM 4859 N N . PRO B 1 252 ? 79.543 112.746 68.462 1.00 19.92 252 PRO B N 1
ATOM 4860 C CA . PRO B 1 252 ? 78.941 111.488 68.009 1.00 20.51 252 PRO B CA 1
ATOM 4861 C C . PRO B 1 252 ? 78.459 110.627 69.171 1.00 21.19 252 PRO B C 1
ATOM 4862 O O . PRO B 1 252 ? 79.122 110.537 70.206 1.00 21.58 252 PRO B O 1
ATOM 4866 N N . VAL B 1 253 ? 77.303 109.994 68.987 1.00 21.77 253 VAL B N 1
ATOM 4867 C CA . VAL B 1 253 ? 76.704 109.143 70.009 1.00 22.46 253 VAL B CA 1
ATOM 4868 C C . VAL B 1 253 ? 77.666 108.132 70.629 1.00 23.13 253 VAL B C 1
ATOM 4869 O O . VAL B 1 253 ? 77.728 107.999 71.850 1.00 24.19 253 VAL B O 1
ATOM 4873 N N . PRO B 1 254 ? 78.428 107.400 69.801 1.00 24.01 254 PRO B N 1
ATOM 4874 C CA . PRO B 1 254 ? 79.367 106.417 70.353 1.00 23.54 254 PRO B CA 1
ATOM 4875 C C . PRO B 1 254 ? 80.318 107.029 71.385 1.00 22.60 254 PRO B C 1
ATOM 4876 O O . PRO B 1 254 ? 80.519 106.475 72.463 1.00 20.43 254 PRO B O 1
ATOM 4880 N N . LEU B 1 255 ? 80.907 108.169 71.049 1.00 21.79 255 LEU B N 1
ATOM 4881 C CA . LEU B 1 255 ? 81.822 108.833 71.969 1.00 22.24 255 LEU B CA 1
ATOM 4882 C C . LEU B 1 255 ? 81.068 109.339 73.204 1.00 21.36 255 LEU B C 1
ATOM 4883 O O . LEU B 1 255 ? 81.504 109.131 74.338 1.00 22.56 255 LEU B O 1
ATOM 4888 N N . VAL B 1 256 ? 79.934 109.998 72.980 1.00 20.53 256 VAL B N 1
ATOM 4889 C CA . VAL B 1 256 ? 79.133 110.534 74.074 1.00 19.25 256 VAL B CA 1
ATOM 4890 C C . VAL B 1 256 ? 78.720 109.443 75.059 1.00 20.19 256 VAL B C 1
ATOM 4891 O O . VAL B 1 256 ? 78.781 109.648 76.271 1.00 19.75 256 VAL B O 1
ATOM 4895 N N . LYS B 1 257 ? 78.304 108.289 74.543 1.00 18.82 257 LYS B N 1
ATOM 4896 C CA . LYS B 1 257 ? 77.896 107.184 75.404 1.00 19.66 257 LYS B CA 1
ATOM 4897 C C . LYS B 1 257 ? 79.054 106.687 76.268 1.00 19.31 257 LYS B C 1
ATOM 4898 O O . LYS B 1 257 ? 78.853 106.304 77.415 1.00 18.37 257 LYS B O 1
ATOM 4904 N N . ALA B 1 258 ? 80.260 106.680 75.707 1.00 18.78 258 ALA B N 1
ATOM 4905 C CA . ALA B 1 258 ? 81.446 106.247 76.441 1.00 17.50 258 ALA B CA 1
ATOM 4906 C C . ALA B 1 258 ? 81.773 107.293 77.512 1.00 17.08 258 ALA B C 1
ATOM 4907 O O . ALA B 1 258 ? 82.123 106.959 78.641 1.00 17.56 258 ALA B O 1
ATOM 4909 N N . ALA B 1 259 ? 81.660 108.564 77.146 1.00 16.36 259 ALA B N 1
ATOM 4910 C CA . ALA B 1 259 ? 81.930 109.647 78.083 1.00 15.97 259 ALA B CA 1
ATOM 4911 C C . ALA B 1 259 ? 80.878 109.630 79.191 1.00 16.49 259 ALA B C 1
ATOM 4912 O O . ALA B 1 259 ? 81.155 110.005 80.333 1.00 14.98 259 ALA B O 1
ATOM 4914 N N . THR B 1 260 ? 79.673 109.185 78.842 1.00 16.71 260 THR B N 1
ATOM 4915 C CA . THR B 1 260 ? 78.568 109.101 79.795 1.00 18.54 260 THR B CA 1
ATOM 4916 C C . THR B 1 260 ? 78.808 107.988 80.807 1.00 18.38 260 THR B C 1
ATOM 4917 O O . THR B 1 260 ? 78.429 108.100 81.975 1.00 15.94 260 THR B O 1
ATOM 4921 N N . LYS B 1 261 ? 79.431 106.904 80.357 1.00 19.19 261 LYS B N 1
ATOM 4922 C CA . LYS B 1 261 ? 79.735 105.801 81.258 1.00 19.41 261 LYS B CA 1
ATOM 4923 C C . LYS B 1 261 ? 80.694 106.331 82.319 1.00 18.15 261 LYS B C 1
ATOM 4924 O O . LYS B 1 261 ? 80.577 106.007 83.504 1.00 17.88 261 LYS B O 1
ATOM 4930 N N . ILE B 1 262 ? 81.642 107.156 81.884 1.00 15.93 262 ILE B N 1
ATOM 4931 C CA . ILE B 1 262 ? 82.614 107.735 82.792 1.00 16.00 262 ILE B CA 1
ATOM 4932 C C . ILE B 1 262 ? 81.916 108.657 83.790 1.00 16.45 262 ILE B C 1
ATOM 4933 O O . ILE B 1 262 ? 82.177 108.589 84.996 1.00 16.34 262 ILE B O 1
ATOM 4938 N N . GLN B 1 263 ? 81.011 109.499 83.296 1.00 14.46 263 GLN B N 1
ATOM 4939 C CA . GLN B 1 263 ? 80.269 110.408 84.163 1.00 15.22 263 GLN B CA 1
ATOM 4940 C C . GLN B 1 263 ? 79.541 109.625 85.258 1.00 15.42 263 GLN B C 1
ATOM 4941 O O . GLN B 1 263 ? 79.618 109.971 86.436 1.00 15.41 263 GLN B O 1
ATOM 4947 N N . GLY B 1 264 ? 78.844 108.565 84.854 1.00 15.48 264 GLY B N 1
ATOM 4948 C CA . GLY B 1 264 ? 78.091 107.745 85.788 1.00 15.37 264 GLY B CA 1
ATOM 4949 C C . GLY B 1 264 ? 78.900 107.053 86.870 1.00 17.61 264 GLY B C 1
ATOM 4950 O O . GLY B 1 264 ? 78.372 106.726 87.937 1.00 17.90 264 GLY B O 1
ATOM 4951 N N . HIS B 1 265 ? 80.179 106.821 86.604 1.00 16.26 265 HIS B N 1
ATOM 4952 C CA . HIS B 1 265 ? 81.036 106.167 87.577 1.00 15.58 265 HIS B CA 1
ATOM 4953 C C . HIS B 1 265 ? 82.075 107.110 88.171 1.00 16.22 265 HIS B C 1
ATOM 4954 O O . HIS B 1 265 ? 83.102 106.666 88.681 1.00 19.21 265 HIS B O 1
ATOM 4961 N N . SER B 1 266 ? 81.814 108.412 88.103 1.00 15.00 266 SER B N 1
ATOM 4962 C CA . SER B 1 266 ? 82.741 109.384 88.677 1.00 14.33 266 SER B CA 1
ATOM 4963 C C . SER B 1 266 ? 82.012 110.396 89.552 1.00 15.76 266 SER B C 1
ATOM 4964 O O . SER B 1 266 ? 82.350 110.573 90.721 1.00 16.86 266 SER B O 1
ATOM 4967 N N . THR B 1 267 ? 80.998 111.050 88.994 1.00 15.78 267 THR B N 1
ATOM 4968 C CA . THR B 1 267 ? 80.236 112.042 89.740 1.00 15.38 267 THR B CA 1
ATOM 4969 C C . THR B 1 267 ? 78.730 111.804 89.675 1.00 16.16 267 THR B C 1
ATOM 4970 O O . THR B 1 267 ? 77.979 112.403 90.436 1.00 14.85 267 THR B O 1
ATOM 4974 N N . SER B 1 268 ? 78.295 110.923 88.778 1.00 16.22 268 SER B N 1
ATOM 4975 C CA . SER B 1 268 ? 76.869 110.676 88.579 1.00 17.07 268 SER B CA 1
ATOM 4976 C C . SER B 1 268 ? 76.354 111.967 87.941 1.00 15.41 268 SER B C 1
ATOM 4977 O O . SER B 1 268 ? 77.146 112.786 87.482 1.00 15.37 268 SER B O 1
ATOM 4980 N N . ASN B 1 269 ? 75.041 112.158 87.925 1.00 13.67 269 ASN B N 1
ATOM 4981 C CA . ASN B 1 269 ? 74.448 113.344 87.322 1.00 14.42 269 ASN B CA 1
ATOM 4982 C C . ASN B 1 269 ? 74.855 114.664 87.978 1.00 14.37 269 ASN B C 1
ATOM 4983 O O . ASN B 1 269 ? 75.153 114.725 89.171 1.00 16.59 269 ASN B O 1
ATOM 4988 N N . VAL B 1 270 ? 74.866 115.720 87.175 1.00 15.02 270 VAL B N 1
ATOM 4989 C CA . VAL B 1 270 ? 75.196 117.067 87.635 1.00 13.76 270 VAL B CA 1
ATOM 4990 C C . VAL B 1 270 ? 74.070 117.554 88.562 1.00 15.59 270 VAL B C 1
ATOM 4991 O O . VAL B 1 270 ? 72.914 117.174 88.380 1.00 15.10 270 VAL B O 1
ATOM 4995 N N . CYS B 1 271 ? 74.418 118.377 89.552 1.00 14.61 271 CYS B N 1
ATOM 4996 C CA . CYS B 1 271 ? 73.454 118.921 90.514 1.00 15.91 271 CYS B CA 1
ATOM 4997 C C . CYS B 1 271 ? 72.130 119.213 89.812 1.00 15.44 271 CYS B C 1
ATOM 4998 O O . CYS B 1 271 ? 72.048 120.084 88.951 1.00 15.98 271 CYS B O 1
ATOM 5001 N N . THR B 1 272 ? 71.093 118.480 90.196 1.00 16.15 272 THR B N 1
ATOM 5002 C CA . THR B 1 272 ? 69.785 118.601 89.566 1.00 15.91 272 THR B CA 1
ATOM 5003 C C . THR B 1 272 ? 69.195 119.999 89.433 1.00 15.15 272 THR B C 1
ATOM 5004 O O . THR B 1 272 ? 68.831 120.401 88.332 1.00 15.75 272 THR B O 1
ATOM 5008 N N . PHE B 1 273 ? 69.087 120.738 90.533 1.00 15.29 273 PHE B N 1
ATOM 5009 C CA . PHE B 1 273 ? 68.510 122.076 90.457 1.00 16.74 273 PHE B CA 1
ATOM 5010 C C . PHE B 1 273 ? 69.417 123.062 89.745 1.00 17.86 273 PHE B C 1
ATOM 5011 O O . PHE B 1 273 ? 68.958 124.091 89.248 1.00 17.08 273 PHE B O 1
ATOM 5019 N N . ALA B 1 274 ? 70.708 122.752 89.691 1.00 17.15 274 ALA B N 1
ATOM 5020 C CA . ALA B 1 274 ? 71.635 123.630 88.997 1.00 16.62 274 ALA B CA 1
ATOM 5021 C C . ALA B 1 274 ? 71.328 123.487 87.511 1.00 16.16 274 ALA B C 1
ATOM 5022 O O . ALA B 1 274 ? 71.381 124.459 86.763 1.00 14.06 274 ALA B O 1
ATOM 5024 N N . GLN B 1 275 ? 71.000 122.266 87.091 1.00 15.81 275 GLN B N 1
ATOM 5025 C CA . GLN B 1 275 ? 70.678 122.013 85.692 1.00 17.50 275 GLN B CA 1
ATOM 5026 C C . GLN B 1 275 ? 69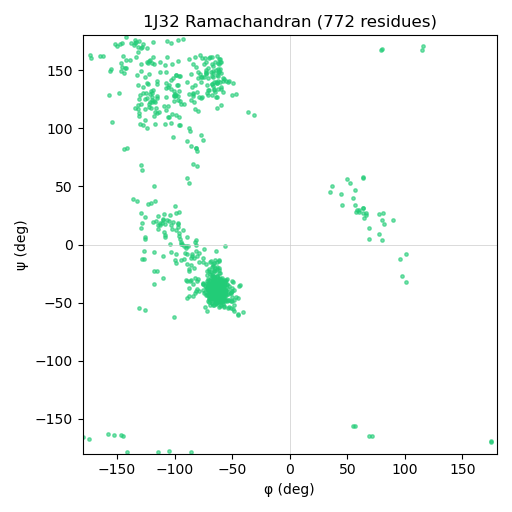.451 122.809 85.262 1.00 17.28 275 GLN B C 1
ATOM 5027 O O . GLN B 1 275 ? 69.368 123.259 84.122 1.00 17.19 275 GLN B O 1
ATOM 5033 N N . TYR B 1 276 ? 68.492 122.975 86.169 1.00 18.10 276 TYR B N 1
ATOM 5034 C CA . TYR B 1 276 ? 67.290 123.726 85.828 1.00 19.63 276 TYR B CA 1
ATOM 5035 C C . TYR B 1 276 ? 67.605 125.196 85.573 1.00 18.46 276 TYR B C 1
ATOM 5036 O O . TYR B 1 276 ? 66.942 125.851 84.776 1.00 19.97 276 TYR B O 1
ATOM 5045 N N . GLY B 1 277 ? 68.621 125.712 86.250 1.00 18.14 277 GLY B N 1
ATOM 5046 C CA . GLY B 1 277 ? 69.009 127.089 86.028 1.00 17.79 277 GLY B CA 1
ATOM 5047 C C . GLY B 1 277 ? 69.531 127.214 84.610 1.00 17.52 277 GLY B C 1
ATOM 5048 O O . GLY B 1 277 ? 69.241 128.184 83.918 1.00 16.70 277 GLY B O 1
ATOM 5049 N N . ALA B 1 278 ? 70.297 126.218 84.173 1.00 17.15 278 ALA B N 1
ATOM 5050 C CA . ALA B 1 278 ? 70.858 126.214 82.826 1.00 17.18 278 ALA B CA 1
ATOM 5051 C C . ALA B 1 278 ? 69.754 126.092 81.775 1.00 18.84 278 ALA B C 1
ATOM 5052 O O . ALA B 1 278 ? 69.866 126.639 80.676 1.00 19.54 278 ALA B O 1
ATOM 5054 N N . ILE B 1 279 ? 68.694 125.361 82.103 1.00 18.60 279 ILE B N 1
ATOM 5055 C CA . ILE B 1 279 ? 67.585 125.228 81.172 1.00 19.33 279 ILE B CA 1
ATOM 5056 C C . ILE B 1 279 ? 67.062 126.637 80.883 1.00 19.23 279 ILE B C 1
ATOM 5057 O O . ILE B 1 279 ? 66.911 127.031 79.727 1.00 19.43 279 ILE B O 1
ATOM 5062 N N . ALA B 1 280 ? 66.818 127.397 81.949 1.00 18.88 280 ALA B N 1
ATOM 5063 C CA . ALA B 1 280 ? 66.322 128.767 81.846 1.00 18.82 280 ALA B CA 1
ATOM 5064 C C . ALA B 1 280 ? 67.260 129.680 81.058 1.00 19.64 280 ALA B C 1
ATOM 5065 O O . ALA B 1 280 ? 66.806 130.571 80.335 1.00 19.08 280 ALA B O 1
ATOM 5067 N N . ALA B 1 281 ? 68.565 129.469 81.202 1.00 17.49 281 ALA B N 1
ATOM 5068 C CA . ALA B 1 281 ? 69.543 130.295 80.497 1.00 18.12 281 ALA B CA 1
ATOM 5069 C C . ALA B 1 281 ? 69.340 130.222 78.983 1.00 18.81 281 ALA B C 1
ATOM 5070 O O . ALA B 1 281 ? 69.455 131.229 78.288 1.00 18.33 281 ALA B O 1
ATOM 5072 N N . TYR B 1 282 ? 69.037 129.028 78.482 1.00 21.12 282 TYR B N 1
ATOM 5073 C CA . TYR B 1 282 ? 68.818 128.826 77.054 1.00 24.59 282 TYR B CA 1
ATOM 5074 C C . TYR B 1 282 ? 67.378 129.070 76.601 1.00 27.32 282 TYR B C 1
ATOM 5075 O O . TYR B 1 282 ? 67.148 129.607 75.516 1.00 28.58 282 TYR B O 1
ATOM 5084 N N . GLU B 1 283 ? 66.412 128.681 77.427 1.00 30.21 283 GLU B N 1
ATOM 5085 C CA . GLU B 1 283 ? 65.005 128.845 77.075 1.00 33.52 283 GLU B CA 1
ATOM 5086 C C . GLU B 1 283 ? 64.470 130.270 77.106 1.00 33.94 283 GLU B C 1
ATOM 5087 O O . GLU B 1 283 ? 63.413 130.546 76.534 1.00 36.87 283 GLU B O 1
ATOM 5093 N N . ASN B 1 284 ? 65.177 131.180 77.764 1.00 33.24 284 ASN B N 1
ATOM 5094 C CA . ASN B 1 284 ? 64.701 132.555 77.833 1.00 31.32 284 ASN B CA 1
ATOM 5095 C C . ASN B 1 284 ? 65.464 133.512 76.926 1.00 30.49 284 ASN B C 1
ATOM 5096 O O . ASN B 1 284 ? 66.351 133.102 76.173 1.00 29.07 284 ASN B O 1
ATOM 5101 N N . SER B 1 285 ? 65.093 134.787 77.003 1.00 28.72 285 SER B N 1
ATOM 5102 C CA . SER B 1 285 ? 65.709 135.847 76.216 1.00 28.04 285 SER B CA 1
ATOM 5103 C C . SER B 1 285 ? 67.200 135.964 76.505 1.00 27.67 285 SER B C 1
ATOM 5104 O O . SER B 1 285 ? 67.647 135.721 77.626 1.00 26.44 285 SER B O 1
ATOM 5107 N N . GLN B 1 286 ? 67.961 136.354 75.489 1.00 28.08 286 GLN B N 1
ATOM 5108 C CA . GLN B 1 286 ? 69.401 136.511 75.628 1.00 27.54 286 GLN B CA 1
ATOM 5109 C C . GLN B 1 286 ? 69.793 137.964 75.900 1.00 27.58 286 GLN B C 1
ATOM 5110 O O . GLN B 1 286 ? 70.951 138.346 75.728 1.00 27.23 286 GLN B O 1
ATOM 5116 N N . ASP B 1 287 ? 68.827 138.771 76.328 1.00 27.01 287 ASP B N 1
ATOM 5117 C CA . ASP B 1 287 ? 69.085 140.176 76.629 1.00 26.73 287 ASP B CA 1
ATOM 5118 C C . ASP B 1 287 ? 70.194 140.347 77.666 1.00 25.51 287 ASP B C 1
ATOM 5119 O O . ASP B 1 287 ? 71.031 141.238 77.550 1.00 24.43 287 ASP B O 1
ATOM 5124 N N . CYS B 1 288 ? 70.187 139.501 78.689 1.00 24.96 288 CYS B N 1
ATOM 5125 C CA . CYS B 1 288 ? 71.197 139.580 79.741 1.00 24.68 288 CYS B CA 1
ATOM 5126 C C . CYS B 1 288 ? 72.596 139.469 79.147 1.00 23.41 288 CYS B C 1
ATOM 5127 O O . CYS B 1 288 ? 73.514 140.173 79.560 1.00 24.87 288 CYS B O 1
ATOM 5130 N N . VAL B 1 289 ? 72.743 138.587 78.167 1.00 22.82 289 VAL B N 1
ATOM 5131 C CA . VAL B 1 289 ? 74.026 138.362 77.512 1.00 24.66 289 VAL B CA 1
ATOM 5132 C C . VAL B 1 289 ? 74.533 139.604 76.787 1.00 24.72 289 VAL B C 1
ATOM 5133 O O . VAL B 1 289 ? 75.693 139.987 76.936 1.00 23.00 289 VAL B O 1
ATOM 5137 N N . GLN B 1 290 ? 73.661 140.233 76.005 1.00 26.12 290 GLN B N 1
ATOM 5138 C CA . GLN B 1 290 ? 74.038 141.434 75.273 1.00 27.13 290 GLN B CA 1
ATOM 5139 C C . GLN B 1 290 ? 74.326 142.607 76.202 1.00 25.90 290 GLN B C 1
ATOM 5140 O O . GLN B 1 290 ? 75.174 143.444 75.901 1.00 25.74 290 GLN B O 1
ATOM 5146 N N . GLU B 1 291 ? 73.626 142.664 77.330 1.00 25.11 291 GLU B N 1
ATOM 5147 C CA . GLU B 1 291 ? 73.843 143.733 78.300 1.00 26.90 291 GLU B CA 1
ATOM 5148 C C . GLU B 1 291 ? 75.231 143.569 78.908 1.00 25.90 291 GLU B C 1
ATOM 5149 O O . GLU B 1 291 ? 75.981 144.533 79.026 1.00 23.59 291 GLU B O 1
ATOM 5155 N N . MET B 1 292 ? 75.569 142.340 79.296 1.00 25.53 292 MET B N 1
ATOM 5156 C CA . MET B 1 292 ? 76.879 142.077 79.878 1.00 24.84 292 MET B CA 1
ATOM 5157 C C . MET B 1 292 ? 77.978 142.320 78.844 1.00 22.70 292 MET B C 1
ATOM 5158 O O . MET B 1 292 ? 79.007 142.914 79.154 1.00 22.14 292 MET B O 1
ATOM 5163 N N . LEU B 1 293 ? 77.749 141.863 77.615 1.00 22.72 293 LEU B N 1
ATOM 5164 C CA . LEU B 1 293 ? 78.724 142.026 76.541 1.00 22.70 293 LEU B CA 1
ATOM 5165 C C . LEU B 1 293 ? 79.014 143.501 76.295 1.00 22.23 293 LEU B C 1
ATOM 5166 O O . LEU B 1 293 ? 80.149 143.875 76.008 1.00 22.04 293 LEU B O 1
ATOM 5171 N N . ALA B 1 294 ? 77.983 144.333 76.396 1.00 20.49 294 ALA B N 1
ATOM 5172 C CA . ALA B 1 294 ? 78.134 145.766 76.181 1.00 20.34 294 ALA B CA 1
ATOM 5173 C C . ALA B 1 294 ? 79.060 146.390 77.224 1.00 20.86 294 ALA B C 1
ATOM 5174 O O . ALA B 1 294 ? 79.888 147.236 76.896 1.00 21.53 294 ALA B O 1
ATOM 5176 N N . ALA B 1 295 ? 78.922 145.981 78.480 1.00 20.94 295 ALA B N 1
ATOM 5177 C CA . ALA B 1 295 ? 79.785 146.508 79.531 1.00 20.47 295 ALA B CA 1
ATOM 5178 C C . ALA B 1 295 ? 81.224 146.050 79.264 1.00 21.03 295 ALA B C 1
ATOM 5179 O O . ALA B 1 295 ? 82.174 146.827 79.398 1.00 20.96 295 ALA B O 1
ATOM 5181 N N . PHE B 1 296 ? 81.382 144.784 78.883 1.00 21.40 296 PHE B N 1
ATOM 5182 C CA . PHE B 1 296 ? 82.703 144.244 78.578 1.00 22.33 296 PHE B CA 1
ATOM 5183 C C . PHE B 1 296 ? 83.340 145.050 77.454 1.00 22.13 296 PHE B C 1
ATOM 5184 O O . PHE B 1 296 ? 84.505 145.439 77.543 1.00 23.31 296 PHE B O 1
ATOM 5192 N N . ALA B 1 297 ? 82.571 145.295 76.397 1.00 20.98 297 ALA B N 1
ATOM 5193 C CA . ALA B 1 297 ? 83.059 146.054 75.247 1.00 21.22 297 ALA B CA 1
ATOM 5194 C C . ALA B 1 297 ? 83.597 147.414 75.677 1.00 21.76 297 ALA B C 1
ATOM 5195 O O . ALA B 1 297 ? 84.607 147.889 75.156 1.00 21.47 297 ALA B O 1
ATOM 5197 N N . GLU B 1 298 ? 82.911 148.035 76.630 1.00 21.51 298 GLU B N 1
ATOM 5198 C CA . GLU B 1 298 ? 83.300 149.341 77.149 1.00 23.64 298 GLU B CA 1
ATOM 5199 C C . GLU B 1 298 ? 84.626 149.250 77.917 1.00 23.07 298 GLU B C 1
ATOM 5200 O O . GLU B 1 298 ? 85.500 150.113 77.788 1.00 21.87 298 GLU B O 1
ATOM 5206 N N . ARG B 1 299 ? 84.765 148.200 78.718 1.00 21.27 299 ARG B N 1
ATOM 5207 C CA . ARG B 1 299 ? 85.977 147.989 79.499 1.00 19.21 299 ARG B CA 1
ATOM 5208 C C . ARG B 1 299 ? 87.150 147.642 78.590 1.00 18.20 299 ARG B C 1
ATOM 5209 O O . ARG B 1 299 ? 88.273 148.105 78.804 1.00 15.13 299 ARG B O 1
ATOM 5217 N N . ARG B 1 300 ? 86.876 146.826 77.577 1.00 17.58 300 ARG B N 1
ATOM 5218 C CA . ARG B 1 300 ? 87.886 146.401 76.615 1.00 19.26 300 ARG B CA 1
ATOM 5219 C C . ARG B 1 300 ? 88.468 147.633 75.934 1.00 21.80 300 ARG B C 1
ATOM 5220 O O . ARG B 1 300 ? 89.684 147.781 75.822 1.00 21.65 300 ARG B O 1
ATOM 5228 N N . ARG B 1 301 ? 87.581 148.515 75.491 1.00 22.95 301 ARG B N 1
ATOM 5229 C CA . ARG B 1 301 ? 87.973 149.750 74.826 1.00 24.50 301 ARG B CA 1
ATOM 5230 C C . ARG B 1 301 ? 88.984 150.493 75.697 1.00 23.58 301 ARG B C 1
ATOM 5231 O O . ARG B 1 301 ? 90.077 150.836 75.252 1.00 22.61 301 ARG B O 1
ATOM 5239 N N . TYR B 1 302 ? 88.614 150.732 76.950 1.00 23.01 302 TYR B N 1
ATOM 5240 C CA . TYR B 1 302 ? 89.492 151.451 77.863 1.00 22.56 302 TYR B CA 1
ATOM 5241 C C . TYR B 1 302 ? 90.848 150.784 78.090 1.00 19.79 302 TYR B C 1
ATOM 5242 O O . TYR B 1 302 ? 91.892 151.431 77.949 1.00 18.29 302 TYR B O 1
ATOM 5251 N N . MET B 1 303 ? 90.844 149.502 78.444 1.00 16.46 303 MET B N 1
ATOM 5252 C CA . MET B 1 303 ? 92.100 148.803 78.688 1.00 16.07 303 MET B CA 1
ATOM 5253 C C . MET B 1 303 ? 92.987 148.716 77.445 1.00 16.62 303 MET B C 1
ATOM 5254 O O . MET B 1 303 ? 94.199 148.919 77.527 1.00 16.71 303 MET B O 1
ATOM 5259 N N . LEU B 1 304 ? 92.389 148.421 76.296 1.00 17.96 304 LEU B N 1
ATOM 5260 C CA . LEU B 1 304 ? 93.154 148.303 75.058 1.00 18.76 304 LEU B CA 1
ATOM 5261 C C . LEU B 1 304 ? 93.847 149.620 74.721 1.00 18.85 304 LEU B C 1
ATOM 5262 O O . LEU B 1 304 ? 95.038 149.639 74.400 1.00 18.79 304 LEU B O 1
ATOM 5267 N N . ASP B 1 305 ? 93.105 150.721 74.801 1.00 18.76 305 ASP B N 1
ATOM 5268 C CA . ASP B 1 305 ? 93.672 152.034 74.516 1.00 18.95 305 ASP B CA 1
ATOM 5269 C C . ASP B 1 305 ? 94.834 152.333 75.465 1.00 18.68 305 ASP B C 1
ATOM 5270 O O . ASP B 1 305 ? 95.878 152.819 75.047 1.00 17.04 305 ASP B O 1
ATOM 5275 N N . ALA B 1 306 ? 94.644 152.045 76.747 1.00 18.62 306 ALA B N 1
ATOM 5276 C CA . ALA B 1 306 ? 95.685 152.289 77.737 1.00 19.60 306 ALA B CA 1
ATOM 5277 C C . ALA B 1 306 ? 96.910 151.423 77.447 1.00 17.98 306 ALA B C 1
ATOM 5278 O O . ALA B 1 306 ? 98.030 151.914 77.391 1.00 19.87 306 ALA B O 1
ATOM 5280 N N . LEU B 1 307 ? 96.692 150.131 77.262 1.00 18.75 307 LEU B N 1
ATOM 5281 C CA . LEU B 1 307 ? 97.790 149.216 76.972 1.00 19.32 307 LEU B CA 1
ATOM 5282 C C . LEU B 1 307 ? 98.556 149.658 75.720 1.00 20.22 307 LEU B C 1
ATOM 5283 O O . LEU B 1 307 ? 99.787 149.649 75.710 1.00 20.09 307 LEU B O 1
ATOM 5288 N N . ASN B 1 308 ? 97.830 150.049 74.672 1.00 19.82 308 ASN B N 1
ATOM 5289 C CA . ASN B 1 308 ? 98.460 150.495 73.428 1.00 20.45 308 ASN B CA 1
ATOM 5290 C C . ASN B 1 308 ? 99.311 151.757 73.594 1.00 19.58 308 ASN B C 1
ATOM 5291 O O . ASN B 1 308 ? 100.174 152.032 72.771 1.00 20.22 308 ASN B O 1
ATOM 5296 N N . ALA B 1 309 ? 99.065 152.531 74.644 1.00 20.02 309 ALA B N 1
ATOM 5297 C CA . ALA B 1 309 ? 99.821 153.761 74.856 1.00 20.94 309 ALA B CA 1
ATOM 5298 C C . ALA B 1 309 ? 101.034 153.562 75.754 1.00 22.18 309 ALA B C 1
ATOM 5299 O O . ALA B 1 309 ? 101.769 154.502 76.035 1.00 23.64 309 ALA B O 1
ATOM 5301 N N . MET B 1 310 ? 101.241 152.332 76.203 1.00 21.28 310 MET B N 1
ATOM 5302 C CA . MET B 1 310 ? 102.363 152.031 77.078 1.00 20.18 310 MET B CA 1
ATOM 5303 C C . MET B 1 310 ? 103.585 151.517 76.333 1.00 20.11 310 MET B C 1
ATOM 5304 O O . MET B 1 310 ? 103.470 150.810 75.329 1.00 20.81 310 MET B O 1
ATOM 5309 N N . PRO B 1 311 ? 104.780 151.874 76.820 1.00 18.89 311 PRO B N 1
ATOM 5310 C CA . PRO B 1 311 ? 106.026 151.432 76.196 1.00 17.11 311 PRO B CA 1
ATOM 5311 C C . PRO B 1 311 ? 106.387 150.080 76.802 1.00 17.45 311 PRO B C 1
ATOM 5312 O O . PRO B 1 311 ? 105.894 149.738 77.876 1.00 15.79 311 PRO B O 1
ATOM 5316 N N . GLY B 1 312 ? 107.231 149.318 76.111 1.00 16.66 312 GLY B N 1
ATOM 5317 C CA . GLY B 1 312 ? 107.667 148.031 76.626 1.00 17.75 312 GLY B CA 1
ATOM 5318 C C . GLY B 1 312 ? 106.695 146.883 76.449 1.00 21.61 312 GLY B C 1
ATOM 5319 O O . GLY B 1 312 ? 106.958 145.770 76.906 1.00 20.72 312 GLY B O 1
ATOM 5320 N N . LEU B 1 313 ? 105.578 147.146 75.780 1.00 23.26 313 LEU B N 1
ATOM 5321 C CA . LEU B 1 313 ? 104.578 146.119 75.545 1.00 25.88 313 LEU B CA 1
ATOM 5322 C C . LEU B 1 313 ? 104.259 145.926 74.074 1.00 28.13 313 LEU B C 1
ATOM 5323 O O . LEU B 1 313 ? 104.658 146.712 73.214 1.00 29.91 313 LEU B O 1
ATOM 5328 N N . GLU B 1 314 ? 103.528 144.854 73.807 1.00 28.98 314 GLU B N 1
ATOM 5329 C CA . GLU B 1 314 ? 103.070 144.515 72.477 1.00 28.35 314 GLU B CA 1
ATOM 5330 C C . GLU B 1 314 ? 101.825 143.689 72.724 1.00 28.31 314 GLU B C 1
ATOM 5331 O O . GLU B 1 314 ? 101.895 142.540 73.153 1.00 25.74 314 GLU B O 1
ATOM 5337 N N . CYS B 1 315 ? 100.677 144.300 72.476 1.00 28.11 315 CYS B N 1
ATOM 5338 C CA . CYS B 1 315 ? 99.411 143.641 72.711 1.00 29.76 315 CYS B CA 1
ATOM 5339 C C . CYS B 1 315 ? 98.583 143.469 71.451 1.00 28.93 315 CYS B C 1
ATOM 5340 O O . CYS B 1 315 ? 98.102 144.440 70.883 1.00 30.03 315 CYS B O 1
ATOM 5343 N N . PRO B 1 316 ? 98.422 142.224 70.985 1.00 29.19 316 PRO B N 1
ATOM 5344 C CA . PRO B 1 316 ? 97.618 142.022 69.780 1.00 29.73 316 PRO B CA 1
ATOM 5345 C C . PRO B 1 316 ? 96.160 142.264 70.161 1.00 28.30 316 PRO B C 1
ATOM 5346 O O . PRO B 1 316 ? 95.713 141.828 71.222 1.00 28.98 316 PRO B O 1
ATOM 5350 N N . LYS B 1 317 ? 95.426 142.969 69.309 1.00 26.83 317 LYS B N 1
ATOM 5351 C CA . LYS B 1 317 ? 94.028 143.274 69.590 1.00 25.68 317 LYS B CA 1
ATOM 5352 C C . LYS B 1 317 ? 93.156 142.021 69.680 1.00 23.37 317 LYS B C 1
ATOM 5353 O O . LYS B 1 317 ? 93.021 141.270 68.720 1.00 23.81 317 LYS B O 1
ATOM 5359 N N . PRO B 1 318 ? 92.557 141.777 70.853 1.00 22.52 318 PRO B N 1
ATOM 5360 C CA . PRO B 1 318 ? 91.699 140.605 71.051 1.00 21.23 318 PRO B CA 1
ATOM 5361 C C . PRO B 1 318 ? 90.247 140.913 70.692 1.00 20.29 318 PRO B C 1
ATOM 5362 O O . PRO B 1 318 ? 89.746 141.990 71.006 1.00 19.18 318 PRO B O 1
ATOM 5366 N N . ASP B 1 319 ? 89.571 139.973 70.036 1.00 18.89 319 ASP B N 1
ATOM 5367 C CA . ASP B 1 319 ? 88.176 140.188 69.672 1.00 18.65 319 ASP B CA 1
ATOM 5368 C C . ASP B 1 319 ? 87.220 139.233 70.384 1.00 17.91 319 ASP B C 1
ATOM 5369 O O . ASP B 1 319 ? 86.054 139.131 70.011 1.00 15.73 319 ASP B O 1
ATOM 5374 N N . GLY B 1 320 ? 87.710 138.542 71.411 1.00 16.48 320 GLY B N 1
ATOM 5375 C CA . GLY B 1 320 ? 86.858 137.612 72.135 1.00 15.62 320 GLY B CA 1
ATOM 5376 C C . GLY B 1 320 ? 87.224 137.448 73.602 1.00 16.10 320 GLY B C 1
ATOM 5377 O O . GLY B 1 320 ? 88.270 137.929 74.042 1.00 15.36 320 GLY B O 1
ATOM 5378 N N . ALA B 1 321 ? 86.368 136.755 74.354 1.00 14.01 321 ALA B N 1
ATOM 5379 C CA . ALA B 1 321 ? 86.592 136.531 75.783 1.00 14.89 321 ALA B CA 1
ATOM 5380 C C . ALA B 1 321 ? 86.748 137.873 76.496 1.00 13.88 321 ALA B C 1
ATOM 5381 O O . ALA B 1 321 ? 86.230 138.885 76.023 1.00 14.06 321 ALA B O 1
ATOM 5383 N N . PHE B 1 322 ? 87.419 137.892 77.647 1.00 14.99 322 PHE B N 1
ATOM 5384 C CA . PHE B 1 322 ? 87.621 139.156 78.355 1.00 15.52 322 PHE B CA 1
ATOM 5385 C C . PHE B 1 322 ? 89.047 139.304 78.884 1.00 15.39 322 PHE B C 1
ATOM 5386 O O . PHE B 1 322 ? 89.279 139.822 79.983 1.00 12.31 322 PHE B O 1
ATOM 5394 N N . TYR B 1 323 ? 90.003 138.864 78.069 1.00 14.50 323 TYR B N 1
ATOM 5395 C CA . TYR B 1 323 ? 91.412 138.933 78.429 1.00 14.63 323 TYR B CA 1
ATOM 5396 C C . TYR B 1 323 ? 92.271 139.680 77.412 1.00 15.29 323 TYR B C 1
ATOM 5397 O O . TYR B 1 323 ? 91.920 139.794 76.234 1.00 16.22 323 TYR B O 1
ATOM 5406 N N . MET B 1 324 ? 93.405 140.174 77.899 1.00 14.81 324 MET B N 1
ATOM 5407 C CA . MET B 1 324 ? 94.413 140.850 77.097 1.00 14.70 324 MET B CA 1
ATOM 5408 C C . MET B 1 324 ? 95.678 140.078 77.473 1.00 15.10 324 MET B C 1
ATOM 5409 O O . MET B 1 324 ? 95.905 139.793 78.651 1.00 15.43 324 MET B O 1
ATOM 5414 N N . PHE B 1 325 ? 96.491 139.726 76.487 1.00 13.94 325 PHE B N 1
ATOM 5415 C CA . PHE B 1 325 ? 97.701 138.949 76.744 1.00 14.71 325 PHE B CA 1
ATOM 5416 C C . PHE B 1 325 ? 98.905 139.629 76.093 1.00 15.03 325 PHE B C 1
ATOM 5417 O O . PHE B 1 325 ? 99.483 139.111 75.136 1.00 16.45 325 PHE B O 1
ATOM 5425 N N . PRO B 1 326 ? 99.305 140.800 76.611 1.00 14.20 326 PRO B N 1
ATOM 5426 C CA . PRO B 1 326 ? 100.448 141.507 76.030 1.00 14.63 326 PRO B CA 1
ATOM 5427 C C . PRO B 1 326 ? 101.809 140.896 76.317 1.00 15.42 326 PRO B C 1
ATOM 5428 O O . PRO B 1 326 ? 102.026 140.262 77.354 1.00 13.07 326 PRO B O 1
ATOM 5432 N N . SER B 1 327 ? 102.726 141.093 75.378 1.00 15.03 327 SER B N 1
ATOM 5433 C CA . SER B 1 327 ? 104.086 140.611 75.524 1.00 17.59 327 SER B CA 1
ATOM 5434 C C . SER B 1 327 ? 104.869 141.652 76.320 1.00 18.24 327 SER B C 1
ATOM 5435 O O . SER B 1 327 ? 104.748 142.849 76.065 1.00 19.55 327 SER B O 1
ATOM 5438 N N . ILE B 1 328 ? 105.655 141.191 77.287 1.00 18.60 328 ILE B N 1
ATOM 5439 C CA . ILE B 1 328 ? 106.478 142.068 78.120 1.00 18.59 328 ILE B CA 1
ATOM 5440 C C . ILE B 1 328 ? 107.950 141.805 77.811 1.00 17.87 328 ILE B C 1
ATOM 5441 O O . ILE B 1 328 ? 108.838 142.183 78.579 1.00 17.86 328 ILE B O 1
ATOM 5446 N N . ALA B 1 329 ? 108.187 141.150 76.680 1.00 16.94 329 ALA B N 1
ATOM 5447 C CA . ALA B 1 329 ? 109.521 140.794 76.228 1.00 17.26 329 ALA B CA 1
ATOM 5448 C C . ALA B 1 329 ? 110.498 141.967 76.219 1.00 17.77 329 ALA B C 1
ATOM 5449 O O . ALA B 1 329 ? 111.659 141.815 76.602 1.00 17.25 329 ALA B O 1
ATOM 5451 N N . LYS B 1 330 ? 110.037 143.136 75.782 1.00 16.38 330 LYS B N 1
ATOM 5452 C CA . LYS B 1 330 ? 110.914 144.300 75.725 1.00 16.34 330 LYS B CA 1
ATOM 5453 C C . LYS B 1 330 ? 111.432 144.741 77.087 1.00 16.72 330 LYS B C 1
ATOM 5454 O O . LYS B 1 330 ? 112.392 145.503 77.168 1.00 18.79 330 LYS B O 1
ATOM 5460 N N . THR B 1 331 ? 110.816 144.259 78.161 1.00 16.09 331 THR B N 1
ATOM 5461 C CA . THR B 1 331 ? 111.264 144.637 79.494 1.00 15.82 331 THR B CA 1
ATOM 5462 C C . THR B 1 331 ? 112.441 143.769 79.908 1.00 18.65 331 THR B C 1
ATOM 5463 O O . THR B 1 331 ? 113.101 144.044 80.915 1.00 19.57 331 THR B O 1
ATOM 5467 N N . GLY B 1 332 ? 112.691 142.716 79.136 1.00 19.40 332 GLY B N 1
ATOM 5468 C CA . GLY B 1 332 ? 113.787 141.814 79.444 1.00 20.20 332 GLY B CA 1
ATOM 5469 C C . GLY B 1 332 ? 113.580 140.987 80.702 1.00 20.73 332 GLY B C 1
ATOM 5470 O O . GLY B 1 332 ? 114.522 140.373 81.206 1.00 21.33 332 GLY B O 1
ATOM 5471 N N . ARG B 1 333 ? 112.351 140.957 81.209 1.00 20.76 333 ARG B N 1
ATOM 5472 C CA . ARG B 1 333 ? 112.046 140.207 82.422 1.00 19.61 333 ARG B CA 1
ATOM 5473 C C . ARG B 1 333 ? 111.127 139.017 82.156 1.00 19.28 333 ARG B C 1
ATOM 5474 O O . ARG B 1 333 ? 110.289 139.070 81.263 1.00 18.40 333 ARG B O 1
ATOM 5482 N N . SER B 1 334 ? 111.282 137.944 82.931 1.00 18.91 334 SER B N 1
ATOM 5483 C CA . SER B 1 334 ? 110.414 136.775 82.776 1.00 18.73 334 SER B CA 1
ATOM 5484 C C . SER B 1 334 ? 109.057 137.177 83.357 1.00 16.37 334 SER B C 1
ATOM 5485 O O . SER B 1 334 ? 108.977 138.118 84.140 1.00 15.28 334 SER B O 1
ATOM 5488 N N . SER B 1 335 ? 107.994 136.465 82.994 1.00 16.82 335 SER B N 1
ATOM 5489 C CA . SER B 1 335 ? 106.662 136.811 83.489 1.00 15.45 335 SER B CA 1
ATOM 5490 C C . SER B 1 335 ? 106.532 136.766 85.012 1.00 15.83 335 SER B C 1
ATOM 5491 O O . SER B 1 335 ? 105.862 137.618 85.604 1.00 13.94 335 SER B O 1
ATOM 5494 N N . LEU B 1 336 ? 107.165 135.784 85.651 1.00 14.85 336 LEU B N 1
ATOM 5495 C CA . LEU B 1 336 ? 107.082 135.672 87.107 1.00 19.08 336 LEU B CA 1
ATOM 5496 C C . LEU B 1 336 ? 107.675 136.886 87.789 1.00 19.14 336 LEU B C 1
ATOM 5497 O O . LEU B 1 336 ? 107.077 137.456 88.707 1.00 17.87 336 LEU B O 1
ATOM 5502 N N . ASP B 1 337 ? 108.865 137.274 87.345 1.00 19.91 337 ASP B N 1
ATOM 5503 C CA . ASP B 1 337 ? 109.538 138.429 87.921 1.00 19.22 337 ASP B CA 1
ATOM 5504 C C . ASP B 1 337 ? 108.735 139.701 87.655 1.00 16.35 337 ASP B C 1
ATOM 5505 O O . ASP B 1 337 ? 108.514 140.504 88.558 1.00 17.23 337 ASP B O 1
ATOM 5510 N N . PHE B 1 338 ? 108.285 139.874 86.419 1.00 15.35 338 PHE B N 1
ATOM 5511 C CA . PHE B 1 338 ? 107.519 141.061 86.056 1.00 14.81 338 PHE B CA 1
ATOM 5512 C C . PHE B 1 338 ? 106.264 141.249 86.895 1.00 15.49 338 PHE B C 1
ATOM 5513 O O . PHE B 1 338 ? 106.055 142.309 87.473 1.00 15.31 338 PHE B O 1
ATOM 5521 N N . CYS B 1 339 ? 105.430 140.219 86.969 1.00 17.30 339 CYS B N 1
ATOM 5522 C CA . CYS B 1 339 ? 104.188 140.327 87.718 1.00 20.24 339 CYS B CA 1
ATOM 5523 C C . CYS B 1 339 ? 104.410 140.442 89.224 1.00 18.54 339 CYS B C 1
ATOM 5524 O O . CYS B 1 339 ? 103.697 141.183 89.898 1.00 16.50 339 CYS B O 1
ATOM 5527 N N . SER B 1 340 ? 105.397 139.724 89.754 1.00 17.84 340 SER B N 1
ATOM 5528 C CA . SER B 1 340 ? 105.680 139.795 91.184 1.00 20.18 340 SER B CA 1
ATOM 5529 C C . SER B 1 340 ? 106.162 141.192 91.543 1.00 18.69 340 SER B C 1
ATOM 5530 O O . SER B 1 340 ? 105.770 141.749 92.568 1.00 18.75 340 SER B O 1
ATOM 5533 N N . GLU B 1 341 ? 107.007 141.762 90.687 1.00 17.90 341 GLU B N 1
ATOM 5534 C CA . GLU B 1 341 ? 107.539 143.099 90.932 1.00 18.42 341 GLU B CA 1
ATOM 5535 C C . GLU B 1 341 ? 106.453 144.158 90.798 1.00 18.02 341 GLU B C 1
ATOM 5536 O O . GLU B 1 341 ? 106.409 145.106 91.583 1.00 18.23 341 GLU B O 1
ATOM 5542 N N . LEU B 1 342 ? 105.577 144.000 89.807 1.00 17.59 342 LEU B N 1
ATOM 5543 C CA . LEU B 1 342 ? 104.487 144.952 89.598 1.00 16.36 342 LEU B CA 1
ATOM 5544 C C . LEU B 1 342 ? 103.562 144.961 90.812 1.00 16.84 342 LEU B C 1
ATOM 5545 O O . LEU B 1 342 ? 103.070 146.012 91.224 1.00 15.63 342 LEU B O 1
ATOM 5550 N N . LEU B 1 343 ? 103.327 143.781 91.376 1.00 16.83 343 LEU B N 1
ATOM 5551 C CA . LEU B 1 343 ? 102.460 143.649 92.536 1.00 18.44 343 LEU B CA 1
ATOM 5552 C C . LEU B 1 343 ? 103.107 144.312 93.749 1.00 20.06 343 LEU B C 1
ATOM 5553 O O . LEU B 1 343 ? 102.490 145.113 94.451 1.00 20.16 343 LEU B O 1
ATOM 5558 N N . ASP B 1 344 ? 104.362 143.972 93.993 1.00 22.37 344 ASP B N 1
ATOM 5559 C CA . ASP B 1 344 ? 105.071 144.521 95.136 1.00 25.58 344 ASP B CA 1
ATOM 5560 C C . ASP B 1 344 ? 105.275 146.036 95.068 1.00 26.06 344 ASP B C 1
ATOM 5561 O O . ASP B 1 344 ? 105.063 146.739 96.054 1.00 26.15 344 ASP B O 1
ATOM 5566 N N . GLN B 1 345 ? 105.663 146.528 93.896 1.00 25.98 345 GLN B N 1
ATOM 5567 C CA . GLN B 1 345 ? 105.936 147.948 93.685 1.00 26.55 345 GLN B CA 1
ATOM 5568 C C . GLN B 1 345 ? 104.736 148.861 93.465 1.00 25.31 345 GLN B C 1
ATOM 5569 O O . GLN B 1 345 ? 104.729 150.000 93.933 1.00 24.26 345 GLN B O 1
ATOM 5575 N N . HIS B 1 346 ? 103.733 148.375 92.741 1.00 22.46 346 HIS B N 1
ATOM 5576 C CA . HIS B 1 346 ? 102.571 149.196 92.435 1.00 23.33 346 HIS B CA 1
ATOM 5577 C C . HIS B 1 346 ? 101.227 148.610 92.819 1.00 22.73 346 HIS B C 1
ATOM 5578 O O . HIS B 1 346 ? 100.184 149.187 92.517 1.00 22.85 346 HIS B O 1
ATOM 5585 N N . GLN B 1 347 ? 101.252 147.463 93.480 1.00 20.99 347 GLN B N 1
ATOM 5586 C CA . GLN B 1 347 ? 100.025 146.830 93.927 1.00 21.13 347 GLN B CA 1
ATOM 5587 C C . GLN B 1 347 ? 99.018 146.539 92.812 1.00 19.90 347 GLN B C 1
ATOM 5588 O O . GLN B 1 347 ? 97.832 146.845 92.936 1.00 19.49 347 GLN B O 1
ATOM 5594 N N . VAL B 1 348 ? 99.498 145.961 91.717 1.00 17.29 348 VAL B N 1
ATOM 5595 C CA . VAL B 1 348 ? 98.627 145.588 90.613 1.00 15.98 348 VAL B CA 1
ATOM 5596 C C . VAL B 1 348 ? 98.844 144.101 90.380 1.00 16.66 348 VAL B C 1
ATOM 5597 O O . VAL B 1 348 ? 99.979 143.653 90.211 1.00 16.00 348 VAL B O 1
ATOM 5601 N N . ALA B 1 349 ? 97.761 143.334 90.381 1.00 15.18 349 ALA B N 1
ATOM 5602 C CA . ALA B 1 349 ? 97.866 141.895 90.174 1.00 14.60 349 ALA B CA 1
ATOM 5603 C C . ALA B 1 349 ? 97.547 141.487 88.739 1.00 14.56 349 ALA B C 1
ATOM 5604 O O . ALA B 1 349 ? 96.503 141.850 88.197 1.00 12.38 349 ALA B O 1
ATOM 5606 N N . THR B 1 350 ? 98.464 140.735 88.136 1.00 15.13 350 THR B N 1
ATOM 5607 C CA . THR B 1 350 ? 98.315 140.230 86.773 1.00 15.31 350 THR B CA 1
ATOM 5608 C C . THR B 1 350 ? 98.822 138.791 86.806 1.00 18.16 350 THR B C 1
ATOM 5609 O O . THR B 1 350 ? 99.577 138.425 87.711 1.00 18.14 350 THR B O 1
ATOM 5613 N N . VAL B 1 351 ? 98.413 137.976 85.836 1.00 16.18 351 VAL B N 1
ATOM 5614 C CA . VAL B 1 351 ? 98.843 136.581 85.800 1.00 16.44 351 VAL B CA 1
ATOM 5615 C C . VAL B 1 351 ? 100.030 136.360 84.864 1.00 16.77 351 VAL B C 1
ATOM 5616 O O . VAL B 1 351 ? 99.966 136.700 83.684 1.00 15.95 351 VAL B O 1
ATOM 5620 N N . PRO B 1 352 ? 101.132 135.784 85.378 1.00 18.07 352 PRO B N 1
ATOM 5621 C CA . PRO B 1 352 ? 102.306 135.529 84.536 1.00 17.17 352 PRO B CA 1
ATOM 5622 C C . PRO B 1 352 ? 101.987 134.562 83.392 1.00 16.21 352 PRO B C 1
ATOM 5623 O O . PRO B 1 352 ? 101.350 133.534 83.595 1.00 14.09 352 PRO B O 1
ATOM 5627 N N . GLY B 1 353 ? 102.432 134.903 82.187 1.00 15.97 353 GLY B N 1
ATOM 5628 C CA . GLY B 1 353 ? 102.177 134.049 81.041 1.00 15.37 353 GLY B CA 1
ATOM 5629 C C . GLY B 1 353 ? 102.775 132.661 81.158 1.00 14.89 353 GLY B C 1
ATOM 5630 O O . GLY B 1 353 ? 102.350 131.737 80.466 1.00 15.47 353 GLY B O 1
ATOM 5631 N N . ALA B 1 354 ? 103.766 132.504 82.027 1.00 16.43 354 ALA B N 1
ATOM 5632 C CA . ALA B 1 354 ? 104.404 131.203 82.209 1.00 17.95 354 ALA B CA 1
ATOM 5633 C C . ALA B 1 354 ? 103.364 130.117 82.496 1.00 17.30 354 ALA B C 1
ATOM 5634 O O . ALA B 1 354 ? 103.508 128.978 82.063 1.00 19.47 354 ALA B O 1
ATOM 5636 N N . ALA B 1 355 ? 102.314 130.477 83.225 1.00 16.66 355 ALA B N 1
ATOM 5637 C CA . ALA B 1 355 ? 101.265 129.523 83.562 1.00 17.05 355 ALA B CA 1
ATOM 5638 C C . ALA B 1 355 ? 100.581 128.969 82.315 1.00 17.78 355 ALA B C 1
ATOM 5639 O O . ALA B 1 355 ? 100.106 127.836 82.316 1.00 16.33 355 ALA B O 1
ATOM 5641 N N . PHE B 1 356 ? 100.538 129.771 81.253 1.00 16.62 356 PHE B N 1
ATOM 5642 C CA . PHE B 1 356 ? 99.893 129.357 80.010 1.00 16.23 356 PHE B CA 1
ATOM 5643 C C . PHE B 1 356 ? 100.886 128.934 78.936 1.00 17.12 356 PHE B C 1
ATOM 5644 O O . PHE B 1 356 ? 100.521 128.805 77.765 1.00 16.59 356 PHE B O 1
ATOM 5652 N N . GLY B 1 357 ? 102.139 128.724 79.336 1.00 18.66 357 GLY B N 1
ATOM 5653 C CA . GLY B 1 357 ? 103.164 128.319 78.388 1.00 18.59 357 GLY B CA 1
ATOM 5654 C C . GLY B 1 357 ? 103.765 129.455 77.572 1.00 18.31 357 GLY B C 1
ATOM 5655 O O . GLY B 1 357 ? 104.240 129.234 76.458 1.00 18.71 357 GLY B O 1
ATOM 5656 N N . ALA B 1 358 ? 103.752 130.668 78.119 1.00 17.96 358 ALA B N 1
ATOM 5657 C CA . ALA B 1 358 ? 104.308 131.836 77.426 1.00 19.23 358 ALA B CA 1
ATOM 5658 C C . ALA B 1 358 ? 104.969 132.767 78.446 1.00 20.49 358 ALA B C 1
ATOM 5659 O O . ALA B 1 358 ? 104.379 133.759 78.880 1.00 19.15 358 ALA B O 1
ATOM 5661 N N . ASP B 1 359 ? 106.207 132.445 78.803 1.00 19.56 359 ASP B N 1
ATOM 5662 C CA . ASP B 1 359 ? 106.953 133.199 79.799 1.00 20.88 359 ASP B CA 1
ATOM 5663 C C . ASP B 1 359 ? 107.253 134.673 79.523 1.00 21.21 359 ASP B C 1
ATOM 5664 O O . ASP B 1 359 ? 107.671 135.394 80.434 1.00 22.29 359 ASP B O 1
ATOM 5669 N N . ASP B 1 360 ? 107.057 135.131 78.292 1.00 20.15 360 ASP B N 1
ATOM 5670 C CA . ASP B 1 360 ? 107.325 136.536 77.979 1.00 21.82 360 ASP B CA 1
ATOM 5671 C C . ASP B 1 360 ? 106.051 137.372 77.832 1.00 20.81 360 ASP B C 1
ATOM 5672 O O . ASP B 1 360 ? 106.070 138.449 77.232 1.00 21.41 360 ASP B O 1
ATOM 5677 N N . CYS B 1 361 ? 104.952 136.872 78.395 1.00 19.02 361 CYS B N 1
ATOM 5678 C CA . CYS B 1 361 ? 103.659 137.555 78.346 1.00 17.65 361 CYS B CA 1
ATOM 5679 C C . CYS B 1 361 ? 102.988 137.524 79.714 1.00 16.24 361 CYS B C 1
ATOM 5680 O O . CYS B 1 361 ? 103.455 136.850 80.629 1.00 17.42 361 CYS B O 1
ATOM 5683 N N . ILE B 1 362 ? 101.891 138.261 79.842 1.00 15.84 362 ILE B N 1
ATOM 5684 C CA . ILE B 1 362 ? 101.109 138.284 81.072 1.00 14.13 362 ILE B CA 1
ATOM 5685 C C . ILE B 1 362 ? 99.637 138.383 80.679 1.00 15.26 362 ILE B C 1
ATOM 5686 O O . ILE B 1 362 ? 99.305 138.918 79.617 1.00 12.75 362 ILE B O 1
ATOM 5691 N N . ARG B 1 363 ? 98.755 137.862 81.526 1.00 14.52 363 ARG B N 1
ATOM 5692 C CA . ARG B 1 363 ? 97.328 137.921 81.243 1.00 13.96 363 ARG B CA 1
ATOM 5693 C C . ARG B 1 363 ? 96.638 138.931 82.143 1.00 14.29 363 ARG B C 1
ATOM 5694 O O . ARG B 1 363 ? 96.892 138.976 83.342 1.00 13.16 363 ARG B O 1
ATOM 5702 N N . LEU B 1 364 ? 95.779 139.753 81.550 1.00 15.86 364 LEU B N 1
ATOM 5703 C CA . LEU B 1 364 ? 94.999 140.730 82.298 1.00 16.98 364 LEU B CA 1
ATOM 5704 C C . LEU B 1 364 ? 93.542 140.481 81.944 1.00 18.09 364 LEU B C 1
ATOM 5705 O O . LEU B 1 364 ? 93.222 140.117 80.808 1.00 18.35 364 LEU B O 1
ATOM 5710 N N . SER B 1 365 ? 92.663 140.664 82.919 1.00 17.13 365 SER B N 1
ATOM 5711 C CA . SER B 1 365 ? 91.238 140.501 82.693 1.00 17.90 365 SER B CA 1
ATOM 5712 C C . SER B 1 365 ? 90.556 141.829 82.996 1.00 18.09 365 SER B C 1
ATOM 5713 O O . SER B 1 365 ? 90.798 142.428 84.044 1.00 17.57 365 SER B O 1
ATOM 5716 N N . TYR B 1 366 ? 89.720 142.296 82.072 1.00 19.05 366 TYR B N 1
ATOM 5717 C CA . TYR B 1 366 ? 88.999 143.541 82.269 1.00 18.18 366 TYR B CA 1
ATOM 5718 C C . TYR B 1 366 ? 87.579 143.247 82.736 1.00 20.70 366 TYR B C 1
ATOM 5719 O O . TYR B 1 366 ? 86.655 144.025 82.507 1.00 23.07 366 TYR B O 1
ATOM 5728 N N . ALA B 1 367 ? 87.421 142.104 83.394 1.00 22.38 367 ALA B N 1
ATOM 5729 C CA . ALA B 1 367 ? 86.136 141.698 83.939 1.00 23.97 367 ALA B CA 1
ATOM 5730 C C . ALA B 1 367 ? 86.070 142.266 85.355 1.00 24.65 367 ALA B C 1
ATOM 5731 O O . ALA B 1 367 ? 85.911 141.537 86.337 1.00 26.10 367 ALA B O 1
ATOM 5733 N N . THR B 1 368 ? 86.225 143.582 85.447 1.00 24.64 368 THR B N 1
ATOM 5734 C CA . THR B 1 368 ? 86.183 144.280 86.721 1.00 22.69 368 THR B CA 1
ATOM 5735 C C . THR B 1 368 ? 85.694 145.696 86.438 1.00 21.83 368 THR B C 1
ATOM 5736 O O . THR B 1 368 ? 85.541 146.076 85.277 1.00 21.23 368 THR B O 1
ATOM 5740 N N . ASP B 1 369 ? 85.436 146.476 87.481 1.00 22.40 369 ASP B N 1
ATOM 5741 C CA . ASP B 1 369 ? 84.931 147.826 87.274 1.00 21.89 369 ASP B CA 1
ATOM 5742 C C . ASP B 1 369 ? 85.906 148.746 86.554 1.00 22.52 369 ASP B C 1
ATOM 5743 O O . ASP B 1 369 ? 87.123 148.610 86.667 1.00 20.48 369 ASP B O 1
ATOM 5748 N N . LEU B 1 370 ? 85.334 149.697 85.822 1.00 23.22 370 LEU B N 1
ATOM 5749 C CA . LEU B 1 370 ? 86.081 150.665 85.035 1.00 23.78 370 LEU B CA 1
ATOM 5750 C C . LEU B 1 370 ? 87.054 151.514 85.857 1.00 23.99 370 LEU B C 1
ATOM 5751 O O . LEU B 1 370 ? 88.133 151.868 85.377 1.00 23.49 370 LEU B O 1
ATOM 5756 N N . ASP B 1 371 ? 86.678 151.846 87.088 1.00 23.21 371 ASP B N 1
ATOM 5757 C CA . ASP B 1 371 ? 87.543 152.654 87.939 1.00 23.31 371 ASP B CA 1
ATOM 5758 C C . ASP B 1 371 ? 88.794 151.875 88.348 1.00 22.19 371 ASP B C 1
ATOM 5759 O O . ASP B 1 371 ? 89.870 152.449 88.489 1.00 21.19 371 ASP B O 1
ATOM 5764 N N . THR B 1 372 ? 88.648 150.568 88.545 1.00 21.76 372 THR B N 1
ATOM 5765 C CA . THR B 1 372 ? 89.790 149.735 88.913 1.00 21.48 372 THR B CA 1
ATOM 5766 C C . THR B 1 372 ? 90.720 149.668 87.705 1.00 20.32 372 THR B C 1
ATOM 5767 O O . THR B 1 372 ? 91.946 149.717 87.847 1.00 20.22 372 THR B O 1
ATOM 5771 N N . ILE B 1 373 ? 90.124 149.577 86.518 1.00 17.62 373 ILE B N 1
ATOM 5772 C CA . ILE B 1 373 ? 90.882 149.511 85.272 1.00 17.03 373 ILE B CA 1
ATOM 5773 C C . ILE B 1 373 ? 91.669 150.799 85.028 1.00 17.97 373 ILE B C 1
ATOM 5774 O O . ILE B 1 373 ? 92.846 150.758 84.671 1.00 15.42 373 ILE B O 1
ATOM 5779 N N . LYS B 1 374 ? 91.016 151.940 85.218 1.00 18.53 374 LYS B N 1
ATOM 5780 C CA . LYS B 1 374 ? 91.671 153.229 85.010 1.00 20.60 374 LYS B CA 1
ATOM 5781 C C . LYS B 1 374 ? 92.852 153.429 85.956 1.00 20.68 374 LYS B C 1
ATOM 5782 O O . LYS B 1 374 ? 93.949 153.786 85.529 1.00 21.12 374 LYS B O 1
ATOM 5788 N N . ARG B 1 375 ? 92.624 153.198 87.243 1.00 21.07 375 ARG B N 1
ATOM 5789 C CA . ARG B 1 375 ? 93.668 153.347 88.249 1.00 20.17 375 ARG B CA 1
ATOM 5790 C C . ARG B 1 375 ? 94.766 152.306 88.063 1.00 17.58 375 ARG B C 1
ATOM 5791 O O . ARG B 1 375 ? 95.952 152.614 88.158 1.00 17.33 375 ARG B O 1
ATOM 5799 N N . GLY B 1 376 ? 94.365 151.069 87.805 1.00 17.10 376 GLY B N 1
ATOM 5800 C CA . GLY B 1 376 ? 95.340 150.010 87.616 1.00 17.87 376 GLY B CA 1
ATOM 5801 C C . GLY B 1 376 ? 96.241 150.252 86.414 1.00 16.67 376 GLY B C 1
ATOM 5802 O O . GLY B 1 376 ? 97.453 150.081 86.501 1.00 16.37 376 GLY B O 1
ATOM 5803 N N . MET B 1 377 ? 95.652 150.648 85.291 1.00 16.36 377 MET B N 1
ATOM 5804 C CA . MET B 1 377 ? 96.427 150.907 84.083 1.00 16.63 377 MET B CA 1
ATOM 5805 C C . MET B 1 377 ? 97.393 152.076 84.286 1.00 16.41 377 MET B C 1
ATOM 5806 O O . MET B 1 377 ? 98.479 152.095 83.715 1.00 15.16 377 MET B O 1
ATOM 5811 N N . GLU B 1 378 ? 97.003 153.048 85.105 1.00 17.03 378 GLU B N 1
ATOM 5812 C CA . GLU B 1 378 ? 97.879 154.181 85.384 1.00 19.75 378 GLU B CA 1
ATOM 5813 C C . GLU B 1 378 ? 99.122 153.673 86.119 1.00 18.31 378 GLU B C 1
ATOM 5814 O O . GLU B 1 378 ? 100.242 154.085 85.825 1.00 18.59 378 GLU B O 1
ATOM 5820 N N . ARG B 1 379 ? 98.911 152.778 87.078 1.00 17.52 379 ARG B N 1
ATOM 5821 C CA . ARG B 1 379 ? 100.010 152.216 87.866 1.00 18.41 379 ARG B CA 1
ATOM 5822 C C . ARG B 1 379 ? 100.922 151.362 87.002 1.00 17.81 379 ARG B C 1
ATOM 5823 O O . ARG B 1 379 ? 102.146 151.395 87.147 1.00 19.18 379 ARG B O 1
ATOM 5831 N N . LEU B 1 380 ? 100.316 150.584 86.114 1.00 15.61 380 LEU B N 1
ATOM 5832 C CA . LEU B 1 380 ? 101.070 149.721 85.219 1.00 15.92 380 LEU B CA 1
ATOM 5833 C C . LEU B 1 380 ? 101.983 150.543 84.312 1.00 15.63 380 LEU B C 1
ATOM 5834 O O . LEU B 1 380 ? 103.158 150.220 84.145 1.00 15.44 380 LEU B O 1
ATOM 5839 N N . GLU B 1 381 ? 101.429 151.595 83.718 1.00 16.74 381 GLU B N 1
ATOM 5840 C CA . GLU B 1 381 ? 102.192 152.467 82.834 1.00 17.27 381 GLU B CA 1
ATOM 5841 C C . GLU B 1 381 ? 103.377 153.050 83.600 1.00 17.73 381 GLU B C 1
ATOM 5842 O O . GLU B 1 381 ? 104.500 153.083 83.108 1.00 16.13 381 GLU B O 1
ATOM 5848 N N . LYS B 1 382 ? 103.111 153.512 84.815 1.00 18.52 382 LYS B N 1
ATOM 5849 C CA . LYS B 1 382 ? 104.147 154.087 85.662 1.00 20.60 382 LYS B CA 1
ATOM 5850 C C . LYS B 1 382 ? 105.232 153.032 85.940 1.00 19.97 382 LYS B C 1
ATOM 5851 O O . LYS B 1 382 ? 106.423 153.342 85.976 1.00 19.43 382 LYS B O 1
ATOM 5857 N N . PHE B 1 383 ? 104.817 151.785 86.135 1.00 18.51 383 PHE B N 1
ATOM 5858 C CA . PHE B 1 383 ? 105.763 150.702 86.393 1.00 18.68 383 PHE B CA 1
ATOM 5859 C C . PHE B 1 383 ? 106.665 150.502 85.176 1.00 17.85 383 PHE B C 1
ATOM 5860 O O . PHE B 1 383 ? 107.881 150.418 85.300 1.00 18.75 383 PHE B O 1
ATOM 5868 N N . LEU B 1 384 ? 106.061 150.429 83.996 1.00 17.59 384 LEU B N 1
ATOM 5869 C CA . LEU B 1 384 ? 106.824 150.233 82.769 1.00 18.62 384 LEU B CA 1
ATOM 5870 C C . LEU B 1 384 ? 107.854 151.342 82.547 1.00 19.62 384 LEU B C 1
ATOM 5871 O O . LEU B 1 384 ? 108.988 151.071 82.148 1.00 19.85 384 LEU B O 1
ATOM 5876 N N . HIS B 1 385 ? 107.464 152.586 82.809 1.00 19.63 385 HIS B N 1
ATOM 5877 C CA . HIS B 1 385 ? 108.376 153.717 82.651 1.00 21.62 385 HIS B CA 1
ATOM 5878 C C . HIS B 1 385 ? 109.530 153.641 83.642 1.00 21.80 385 HIS B C 1
ATOM 5879 O O . HIS B 1 385 ? 110.619 154.132 83.372 1.00 24.14 385 HIS B O 1
ATOM 5886 N N . GLY B 1 386 ? 109.288 153.019 84.789 1.00 21.37 386 GLY B N 1
ATOM 5887 C CA . GLY B 1 386 ? 110.325 152.903 85.793 1.00 21.33 386 GLY B CA 1
ATOM 5888 C C . GLY B 1 386 ? 111.292 151.739 85.639 1.00 21.58 386 GLY B C 1
ATOM 5889 O O . GLY B 1 386 ? 112.304 151.695 86.338 1.00 21.50 386 GLY B O 1
ATOM 5890 N N . ILE B 1 387 ? 111.011 150.804 84.733 1.00 22.30 387 ILE B N 1
ATOM 5891 C CA . ILE B 1 387 ? 111.896 149.648 84.564 1.00 21.21 387 ILE B CA 1
ATOM 5892 C C . ILE B 1 387 ? 112.546 149.518 83.196 1.00 21.01 387 ILE B C 1
ATOM 5893 O O . ILE B 1 387 ? 113.389 148.642 82.989 1.00 20.42 387 ILE B O 1
ATOM 5898 N N . LEU B 1 388 ? 112.154 150.369 82.257 1.00 20.83 388 LEU B N 1
ATOM 5899 C CA . LEU B 1 388 ? 112.733 150.303 80.924 1.00 22.58 388 LEU B CA 1
ATOM 5900 C C . LEU B 1 388 ? 114.008 151.140 80.858 1.00 25.06 388 LEU B C 1
ATOM 5901 O O . LEU B 1 388 ? 114.174 152.035 81.718 1.00 25.35 388 LEU B O 1
#

Organism: Phormidium lapideum (NCBI:txid32060)

Nearest PDB structures (foldseek):
  1j32-assembly1_B  TM=9.934E-01  e=1.094E-75  Phormidium lapideum
  8wkj-assembly1_A-2  TM=9.718E-01  e=1.029E-47  Legionella pneumophila
  8wou-assembly1_B  TM=9.742E-01  e=7.779E-48  Legionella pneumophila
  5wml-assembly1_B  TM=9.686E-01  e=3.628E-45  Arabidopsis thaliana
  5wmh-assembly2_C  TM=9.668E-01  e=3.205E-44  Arabidopsis thaliana

CATH classification: 3.90.1150.10 (+1 more: 3.40.640.10)

Secondary structure (DSSP, 8-state):
----HHHHTSPPPSSTTTHHHHHHHHTTT---EE---SS-SSPPPHHHHHHHHHHHHTT--S---TT--HHHHHHHHHHHHHHH-----GGGEEEESHHHHHHHHHHHHH--TT-EEEEESS--THHHHHHHHTT-EEEEE---GGGTT---HHHHHHH--TTEEEEEEESS-TTT-----HHHHHHHHHHHHHHT-EEEEE-TTTT-B-TT-----GGGS-HHHHHTEEEEEESTTTTT-TTT--EEEE--HHHHHHHHHHHHTTT-S--HHHHHHHHHHHHS-SHHHHHHHHHHHHHHHHHHHHHHT-TT-B-----BTTEE--B-GGGT--HHHHHHHHHHHH-EE-EEGGGGT-TTBEEEE--S-HHHHHHHHHHHHHHHHHH-/-PPPHHHHTSPPPTTHHHHHHHHHHHHTT---EE----S-SSPPPHHHHHHHHHHHHTT--S---TT--HHHHHHHHHHHHHHH-----GGGEEEESHHHHHHHHHHHHH--TT-EEEEESS--THHHHHHHHTT-EEEEE---GGGTT---HHHHHHH--TTEEEEEEESS-TTT-----HHHHHHHHHHHHHTT-EEEEE-TTTT-B-TT-----GGGS-HHHHHTEEEEEESTTTTT-GGG--EEEES-HHHHHHHHHHHHTTT-S--HHHHHHHHHHHHS-SHHHHHHHHHHHHHHHHHHHHHHT-TT-B-PPP-BTTEE--B-GGGT--HHHHHHHHHHHH-EE-EEGGGGT-TTBEEEE--S-HHHHHHHHHHHHHHHHHH-